Protein AF-A0A926HBB6-F1 (afdb_monomer_lite)

Foldseek 3Di:
DAPPFELEEDWQCNFDFDDDFGNPTPDLAAQQQLQQQLVQQQANQDCLQVGDVVVRRGHPQGHLQNPHHDYHYRQDDHRARDGDDDHLQNVVQVVCVVSPHQEAFALDFAAADDDDVNDGHALFCHSQLLNVLQVCLVVQLHAYEYEQFQQLLVPEQFGGPPQNRFLYQYEWAFAACPQVVFQQPDDVRHGQHHDSLHGRRRTYWDDRLLRHAPNQAYEHFFFRKYAGRPNHPYHFFPAADPDPRRIGTGGGSSSGRSNLSSLLVVLQVCCVPVVVNVRQGSQLSSQLQLQLAFNRPPADPCHRRGNSHHGDSCSSNPFFFPDWDQFPQFFPFFWDKDKDFDFDDDPDDDDDDDDPDDPDDDDDDDDDDDDDDDDDDDDDDDDDDDDDDDDDDDDDDDDDDDDDDDDDDDDDDDDDDDDDDDDDDDDDDDDDPPDDPDDDDDPWDFDWFDDWDWDDDPPDDDDDDDDDDDDDDDDDDPDPPDDDDDFDFDWFWDDQDWTKTKTKDAAALAQDDDVVDFAWKKWKKAKDFPDPFKKKKKKFWAAPVRHGFPPQMDIDTPPDDGPDIDMDTRTDDPSSRVRRRGDIHIIMITMDGPRDDDGMGMGITRTIRSTDWPAKEKDWPPQEDAQQDKIKIKIFRADAQFKKWKFFPPDDPVTTDDIDTAHRRRIDIDIDGGHLQDDFAKTKMKIHTDVPHIYIDIHGHHADDAKEKDWPPQEEAAFDKIKIKMFRARAQFFAWFKDKPNHTDDTWTHHRRRMTIDIDTGHLPHDWDKMKIKIATPVGGIYIDIHTHDYDDFDAKEKDKPPQEDAAFDKIKMKMARAAAQAKKWKDKQNHTFGIDGAHSRRMDMDMGTGHNPDDFDKIKMWIDDPPHIYIDIHGHDDDDDDDDDDDDDDQAFKKKKKKAFSANRAPGRDSAGGAWAKWKWKQDPVGIATFSRDRDRRHRMGMDIGRHGDGGMIMIMTGRPDDDPVSPRTTMIMIMGTGDGHDDPDDDPDDDDDDDDDDDDDDDD

Structure (mmCIF, N/CA/C/O backbone):
data_AF-A0A926HBB6-F1
#
_entry.id   AF-A0A926HBB6-F1
#
loop_
_atom_site.group_PDB
_atom_site.id
_atom_site.type_symbol
_atom_site.label_atom_id
_atom_site.label_alt_id
_atom_site.label_comp_id
_atom_site.label_asym_id
_atom_site.label_entity_id
_atom_site.label_seq_id
_atom_site.pdbx_PDB_ins_code
_atom_site.Cartn_x
_atom_site.Cartn_y
_atom_site.Cartn_z
_atom_site.occupancy
_atom_site.B_iso_or_equiv
_atom_site.auth_seq_id
_atom_site.auth_comp_id
_atom_site.auth_asym_id
_atom_site.auth_atom_id
_atom_site.pdbx_PDB_model_num
ATOM 1 N N . ASP A 1 1 ? 15.477 -23.844 -14.443 1.00 79.81 1 ASP A N 1
ATOM 2 C CA . ASP A 1 1 ? 14.541 -23.760 -13.300 1.00 79.81 1 ASP A CA 1
ATOM 3 C C . ASP A 1 1 ? 13.114 -23.333 -13.627 1.00 79.81 1 ASP A C 1
ATOM 5 O O . ASP A 1 1 ? 12.251 -23.696 -12.847 1.00 79.81 1 ASP A O 1
ATOM 9 N N . PHE A 1 2 ? 12.815 -22.620 -14.724 1.00 88.31 2 PHE A N 1
ATOM 10 C CA . PHE A 1 2 ? 11.479 -22.018 -14.953 1.00 88.31 2 PHE A CA 1
ATOM 11 C C . PHE A 1 2 ? 10.693 -22.581 -16.154 1.00 88.31 2 PHE A C 1
ATOM 13 O O . PHE A 1 2 ? 9.715 -21.973 -16.593 1.00 88.31 2 PHE A O 1
ATOM 20 N N . ASP A 1 3 ? 11.127 -23.717 -16.705 1.00 82.69 3 ASP A N 1
ATOM 21 C CA . ASP A 1 3 ? 10.586 -24.267 -17.954 1.00 82.69 3 ASP A CA 1
ATOM 22 C C . ASP A 1 3 ? 9.068 -24.523 -17.879 1.00 82.69 3 ASP A C 1
ATOM 24 O O . ASP A 1 3 ? 8.547 -24.956 -16.849 1.00 82.69 3 ASP A O 1
ATOM 28 N N . GLY A 1 4 ? 8.352 -24.173 -18.952 1.00 85.69 4 GLY A N 1
ATOM 29 C CA . GLY A 1 4 ? 6.887 -24.221 -19.050 1.00 85.69 4 GLY A CA 1
ATOM 30 C C . GLY A 1 4 ? 6.097 -23.319 -18.081 1.00 85.69 4 GLY A C 1
ATOM 31 O O . GLY A 1 4 ? 4.867 -23.410 -18.047 1.00 85.69 4 GLY A O 1
ATOM 32 N N . ARG A 1 5 ? 6.757 -22.475 -17.269 1.00 93.38 5 ARG A N 1
ATOM 33 C CA . ARG A 1 5 ? 6.115 -21.699 -16.183 1.00 93.38 5 ARG A CA 1
ATOM 34 C C . ARG A 1 5 ? 6.284 -20.181 -16.275 1.00 93.38 5 ARG A C 1
ATOM 36 O O . ARG A 1 5 ? 5.636 -19.469 -15.509 1.00 93.38 5 ARG A O 1
ATOM 43 N N . VAL A 1 6 ? 7.081 -19.675 -17.213 1.00 94.25 6 VAL A N 1
ATOM 44 C CA . VAL A 1 6 ? 7.068 -18.250 -17.586 1.00 94.25 6 VAL A CA 1
ATOM 45 C C . VAL A 1 6 ? 5.835 -17.992 -18.458 1.00 94.25 6 VAL A C 1
ATOM 47 O O . VAL A 1 6 ? 5.711 -18.578 -19.527 1.00 94.25 6 VAL A O 1
ATOM 50 N N . ILE A 1 7 ? 4.913 -17.145 -17.991 1.00 94.50 7 ILE A N 1
ATOM 51 C CA . ILE A 1 7 ? 3.735 -16.694 -18.755 1.00 94.50 7 ILE A CA 1
ATOM 52 C C . ILE A 1 7 ? 4.162 -15.681 -19.816 1.00 94.50 7 ILE A C 1
ATOM 54 O O . ILE A 1 7 ? 3.848 -15.832 -20.993 1.00 94.50 7 ILE A O 1
ATOM 58 N N . ARG A 1 8 ? 4.907 -14.661 -19.383 1.00 91.75 8 ARG A N 1
ATOM 59 C CA . ARG A 1 8 ? 5.501 -13.617 -20.217 1.00 91.75 8 ARG A CA 1
ATOM 60 C C . ARG A 1 8 ? 6.720 -13.060 -19.490 1.00 91.75 8 ARG A C 1
ATOM 62 O O . ARG A 1 8 ? 6.702 -12.933 -18.266 1.00 91.75 8 ARG A O 1
ATOM 69 N N . ALA A 1 9 ? 7.766 -12.740 -20.237 1.00 89.19 9 ALA A N 1
ATOM 70 C CA . ALA A 1 9 ? 8.837 -11.860 -19.786 1.00 89.19 9 ALA A CA 1
ATOM 71 C C . ALA A 1 9 ? 8.732 -10.551 -20.573 1.00 89.19 9 ALA A C 1
ATOM 73 O O . ALA A 1 9 ? 8.369 -10.618 -21.745 1.00 89.19 9 ALA A O 1
ATOM 74 N N . TYR A 1 10 ? 9.026 -9.410 -19.954 1.00 84.81 10 TYR A N 1
ATOM 75 C CA . TYR A 1 10 ? 9.052 -8.101 -20.611 1.00 84.81 10 TYR A CA 1
ATOM 76 C C . TYR A 1 10 ? 10.454 -7.485 -20.547 1.00 84.81 10 TYR A C 1
ATOM 78 O O . TYR A 1 10 ? 11.069 -7.468 -19.475 1.00 84.81 10 TYR A O 1
ATOM 86 N N . ALA A 1 11 ? 10.938 -6.983 -21.683 1.00 79.06 11 ALA A N 1
ATOM 87 C CA . ALA A 1 11 ? 12.112 -6.108 -21.771 1.00 79.06 11 ALA A CA 1
ATOM 88 C C . ALA A 1 11 ? 11.721 -4.634 -21.510 1.00 79.06 11 ALA A C 1
ATOM 90 O O . ALA A 1 11 ? 10.549 -4.299 -21.696 1.00 79.06 11 ALA A O 1
ATOM 91 N N . PRO A 1 12 ? 12.655 -3.734 -21.133 1.00 71.31 12 PRO A N 1
ATOM 92 C CA . PRO A 1 12 ? 12.355 -2.309 -20.939 1.00 71.31 12 PRO A CA 1
ATOM 93 C C . PRO A 1 12 ? 11.708 -1.655 -22.164 1.00 71.31 12 PRO A C 1
ATOM 95 O O . PRO A 1 12 ? 10.693 -0.989 -22.030 1.00 71.31 12 PRO A O 1
ATOM 98 N N . SER A 1 13 ? 12.202 -1.950 -23.369 1.00 66.38 13 SER A N 1
ATOM 99 C CA . SER A 1 13 ? 11.605 -1.497 -24.643 1.00 66.38 13 SER A CA 1
ATOM 100 C C . SER A 1 13 ? 10.150 -1.935 -24.898 1.00 66.38 13 SER A C 1
ATOM 102 O O . SER A 1 13 ? 9.513 -1.413 -25.806 1.00 66.38 13 SER A O 1
ATOM 104 N N . GLU A 1 14 ? 9.597 -2.871 -24.117 1.00 70.56 14 GLU A N 1
ATOM 105 C CA . GLU A 1 14 ? 8.181 -3.271 -24.175 1.00 70.56 14 GLU A CA 1
ATOM 106 C C . GLU A 1 14 ? 7.311 -2.551 -23.116 1.00 70.56 14 GLU A C 1
ATOM 108 O O . GLU A 1 14 ? 6.136 -2.896 -22.921 1.00 70.56 14 GLU A O 1
ATOM 113 N N . MET A 1 15 ? 7.884 -1.582 -22.395 1.00 68.19 15 MET A N 1
ATOM 114 C CA . MET A 1 15 ? 7.243 -0.770 -21.356 1.00 68.19 15 MET A CA 1
ATOM 115 C C . MET A 1 15 ? 7.111 0.686 -21.809 1.00 68.19 15 MET A C 1
ATOM 117 O O . MET A 1 15 ? 7.931 1.181 -22.580 1.00 68.19 15 MET A O 1
ATOM 121 N N . ASN A 1 16 ? 6.068 1.370 -21.342 1.00 59.94 16 ASN A N 1
ATOM 122 C CA . ASN A 1 16 ? 5.834 2.772 -21.680 1.00 59.94 16 ASN A CA 1
ATOM 123 C C . ASN A 1 16 ? 6.768 3.658 -20.835 1.00 59.94 16 ASN A C 1
ATOM 125 O O . ASN A 1 16 ? 6.578 3.755 -19.628 1.00 59.94 16 ASN A O 1
ATOM 129 N N . LEU A 1 17 ? 7.815 4.225 -21.440 1.00 57.22 17 LEU A N 1
ATOM 130 C CA . LEU A 1 17 ? 8.939 4.861 -20.737 1.00 57.22 17 LEU A CA 1
ATOM 131 C C . LEU A 1 17 ? 9.347 6.180 -21.402 1.00 57.22 17 LEU A C 1
ATOM 133 O O . LEU A 1 17 ? 9.370 6.270 -22.629 1.00 57.22 17 LEU A O 1
ATOM 137 N N . SER A 1 18 ? 9.742 7.175 -20.603 1.00 49.09 18 SER A N 1
ATOM 138 C CA . SER A 1 18 ? 10.325 8.425 -21.099 1.00 49.09 18 SER A CA 1
ATOM 139 C C . SER A 1 18 ? 11.761 8.227 -21.630 1.00 49.09 18 SER A C 1
ATOM 141 O O . SER A 1 18 ? 12.509 7.341 -21.213 1.00 49.09 18 SER A O 1
ATOM 143 N N . GLU A 1 19 ? 12.120 8.997 -22.660 1.00 44.34 19 GLU A N 1
ATOM 144 C CA . GLU A 1 19 ? 12.769 8.394 -23.838 1.00 44.34 19 GLU A CA 1
ATOM 145 C C . GLU A 1 19 ? 14.316 8.360 -23.848 1.00 44.34 19 GLU A C 1
ATOM 147 O O . GLU A 1 19 ? 14.912 7.660 -24.663 1.00 44.34 19 GLU A O 1
ATOM 152 N N . ALA A 1 20 ? 14.995 9.079 -22.948 1.00 45.94 20 ALA A N 1
ATOM 153 C CA . ALA A 1 20 ? 16.408 9.447 -23.142 1.00 45.94 20 ALA A CA 1
ATOM 154 C C . ALA A 1 20 ? 17.464 8.348 -22.877 1.00 45.94 20 ALA A C 1
ATOM 156 O O . ALA A 1 20 ? 18.542 8.401 -23.467 1.00 45.94 20 ALA A O 1
ATOM 157 N N . GLU A 1 21 ? 17.200 7.374 -21.998 1.00 42.16 21 GLU A N 1
ATOM 158 C CA . GLU A 1 21 ? 18.202 6.359 -21.589 1.00 42.16 21 GLU A CA 1
ATOM 159 C C . GLU A 1 21 ? 17.706 4.905 -21.742 1.00 42.16 21 GLU A C 1
ATOM 161 O O . GLU A 1 21 ? 18.478 3.958 -21.608 1.00 42.16 21 GLU A O 1
ATOM 166 N N . CYS A 1 22 ? 16.422 4.706 -22.060 1.00 51.06 22 CYS A N 1
ATOM 167 C CA . CYS A 1 22 ? 15.729 3.431 -21.846 1.00 51.06 22 CYS A CA 1
ATOM 168 C C . CYS A 1 22 ? 15.613 2.488 -23.052 1.00 51.06 22 CYS A C 1
ATOM 170 O O . CYS A 1 22 ? 15.387 1.288 -22.882 1.00 51.06 22 CYS A O 1
ATOM 172 N N . GLN A 1 23 ? 15.772 2.994 -24.275 1.00 50.53 23 GLN A N 1
ATOM 173 C CA . GLN A 1 23 ? 15.488 2.220 -25.493 1.00 50.53 23 GLN A CA 1
ATOM 174 C C . GLN A 1 23 ? 16.537 1.134 -25.819 1.00 50.53 23 GLN A C 1
ATOM 176 O O . GLN A 1 23 ? 16.314 0.307 -26.702 1.00 50.53 23 GLN A O 1
ATOM 181 N N . ALA A 1 24 ? 17.674 1.092 -25.113 1.00 52.28 24 ALA A N 1
ATOM 182 C CA . ALA A 1 24 ? 18.798 0.217 -25.457 1.00 52.28 24 ALA A CA 1
ATOM 183 C C . ALA A 1 24 ? 18.580 -1.279 -25.137 1.00 52.28 24 ALA A C 1
ATOM 185 O O . ALA A 1 24 ? 19.188 -2.133 -25.790 1.00 52.28 24 ALA A O 1
ATOM 186 N N . LYS A 1 25 ? 17.732 -1.629 -24.155 1.00 65.75 25 LYS A N 1
ATOM 187 C CA . LYS A 1 25 ? 17.526 -3.029 -23.739 1.00 65.75 25 LYS A CA 1
ATOM 188 C C . LYS A 1 25 ? 16.289 -3.645 -24.405 1.00 65.75 25 LYS A C 1
ATOM 190 O O . LYS A 1 25 ? 15.142 -3.447 -23.993 1.00 65.75 25 LYS A O 1
ATOM 195 N N . THR A 1 26 ? 16.546 -4.450 -25.432 1.00 71.25 26 THR A N 1
ATOM 196 C CA . THR A 1 26 ? 15.537 -5.163 -26.239 1.00 71.25 26 THR A CA 1
ATOM 197 C C . THR A 1 26 ? 15.307 -6.617 -25.827 1.00 71.25 26 THR A C 1
ATOM 199 O O . THR A 1 26 ? 14.520 -7.321 -26.456 1.00 71.25 26 THR A O 1
ATOM 202 N N . ASP A 1 27 ? 15.957 -7.079 -24.754 1.00 78.00 27 ASP A N 1
ATOM 203 C CA . ASP A 1 27 ? 15.835 -8.447 -24.253 1.00 78.00 27 ASP A CA 1
ATOM 204 C C . ASP A 1 27 ? 15.534 -8.533 -22.747 1.00 78.00 27 ASP A C 1
ATOM 206 O O . ASP A 1 27 ? 15.597 -7.557 -21.994 1.00 78.00 27 ASP A O 1
ATOM 21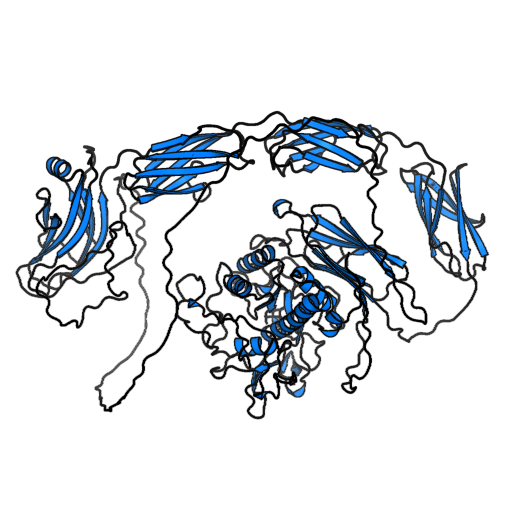0 N N . TYR A 1 28 ? 15.244 -9.751 -22.294 1.00 82.50 28 TYR A N 1
ATOM 211 C CA . TYR A 1 28 ? 15.059 -10.100 -20.885 1.00 82.50 28 TYR A CA 1
ATOM 212 C C . TYR A 1 28 ? 16.290 -10.795 -20.266 1.00 82.50 28 TYR A C 1
ATOM 214 O O . TYR A 1 28 ? 16.173 -11.420 -19.211 1.00 82.50 28 TYR A O 1
ATOM 222 N N . THR A 1 29 ? 17.468 -10.707 -20.898 1.00 82.94 29 THR A N 1
ATOM 223 C CA . THR A 1 29 ? 18.703 -11.339 -20.405 1.00 82.94 29 THR A CA 1
ATOM 224 C C . THR A 1 29 ? 19.113 -10.731 -19.064 1.00 82.94 29 THR A C 1
ATOM 226 O O . THR A 1 29 ? 19.092 -9.510 -18.894 1.00 82.94 29 THR A O 1
ATOM 229 N N . ASP A 1 30 ? 19.502 -11.588 -18.118 1.00 82.62 30 ASP A N 1
ATOM 230 C CA . ASP A 1 30 ? 20.018 -11.213 -16.800 1.00 82.62 30 ASP A CA 1
ATOM 231 C C . ASP A 1 30 ? 21.536 -11.442 -16.746 1.00 82.62 30 ASP A C 1
ATOM 233 O O . ASP A 1 30 ? 22.012 -12.559 -16.527 1.00 82.62 30 ASP A O 1
ATOM 237 N N . LEU A 1 31 ? 22.294 -10.366 -16.974 1.00 81.00 31 LEU A N 1
ATOM 238 C CA . LEU A 1 31 ? 23.760 -10.360 -16.903 1.00 81.00 31 LEU A CA 1
ATOM 239 C C . LEU A 1 31 ? 24.280 -10.180 -15.465 1.00 81.00 31 LEU A C 1
ATOM 241 O O . LEU A 1 31 ? 25.448 -10.453 -15.196 1.00 81.00 31 LEU A O 1
ATOM 245 N N . SER A 1 32 ? 23.426 -9.741 -14.537 1.00 81.50 32 SER A N 1
ATOM 246 C CA . SER A 1 32 ? 23.771 -9.535 -13.126 1.00 81.50 32 SER A CA 1
ATOM 247 C C . SER A 1 32 ? 23.670 -10.836 -12.316 1.00 81.50 32 SER A C 1
ATOM 249 O O . SER A 1 32 ? 24.470 -11.093 -11.414 1.00 81.50 32 SER A O 1
ATOM 251 N N . GLY A 1 33 ? 22.681 -11.671 -12.647 1.00 85.88 33 GLY A N 1
ATOM 252 C CA . GLY A 1 33 ? 22.286 -12.872 -11.910 1.00 85.88 33 GLY A CA 1
ATOM 253 C C . GLY A 1 33 ? 21.297 -12.602 -10.769 1.00 85.88 33 GLY A C 1
ATOM 254 O O . GLY A 1 33 ? 20.709 -13.551 -10.248 1.00 85.88 33 GLY A O 1
ATOM 255 N N . HIS A 1 34 ? 21.085 -11.333 -10.389 1.00 89.12 34 HIS A N 1
ATOM 256 C CA . HIS A 1 34 ? 20.167 -10.921 -9.316 1.00 89.12 34 HIS A CA 1
ATOM 257 C C . HIS A 1 34 ? 18.728 -11.358 -9.593 1.00 89.12 34 HIS A C 1
ATOM 259 O O . HIS A 1 34 ? 18.146 -12.088 -8.791 1.00 89.12 34 HIS A O 1
ATOM 265 N N . GLY A 1 35 ? 18.169 -10.972 -10.745 1.00 89.81 35 GLY A N 1
ATOM 266 C CA . GLY A 1 35 ? 16.771 -11.253 -11.082 1.00 89.81 35 GLY A CA 1
ATOM 267 C C . GLY A 1 35 ? 16.484 -12.754 -11.159 1.00 89.81 35 GLY A C 1
ATOM 268 O O . GLY A 1 35 ? 15.437 -13.218 -10.703 1.00 89.81 35 GLY A O 1
ATOM 269 N N . THR A 1 36 ? 17.450 -13.527 -11.658 1.00 91.00 36 THR A N 1
ATOM 270 C CA . THR A 1 36 ? 17.402 -14.992 -11.710 1.00 91.00 36 THR A CA 1
ATOM 271 C C . THR A 1 36 ? 17.421 -15.615 -10.310 1.00 91.00 36 THR A C 1
ATOM 273 O O . THR A 1 36 ? 16.603 -16.491 -10.022 1.00 91.00 36 THR A O 1
ATOM 276 N N . HIS A 1 37 ? 18.289 -15.127 -9.416 1.00 93.50 37 HIS A N 1
ATOM 277 C CA . HIS A 1 37 ? 18.398 -15.585 -8.023 1.00 93.50 37 HIS A CA 1
ATOM 278 C C . HIS A 1 37 ? 17.122 -15.275 -7.221 1.00 93.50 37 HIS A C 1
ATOM 280 O O . HIS A 1 37 ? 16.588 -16.145 -6.517 1.00 93.50 37 HIS A O 1
ATOM 286 N N . VAL A 1 38 ? 16.559 -14.079 -7.415 1.00 95.12 38 VAL A N 1
ATOM 287 C CA . VAL A 1 38 ? 15.274 -13.643 -6.845 1.00 95.12 38 VAL A CA 1
ATOM 288 C C . VAL A 1 38 ? 14.122 -14.523 -7.339 1.00 95.12 38 VAL A C 1
ATOM 290 O O . VAL A 1 38 ? 13.416 -15.111 -6.520 1.00 95.12 38 VAL A O 1
ATOM 293 N N . ALA A 1 39 ? 13.953 -14.693 -8.655 1.00 95.56 39 ALA A N 1
ATOM 294 C CA . ALA A 1 39 ? 12.895 -15.537 -9.223 1.00 95.56 39 ALA A CA 1
ATOM 295 C C . ALA A 1 39 ? 13.028 -17.014 -8.803 1.00 95.56 39 ALA A C 1
ATOM 297 O O . ALA A 1 39 ? 12.027 -17.685 -8.529 1.00 95.56 39 ALA A O 1
ATOM 298 N N . GLY A 1 40 ? 14.264 -17.509 -8.691 1.00 95.81 40 GLY A N 1
ATOM 299 C CA . GLY A 1 40 ? 14.573 -18.834 -8.159 1.00 95.81 40 GLY A CA 1
ATOM 300 C C . GLY A 1 40 ? 14.102 -19.017 -6.720 1.00 95.81 40 GLY A C 1
ATOM 301 O O . GLY A 1 40 ? 13.483 -20.032 -6.415 1.00 95.81 40 GLY A O 1
ATOM 302 N N . SER A 1 41 ? 14.286 -18.004 -5.872 1.00 97.69 41 SER A N 1
ATOM 303 C CA . SER A 1 41 ? 13.868 -18.035 -4.464 1.00 97.69 41 SER A CA 1
ATOM 304 C C . SER A 1 41 ? 12.338 -18.077 -4.307 1.00 97.69 41 SER A C 1
ATOM 306 O O . SER A 1 41 ? 11.829 -18.702 -3.375 1.00 97.69 41 SER A O 1
ATOM 308 N N . ILE A 1 42 ? 11.585 -17.483 -5.247 1.00 98.19 42 ILE A N 1
ATOM 309 C CA . ILE A 1 42 ? 10.117 -17.601 -5.286 1.00 98.19 42 ILE A CA 1
ATOM 310 C C . ILE A 1 42 ? 9.702 -19.006 -5.734 1.00 98.19 42 ILE A C 1
ATOM 312 O O . ILE A 1 42 ? 8.905 -19.648 -5.057 1.00 98.19 42 ILE A O 1
ATOM 316 N N . LEU A 1 43 ? 10.182 -19.466 -6.896 1.00 96.81 43 LEU A N 1
ATOM 317 C CA . LEU A 1 43 ? 9.552 -20.578 -7.625 1.00 96.81 43 LEU A CA 1
ATOM 318 C C . LEU A 1 43 ? 10.501 -21.431 -8.480 1.00 96.81 43 LEU A C 1
ATOM 320 O O . LEU A 1 43 ? 10.046 -22.128 -9.390 1.00 96.81 43 LEU A O 1
ATOM 324 N N . GLY A 1 44 ? 11.808 -21.406 -8.220 1.00 95.44 44 GLY A N 1
ATOM 325 C CA . GLY A 1 44 ? 12.768 -22.314 -8.852 1.00 95.44 44 GLY A CA 1
ATOM 326 C C . GLY A 1 44 ? 12.473 -23.778 -8.509 1.00 95.44 44 GLY A C 1
ATOM 327 O O . GLY A 1 44 ? 12.103 -24.095 -7.382 1.00 95.44 44 GLY A O 1
ATOM 328 N N . ASN A 1 45 ? 12.596 -24.683 -9.480 1.00 93.56 45 ASN A N 1
ATOM 329 C CA . ASN A 1 45 ? 12.373 -26.118 -9.262 1.00 93.56 45 ASN A CA 1
ATOM 330 C C . ASN A 1 45 ? 13.373 -27.008 -10.023 1.00 93.56 45 ASN A C 1
ATOM 332 O O . ASN A 1 45 ? 13.040 -28.109 -10.466 1.00 93.56 45 ASN A O 1
ATOM 336 N N . GLY A 1 46 ? 14.600 -26.508 -10.204 1.00 88.06 46 GLY A N 1
ATOM 337 C CA . GLY A 1 46 ? 15.629 -27.116 -11.040 1.00 88.06 46 GLY A CA 1
ATOM 338 C C . GLY A 1 46 ? 16.027 -28.535 -10.650 1.00 88.06 46 GLY A C 1
ATOM 339 O O . GLY A 1 46 ? 16.420 -28.823 -9.518 1.00 88.06 46 GLY A O 1
ATOM 340 N N . SER A 1 47 ? 16.030 -29.419 -11.647 1.00 89.00 47 SER A N 1
ATOM 341 C CA . SER A 1 47 ? 16.553 -30.780 -11.514 1.00 89.00 47 SER A CA 1
ATOM 342 C C . SER A 1 47 ? 18.058 -30.833 -11.269 1.00 89.00 47 SER A C 1
ATOM 344 O O . SER A 1 47 ? 18.531 -31.771 -10.633 1.00 89.00 47 SER A O 1
ATOM 346 N N . ALA A 1 48 ? 18.803 -29.801 -11.678 1.00 86.25 48 ALA A N 1
ATOM 347 C CA . ALA A 1 48 ? 20.215 -29.653 -11.335 1.00 86.25 48 ALA A CA 1
ATOM 348 C C . ALA A 1 48 ? 20.434 -29.552 -9.813 1.00 86.25 48 ALA A C 1
ATOM 350 O O . ALA A 1 48 ? 21.394 -30.117 -9.305 1.00 86.25 48 ALA A O 1
ATOM 351 N N . GLY A 1 49 ? 19.516 -28.909 -9.080 1.00 85.69 49 GLY A N 1
ATOM 352 C CA . GLY A 1 49 ? 19.520 -28.868 -7.614 1.00 85.69 49 GLY A CA 1
ATOM 353 C C . GLY A 1 49 ? 19.015 -30.153 -6.941 1.00 85.69 49 GLY A C 1
ATOM 354 O O . GLY A 1 49 ? 18.973 -30.213 -5.717 1.00 85.69 49 GLY A O 1
ATOM 355 N N . GLY A 1 50 ? 18.617 -31.174 -7.711 1.00 90.44 50 GLY A N 1
ATOM 356 C CA . GLY A 1 50 ? 18.056 -32.431 -7.204 1.00 90.44 50 GLY A CA 1
ATOM 357 C C . GLY A 1 50 ? 16.526 -32.472 -7.105 1.00 90.44 50 GLY A C 1
ATOM 358 O O . GLY A 1 50 ? 15.986 -33.444 -6.579 1.00 90.44 50 GLY A O 1
ATOM 359 N N . SER A 1 51 ? 15.807 -31.460 -7.605 1.00 93.44 51 SER A N 1
ATOM 360 C CA . SER A 1 51 ? 14.337 -31.489 -7.657 1.00 93.44 51 SER A CA 1
ATOM 361 C C . SER A 1 51 ? 13.803 -32.393 -8.779 1.00 93.44 51 SER A C 1
ATOM 363 O O . SER A 1 51 ? 14.381 -32.509 -9.857 1.00 93.44 51 SER A O 1
ATOM 365 N N . ASN A 1 52 ? 12.636 -32.992 -8.563 1.00 93.06 52 ASN A N 1
ATOM 366 C CA . ASN A 1 52 ? 11.857 -33.702 -9.571 1.00 93.06 52 ASN A CA 1
ATOM 367 C C . ASN A 1 52 ? 10.414 -33.156 -9.602 1.00 93.06 52 ASN A C 1
ATOM 369 O O . ASN A 1 52 ? 9.536 -33.670 -8.894 1.00 93.06 52 ASN A O 1
ATOM 373 N N . PRO A 1 53 ? 10.141 -32.133 -10.439 1.00 89.81 53 PRO A N 1
ATOM 374 C CA . PRO A 1 53 ? 8.808 -31.549 -10.574 1.00 89.81 53 PRO A CA 1
ATOM 375 C C . PRO A 1 53 ? 7.736 -32.550 -11.025 1.00 89.81 53 PRO A C 1
ATOM 377 O O . PRO A 1 53 ? 6.590 -32.437 -10.602 1.00 89.81 53 PRO A O 1
ATOM 380 N N . ALA A 1 54 ? 8.094 -33.565 -11.822 1.00 89.50 54 ALA A N 1
ATOM 381 C CA . ALA A 1 54 ? 7.141 -34.567 -12.310 1.00 89.50 54 ALA A CA 1
ATOM 382 C C . ALA A 1 54 ? 6.581 -35.460 -11.186 1.00 89.50 54 ALA A C 1
ATOM 384 O O . ALA A 1 54 ? 5.470 -35.973 -11.302 1.00 89.50 54 ALA A O 1
ATOM 385 N N . THR A 1 55 ? 7.325 -35.627 -10.087 1.00 92.88 55 THR A N 1
ATOM 386 C CA . THR A 1 55 ? 6.884 -36.362 -8.888 1.00 92.88 55 THR A CA 1
ATOM 387 C C . THR A 1 55 ? 6.605 -35.452 -7.691 1.00 92.88 55 THR A C 1
ATOM 389 O O . THR A 1 55 ? 6.419 -35.964 -6.589 1.00 92.88 55 THR A O 1
ATOM 392 N N . ARG A 1 56 ? 6.604 -34.122 -7.879 1.00 92.56 56 ARG A N 1
ATOM 393 C CA . ARG A 1 56 ? 6.458 -33.112 -6.810 1.00 92.56 56 ARG A CA 1
ATOM 394 C C . ARG A 1 56 ? 7.437 -33.292 -5.644 1.00 92.56 56 ARG A C 1
ATOM 396 O O . ARG A 1 56 ? 7.082 -33.128 -4.479 1.00 92.56 56 ARG A O 1
ATOM 403 N N . GLN A 1 57 ? 8.671 -33.680 -5.957 1.00 94.38 57 GLN A N 1
ATOM 404 C CA . GLN A 1 57 ? 9.751 -33.790 -4.978 1.00 94.38 57 GLN A CA 1
ATOM 405 C C . GLN A 1 57 ? 10.701 -32.616 -5.182 1.00 94.38 57 GLN A C 1
ATOM 407 O O . GLN A 1 57 ? 11.217 -32.432 -6.280 1.00 94.38 57 GLN A O 1
ATOM 412 N N . TYR A 1 58 ? 10.921 -31.819 -4.141 1.00 94.12 58 TYR A N 1
ATOM 413 C CA . TYR A 1 58 ? 11.698 -30.585 -4.224 1.00 94.12 58 TYR A CA 1
ATOM 414 C C . TYR A 1 58 ? 12.879 -30.633 -3.253 1.00 94.12 58 TYR A C 1
ATOM 416 O O . TYR A 1 58 ? 12.758 -31.132 -2.134 1.00 94.12 58 TYR A O 1
ATOM 424 N N . SER A 1 59 ? 14.035 -30.173 -3.724 1.00 91.38 59 SER A N 1
ATOM 425 C CA . SER A 1 59 ? 15.304 -30.130 -2.991 1.00 91.38 59 SER A CA 1
ATOM 426 C C . SER A 1 59 ? 15.420 -28.875 -2.118 1.00 91.38 59 SER A C 1
ATOM 428 O O . SER A 1 59 ? 14.619 -27.953 -2.240 1.00 91.38 59 SER A O 1
ATOM 430 N N . GLU A 1 60 ? 16.467 -28.783 -1.289 1.00 86.69 60 GLU A N 1
ATOM 431 C CA . GLU A 1 60 ? 16.728 -27.595 -0.450 1.00 86.69 60 GLU A CA 1
ATOM 432 C C . GLU A 1 60 ? 17.003 -26.297 -1.239 1.00 86.69 60 GLU A C 1
ATOM 434 O O . GLU A 1 60 ? 16.954 -25.214 -0.666 1.00 86.69 60 GLU A O 1
ATOM 439 N N . TYR A 1 61 ? 17.286 -26.411 -2.541 1.00 90.44 61 TYR A N 1
ATOM 440 C CA . TYR A 1 61 ? 17.499 -25.293 -3.472 1.00 90.44 61 TYR A CA 1
ATOM 441 C C . TYR A 1 61 ? 16.251 -24.899 -4.280 1.00 90.44 61 TYR A C 1
ATOM 443 O O . TYR A 1 61 ? 16.343 -24.069 -5.184 1.00 90.44 61 TYR A O 1
ATOM 451 N N . ALA A 1 62 ? 15.101 -25.529 -4.027 1.00 94.50 62 ALA A N 1
ATOM 452 C CA . ALA A 1 62 ? 13.851 -25.119 -4.651 1.00 94.50 62 ALA A CA 1
ATOM 453 C C . ALA A 1 62 ? 13.344 -23.806 -4.034 1.00 94.50 62 ALA A C 1
ATOM 455 O O . ALA A 1 62 ? 13.482 -23.573 -2.833 1.00 94.50 62 ALA A O 1
ATOM 456 N N . GLY A 1 63 ? 12.713 -22.972 -4.859 1.00 96.19 63 GLY A N 1
ATOM 457 C CA . GLY A 1 63 ? 11.971 -21.810 -4.389 1.00 96.19 63 GLY A CA 1
ATOM 458 C C . GLY A 1 63 ? 10.770 -22.224 -3.545 1.00 96.19 63 GLY A C 1
ATOM 459 O O . GLY A 1 63 ? 10.293 -23.356 -3.633 1.00 96.19 63 GLY A O 1
ATOM 460 N N . VAL A 1 64 ? 10.259 -21.294 -2.742 1.00 97.06 64 VAL A N 1
ATOM 461 C CA . VAL A 1 64 ? 9.195 -21.575 -1.763 1.00 97.06 64 VAL A CA 1
ATOM 462 C C . VAL A 1 64 ? 7.913 -22.107 -2.424 1.00 97.06 64 VAL A C 1
ATOM 464 O O . VAL A 1 64 ? 7.300 -23.029 -1.894 1.00 97.06 64 VAL A O 1
ATOM 467 N N . ALA A 1 65 ? 7.530 -21.589 -3.594 1.00 97.06 65 ALA A N 1
ATOM 468 C CA . ALA A 1 65 ? 6.350 -21.986 -4.368 1.00 97.06 65 ALA A CA 1
ATOM 469 C C . ALA A 1 65 ? 6.739 -22.625 -5.729 1.00 97.06 65 ALA A C 1
ATOM 471 O O . ALA A 1 65 ? 6.503 -22.040 -6.789 1.00 97.06 65 ALA A O 1
ATOM 472 N N . PRO A 1 66 ? 7.323 -23.840 -5.753 1.00 96.19 66 PRO A N 1
ATOM 473 C CA . PRO A 1 66 ? 8.009 -24.399 -6.927 1.00 96.19 66 PRO A CA 1
ATOM 474 C C . PRO A 1 66 ? 7.085 -24.845 -8.078 1.00 96.19 66 PRO A C 1
ATOM 476 O O . PRO A 1 66 ? 7.572 -25.172 -9.162 1.00 96.19 66 PRO A O 1
ATOM 479 N N . GLU A 1 67 ? 5.763 -24.863 -7.875 1.00 94.88 67 GLU A N 1
ATOM 480 C CA . GLU A 1 67 ? 4.751 -25.118 -8.919 1.00 94.88 67 GLU A CA 1
ATOM 481 C C . GLU A 1 67 ? 4.107 -23.828 -9.469 1.00 94.88 67 GLU A C 1
ATOM 483 O O . GLU A 1 67 ? 3.328 -23.887 -10.422 1.00 94.88 67 GLU A O 1
ATOM 488 N N . ALA A 1 68 ? 4.443 -22.655 -8.919 1.00 96.81 68 ALA A N 1
ATOM 489 C CA . ALA A 1 68 ? 3.898 -21.379 -9.376 1.00 96.81 68 ALA A CA 1
ATOM 490 C C . ALA A 1 68 ? 4.364 -21.011 -10.797 1.00 96.81 68 ALA A C 1
ATOM 492 O O . ALA A 1 68 ? 5.382 -21.500 -11.297 1.00 96.81 68 ALA A O 1
ATOM 493 N N . LYS A 1 69 ? 3.617 -20.112 -11.441 1.00 96.62 69 LYS A N 1
ATOM 494 C CA . LYS A 1 69 ? 3.980 -19.488 -12.721 1.00 96.62 69 LYS A CA 1
ATOM 495 C C . LYS A 1 69 ? 4.429 -18.045 -12.495 1.00 96.62 69 LYS A C 1
ATOM 497 O O . LYS A 1 69 ? 4.032 -17.439 -11.504 1.00 96.62 69 LYS A O 1
ATOM 502 N N . ILE A 1 70 ? 5.232 -17.505 -13.409 1.00 96.19 70 ILE A N 1
ATOM 503 C CA . ILE A 1 70 ? 5.826 -16.168 -13.289 1.00 96.19 70 ILE A CA 1
ATOM 504 C C . ILE A 1 70 ? 5.507 -15.285 -14.496 1.00 96.19 70 ILE A C 1
ATOM 506 O O . ILE A 1 70 ? 5.562 -15.737 -15.640 1.00 96.19 70 ILE A O 1
ATOM 510 N N . VAL A 1 71 ? 5.217 -14.013 -14.231 1.00 95.19 71 VAL A N 1
ATOM 511 C CA . VAL A 1 71 ? 5.378 -12.916 -15.193 1.00 95.19 71 VAL A CA 1
ATOM 512 C C . VAL A 1 71 ? 6.645 -12.180 -14.766 1.00 95.19 71 VAL A C 1
ATOM 514 O O . VAL A 1 71 ? 6.765 -11.833 -13.592 1.00 95.19 71 VAL A O 1
ATOM 517 N N . PHE A 1 72 ? 7.613 -12.014 -15.663 1.00 92.50 72 PHE A N 1
ATOM 518 C CA . PHE A 1 72 ? 8.943 -11.503 -15.318 1.00 92.50 72 PHE A CA 1
ATOM 519 C C . PHE A 1 72 ? 9.196 -10.132 -15.950 1.00 92.50 72 PHE A C 1
ATOM 521 O O . PHE A 1 72 ? 9.071 -9.984 -17.163 1.00 92.50 72 PHE A O 1
ATOM 528 N N . MET A 1 73 ? 9.587 -9.145 -15.145 1.00 87.50 73 MET A N 1
ATOM 529 C CA . MET A 1 73 ? 9.917 -7.795 -15.614 1.00 87.50 73 MET A CA 1
ATOM 530 C C . MET A 1 73 ? 11.436 -7.611 -15.557 1.00 87.50 73 MET A C 1
ATOM 532 O O . MET A 1 73 ? 12.017 -7.619 -14.472 1.00 87.50 73 MET A O 1
ATOM 536 N N . SER A 1 74 ? 12.092 -7.485 -16.712 1.00 84.94 74 S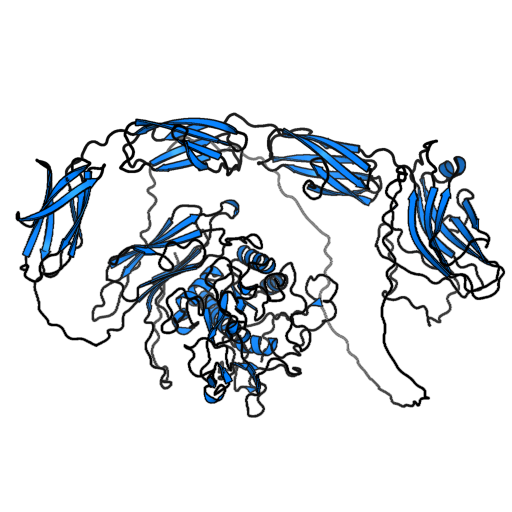ER A N 1
ATOM 537 C CA . SER A 1 74 ? 13.539 -7.261 -16.787 1.00 84.94 74 SER A CA 1
ATOM 538 C C . SER A 1 74 ? 13.819 -5.759 -16.692 1.00 84.94 74 SER A C 1
ATOM 540 O O . SER A 1 74 ? 13.767 -5.067 -17.696 1.00 84.94 74 SER A O 1
ATOM 542 N N . LEU A 1 75 ? 14.072 -5.256 -15.479 1.00 78.00 75 LEU A N 1
ATOM 543 C CA . LEU A 1 75 ? 14.270 -3.821 -15.176 1.00 78.00 75 LEU A CA 1
ATOM 544 C C . LEU A 1 75 ? 15.742 -3.454 -14.874 1.00 78.00 75 LEU A C 1
ATOM 546 O O . LEU A 1 75 ? 16.024 -2.429 -14.260 1.00 78.00 75 LEU A O 1
ATOM 550 N N . ALA A 1 76 ? 16.692 -4.337 -15.195 1.00 72.62 76 ALA A N 1
ATOM 551 C CA . ALA A 1 76 ? 18.086 -4.202 -14.768 1.00 72.62 76 ALA A CA 1
ATOM 552 C C . ALA A 1 76 ? 18.988 -3.584 -15.848 1.00 72.62 76 ALA A C 1
ATOM 554 O O . ALA A 1 76 ? 19.001 -4.045 -16.993 1.00 72.62 76 ALA A O 1
ATOM 555 N N . ALA A 1 77 ? 19.803 -2.619 -15.419 1.00 60.78 77 ALA A N 1
ATOM 556 C CA . ALA A 1 77 ? 20.837 -1.945 -16.192 1.00 60.78 77 ALA A CA 1
ATOM 557 C C . ALA A 1 77 ? 22.065 -2.847 -16.395 1.00 60.78 77 ALA A C 1
ATOM 559 O O . ALA A 1 77 ? 22.976 -2.919 -15.556 1.00 60.78 77 ALA A O 1
ATOM 560 N N . GLY A 1 78 ? 22.076 -3.585 -17.506 1.00 61.88 78 GLY A N 1
ATOM 561 C CA . GLY A 1 78 ? 23.161 -4.499 -17.867 1.00 61.88 78 GLY A CA 1
ATOM 562 C C . GLY A 1 78 ? 23.537 -5.486 -16.748 1.00 61.88 78 GLY A C 1
ATOM 563 O O . GLY A 1 78 ? 22.685 -6.152 -16.161 1.00 61.88 78 GLY A O 1
ATOM 564 N N . GLY A 1 79 ? 24.839 -5.618 -16.470 1.00 57.47 79 GLY A N 1
ATOM 565 C CA . GLY A 1 79 ? 25.362 -6.503 -15.415 1.00 57.47 79 GLY A CA 1
ATOM 566 C C . GLY A 1 79 ? 25.484 -5.865 -14.024 1.00 57.47 79 GLY A C 1
ATOM 567 O O . GLY A 1 79 ? 25.712 -6.578 -13.049 1.00 57.47 79 GLY A O 1
ATOM 568 N N . GLY A 1 80 ? 25.341 -4.538 -13.910 1.00 57.53 80 GLY A N 1
ATOM 569 C CA . GLY A 1 80 ? 25.727 -3.778 -12.712 1.00 57.53 80 GLY A CA 1
ATOM 570 C C . GLY A 1 80 ? 24.760 -3.861 -11.527 1.00 57.53 80 GLY A C 1
ATOM 571 O O . GLY A 1 80 ? 25.125 -3.467 -10.425 1.00 57.53 80 GLY A O 1
ATOM 572 N N . GLY A 1 81 ? 23.537 -4.361 -11.732 1.00 58.59 81 GLY A N 1
ATOM 573 C CA . GLY A 1 81 ? 22.517 -4.475 -10.679 1.00 58.59 81 GLY A CA 1
ATOM 574 C C . GLY A 1 81 ? 21.765 -3.176 -10.350 1.00 58.59 81 GLY A C 1
ATOM 575 O O . GLY A 1 81 ? 20.843 -3.209 -9.537 1.00 58.59 81 GLY A O 1
ATOM 576 N N . SER A 1 82 ? 22.105 -2.055 -10.994 1.00 64.94 82 SER A N 1
ATOM 577 C CA . SER A 1 82 ? 21.262 -0.852 -11.017 1.00 64.94 82 SER A CA 1
ATOM 578 C C . SER A 1 82 ? 19.966 -1.115 -11.790 1.00 64.94 82 SER A C 1
ATOM 580 O O . SER A 1 82 ? 19.918 -1.998 -12.649 1.00 64.94 82 SER A O 1
ATOM 582 N N . LEU A 1 83 ? 18.924 -0.330 -11.519 1.00 69.50 83 LEU A N 1
ATOM 583 C CA . LEU A 1 83 ? 17.743 -0.301 -12.380 1.00 69.50 83 LEU A CA 1
ATOM 584 C C . LEU A 1 83 ? 17.988 0.635 -13.561 1.00 69.50 83 LEU A C 1
ATOM 586 O O . LEU A 1 83 ? 18.423 1.769 -13.370 1.00 69.50 83 LEU A O 1
ATOM 590 N N . GLU A 1 84 ? 17.648 0.163 -14.751 1.00 54.72 84 GLU A N 1
ATOM 591 C CA . GLU A 1 84 ? 17.314 1.012 -15.891 1.00 54.72 84 GLU A CA 1
ATOM 592 C C . GLU A 1 84 ? 15.780 1.039 -15.919 1.00 54.72 84 GLU A C 1
ATOM 594 O O . GLU A 1 84 ? 15.147 -0.016 -15.865 1.00 54.72 84 GLU A O 1
ATOM 599 N N . CYS A 1 85 ? 15.179 2.228 -16.016 1.00 55.81 85 CYS A N 1
ATOM 600 C CA . CYS A 1 85 ? 13.773 2.374 -16.412 1.00 55.81 85 CYS A CA 1
ATOM 601 C C . CYS A 1 85 ? 12.716 1.857 -15.418 1.00 55.81 85 CYS A C 1
ATOM 603 O O . CYS A 1 85 ? 11.979 0.909 -15.696 1.00 55.81 85 CYS A O 1
ATOM 605 N N . VAL A 1 86 ? 12.568 2.539 -14.279 1.00 56.94 86 VAL A N 1
ATOM 606 C CA . VAL A 1 86 ? 11.327 2.442 -13.495 1.00 56.94 86 VAL A CA 1
ATOM 607 C C . VAL A 1 86 ? 10.368 3.531 -13.959 1.00 56.94 86 VAL A C 1
ATOM 609 O O . VAL A 1 86 ? 10.599 4.708 -13.703 1.00 56.94 86 VAL A O 1
ATOM 612 N N . ASP A 1 87 ? 9.311 3.108 -14.646 1.00 56.75 87 ASP A N 1
ATOM 613 C CA . ASP A 1 87 ? 8.262 3.963 -15.202 1.00 56.75 87 ASP A CA 1
ATOM 614 C C . ASP A 1 87 ? 7.580 4.868 -14.152 1.00 56.75 87 ASP A C 1
ATOM 616 O O . ASP A 1 87 ? 7.216 4.432 -13.054 1.00 56.75 87 ASP A O 1
ATOM 620 N N . GLU A 1 88 ? 7.339 6.117 -14.551 1.00 51.50 88 GLU A N 1
ATOM 621 C CA . GLU A 1 88 ? 6.589 7.149 -13.830 1.00 51.50 88 GLU A CA 1
ATOM 622 C C . GLU A 1 88 ? 5.057 6.949 -13.843 1.00 51.50 88 GLU A C 1
ATOM 624 O O . GLU A 1 88 ? 4.331 7.746 -13.257 1.00 51.50 88 GLU A O 1
ATOM 629 N N . ASN A 1 89 ? 4.563 5.854 -14.433 1.00 53.28 89 ASN A N 1
ATOM 630 C CA . ASN A 1 89 ? 3.162 5.409 -14.410 1.00 53.28 89 ASN A CA 1
ATOM 631 C C . ASN A 1 89 ? 2.968 4.010 -13.773 1.00 53.28 89 ASN A C 1
ATOM 633 O O . ASN A 1 89 ? 1.841 3.524 -13.671 1.00 53.28 89 ASN A O 1
ATOM 637 N N . ALA A 1 90 ? 4.045 3.360 -13.312 1.00 64.25 90 ALA A N 1
ATOM 638 C CA . ALA A 1 90 ? 4.056 1.996 -12.767 1.00 64.25 90 ALA A CA 1
ATOM 639 C C . ALA A 1 90 ? 3.491 0.877 -13.692 1.00 64.25 90 ALA A C 1
ATOM 641 O O . ALA A 1 90 ? 2.983 -0.137 -13.205 1.00 64.25 90 ALA A O 1
ATOM 642 N N . ASP A 1 91 ? 3.654 0.991 -15.015 1.00 71.81 91 ASP A N 1
ATOM 643 C CA . ASP A 1 91 ? 3.242 0.036 -16.068 1.00 71.81 91 ASP A CA 1
ATOM 644 C C . ASP A 1 91 ? 3.700 -1.416 -15.792 1.00 71.81 91 ASP A C 1
ATOM 646 O O . ASP A 1 91 ? 2.985 -2.378 -16.078 1.00 71.81 91 ASP A O 1
ATOM 650 N N . PHE A 1 92 ? 4.836 -1.618 -15.115 1.00 77.31 92 PHE A N 1
ATOM 651 C CA . PHE A 1 92 ? 5.284 -2.950 -14.677 1.00 77.31 92 PHE A CA 1
ATOM 652 C C . PHE A 1 92 ? 4.281 -3.659 -13.738 1.00 77.31 92 PHE A C 1
ATOM 654 O O . PHE A 1 92 ? 4.155 -4.887 -13.781 1.00 77.31 92 PHE A O 1
ATOM 661 N N . LEU A 1 93 ? 3.523 -2.923 -12.913 1.00 84.50 93 LEU A N 1
ATOM 662 C CA . LEU A 1 93 ? 2.430 -3.490 -12.117 1.00 84.50 93 LEU A CA 1
ATOM 663 C C . LEU A 1 93 ? 1.243 -3.863 -13.009 1.00 84.50 93 LEU A C 1
ATOM 665 O O . LEU A 1 93 ? 0.721 -4.976 -12.872 1.00 84.50 93 LEU A O 1
ATOM 669 N N . ALA A 1 94 ? 0.885 -2.983 -13.949 1.00 83.75 94 ALA A N 1
ATOM 670 C CA . ALA A 1 94 ? -0.213 -3.171 -14.893 1.00 83.75 94 ALA A CA 1
ATOM 671 C C . ALA A 1 94 ? -0.012 -4.405 -15.780 1.00 83.75 94 ALA A C 1
ATOM 673 O O . ALA A 1 94 ? -0.865 -5.298 -15.793 1.00 83.75 94 ALA A O 1
ATOM 674 N N . LYS A 1 95 ? 1.147 -4.531 -16.438 1.00 84.06 95 LYS A N 1
ATOM 675 C CA . LYS A 1 95 ? 1.491 -5.711 -17.248 1.00 84.06 95 LYS A CA 1
ATOM 676 C C . LYS A 1 95 ? 1.461 -6.998 -16.425 1.00 84.06 95 LYS A C 1
ATOM 678 O O . LYS A 1 95 ? 0.987 -8.025 -16.913 1.00 84.06 95 LYS A O 1
ATOM 683 N N . GLY A 1 96 ? 1.931 -6.963 -15.175 1.00 88.50 96 GLY A N 1
ATOM 684 C CA . GLY A 1 96 ? 1.862 -8.111 -14.268 1.00 88.50 96 GLY A CA 1
ATOM 685 C C . GLY A 1 96 ? 0.417 -8.554 -14.025 1.00 88.50 96 GLY A C 1
ATOM 686 O O . GLY A 1 96 ? 0.068 -9.712 -14.269 1.00 88.50 96 GLY A O 1
ATOM 687 N N . TYR A 1 97 ? -0.437 -7.616 -13.612 1.00 91.12 97 TYR A N 1
ATOM 688 C CA . TYR A 1 97 ? -1.840 -7.873 -13.287 1.00 91.12 97 TYR A CA 1
ATOM 689 C C . TYR A 1 97 ? -2.665 -8.348 -14.495 1.00 91.12 97 TYR A C 1
ATOM 691 O O . TYR A 1 97 ? -3.437 -9.308 -14.379 1.00 91.12 97 TYR A O 1
ATOM 699 N N . GLN A 1 98 ? -2.458 -7.725 -15.663 1.00 90.56 98 GLN A N 1
ATOM 700 C CA . GLN A 1 98 ? -3.102 -8.073 -16.938 1.00 90.56 98 GLN A CA 1
ATOM 701 C C . GLN A 1 98 ? -2.747 -9.494 -17.407 1.00 90.56 98 GLN A C 1
ATOM 703 O O . GLN A 1 98 ? -3.606 -10.205 -17.921 1.00 90.56 98 GLN A O 1
ATOM 708 N N . ASN A 1 99 ? -1.516 -9.957 -17.156 1.00 92.88 99 ASN A N 1
ATOM 709 C CA . ASN A 1 99 ? -1.095 -11.341 -17.413 1.00 92.88 99 ASN A CA 1
ATOM 710 C C . ASN A 1 99 ? -1.534 -12.330 -16.307 1.00 92.88 99 ASN A C 1
ATOM 712 O O . ASN A 1 99 ? -1.058 -13.466 -16.250 1.00 92.88 99 ASN A O 1
ATOM 716 N N . GLY A 1 100 ? -2.443 -11.920 -15.416 1.00 93.62 100 GLY A N 1
ATOM 717 C CA . GLY A 1 100 ? -3.020 -12.769 -14.375 1.00 93.62 100 GLY A CA 1
ATOM 718 C C . GLY A 1 100 ? -2.163 -12.925 -13.117 1.00 93.62 100 GLY A C 1
ATOM 719 O O . GLY A 1 100 ? -2.509 -13.739 -12.257 1.00 93.62 100 GLY A O 1
ATOM 720 N N . ALA A 1 101 ? -1.075 -12.161 -12.957 1.00 96.25 101 ALA A N 1
ATOM 721 C CA . ALA A 1 101 ? -0.379 -12.119 -11.675 1.00 96.25 101 ALA A CA 1
ATOM 722 C C . ALA A 1 101 ? -1.292 -11.499 -10.605 1.00 96.25 101 ALA A C 1
ATOM 724 O O . ALA A 1 101 ? -2.070 -10.580 -10.867 1.00 96.25 101 ALA A O 1
ATOM 725 N N . ARG A 1 102 ? -1.206 -12.025 -9.380 1.00 97.12 102 ARG A N 1
ATOM 726 C CA . ARG A 1 102 ? -1.907 -11.496 -8.193 1.00 97.12 102 ARG A CA 1
ATOM 727 C C . ARG A 1 102 ? -0.990 -11.275 -6.993 1.00 97.12 102 ARG A C 1
ATOM 729 O O . ARG A 1 102 ? -1.443 -10.881 -5.923 1.00 97.12 102 ARG A O 1
ATOM 736 N N . ILE A 1 103 ? 0.306 -11.488 -7.202 1.00 98.50 103 ILE A N 1
ATOM 737 C CA . ILE A 1 103 ? 1.380 -11.164 -6.272 1.00 98.50 103 ILE A CA 1
ATOM 738 C C . ILE A 1 103 ? 2.528 -10.597 -7.111 1.00 98.50 103 ILE A C 1
ATOM 740 O O . ILE A 1 103 ? 2.884 -11.200 -8.124 1.00 98.50 103 ILE A O 1
ATOM 744 N N . SER A 1 104 ? 3.092 -9.462 -6.705 1.00 97.75 104 SER A N 1
ATOM 745 C CA . SER A 1 104 ? 4.286 -8.857 -7.311 1.00 97.75 104 SER A CA 1
ATOM 746 C C . SER A 1 104 ? 5.410 -8.798 -6.279 1.00 97.75 104 SER A C 1
ATOM 748 O O . SER A 1 104 ? 5.161 -8.447 -5.129 1.00 97.75 104 SER A O 1
ATOM 750 N N . SER A 1 105 ? 6.636 -9.157 -6.663 1.00 98.06 105 SER A N 1
ATOM 751 C CA . SER A 1 105 ? 7.801 -9.211 -5.768 1.00 98.06 105 SER A CA 1
ATOM 752 C C . SER A 1 105 ? 8.920 -8.334 -6.312 1.00 98.06 105 SER A C 1
ATOM 754 O O . SER A 1 105 ? 9.538 -8.680 -7.316 1.00 98.06 105 SER A O 1
ATOM 756 N N . ASN A 1 106 ? 9.201 -7.224 -5.633 1.00 95.31 106 ASN A N 1
ATOM 757 C CA . ASN A 1 106 ? 10.105 -6.185 -6.117 1.00 95.31 106 ASN A CA 1
ATOM 758 C C . ASN A 1 106 ? 11.341 -6.086 -5.216 1.00 95.31 106 ASN A C 1
ATOM 760 O O . ASN A 1 106 ? 11.336 -5.447 -4.164 1.00 95.31 106 ASN A O 1
ATOM 764 N N . SER A 1 107 ? 12.421 -6.743 -5.634 1.00 94.75 107 SER A N 1
ATOM 765 C CA . SER A 1 107 ? 13.699 -6.780 -4.910 1.00 94.75 107 SER A CA 1
ATOM 766 C C . SER A 1 107 ? 14.598 -5.584 -5.248 1.00 94.75 107 SER A C 1
ATOM 768 O O . SER A 1 107 ? 15.777 -5.752 -5.560 1.00 94.75 107 SER A O 1
ATOM 770 N N . TRP A 1 108 ? 14.019 -4.383 -5.236 1.00 89.38 108 TRP A N 1
ATOM 771 C CA . TRP A 1 108 ? 14.666 -3.131 -5.619 1.00 89.38 108 TRP A CA 1
ATOM 772 C C . TRP A 1 108 ? 14.023 -1.926 -4.918 1.00 89.38 108 TRP A C 1
ATOM 774 O O . TRP A 1 108 ? 12.879 -1.994 -4.473 1.00 89.38 108 TRP A O 1
ATOM 784 N N . GLY A 1 109 ? 14.767 -0.825 -4.816 1.00 86.81 109 GLY A N 1
ATOM 785 C CA . GLY A 1 109 ? 14.325 0.422 -4.193 1.00 86.81 109 GLY A CA 1
ATOM 786 C C . GLY A 1 109 ? 15.492 1.388 -3.975 1.00 86.81 109 GLY A C 1
ATOM 787 O O . GLY A 1 109 ? 16.648 1.007 -4.153 1.00 86.81 109 GLY A O 1
ATOM 788 N N . GLY A 1 110 ? 15.204 2.633 -3.598 1.00 82.88 110 GLY A N 1
ATOM 789 C CA . GLY A 1 110 ? 16.215 3.682 -3.465 1.00 82.88 110 GLY A CA 1
ATOM 790 C C . GLY A 1 110 ? 15.807 4.868 -2.590 1.00 82.88 110 GLY A C 1
ATOM 791 O O . GLY A 1 110 ? 14.813 4.831 -1.861 1.00 82.88 110 GLY A O 1
ATOM 792 N N . ALA A 1 111 ? 16.621 5.922 -2.659 1.00 78.38 111 ALA A N 1
ATOM 793 C CA . ALA A 1 111 ? 16.417 7.176 -1.942 1.00 78.38 111 ALA A CA 1
ATOM 794 C C . ALA A 1 111 ? 15.132 7.903 -2.384 1.00 78.38 111 ALA A C 1
ATOM 796 O O . ALA A 1 111 ? 14.685 7.789 -3.523 1.00 78.38 111 ALA A O 1
ATOM 797 N N . THR A 1 112 ? 14.541 8.677 -1.477 1.00 68.12 112 THR A N 1
ATOM 798 C CA . THR A 1 112 ? 13.213 9.292 -1.633 1.00 68.12 112 THR A CA 1
ATOM 799 C C . THR A 1 112 ? 13.224 10.739 -2.125 1.00 68.12 112 THR A C 1
ATOM 801 O O . THR A 1 112 ? 12.164 11.274 -2.441 1.00 68.12 112 THR A O 1
ATOM 804 N N . GLY A 1 113 ? 14.392 11.380 -2.204 1.00 56.56 113 GLY A N 1
ATOM 805 C CA . GLY A 1 113 ? 14.539 12.766 -2.655 1.00 56.56 113 GLY A CA 1
ATOM 806 C C . GLY A 1 113 ? 16.000 13.200 -2.803 1.00 56.56 113 GLY A C 1
ATOM 807 O O . GLY A 1 113 ? 16.920 12.451 -2.465 1.00 56.56 113 GLY A O 1
ATOM 808 N N . ARG A 1 114 ? 16.220 14.426 -3.310 1.00 42.59 114 ARG A N 1
ATOM 809 C CA . ARG A 1 114 ? 17.569 14.976 -3.551 1.00 42.59 114 ARG A CA 1
ATOM 810 C C . ARG A 1 114 ? 18.432 14.944 -2.285 1.00 42.59 114 ARG A C 1
ATOM 812 O O . ARG A 1 114 ? 17.974 15.261 -1.191 1.00 42.59 114 ARG A O 1
ATOM 819 N N . THR A 1 115 ? 19.708 14.621 -2.474 1.00 47.75 115 THR A N 1
ATOM 820 C CA . THR A 1 115 ? 20.742 14.578 -1.435 1.00 47.75 115 THR A CA 1
ATOM 821 C C . THR A 1 115 ? 20.875 15.912 -0.696 1.00 47.75 115 THR A C 1
ATOM 823 O O . THR A 1 115 ? 21.405 16.877 -1.256 1.00 47.75 115 THR A O 1
ATOM 826 N N . GLN A 1 116 ? 20.473 15.974 0.575 1.00 35.56 116 GLN A N 1
ATOM 827 C CA . GLN A 1 116 ? 20.766 17.130 1.426 1.00 35.56 116 GLN A CA 1
ATOM 828 C C . GLN A 1 116 ? 22.199 16.985 1.959 1.00 35.56 116 GLN A C 1
ATOM 830 O O . GLN A 1 116 ? 22.526 16.012 2.631 1.00 35.56 116 GLN A O 1
ATOM 835 N N . GLY A 1 117 ? 23.093 17.911 1.597 1.00 46.75 117 GLY A N 1
ATOM 836 C CA . GLY A 1 117 ? 24.508 17.838 1.994 1.00 46.75 117 GLY A CA 1
ATOM 837 C C . GLY A 1 117 ? 25.294 16.658 1.399 1.00 46.75 117 GLY A C 1
ATOM 838 O O . GLY A 1 117 ? 26.356 16.322 1.914 1.00 46.75 117 GLY A O 1
ATOM 839 N N . GLY A 1 118 ? 24.791 16.026 0.332 1.00 50.97 118 GLY A N 1
ATOM 840 C CA . GLY A 1 118 ? 25.452 14.901 -0.344 1.00 50.97 118 GLY A CA 1
ATOM 841 C C . GLY A 1 118 ? 25.104 13.505 0.187 1.00 50.97 118 GLY A C 1
ATOM 842 O O . GLY A 1 118 ? 25.591 12.532 -0.377 1.00 50.97 118 GLY A O 1
ATOM 843 N N . GLN A 1 119 ? 24.254 13.383 1.214 1.00 55.75 119 GLN A N 1
ATOM 844 C CA . GLN A 1 119 ? 23.772 12.085 1.712 1.00 55.75 119 GLN A CA 1
ATOM 845 C C . GLN A 1 119 ? 22.386 11.740 1.137 1.00 55.75 119 GLN A C 1
ATOM 847 O O . GLN A 1 119 ? 21.540 12.640 1.047 1.00 55.75 119 GLN A O 1
ATOM 852 N N . PRO A 1 120 ? 22.134 10.484 0.714 1.00 63.12 120 PRO A N 1
ATOM 853 C CA . PRO A 1 120 ? 20.823 10.058 0.229 1.00 63.12 120 PRO A CA 1
ATOM 854 C C . PRO A 1 120 ? 19.774 10.155 1.343 1.00 63.12 120 PRO A C 1
ATOM 856 O O . PRO A 1 120 ? 20.049 9.857 2.502 1.00 63.12 120 PRO A O 1
ATOM 859 N N . THR A 1 121 ? 18.560 10.579 0.991 1.00 75.81 121 THR A N 1
ATOM 860 C CA . THR A 1 121 ? 17.434 10.640 1.936 1.00 75.81 121 THR A CA 1
ATOM 861 C C . THR A 1 121 ? 16.571 9.390 1.792 1.00 75.81 121 THR A C 1
ATOM 863 O O . THR A 1 121 ? 16.265 8.987 0.673 1.00 75.81 121 THR A O 1
ATOM 866 N N . TYR A 1 122 ? 16.169 8.780 2.904 1.00 86.44 122 TYR A N 1
ATOM 867 C CA . TYR A 1 122 ? 15.361 7.556 2.938 1.00 86.44 122 TYR A CA 1
ATOM 868 C C . TYR A 1 122 ? 14.096 7.754 3.786 1.00 86.44 122 TYR A C 1
ATOM 870 O O . TYR A 1 122 ? 13.895 8.804 4.394 1.00 86.44 122 TYR A O 1
ATOM 878 N N . GLY A 1 123 ? 13.209 6.757 3.798 1.00 86.88 123 GLY A N 1
ATOM 879 C CA . GLY A 1 123 ? 11.991 6.735 4.612 1.00 86.88 123 GLY A CA 1
ATOM 880 C C . GLY A 1 123 ? 10.843 7.627 4.119 1.00 86.88 123 GLY A C 1
ATOM 881 O O . GLY A 1 123 ? 9.730 7.477 4.617 1.00 86.88 123 GLY A O 1
ATOM 882 N N . GLY A 1 124 ? 11.075 8.516 3.149 1.00 84.06 124 GLY A N 1
ATOM 883 C CA . GLY A 1 124 ? 10.069 9.417 2.582 1.00 84.06 124 GLY A CA 1
ATOM 884 C C . GLY A 1 124 ? 8.994 8.743 1.721 1.00 84.06 124 GLY A C 1
ATOM 885 O O . GLY A 1 124 ? 9.194 7.680 1.129 1.00 84.06 124 GLY A O 1
ATOM 886 N N . TYR A 1 125 ? 7.840 9.395 1.598 1.00 80.81 125 TYR A N 1
ATOM 887 C CA . TYR A 1 125 ? 6.774 8.983 0.683 1.00 80.81 125 TYR A CA 1
ATOM 888 C C . TYR A 1 125 ? 6.942 9.677 -0.672 1.00 80.81 125 TYR A C 1
ATOM 890 O O . TYR A 1 125 ? 6.624 10.857 -0.832 1.00 80.81 125 TYR A O 1
ATOM 898 N N . SER A 1 126 ? 7.512 8.945 -1.628 1.00 76.12 126 SER A N 1
ATOM 899 C CA . SER A 1 126 ? 7.872 9.456 -2.954 1.00 76.12 126 SER A CA 1
ATOM 900 C C . SER A 1 126 ? 6.704 9.401 -3.946 1.00 76.12 126 SER A C 1
ATOM 902 O O . SER A 1 126 ? 5.686 8.761 -3.684 1.00 76.12 126 SER A O 1
ATOM 904 N N . PHE A 1 127 ? 6.878 10.009 -5.121 1.00 71.88 127 PHE A N 1
ATOM 905 C CA . PHE A 1 127 ? 5.921 9.906 -6.226 1.00 71.88 127 PHE A CA 1
ATOM 906 C C . PHE A 1 127 ? 5.646 8.445 -6.617 1.00 71.88 127 PHE A C 1
ATOM 908 O O . PHE A 1 127 ? 4.496 8.025 -6.679 1.00 71.88 127 PHE A O 1
ATOM 915 N N . LEU A 1 128 ? 6.687 7.618 -6.732 1.00 74.44 128 LEU A N 1
ATOM 916 C CA . LEU A 1 128 ? 6.516 6.194 -7.020 1.00 74.44 128 LEU A CA 1
ATOM 917 C C . LEU A 1 128 ? 5.819 5.434 -5.874 1.00 74.44 128 LEU A C 1
ATOM 919 O O . LEU A 1 128 ? 5.049 4.512 -6.129 1.00 74.44 128 LEU A O 1
ATOM 923 N N . SER A 1 129 ? 6.002 5.859 -4.618 1.00 80.75 129 SER A N 1
ATOM 924 C CA . SER A 1 129 ? 5.243 5.322 -3.474 1.00 80.75 129 SER A CA 1
ATOM 925 C C . SER A 1 129 ? 3.738 5.614 -3.612 1.00 80.75 129 SER A C 1
ATOM 927 O O . SER A 1 129 ? 2.923 4.738 -3.324 1.00 80.75 129 SER A O 1
ATOM 929 N N . ARG A 1 130 ? 3.374 6.814 -4.096 1.00 80.19 130 ARG A N 1
ATOM 930 C CA . ARG A 1 130 ? 1.989 7.220 -4.404 1.00 80.19 130 ARG A CA 1
ATOM 931 C C . ARG A 1 130 ? 1.392 6.397 -5.543 1.00 80.19 130 ARG A C 1
ATOM 933 O O . ARG A 1 130 ? 0.279 5.906 -5.393 1.00 80.19 130 ARG A O 1
ATOM 940 N N . LEU A 1 131 ? 2.121 6.218 -6.648 1.00 74.94 131 LEU A N 1
ATOM 941 C CA . LEU A 1 131 ? 1.662 5.422 -7.797 1.00 74.94 131 LEU A CA 1
ATOM 942 C C . LEU A 1 131 ? 1.379 3.970 -7.407 1.00 74.94 131 LEU A C 1
ATOM 944 O O . LEU A 1 131 ? 0.331 3.429 -7.750 1.00 74.94 131 LEU A O 1
ATOM 948 N N . VAL A 1 132 ? 2.288 3.352 -6.647 1.00 82.12 132 VAL A N 1
ATOM 949 C CA . VAL A 1 132 ? 2.121 1.977 -6.161 1.00 82.12 132 VAL A CA 1
ATOM 950 C C . VAL A 1 132 ? 0.922 1.873 -5.210 1.00 82.12 132 VAL A C 1
ATOM 952 O O . VAL A 1 132 ? 0.129 0.940 -5.341 1.00 82.12 132 VAL A O 1
ATOM 955 N N . ASP A 1 133 ? 0.732 2.833 -4.297 1.00 85.94 133 ASP A N 1
ATOM 956 C CA . ASP A 1 133 ? -0.457 2.861 -3.434 1.00 85.94 133 ASP A CA 1
ATOM 957 C C . ASP A 1 133 ? -1.755 3.034 -4.233 1.00 85.94 133 ASP A C 1
ATOM 959 O O . ASP A 1 133 ? -2.713 2.312 -3.949 1.00 85.94 133 ASP A O 1
ATOM 963 N N . ASN A 1 134 ? -1.781 3.918 -5.241 1.00 83.00 134 ASN A N 1
ATOM 964 C CA . ASN A 1 134 ? -2.937 4.112 -6.120 1.00 83.00 134 ASN A CA 1
ATOM 965 C C . ASN A 1 134 ? -3.263 2.836 -6.907 1.00 83.00 134 ASN A C 1
ATOM 967 O O . ASN A 1 134 ? -4.406 2.385 -6.912 1.00 83.00 134 ASN A O 1
ATOM 971 N N . TYR A 1 135 ? -2.249 2.196 -7.496 1.00 84.00 135 TYR A N 1
ATOM 972 C CA . TYR A 1 135 ? -2.443 0.976 -8.274 1.00 84.00 135 TYR A CA 1
ATOM 973 C C . TYR A 1 135 ? -3.048 -0.157 -7.428 1.00 84.00 135 TYR A C 1
ATOM 975 O O . TYR A 1 135 ? -3.932 -0.871 -7.898 1.00 84.00 135 TYR A O 1
ATOM 983 N N . ILE A 1 136 ? -2.621 -0.312 -6.168 1.00 90.88 136 ILE A N 1
ATOM 984 C CA . ILE A 1 136 ? -3.175 -1.318 -5.240 1.00 90.88 136 ILE A CA 1
ATOM 985 C C . ILE A 1 136 ? -4.557 -0.895 -4.707 1.00 90.88 136 ILE A C 1
ATOM 987 O O . ILE A 1 136 ? -5.397 -1.751 -4.430 1.00 90.88 136 ILE A O 1
ATOM 991 N N . TRP A 1 137 ? -4.823 0.408 -4.572 1.00 86.75 137 TRP A N 1
ATOM 992 C CA . TRP A 1 137 ? -6.142 0.938 -4.210 1.00 86.75 137 TRP A CA 1
ATOM 993 C C . TRP A 1 137 ? -7.196 0.658 -5.292 1.00 86.75 137 TRP A C 1
ATOM 995 O O . TRP A 1 137 ? -8.313 0.249 -4.969 1.00 86.75 137 TRP A O 1
ATOM 1005 N N . GLU A 1 138 ? -6.831 0.791 -6.566 1.00 83.44 138 GLU A N 1
ATOM 1006 C CA . GLU A 1 138 ? -7.669 0.402 -7.705 1.00 83.44 138 GLU A CA 1
ATOM 1007 C C . GLU A 1 138 ? -7.767 -1.130 -7.838 1.00 83.44 138 GLU A C 1
ATOM 1009 O O . GLU A 1 138 ? -8.859 -1.679 -7.993 1.00 83.44 138 GLU A O 1
ATOM 1014 N N . ASN A 1 139 ? -6.646 -1.844 -7.684 1.00 86.88 139 ASN A N 1
ATOM 1015 C CA . ASN A 1 139 ? -6.535 -3.296 -7.864 1.00 86.88 139 ASN A CA 1
ATOM 1016 C C . ASN A 1 139 ? -6.392 -4.012 -6.511 1.00 86.88 139 ASN A C 1
ATOM 1018 O O . ASN A 1 139 ? -5.367 -4.628 -6.204 1.00 86.88 139 ASN A O 1
ATOM 1022 N N . ARG A 1 140 ? -7.442 -3.933 -5.679 1.00 89.25 140 ARG A N 1
ATOM 1023 C CA . ARG A 1 140 ? -7.414 -4.380 -4.269 1.00 89.25 140 ARG A CA 1
ATOM 1024 C C . ARG A 1 140 ? -7.123 -5.868 -4.048 1.00 89.25 140 ARG A C 1
ATOM 1026 O O . ARG A 1 140 ? -6.878 -6.239 -2.905 1.00 89.25 140 ARG A O 1
ATOM 1033 N N . ASP A 1 141 ? -7.125 -6.718 -5.075 1.00 95.56 141 ASP A N 1
ATOM 1034 C CA . ASP A 1 141 ? -6.744 -8.141 -5.009 1.00 95.56 141 ASP A CA 1
ATOM 1035 C C . ASP A 1 141 ? -5.273 -8.417 -5.405 1.00 95.56 141 ASP A C 1
ATOM 1037 O O . ASP A 1 141 ? -4.887 -9.579 -5.580 1.00 95.56 141 ASP A O 1
ATOM 1041 N N . TYR A 1 142 ? -4.442 -7.371 -5.536 1.00 96.88 142 TYR A N 1
ATOM 1042 C CA . TYR A 1 142 ? -3.033 -7.470 -5.929 1.00 96.88 142 TYR A CA 1
ATOM 1043 C C . TYR A 1 142 ? -2.063 -7.180 -4.775 1.00 96.88 142 TYR A C 1
ATOM 1045 O O . TYR A 1 142 ? -1.826 -6.030 -4.407 1.00 96.88 142 TYR A O 1
ATOM 1053 N N . LEU A 1 143 ? -1.454 -8.226 -4.204 1.00 98.56 143 LEU A N 1
ATOM 1054 C CA . LEU A 1 143 ? -0.439 -8.049 -3.160 1.00 98.56 143 LEU A CA 1
ATOM 1055 C C . LEU A 1 143 ? 0.918 -7.685 -3.778 1.00 98.56 143 LEU A C 1
ATOM 1057 O O . LEU A 1 143 ? 1.556 -8.510 -4.429 1.00 98.56 143 LEU A O 1
ATOM 1061 N N . VAL A 1 144 ? 1.405 -6.477 -3.510 1.00 98.50 144 VAL A N 1
ATOM 1062 C CA . VAL A 1 144 ? 2.732 -6.026 -3.950 1.00 98.50 144 VAL A CA 1
ATOM 1063 C C . VAL A 1 144 ? 3.705 -6.054 -2.771 1.00 98.50 144 VAL A C 1
ATOM 1065 O O . VAL A 1 144 ? 3.427 -5.492 -1.711 1.00 98.50 144 VAL A O 1
ATOM 1068 N N . LEU A 1 145 ? 4.850 -6.711 -2.951 1.00 98.75 145 LEU A N 1
ATOM 1069 C CA . LEU A 1 145 ? 5.941 -6.778 -1.984 1.00 98.75 145 LEU A CA 1
ATOM 1070 C C . LEU A 1 145 ? 7.136 -5.954 -2.465 1.00 98.75 145 LEU A C 1
ATOM 1072 O O . LEU A 1 145 ? 7.449 -5.961 -3.659 1.00 98.75 145 LEU A O 1
ATOM 1076 N N . TYR A 1 146 ? 7.828 -5.313 -1.524 1.00 98.50 146 TYR A N 1
ATOM 1077 C CA . TYR A 1 146 ? 9.068 -4.567 -1.763 1.00 98.50 146 TYR A CA 1
ATOM 1078 C C . TYR A 1 146 ? 10.145 -4.915 -0.735 1.00 98.50 146 TYR A C 1
ATOM 1080 O O . TYR A 1 146 ? 9.852 -5.093 0.449 1.00 98.50 146 TYR A O 1
ATOM 1088 N N . ALA A 1 147 ? 11.401 -4.952 -1.175 1.00 98.31 147 ALA A N 1
ATOM 1089 C CA . ALA A 1 147 ? 12.548 -5.018 -0.276 1.00 98.31 147 ALA A CA 1
ATOM 1090 C C . ALA A 1 147 ? 12.657 -3.740 0.573 1.00 98.31 147 ALA A C 1
ATOM 1092 O O . ALA A 1 147 ? 12.457 -2.635 0.073 1.00 98.31 147 ALA A O 1
ATOM 1093 N N . ALA A 1 148 ? 12.999 -3.879 1.858 1.00 98.12 148 ALA A N 1
ATOM 1094 C CA . ALA A 1 148 ? 13.160 -2.730 2.754 1.00 98.12 148 ALA A CA 1
ATOM 1095 C C . ALA A 1 148 ? 14.354 -1.828 2.386 1.00 98.12 148 ALA A C 1
ATOM 1097 O O . ALA A 1 148 ? 14.328 -0.636 2.688 1.00 98.12 148 ALA A O 1
ATOM 1098 N N . GLY A 1 149 ? 15.387 -2.389 1.749 1.00 95.75 149 GLY A N 1
ATOM 1099 C CA . GLY A 1 149 ? 16.679 -1.741 1.508 1.00 95.75 149 GLY A CA 1
ATOM 1100 C C . GLY A 1 149 ? 17.805 -2.372 2.333 1.00 95.75 149 GLY A C 1
ATOM 1101 O O . GLY A 1 149 ? 17.560 -3.180 3.231 1.00 95.75 149 GLY A O 1
ATOM 1102 N N . ASN A 1 150 ? 19.052 -2.026 2.006 1.00 94.81 150 ASN A N 1
ATOM 1103 C CA . ASN A 1 150 ? 20.255 -2.591 2.630 1.00 94.81 150 ASN A CA 1
ATOM 1104 C C . ASN A 1 150 ? 21.121 -1.512 3.328 1.00 94.81 150 ASN A C 1
ATOM 1106 O O . ASN A 1 150 ? 22.342 -1.629 3.353 1.00 94.81 150 ASN A O 1
ATOM 1110 N N . SER A 1 151 ? 20.486 -0.462 3.867 1.00 92.69 151 SER A N 1
ATOM 1111 C CA . SER A 1 151 ? 21.128 0.682 4.548 1.00 92.69 151 SER A CA 1
ATOM 1112 C C . SER A 1 151 ? 20.974 0.633 6.080 1.00 92.69 151 SER A C 1
ATOM 1114 O O . SER A 1 151 ? 21.005 1.655 6.754 1.00 92.69 151 SER A O 1
ATOM 1116 N N . GLY A 1 152 ? 20.786 -0.551 6.668 1.00 91.06 152 GLY A N 1
ATOM 1117 C CA . GLY A 1 152 ? 20.550 -0.719 8.110 1.00 91.06 152 GLY A CA 1
ATOM 1118 C C . GLY A 1 152 ? 21.670 -0.201 9.018 1.00 91.06 152 GLY A C 1
ATOM 1119 O O . GLY A 1 152 ? 21.390 0.243 10.131 1.00 91.06 152 GLY A O 1
ATOM 1120 N N . ASP A 1 153 ? 22.914 -0.206 8.532 1.00 89.88 153 ASP A N 1
ATOM 1121 C CA . ASP A 1 153 ? 24.081 0.318 9.256 1.00 89.88 153 ASP A CA 1
ATOM 1122 C C . ASP A 1 153 ? 24.100 1.853 9.342 1.00 89.88 153 ASP A C 1
ATOM 1124 O O . ASP A 1 153 ? 24.719 2.407 10.252 1.00 89.88 153 ASP A O 1
ATOM 1128 N N . ASP A 1 154 ? 23.373 2.542 8.452 1.00 86.94 154 ASP A N 1
ATOM 1129 C CA . ASP A 1 154 ? 23.192 3.999 8.496 1.00 86.94 154 ASP A CA 1
ATOM 1130 C C . ASP A 1 154 ? 22.220 4.418 9.628 1.00 86.94 154 ASP A C 1
ATOM 1132 O O . ASP A 1 154 ? 22.119 5.598 9.972 1.00 86.94 154 ASP A O 1
ATOM 1136 N N . GLY A 1 155 ? 21.531 3.448 10.248 1.00 87.81 155 GLY A N 1
ATOM 1137 C CA . GLY A 1 155 ? 20.667 3.628 11.414 1.00 87.81 155 GLY A CA 1
ATOM 1138 C C . GLY A 1 155 ? 19.159 3.603 11.099 1.00 87.81 155 GLY A C 1
ATOM 1139 O O . GLY A 1 155 ? 18.724 2.907 10.174 1.00 87.81 155 GLY A O 1
ATOM 1140 N N . PRO A 1 156 ? 18.326 4.296 11.903 1.00 90.44 156 PRO A N 1
ATOM 1141 C CA . PRO A 1 156 ? 16.880 4.351 11.694 1.00 90.44 156 PRO A CA 1
ATOM 1142 C C . PRO A 1 156 ? 16.513 5.187 10.462 1.00 90.44 156 PRO A C 1
ATOM 1144 O O . PRO A 1 156 ? 17.289 6.021 10.001 1.00 90.44 156 PRO A O 1
ATOM 1147 N N . THR A 1 157 ? 15.285 5.013 9.973 1.00 92.25 157 THR A N 1
ATOM 1148 C CA . THR A 1 157 ? 14.734 5.776 8.837 1.00 92.25 157 THR A CA 1
ATOM 1149 C C . THR A 1 157 ? 15.480 5.535 7.519 1.00 92.25 157 THR A C 1
ATOM 1151 O O . THR A 1 157 ? 15.668 6.436 6.708 1.00 92.25 157 THR A O 1
ATOM 1154 N N . THR A 1 158 ? 15.875 4.284 7.279 1.00 94.00 158 THR A N 1
ATOM 1155 C CA . THR A 1 158 ? 16.684 3.839 6.127 1.00 94.00 158 THR A CA 1
ATOM 1156 C C . THR A 1 158 ? 15.889 3.025 5.098 1.00 94.00 158 THR A C 1
ATOM 1158 O O . THR A 1 158 ? 16.465 2.441 4.179 1.00 94.00 158 THR A O 1
ATOM 1161 N N . ILE A 1 159 ? 14.555 2.983 5.221 1.00 95.56 159 ILE A N 1
ATOM 1162 C CA . ILE A 1 159 ? 13.653 2.283 4.289 1.00 95.56 159 ILE A CA 1
ATOM 1163 C C . ILE A 1 159 ? 13.690 2.930 2.897 1.00 95.56 159 ILE A C 1
ATOM 1165 O O . ILE A 1 159 ? 13.408 4.122 2.749 1.00 95.56 159 ILE A O 1
ATOM 1169 N N . GLY A 1 160 ? 13.986 2.136 1.869 1.00 90.69 160 GLY A N 1
ATOM 1170 C CA . GLY A 1 160 ? 13.956 2.577 0.475 1.00 90.69 160 GLY A CA 1
ATOM 1171 C C . GLY A 1 160 ? 12.532 2.733 -0.068 1.00 90.69 160 GLY A C 1
ATOM 1172 O O . GLY A 1 160 ? 11.634 1.959 0.265 1.00 90.69 160 GLY A O 1
ATOM 1173 N N . SER A 1 161 ? 12.318 3.708 -0.950 1.00 86.50 161 SER A N 1
ATOM 1174 C CA . SER A 1 161 ? 11.129 3.752 -1.812 1.00 86.50 161 SER A CA 1
ATOM 1175 C C . SER A 1 161 ? 11.272 2.743 -2.959 1.00 86.50 161 SER A C 1
ATOM 1177 O O . SER A 1 161 ? 12.389 2.606 -3.459 1.00 86.50 161 SER A O 1
ATOM 1179 N N . PRO A 1 162 ? 10.201 2.061 -3.419 1.00 90.50 162 PRO A N 1
ATOM 1180 C CA . PRO A 1 162 ? 8.789 2.179 -3.001 1.00 90.50 162 PRO A CA 1
ATOM 1181 C C . PRO A 1 162 ? 8.378 1.421 -1.734 1.00 90.50 162 PRO A C 1
ATOM 1183 O O . PRO A 1 162 ? 7.209 1.465 -1.360 1.00 90.50 162 PRO A O 1
ATOM 1186 N N . GLY A 1 163 ? 9.306 0.781 -1.016 1.00 94.50 163 GLY A N 1
ATOM 1187 C CA . GLY A 1 163 ? 9.043 0.117 0.272 1.00 94.50 163 GLY A CA 1
ATOM 1188 C C . GLY A 1 163 ? 8.473 1.027 1.378 1.00 94.50 163 GLY A C 1
ATOM 1189 O O . GLY A 1 163 ? 8.047 0.536 2.423 1.00 94.50 163 GLY A O 1
ATOM 1190 N N . THR A 1 164 ? 8.407 2.342 1.158 1.00 94.19 164 THR A N 1
ATOM 1191 C CA . THR A 1 164 ? 7.730 3.326 2.018 1.00 94.19 164 THR A CA 1
ATOM 1192 C C . THR A 1 164 ? 6.231 3.500 1.730 1.00 94.19 164 THR A C 1
ATOM 1194 O O . THR A 1 164 ? 5.553 4.193 2.493 1.00 94.19 164 THR A O 1
ATOM 1197 N N . ALA A 1 165 ? 5.690 2.888 0.671 1.00 93.81 165 ALA A N 1
ATOM 1198 C CA . ALA A 1 165 ? 4.261 2.897 0.335 1.00 93.81 165 ALA A CA 1
ATOM 1199 C C . ALA A 1 165 ? 3.408 2.207 1.427 1.00 93.81 165 ALA A C 1
ATOM 1201 O O . ALA A 1 165 ? 3.901 1.340 2.157 1.00 93.81 165 ALA A O 1
ATOM 1202 N N . LYS A 1 166 ? 2.141 2.596 1.597 1.00 97.06 166 LYS A N 1
ATOM 1203 C CA . LYS A 1 166 ? 1.262 2.086 2.672 1.00 97.06 166 LYS A CA 1
ATOM 1204 C C . LYS A 1 166 ? 0.703 0.699 2.354 1.00 97.06 166 LYS A C 1
ATOM 1206 O O . LYS A 1 166 ? 0.615 -0.164 3.229 1.00 97.06 166 LYS A O 1
ATOM 1211 N N . ASN A 1 167 ? 0.350 0.461 1.099 1.00 97.94 167 ASN A N 1
ATOM 1212 C CA . ASN A 1 167 ? -0.425 -0.698 0.662 1.00 97.94 167 ASN A CA 1
ATOM 1213 C C . ASN A 1 167 ? 0.449 -1.914 0.327 1.00 97.94 167 ASN A C 1
ATOM 1215 O O . ASN A 1 167 ? -0.039 -3.043 0.324 1.00 97.94 167 ASN A O 1
ATOM 1219 N N . VAL A 1 168 ? 1.753 -1.707 0.123 1.00 98.38 168 VAL A N 1
ATOM 1220 C CA . VAL A 1 168 ? 2.729 -2.791 -0.069 1.00 98.38 168 VAL A CA 1
ATOM 1221 C C . VAL A 1 168 ? 3.014 -3.541 1.235 1.00 98.38 168 VAL A C 1
ATOM 1223 O O . VAL A 1 168 ? 2.861 -2.993 2.332 1.00 98.38 168 VAL A O 1
ATOM 1226 N N . LEU A 1 169 ? 3.494 -4.778 1.121 1.00 98.75 169 LEU A N 1
ATOM 1227 C CA . LEU A 1 169 ? 4.158 -5.499 2.208 1.00 98.75 169 LEU A CA 1
ATOM 1228 C C . LEU A 1 169 ? 5.678 -5.336 2.058 1.00 98.75 169 LEU A C 1
ATOM 1230 O O . LEU A 1 169 ? 6.285 -5.910 1.153 1.00 98.75 169 LEU A O 1
ATOM 1234 N N . THR A 1 170 ? 6.298 -4.555 2.937 1.00 98.88 170 THR A N 1
ATOM 1235 C CA . THR A 1 170 ? 7.743 -4.306 2.907 1.00 98.88 170 THR A CA 1
ATOM 1236 C C . THR A 1 170 ? 8.473 -5.361 3.729 1.00 98.88 170 THR A C 1
ATOM 1238 O O . THR A 1 170 ? 8.091 -5.637 4.869 1.00 98.88 170 THR A O 1
ATOM 1241 N N . VAL A 1 171 ? 9.526 -5.944 3.153 1.00 98.88 171 VAL A N 1
ATOM 1242 C CA . VAL A 1 171 ? 10.225 -7.114 3.697 1.00 98.88 171 VAL A CA 1
ATOM 1243 C C . VAL A 1 171 ? 11.675 -6.771 4.042 1.00 98.88 171 VAL A C 1
ATOM 1245 O O . VAL A 1 171 ? 12.484 -6.457 3.166 1.00 98.88 171 VAL A O 1
ATOM 1248 N N . GLY A 1 172 ? 12.008 -6.839 5.332 1.00 98.75 172 GLY A N 1
ATOM 1249 C CA . GLY A 1 172 ? 13.387 -6.781 5.825 1.00 98.75 172 GLY A CA 1
ATOM 1250 C C . GLY A 1 172 ? 14.057 -8.159 5.862 1.00 98.75 172 GLY A C 1
ATOM 1251 O O . GLY A 1 172 ? 13.427 -9.186 5.598 1.00 98.75 172 GLY A O 1
ATOM 1252 N N . ALA A 1 173 ? 15.340 -8.192 6.212 1.00 98.69 173 ALA A N 1
ATOM 1253 C CA . ALA A 1 173 ? 16.130 -9.416 6.280 1.00 98.69 173 ALA A CA 1
ATOM 1254 C C . ALA A 1 173 ? 16.419 -9.813 7.735 1.00 98.69 173 ALA A C 1
ATOM 1256 O O . ALA A 1 173 ? 17.049 -9.066 8.483 1.00 98.69 173 ALA A O 1
ATOM 1257 N N . SER A 1 174 ? 16.006 -11.021 8.115 1.00 97.94 174 SER A N 1
ATOM 1258 C CA . SER A 1 174 ? 16.645 -11.760 9.205 1.00 97.94 174 SER A CA 1
ATOM 1259 C C . SER A 1 174 ? 17.843 -12.532 8.657 1.00 97.94 174 SER A C 1
ATOM 1261 O O . SER A 1 174 ? 17.997 -12.681 7.441 1.00 97.94 174 SER A O 1
ATOM 1263 N N . GLU A 1 175 ? 18.663 -13.096 9.530 1.00 96.31 175 GLU A N 1
ATOM 1264 C CA . GLU A 1 175 ? 19.652 -14.074 9.091 1.00 96.31 175 GLU A CA 1
ATOM 1265 C C . GLU A 1 175 ? 18.993 -15.380 8.603 1.00 96.31 175 GLU A C 1
ATOM 1267 O O . GLU A 1 175 ? 17.804 -15.649 8.829 1.00 96.31 175 GLU A O 1
ATOM 1272 N N . ASN A 1 176 ? 19.780 -16.199 7.912 1.00 94.62 176 ASN A N 1
ATOM 1273 C CA . ASN A 1 176 ? 19.520 -17.617 7.673 1.00 94.62 176 ASN A CA 1
ATOM 1274 C C . ASN A 1 176 ? 20.316 -18.480 8.673 1.00 94.62 176 ASN A C 1
ATOM 1276 O O . ASN A 1 176 ? 21.060 -17.953 9.491 1.00 94.62 176 ASN A O 1
ATOM 1280 N N . ARG A 1 177 ? 20.186 -19.811 8.619 1.00 94.31 177 ARG A N 1
ATOM 1281 C CA . ARG A 1 177 ? 20.920 -20.747 9.488 1.00 94.31 177 ARG A CA 1
ATOM 1282 C C . ARG A 1 177 ? 21.914 -21.609 8.707 1.00 94.31 177 ARG A C 1
ATOM 1284 O O . ARG A 1 177 ? 21.692 -22.802 8.510 1.00 94.31 177 ARG A O 1
ATOM 1291 N N . ARG A 1 178 ? 23.003 -20.978 8.271 1.00 92.00 178 ARG A N 1
ATOM 1292 C CA . ARG A 1 178 ? 24.170 -21.564 7.589 1.00 92.00 178 ARG A CA 1
ATOM 1293 C C . ARG A 1 178 ? 25.467 -21.021 8.227 1.00 92.00 178 ARG A C 1
ATOM 1295 O O . ARG A 1 178 ? 26.211 -20.294 7.563 1.00 92.00 178 ARG A O 1
ATOM 1302 N N . PRO A 1 179 ? 25.738 -21.308 9.520 1.00 92.19 179 PRO A N 1
ATOM 1303 C CA . PRO A 1 179 ? 26.834 -20.685 10.271 1.00 92.19 179 PRO A CA 1
ATOM 1304 C C . PRO A 1 179 ? 28.215 -20.946 9.656 1.00 92.19 179 PRO A C 1
ATOM 1306 O O . PRO A 1 179 ? 29.131 -20.147 9.837 1.00 92.19 179 PRO A O 1
ATOM 1309 N N . GLU A 1 180 ? 28.362 -22.039 8.907 1.00 90.56 180 GLU A N 1
ATOM 1310 C CA . GLU A 1 180 ? 29.556 -22.395 8.143 1.00 90.56 180 GLU A CA 1
ATOM 1311 C C . GLU A 1 180 ? 29.820 -21.498 6.920 1.00 90.56 180 GLU A C 1
ATOM 1313 O O . GLU A 1 180 ? 30.929 -21.521 6.394 1.00 90.56 180 GLU A O 1
ATOM 1318 N N . GLN A 1 181 ? 28.830 -20.714 6.474 1.00 88.50 181 GLN A N 1
ATOM 1319 C CA . GLN A 1 181 ? 28.929 -19.801 5.328 1.00 88.50 181 GLN A CA 1
ATOM 1320 C C . GLN A 1 181 ? 29.094 -18.325 5.726 1.00 88.50 181 GLN A C 1
ATOM 1322 O O . GLN A 1 181 ? 29.354 -17.512 4.844 1.00 88.50 181 GLN A O 1
ATOM 1327 N N . GLY A 1 182 ? 28.888 -17.949 6.995 1.00 83.81 182 GLY A N 1
ATOM 1328 C CA . GLY A 1 182 ? 28.835 -16.540 7.432 1.00 83.81 182 GLY A CA 1
ATOM 1329 C C . GLY A 1 182 ? 29.804 -16.145 8.553 1.00 83.81 182 GLY A C 1
ATOM 1330 O O . GLY A 1 182 ? 29.714 -15.035 9.073 1.00 83.81 182 GLY A O 1
ATOM 1331 N N . ALA A 1 183 ? 30.695 -17.042 8.983 1.00 88.62 183 ALA A N 1
ATOM 1332 C CA . ALA A 1 183 ? 31.532 -16.832 10.164 1.00 88.62 183 ALA A CA 1
ATOM 1333 C C . ALA A 1 183 ? 32.614 -15.752 9.961 1.00 88.62 183 ALA A C 1
ATOM 1335 O O . ALA A 1 183 ? 33.531 -15.928 9.162 1.00 88.62 183 ALA A O 1
ATOM 1336 N N . GLY A 1 184 ? 32.565 -14.683 10.764 1.00 86.56 184 GLY A N 1
ATOM 1337 C CA . GLY A 1 184 ? 33.578 -13.621 10.772 1.00 86.56 184 GLY A CA 1
ATOM 1338 C C . GLY A 1 184 ? 33.317 -12.475 9.793 1.00 86.56 184 GLY A C 1
ATOM 1339 O O . GLY A 1 184 ? 34.151 -11.579 9.690 1.00 86.56 184 GLY A O 1
ATOM 1340 N N . GLU A 1 185 ? 32.184 -12.494 9.088 1.00 87.31 185 GLU A N 1
ATOM 1341 C CA . GLU A 1 185 ? 31.849 -11.526 8.034 1.00 87.31 185 GLU A CA 1
ATOM 1342 C C . GLU A 1 185 ? 30.915 -10.399 8.502 1.00 87.31 185 GLU A C 1
ATOM 1344 O O . GLU A 1 185 ? 30.705 -9.435 7.769 1.00 87.31 185 GLU A O 1
ATOM 1349 N N . GLY A 1 186 ? 30.368 -10.493 9.717 1.00 87.56 186 GLY A N 1
ATOM 1350 C CA . GLY A 1 186 ? 29.475 -9.481 10.280 1.00 87.56 186 GLY A CA 1
ATOM 1351 C C . GLY A 1 186 ? 30.186 -8.416 11.125 1.00 87.56 186 GLY A C 1
ATOM 1352 O O . GLY A 1 186 ? 31.395 -8.507 11.377 1.00 87.56 186 GLY A O 1
ATOM 1353 N N . PRO A 1 187 ? 29.449 -7.397 11.609 1.00 86.19 187 PRO A N 1
ATOM 1354 C CA . PRO A 1 187 ? 29.992 -6.339 12.457 1.00 86.19 187 PRO A CA 1
ATOM 1355 C C . PRO A 1 187 ? 30.773 -6.888 13.660 1.00 86.19 187 PRO A C 1
ATOM 1357 O O . PRO A 1 187 ? 30.294 -7.729 14.418 1.00 86.19 187 PRO A O 1
ATOM 1360 N N . GLY A 1 188 ? 32.013 -6.422 13.835 1.00 88.31 188 GLY A N 1
ATOM 1361 C CA . GLY A 1 188 ? 32.903 -6.908 14.897 1.00 88.31 188 GLY A CA 1
ATOM 1362 C C . GLY A 1 188 ? 33.404 -8.351 14.720 1.00 88.31 188 GLY A C 1
ATOM 1363 O O . GLY A 1 188 ? 33.952 -8.909 15.668 1.00 88.31 188 GLY A O 1
ATOM 1364 N N . GLY A 1 189 ? 33.238 -8.952 13.535 1.00 88.88 189 GLY A N 1
ATOM 1365 C CA . GLY A 1 189 ? 33.588 -10.348 13.263 1.00 88.88 189 GLY A CA 1
ATOM 1366 C C . GLY A 1 189 ? 32.524 -11.348 13.725 1.00 88.88 189 GLY A C 1
ATOM 1367 O O . GLY A 1 189 ? 32.860 -12.494 14.026 1.00 88.88 189 GLY A O 1
ATOM 1368 N N . SER A 1 190 ? 31.256 -10.931 13.820 1.00 90.44 190 SER A N 1
ATOM 1369 C CA . SER A 1 190 ? 30.141 -11.840 14.106 1.00 90.44 190 SER A CA 1
ATOM 1370 C C . SER A 1 190 ? 29.907 -12.835 12.960 1.00 90.44 190 SER A C 1
ATOM 1372 O O . SER A 1 190 ? 30.452 -12.697 11.859 1.00 90.44 190 SER A O 1
ATOM 1374 N N . ASN A 1 191 ? 29.072 -13.847 13.206 1.00 93.06 191 ASN A N 1
ATOM 1375 C CA . ASN A 1 191 ? 28.419 -14.543 12.101 1.00 93.06 191 ASN A CA 1
ATOM 1376 C C . ASN A 1 191 ? 27.358 -13.620 11.466 1.00 93.06 191 ASN A C 1
ATOM 1378 O O . ASN A 1 191 ? 26.944 -12.643 12.093 1.00 93.06 191 ASN A O 1
ATOM 1382 N N . ILE A 1 192 ? 26.957 -13.926 10.232 1.00 93.56 192 ILE A N 1
ATOM 1383 C CA . ILE A 1 192 ? 25.825 -13.286 9.532 1.00 93.56 192 ILE A CA 1
ATOM 1384 C C . ILE A 1 192 ? 24.744 -14.297 9.130 1.00 93.56 192 ILE A C 1
ATOM 1386 O O . ILE A 1 192 ? 23.807 -13.951 8.412 1.00 93.56 192 ILE A O 1
ATOM 1390 N N . ALA A 1 193 ? 24.910 -15.570 9.489 1.00 94.75 193 ALA A N 1
ATOM 1391 C CA . ALA A 1 193 ? 24.009 -16.651 9.122 1.00 94.75 193 ALA A CA 1
ATOM 1392 C C . ALA A 1 193 ? 23.945 -17.752 10.201 1.00 94.75 193 ALA A C 1
ATOM 1394 O O . ALA A 1 193 ? 23.948 -18.934 9.849 1.00 94.75 193 ALA A O 1
ATOM 1395 N N . ASP A 1 194 ? 23.921 -17.421 11.499 1.00 92.25 194 ASP A N 1
ATOM 1396 C CA . ASP A 1 194 ? 23.879 -18.439 12.570 1.00 92.25 194 ASP A CA 1
ATOM 1397 C C . ASP A 1 194 ? 22.532 -18.585 13.299 1.00 92.25 194 ASP A C 1
ATOM 1399 O O . ASP A 1 194 ? 22.143 -19.720 13.620 1.00 92.25 194 ASP A O 1
ATOM 1403 N N . ASP A 1 195 ? 21.781 -17.499 13.490 1.00 92.38 195 ASP A N 1
ATOM 1404 C CA . ASP A 1 195 ? 20.459 -17.514 14.123 1.00 92.38 195 ASP A CA 1
ATOM 1405 C C . ASP A 1 195 ? 19.418 -16.734 13.298 1.00 92.38 195 ASP A C 1
ATOM 1407 O O . ASP A 1 195 ? 19.448 -15.506 13.266 1.00 92.38 195 ASP A O 1
ATOM 1411 N N . PRO A 1 196 ? 18.400 -17.394 12.705 1.00 90.06 196 PRO A N 1
ATOM 1412 C CA . PRO A 1 196 ? 17.365 -16.708 11.933 1.00 90.06 196 PRO A CA 1
ATOM 1413 C C . PRO A 1 196 ? 16.473 -15.786 12.778 1.00 90.06 196 PRO A C 1
ATOM 1415 O O . PRO A 1 196 ? 15.602 -15.103 12.238 1.00 90.06 196 PRO A O 1
ATOM 1418 N N . ASN A 1 197 ? 16.620 -15.793 14.105 1.00 88.94 197 ASN A N 1
ATOM 1419 C CA . ASN A 1 197 ? 15.991 -14.842 15.018 1.00 88.94 197 ASN A CA 1
ATOM 1420 C C . ASN A 1 197 ? 16.771 -13.521 15.163 1.00 88.94 197 ASN A C 1
ATOM 1422 O O . ASN A 1 197 ? 16.267 -12.599 15.804 1.00 88.94 197 ASN A O 1
ATOM 1426 N N . THR A 1 198 ? 17.959 -13.424 14.567 1.00 91.75 198 THR A N 1
ATOM 1427 C CA . THR A 1 198 ? 18.772 -12.209 14.471 1.00 91.75 198 THR A CA 1
ATOM 1428 C C . THR A 1 198 ? 18.383 -11.415 13.222 1.00 91.75 198 THR A C 1
ATOM 1430 O O . THR A 1 198 ? 18.088 -11.981 12.165 1.00 91.75 198 THR A O 1
ATOM 1433 N N . MET A 1 199 ? 18.359 -10.085 13.336 1.00 94.62 199 MET A N 1
ATOM 1434 C CA . MET A 1 199 ? 18.227 -9.186 12.186 1.00 94.62 199 MET A CA 1
ATOM 1435 C C . MET A 1 199 ? 19.534 -9.164 11.396 1.00 94.62 199 MET A C 1
ATOM 1437 O O . MET A 1 199 ? 20.587 -8.929 11.985 1.00 94.62 199 MET A O 1
ATOM 1441 N N . ALA A 1 200 ? 19.470 -9.320 10.072 1.00 95.69 200 ALA A N 1
ATOM 1442 C CA . ALA A 1 200 ? 20.643 -9.107 9.234 1.00 95.69 200 ALA A CA 1
ATOM 1443 C C . ALA A 1 200 ? 21.088 -7.645 9.376 1.00 95.69 200 ALA A C 1
ATOM 1445 O O . ALA A 1 200 ? 20.268 -6.733 9.229 1.00 95.69 200 ALA A O 1
ATOM 1446 N N . TYR A 1 201 ? 22.369 -7.425 9.679 1.00 94.31 201 TYR A N 1
ATOM 1447 C CA . TYR A 1 201 ? 22.888 -6.116 10.084 1.00 94.31 201 TYR A CA 1
ATOM 1448 C C . TYR A 1 201 ? 22.527 -5.006 9.074 1.00 94.31 201 TYR A C 1
ATOM 1450 O O . TYR A 1 201 ? 21.861 -4.036 9.445 1.00 94.31 201 TYR A O 1
ATOM 1458 N N . PHE A 1 202 ? 22.784 -5.258 7.786 1.00 95.19 202 PHE A N 1
ATOM 1459 C CA . PHE A 1 202 ? 22.484 -4.361 6.668 1.00 95.19 202 PHE A CA 1
ATOM 1460 C C . PHE A 1 202 ? 20.990 -4.094 6.424 1.00 95.19 202 PHE A C 1
ATOM 1462 O O . PHE A 1 202 ? 20.675 -3.194 5.653 1.00 95.19 202 PHE A O 1
ATOM 1469 N N . SER A 1 203 ? 20.043 -4.862 6.980 1.00 97.94 203 SER A N 1
ATOM 1470 C CA . SER A 1 203 ? 18.615 -4.688 6.660 1.00 97.94 203 SER A CA 1
ATOM 1471 C C . SER A 1 203 ? 18.163 -3.279 7.032 1.00 97.94 203 SER A C 1
ATOM 1473 O O . SER A 1 203 ? 18.261 -2.919 8.201 1.00 97.94 203 SER A O 1
ATOM 1475 N N . SER A 1 204 ? 17.632 -2.502 6.085 1.00 97.69 204 SER A N 1
ATOM 1476 C CA . SER A 1 204 ? 17.093 -1.165 6.367 1.00 97.69 204 SER A CA 1
ATOM 1477 C C . SER A 1 204 ? 16.026 -1.190 7.467 1.00 97.69 204 SER A C 1
ATOM 1479 O O . SER A 1 204 ? 15.256 -2.150 7.581 1.00 97.69 204 SER A O 1
ATOM 1481 N N . ARG A 1 205 ? 15.987 -0.121 8.269 1.00 95.62 205 ARG A N 1
ATOM 1482 C CA . ARG A 1 205 ? 15.169 0.024 9.481 1.00 95.62 205 ARG A CA 1
ATOM 1483 C C . ARG A 1 205 ? 14.205 1.196 9.354 1.00 95.62 205 ARG A C 1
ATOM 1485 O O . ARG A 1 205 ? 14.519 2.209 8.729 1.00 95.62 205 ARG A O 1
ATOM 1492 N N . GLY A 1 206 ? 13.045 1.069 9.983 1.00 95.12 206 GLY A N 1
ATOM 1493 C CA . GLY A 1 206 ? 12.097 2.159 10.157 1.00 95.12 206 GLY A CA 1
ATOM 1494 C C . GLY A 1 206 ? 12.516 3.164 11.242 1.00 95.12 206 GLY A C 1
ATOM 1495 O O . GLY A 1 206 ? 13.650 3.126 11.731 1.00 95.12 206 GLY A O 1
ATOM 1496 N N . PRO A 1 207 ? 11.590 4.045 11.658 1.00 95.31 207 PRO A N 1
ATOM 1497 C CA . PRO A 1 207 ? 10.289 4.286 11.022 1.00 95.31 207 PRO A CA 1
ATOM 1498 C C . PRO A 1 207 ? 10.436 4.859 9.600 1.00 95.31 207 PRO A C 1
ATOM 1500 O O . PRO A 1 207 ? 11.538 5.133 9.138 1.00 95.31 207 PRO A O 1
ATOM 1503 N N . THR A 1 208 ? 9.339 5.076 8.881 1.00 91.62 208 THR A N 1
ATOM 1504 C CA . THR A 1 208 ? 9.346 6.047 7.767 1.00 91.62 208 THR A CA 1
ATOM 1505 C C . THR A 1 208 ? 9.541 7.474 8.303 1.00 91.62 208 THR A C 1
ATOM 1507 O O . THR A 1 208 ? 9.445 7.712 9.508 1.00 91.62 208 THR A O 1
ATOM 1510 N N . THR A 1 209 ? 9.774 8.465 7.435 1.00 88.44 209 THR A N 1
ATOM 1511 C CA . THR A 1 209 ? 9.916 9.868 7.885 1.00 88.44 209 THR A CA 1
ATOM 1512 C C . THR A 1 209 ? 8.647 10.418 8.541 1.00 88.44 209 THR A C 1
ATOM 1514 O O . THR A 1 209 ? 8.738 11.340 9.343 1.00 88.44 209 THR A O 1
ATOM 1517 N N . ASP A 1 210 ? 7.480 9.851 8.216 1.00 83.75 210 ASP A N 1
ATOM 1518 C CA . ASP A 1 210 ? 6.180 10.155 8.829 1.00 83.75 210 ASP A CA 1
ATOM 1519 C C . ASP A 1 210 ? 5.814 9.225 10.009 1.00 83.75 210 ASP A C 1
ATOM 1521 O O . ASP A 1 210 ? 4.684 9.242 10.486 1.00 83.75 210 ASP A O 1
ATOM 1525 N N . GLY A 1 211 ? 6.760 8.421 10.512 1.00 91.75 211 GLY A N 1
ATOM 1526 C CA . GLY A 1 211 ? 6.605 7.651 11.753 1.00 91.75 211 GLY A CA 1
ATOM 1527 C C . GLY A 1 211 ? 6.002 6.246 11.619 1.00 91.75 211 GLY A C 1
ATOM 1528 O O . GLY A 1 211 ? 5.867 5.560 12.633 1.00 91.75 211 GLY A O 1
ATOM 1529 N N . ARG A 1 212 ? 5.664 5.782 10.407 1.00 95.25 212 ARG A N 1
ATOM 1530 C CA . ARG A 1 212 ? 5.070 4.449 10.194 1.00 95.25 212 ARG A CA 1
ATOM 1531 C C . ARG A 1 212 ? 6.055 3.316 10.445 1.00 95.25 212 ARG A C 1
ATOM 1533 O O . ARG A 1 212 ? 7.262 3.429 10.220 1.00 95.25 212 ARG A O 1
ATOM 1540 N N . VAL A 1 213 ? 5.500 2.180 10.850 1.00 96.44 213 VAL A N 1
ATOM 1541 C CA . VAL A 1 213 ? 6.201 0.914 11.052 1.00 96.44 213 VAL A CA 1
ATOM 1542 C C . VAL A 1 213 ? 6.509 0.287 9.693 1.00 96.44 213 VAL A C 1
ATOM 1544 O O . VAL A 1 213 ? 5.627 -0.217 8.999 1.00 96.44 213 VAL A O 1
ATOM 1547 N N . LYS A 1 214 ? 7.789 0.311 9.325 1.00 97.38 214 LYS A N 1
ATOM 1548 C CA . LYS A 1 214 ? 8.367 -0.385 8.172 1.00 97.38 214 LYS A CA 1
ATOM 1549 C C . LYS A 1 214 ? 9.716 -0.992 8.596 1.00 97.38 214 LYS A C 1
ATOM 1551 O O . LYS A 1 214 ? 10.402 -0.341 9.381 1.00 97.38 214 LYS A O 1
ATOM 1556 N N . PRO A 1 215 ? 10.128 -2.169 8.085 1.00 98.50 215 PRO A N 1
ATOM 1557 C CA . PRO A 1 215 ? 9.330 -3.103 7.282 1.00 98.50 215 PRO A CA 1
ATOM 1558 C C . PRO A 1 215 ? 8.129 -3.652 8.071 1.00 98.50 215 PRO A C 1
ATOM 1560 O O . PRO A 1 215 ? 8.087 -3.529 9.290 1.00 98.50 215 PRO A O 1
ATOM 1563 N N . GLU A 1 216 ? 7.142 -4.258 7.407 1.00 98.50 216 GLU A N 1
ATOM 1564 C CA . GLU A 1 216 ? 6.062 -4.955 8.123 1.00 98.50 216 GLU A CA 1
ATOM 1565 C C . GLU A 1 216 ? 6.478 -6.346 8.601 1.00 98.50 216 GLU A C 1
ATOM 1567 O O . GLU A 1 216 ? 6.020 -6.791 9.650 1.00 98.50 216 GLU A O 1
ATOM 1572 N N . VAL A 1 217 ? 7.317 -7.047 7.843 1.00 98.56 217 VAL A N 1
ATOM 1573 C CA . VAL A 1 217 ? 7.788 -8.399 8.173 1.00 98.56 217 VAL A CA 1
ATOM 1574 C C . VAL A 1 217 ? 9.243 -8.571 7.762 1.00 98.56 217 VAL A C 1
ATOM 1576 O O . VAL A 1 217 ? 9.776 -7.798 6.965 1.00 98.56 217 VAL A O 1
ATOM 1579 N N . VAL A 1 218 ? 9.882 -9.628 8.255 1.00 98.50 218 VAL A N 1
ATOM 1580 C CA . VAL A 1 218 ? 11.203 -10.055 7.779 1.00 98.50 218 VAL A CA 1
ATOM 1581 C C . VAL A 1 218 ? 11.190 -11.493 7.276 1.00 98.50 218 VAL A C 1
ATOM 1583 O O . VAL A 1 218 ? 10.318 -12.289 7.621 1.00 98.50 218 VAL A O 1
ATOM 1586 N N . ALA A 1 219 ? 12.169 -11.849 6.458 1.00 98.44 219 ALA A N 1
ATOM 1587 C CA . ALA A 1 219 ? 12.448 -13.230 6.075 1.00 98.44 219 ALA A CA 1
ATOM 1588 C C . ALA A 1 219 ? 13.971 -13.447 6.023 1.00 98.44 219 ALA A C 1
ATOM 1590 O O . ALA A 1 219 ? 14.708 -12.460 5.985 1.00 98.44 219 ALA A O 1
ATOM 1591 N N . PRO A 1 220 ? 14.469 -14.697 6.024 1.00 98.00 220 PRO A N 1
ATOM 1592 C CA . PRO A 1 220 ? 15.897 -14.961 5.878 1.00 98.00 220 PRO A CA 1
ATOM 1593 C C . PRO A 1 220 ? 16.456 -14.300 4.613 1.00 98.00 220 PRO A C 1
ATOM 1595 O O . PRO A 1 220 ? 15.979 -14.559 3.512 1.00 98.00 220 PRO A O 1
ATOM 1598 N N . GLY A 1 221 ? 17.447 -13.428 4.774 1.00 97.31 221 GLY A N 1
ATOM 1599 C CA . GLY A 1 221 ? 18.053 -12.662 3.684 1.00 97.31 221 GLY A CA 1
ATOM 1600 C C . GLY A 1 221 ? 19.561 -12.839 3.556 1.00 97.31 221 GLY A C 1
ATOM 1601 O O . GLY A 1 221 ? 20.136 -12.276 2.633 1.00 97.31 221 GLY A O 1
ATOM 1602 N N . THR A 1 222 ? 20.211 -13.604 4.437 1.00 96.31 222 THR A N 1
ATOM 1603 C CA . THR A 1 222 ? 21.651 -13.898 4.348 1.00 96.31 222 THR A CA 1
ATOM 1604 C C . THR A 1 222 ? 21.905 -15.311 3.837 1.00 96.31 222 THR A C 1
ATOM 1606 O O . THR A 1 222 ? 21.123 -16.229 4.084 1.00 96.31 222 THR A O 1
ATOM 1609 N N . ARG A 1 223 ? 22.992 -15.500 3.085 1.00 94.25 223 ARG A N 1
ATOM 1610 C CA . ARG A 1 223 ? 23.435 -16.779 2.508 1.00 94.25 223 ARG A CA 1
ATOM 1611 C C . ARG A 1 223 ? 22.286 -17.603 1.919 1.00 94.25 223 ARG A C 1
ATOM 1613 O O . ARG A 1 223 ? 22.134 -18.799 2.189 1.00 94.25 223 ARG A O 1
ATOM 1620 N N . ILE A 1 224 ? 21.454 -16.952 1.108 1.00 95.94 224 ILE A N 1
ATOM 1621 C CA . ILE A 1 224 ? 20.342 -17.600 0.411 1.00 95.94 224 ILE A CA 1
ATOM 1622 C C . ILE A 1 224 ? 20.890 -18.269 -0.845 1.00 95.94 224 ILE A C 1
ATOM 1624 O O . ILE A 1 224 ? 21.432 -17.602 -1.723 1.00 95.94 224 ILE A O 1
ATOM 1628 N N . ALA A 1 225 ? 20.777 -19.596 -0.909 1.00 93.88 225 ALA A N 1
ATOM 1629 C CA . ALA A 1 225 ? 21.168 -20.387 -2.069 1.00 93.88 225 ALA A CA 1
ATOM 1630 C C . ALA A 1 225 ? 20.029 -20.395 -3.098 1.00 93.88 225 ALA A C 1
ATOM 1632 O O . ALA A 1 225 ? 18.940 -20.873 -2.792 1.00 93.88 225 ALA A O 1
ATOM 1633 N N . SER A 1 226 ? 20.278 -19.891 -4.306 1.00 94.38 226 SER A N 1
ATOM 1634 C CA . SER A 1 226 ? 19.311 -19.903 -5.413 1.00 94.38 226 SER A CA 1
ATOM 1635 C C . SER A 1 226 ? 20.031 -19.964 -6.764 1.00 94.38 226 SER A C 1
ATOM 1637 O O . SER A 1 226 ? 21.258 -19.864 -6.833 1.00 94.38 226 SER A O 1
ATOM 1639 N N . VAL A 1 227 ? 19.270 -20.219 -7.828 1.00 91.62 227 VAL A N 1
ATOM 1640 C CA . VAL A 1 227 ? 19.770 -20.434 -9.194 1.00 91.62 227 VAL A CA 1
ATOM 1641 C C . VAL A 1 227 ? 20.395 -19.161 -9.770 1.00 91.62 227 VAL A C 1
ATOM 1643 O O . VAL A 1 227 ? 19.911 -18.057 -9.528 1.00 91.62 227 VAL A O 1
ATOM 1646 N N . VAL A 1 228 ? 21.458 -19.316 -10.560 1.00 86.69 228 VAL A N 1
ATOM 1647 C CA . VAL A 1 228 ? 22.157 -18.210 -11.235 1.00 86.69 228 VAL A CA 1
ATOM 1648 C C . VAL A 1 228 ? 21.916 -18.274 -12.742 1.00 86.69 228 VAL A C 1
ATOM 1650 O O . VAL A 1 228 ? 21.844 -19.356 -13.328 1.00 86.69 228 VAL A O 1
ATOM 1653 N N . GLY A 1 229 ? 21.800 -17.111 -13.387 1.00 81.81 229 GLY A N 1
ATOM 1654 C CA . GLY A 1 229 ? 21.696 -17.018 -14.842 1.00 81.81 229 GLY A CA 1
ATOM 1655 C C . GLY A 1 229 ? 22.964 -17.537 -15.526 1.00 81.81 229 GLY A C 1
ATOM 1656 O O . GLY A 1 229 ? 24.070 -17.147 -15.168 1.00 81.81 229 GLY A O 1
ATOM 1657 N N . ALA A 1 230 ? 22.821 -18.382 -16.550 1.00 78.19 230 ALA A N 1
ATOM 1658 C CA . ALA A 1 230 ? 23.964 -18.962 -17.272 1.00 78.19 230 ALA A CA 1
ATOM 1659 C C . ALA A 1 230 ? 24.834 -17.923 -18.017 1.00 78.19 230 ALA A C 1
ATOM 1661 O O . ALA A 1 230 ? 25.945 -18.239 -18.434 1.00 78.19 230 ALA A O 1
ATOM 1662 N N . GLN A 1 231 ? 24.320 -16.701 -18.189 1.00 78.38 231 GLN A N 1
ATOM 1663 C CA . GLN A 1 231 ? 25.001 -15.555 -18.802 1.00 78.38 231 GLN A CA 1
ATOM 1664 C C . GLN A 1 231 ? 25.407 -14.485 -17.772 1.00 78.38 231 GLN A C 1
ATOM 1666 O O . GLN A 1 231 ? 25.863 -13.416 -18.167 1.00 78.38 231 GLN A O 1
ATOM 1671 N N . ALA A 1 232 ? 25.251 -14.748 -16.468 1.00 79.00 232 ALA A N 1
ATOM 1672 C CA . ALA A 1 232 ? 25.631 -13.797 -15.432 1.00 79.00 232 ALA A CA 1
ATOM 1673 C C . ALA A 1 232 ? 27.154 -13.583 -15.436 1.00 79.00 232 ALA A C 1
ATOM 1675 O O . ALA A 1 232 ? 27.929 -14.522 -15.247 1.00 79.00 232 ALA A O 1
ATOM 1676 N N . THR A 1 233 ? 27.590 -12.339 -15.630 1.00 69.19 233 THR A N 1
ATOM 1677 C CA . THR A 1 233 ? 29.012 -11.962 -15.706 1.00 69.19 233 THR A CA 1
ATOM 1678 C C . THR A 1 233 ? 29.629 -11.632 -14.341 1.00 69.19 233 THR A C 1
ATOM 1680 O O . THR A 1 233 ? 30.804 -11.278 -14.267 1.00 69.19 233 THR A O 1
ATOM 1683 N N . GLY A 1 234 ? 28.850 -11.781 -13.265 1.00 60.31 234 GLY A N 1
ATOM 1684 C CA . GLY A 1 234 ? 29.214 -11.448 -11.886 1.00 60.31 234 GLY A CA 1
ATOM 1685 C C . GLY A 1 234 ? 28.689 -10.075 -11.452 1.00 60.31 234 GLY A C 1
ATOM 1686 O O . GLY A 1 234 ? 28.496 -9.189 -12.279 1.00 60.31 234 GLY A O 1
ATOM 1687 N N . GLY A 1 235 ? 28.458 -9.909 -10.145 1.00 58.69 235 GLY A N 1
ATOM 1688 C CA . GLY A 1 235 ? 28.042 -8.630 -9.550 1.00 58.69 235 GLY A CA 1
ATOM 1689 C C . GLY A 1 235 ? 27.269 -8.757 -8.234 1.00 58.69 235 GLY A C 1
ATOM 1690 O O . GLY A 1 235 ? 27.493 -7.963 -7.329 1.00 58.69 235 GLY A O 1
ATOM 1691 N N . VAL A 1 236 ? 26.396 -9.766 -8.105 1.00 63.25 236 VAL A N 1
ATOM 1692 C CA . VAL A 1 236 ? 25.460 -9.886 -6.958 1.00 63.25 236 VAL A CA 1
ATOM 1693 C C . VAL A 1 236 ? 25.602 -11.194 -6.166 1.00 63.25 236 VAL A C 1
ATOM 1695 O O . VAL A 1 236 ? 25.255 -11.258 -4.992 1.00 63.25 236 VAL A O 1
ATOM 1698 N N . THR A 1 237 ? 26.163 -12.242 -6.763 1.00 69.38 237 THR A N 1
ATOM 1699 C CA . THR A 1 237 ? 26.373 -13.540 -6.103 1.00 69.38 237 THR A CA 1
ATOM 1700 C C . THR A 1 237 ? 27.602 -13.507 -5.187 1.00 69.38 237 THR A C 1
ATOM 1702 O O . THR A 1 237 ? 28.690 -13.183 -5.665 1.00 69.38 237 THR A O 1
ATOM 1705 N N . THR A 1 238 ? 27.483 -13.901 -3.914 1.00 71.94 238 THR A N 1
ATOM 1706 C CA . THR A 1 238 ? 28.611 -13.852 -2.961 1.00 71.94 238 THR A CA 1
ATOM 1707 C C . THR A 1 238 ? 29.555 -15.047 -3.081 1.00 71.94 238 THR A C 1
ATOM 1709 O O . THR A 1 238 ? 30.771 -14.874 -3.045 1.00 71.94 238 THR A O 1
ATOM 1712 N N . SER A 1 239 ? 29.035 -16.261 -3.280 1.00 83.69 239 SER A N 1
ATOM 1713 C CA . SER A 1 239 ? 29.860 -17.445 -3.579 1.00 83.69 239 SER A CA 1
ATOM 1714 C C . SER A 1 239 ? 29.060 -18.571 -4.257 1.00 83.69 239 SER A C 1
ATOM 1716 O O . SER A 1 239 ? 27.862 -18.705 -4.000 1.00 83.69 239 SER A O 1
ATOM 1718 N N . PRO A 1 240 ? 29.671 -19.403 -5.127 1.00 86.62 240 PRO A N 1
ATOM 1719 C CA . PRO A 1 240 ? 28.988 -20.550 -5.728 1.00 86.62 240 PRO A CA 1
ATOM 1720 C C . PRO A 1 240 ? 28.614 -21.619 -4.696 1.00 86.62 240 PRO A C 1
ATOM 1722 O O . PRO A 1 240 ? 29.387 -21.915 -3.783 1.00 86.62 240 PRO A O 1
ATOM 1725 N N . VAL A 1 241 ? 27.480 -22.289 -4.901 1.00 87.62 241 VAL A N 1
ATOM 1726 C CA . VAL A 1 241 ? 27.204 -23.565 -4.233 1.00 87.62 241 VAL A CA 1
ATOM 1727 C C . VAL A 1 241 ? 28.137 -24.619 -4.841 1.00 87.62 241 VAL A C 1
ATOM 1729 O O . VAL A 1 241 ? 28.220 -24.779 -6.060 1.00 87.62 241 VAL A O 1
ATOM 1732 N N . GLY A 1 242 ? 28.888 -25.317 -3.987 1.00 81.94 242 GLY A N 1
ATOM 1733 C CA . GLY A 1 242 ? 29.913 -26.271 -4.415 1.00 81.94 242 GLY A CA 1
ATOM 1734 C C . GLY A 1 242 ? 29.380 -27.449 -5.246 1.00 81.94 242 GLY A C 1
ATOM 1735 O O . GLY A 1 242 ? 28.185 -27.721 -5.300 1.00 81.94 242 GLY A O 1
ATOM 1736 N N . GLY A 1 243 ? 30.294 -28.184 -5.885 1.00 79.62 243 GLY A N 1
ATOM 1737 C CA . GLY A 1 243 ? 29.954 -29.380 -6.671 1.00 79.62 243 GLY A CA 1
ATOM 1738 C C . GLY A 1 243 ? 29.558 -29.120 -8.130 1.00 79.62 243 GLY A C 1
ATOM 1739 O O . GLY A 1 243 ? 29.106 -30.044 -8.798 1.00 79.62 243 GLY A O 1
ATOM 1740 N N . GLY A 1 244 ? 29.750 -27.898 -8.642 1.00 80.50 244 GLY A N 1
ATOM 1741 C CA . GLY A 1 244 ? 29.425 -27.544 -10.033 1.00 80.50 244 GLY A CA 1
ATOM 1742 C C . GLY A 1 244 ? 27.932 -27.307 -10.282 1.00 80.50 244 GLY A C 1
ATOM 1743 O O . GLY A 1 244 ? 27.479 -27.377 -11.423 1.00 80.50 244 GLY A O 1
ATOM 1744 N N . LEU A 1 245 ? 27.167 -27.053 -9.219 1.00 86.25 245 LEU A N 1
ATOM 1745 C CA . LEU A 1 245 ? 25.744 -26.745 -9.287 1.00 86.25 245 LEU A CA 1
ATOM 1746 C C . LEU A 1 245 ? 25.521 -25.315 -9.827 1.00 86.25 245 LEU A C 1
ATOM 1748 O O . LEU A 1 245 ? 26.286 -24.416 -9.477 1.00 86.25 245 LEU A O 1
ATOM 1752 N N . PRO A 1 246 ? 24.468 -25.055 -10.629 1.00 88.12 246 PRO A N 1
ATOM 1753 C CA . PRO A 1 246 ? 24.158 -23.726 -11.177 1.00 88.12 246 PRO A CA 1
ATOM 1754 C C . PRO A 1 246 ? 23.470 -22.803 -10.146 1.00 88.12 246 PRO A C 1
ATOM 1756 O O . PRO A 1 246 ? 22.496 -22.119 -10.455 1.00 88.12 246 PRO A O 1
ATOM 1759 N N . TYR A 1 247 ? 23.954 -22.816 -8.903 1.00 91.06 247 TYR A N 1
ATOM 1760 C CA . TYR A 1 247 ? 23.386 -22.102 -7.760 1.00 91.06 247 TYR A CA 1
ATOM 1761 C C . TYR A 1 247 ? 24.482 -21.310 -7.041 1.00 91.06 247 TYR A C 1
ATOM 1763 O O . TYR A 1 247 ? 25.642 -21.724 -7.010 1.00 91.06 247 TYR A O 1
ATOM 1771 N N . SER A 1 248 ? 24.119 -20.195 -6.412 1.00 91.50 248 SER A N 1
ATOM 1772 C CA . SER A 1 248 ? 25.020 -19.404 -5.570 1.00 91.50 248 SER A CA 1
ATOM 1773 C C . SER A 1 248 ? 24.327 -18.911 -4.311 1.00 91.50 248 SER A C 1
ATOM 1775 O O . SER A 1 248 ? 23.105 -18.747 -4.263 1.00 91.50 248 SER A O 1
ATOM 1777 N N . TYR A 1 249 ? 25.137 -18.592 -3.312 1.00 92.62 249 TYR A N 1
ATOM 1778 C CA . TYR A 1 249 ? 24.733 -17.755 -2.200 1.00 92.62 249 TYR A CA 1
ATOM 1779 C C . TYR A 1 249 ? 24.630 -16.285 -2.637 1.00 92.62 249 TYR A C 1
ATOM 1781 O O . TYR A 1 249 ? 25.329 -15.838 -3.553 1.00 92.62 249 TYR A O 1
ATOM 1789 N N . SER A 1 250 ? 23.723 -15.555 -1.996 1.00 93.06 250 SER A N 1
ATOM 1790 C CA . SER A 1 250 ? 23.590 -14.100 -2.064 1.00 93.06 250 SER A CA 1
ATOM 1791 C C . SER A 1 250 ? 23.013 -13.587 -0.743 1.00 93.06 250 SER A C 1
ATOM 1793 O O . SER A 1 250 ? 22.396 -14.350 0.010 1.00 93.06 250 SER A O 1
ATOM 1795 N N . ASP A 1 251 ? 23.209 -12.298 -0.484 1.00 93.44 251 ASP A N 1
ATOM 1796 C CA . ASP A 1 251 ? 22.856 -11.613 0.755 1.00 93.44 251 ASP A CA 1
ATOM 1797 C C . ASP A 1 251 ? 22.092 -10.314 0.432 1.00 93.44 251 ASP A C 1
ATOM 1799 O O . ASP A 1 251 ? 22.502 -9.549 -0.439 1.00 93.44 251 ASP A O 1
ATOM 1803 N N . GLY A 1 252 ? 20.964 -10.063 1.103 1.00 94.94 252 GLY A N 1
ATOM 1804 C CA . GLY A 1 252 ? 20.181 -8.835 0.945 1.00 94.94 252 GLY A CA 1
ATOM 1805 C C . GLY A 1 252 ? 18.701 -8.967 1.319 1.00 94.94 252 GLY A C 1
ATOM 1806 O O . GLY A 1 252 ? 18.108 -10.047 1.263 1.00 94.94 252 GLY A O 1
ATOM 1807 N N . THR A 1 253 ? 18.042 -7.836 1.590 1.00 97.88 253 THR A N 1
ATOM 1808 C CA . THR A 1 253 ? 16.562 -7.765 1.630 1.00 97.88 253 THR A CA 1
ATOM 1809 C C . THR A 1 253 ? 15.935 -8.154 0.284 1.00 97.88 253 THR A C 1
ATOM 1811 O O . THR A 1 253 ? 14.837 -8.714 0.235 1.00 97.88 253 THR A O 1
ATOM 1814 N N . SER A 1 254 ? 16.698 -7.992 -0.801 1.00 95.62 254 SER A N 1
ATOM 1815 C CA . SER A 1 254 ? 16.454 -8.547 -2.135 1.00 95.62 254 SER A CA 1
ATOM 1816 C C . SER A 1 254 ? 16.197 -10.059 -2.153 1.00 95.62 254 SER A C 1
ATOM 1818 O O . SER A 1 254 ? 15.435 -10.515 -3.001 1.00 95.62 254 SER A O 1
ATOM 1820 N N . MET A 1 255 ? 16.792 -10.828 -1.234 1.00 97.00 255 MET A N 1
ATOM 1821 C CA . MET A 1 255 ? 16.625 -12.284 -1.125 1.00 97.00 255 MET A CA 1
ATOM 1822 C C . MET A 1 255 ? 15.565 -12.672 -0.083 1.00 97.00 255 MET A C 1
ATOM 1824 O O . MET A 1 255 ? 14.893 -13.683 -0.252 1.00 97.00 255 MET A O 1
ATOM 1828 N N . ALA A 1 256 ? 15.331 -11.839 0.935 1.00 98.62 256 ALA A N 1
ATOM 1829 C CA . ALA A 1 256 ? 14.231 -12.026 1.886 1.00 98.62 256 ALA A CA 1
ATOM 1830 C C . ALA A 1 256 ? 12.843 -11.839 1.229 1.00 98.62 256 ALA A C 1
ATOM 1832 O O . ALA A 1 256 ? 11.930 -12.647 1.418 1.00 98.62 256 ALA A O 1
ATOM 1833 N N . THR A 1 257 ? 12.696 -10.795 0.408 1.00 98.81 257 THR A N 1
ATOM 1834 C CA . THR A 1 257 ? 11.447 -10.436 -0.297 1.00 98.81 257 THR A CA 1
ATOM 1835 C C . THR A 1 257 ? 10.834 -11.584 -1.118 1.00 98.81 257 THR A C 1
ATOM 1837 O O . THR A 1 257 ? 9.656 -11.885 -0.906 1.00 98.81 257 THR A O 1
ATOM 1840 N N . PRO A 1 258 ? 11.573 -12.290 -2.001 1.00 98.50 258 PRO A N 1
ATOM 1841 C CA . PRO A 1 258 ? 11.019 -13.396 -2.780 1.00 98.50 258 PRO A CA 1
ATOM 1842 C C . PRO A 1 258 ? 10.614 -14.607 -1.930 1.00 98.50 258 PRO A C 1
ATOM 1844 O O . PRO A 1 258 ? 9.658 -15.295 -2.290 1.00 98.50 258 PRO A O 1
ATOM 1847 N N . LEU A 1 259 ? 11.264 -14.861 -0.787 1.00 98.44 259 LEU A N 1
ATOM 1848 C CA . LEU A 1 259 ? 10.818 -15.918 0.129 1.00 98.44 259 LEU A CA 1
ATOM 1849 C C . LEU A 1 259 ? 9.445 -15.572 0.723 1.00 98.44 259 LEU A C 1
ATOM 1851 O O . LEU A 1 259 ? 8.543 -16.410 0.716 1.00 98.44 259 LEU A O 1
ATOM 1855 N N . ALA A 1 260 ? 9.248 -14.323 1.159 1.00 98.69 260 ALA A N 1
ATOM 1856 C CA . ALA A 1 260 ? 7.946 -13.840 1.622 1.00 98.69 260 ALA A CA 1
ATOM 1857 C C . ALA A 1 260 ? 6.881 -13.871 0.506 1.00 98.69 260 ALA A C 1
ATOM 1859 O O . ALA A 1 260 ? 5.752 -14.297 0.753 1.00 98.69 260 ALA A O 1
ATOM 1860 N N . ALA A 1 261 ? 7.237 -13.510 -0.733 1.00 98.75 261 ALA A N 1
ATOM 1861 C CA . ALA A 1 261 ? 6.341 -13.594 -1.892 1.00 98.75 261 ALA A CA 1
ATOM 1862 C C . ALA A 1 261 ? 5.949 -15.045 -2.233 1.00 98.75 261 ALA A C 1
ATOM 1864 O O . ALA A 1 261 ? 4.800 -15.323 -2.588 1.00 98.75 261 ALA A O 1
ATOM 1865 N N . GLY A 1 262 ? 6.872 -15.995 -2.078 1.00 98.44 262 GLY A N 1
ATOM 1866 C CA . GLY A 1 262 ? 6.587 -17.419 -2.219 1.00 98.44 262 GLY A CA 1
ATOM 1867 C C . GLY A 1 262 ? 5.639 -17.939 -1.132 1.00 98.44 262 GLY A C 1
ATOM 1868 O O . GLY A 1 262 ? 4.675 -18.635 -1.452 1.00 98.44 262 GLY A O 1
ATOM 1869 N N . VAL A 1 263 ? 5.817 -17.529 0.132 1.00 98.50 263 VAL A N 1
ATOM 1870 C CA . VAL A 1 263 ? 4.851 -17.841 1.207 1.00 98.50 263 VAL A CA 1
ATOM 1871 C C . VAL A 1 263 ? 3.480 -17.234 0.902 1.00 98.50 263 VAL A C 1
ATOM 1873 O O . VAL A 1 263 ? 2.467 -17.924 1.018 1.00 98.50 263 VAL A O 1
ATOM 1876 N N . ALA A 1 264 ? 3.436 -15.984 0.433 1.00 98.62 264 ALA A N 1
ATOM 1877 C CA . ALA A 1 264 ? 2.202 -15.340 -0.008 1.00 98.62 264 ALA A CA 1
ATOM 1878 C C . ALA A 1 264 ? 1.522 -16.100 -1.164 1.00 98.62 264 ALA A C 1
ATOM 1880 O O . ALA A 1 264 ? 0.295 -16.156 -1.227 1.00 98.62 264 ALA A O 1
ATOM 1881 N N . THR A 1 265 ? 2.302 -16.732 -2.048 1.00 98.25 265 THR A N 1
ATOM 1882 C CA . THR A 1 265 ? 1.800 -17.529 -3.179 1.00 98.25 265 THR A CA 1
ATOM 1883 C C . THR A 1 265 ? 1.114 -18.812 -2.712 1.00 98.25 265 THR A C 1
ATOM 1885 O O . THR A 1 265 ? -0.024 -19.063 -3.109 1.00 98.25 265 THR A O 1
ATOM 1888 N N . ILE A 1 266 ? 1.741 -19.577 -1.808 1.00 97.06 266 ILE A N 1
ATOM 1889 C CA . ILE A 1 266 ? 1.114 -20.761 -1.187 1.00 97.06 266 ILE A CA 1
ATOM 1890 C C . ILE A 1 266 ? -0.129 -20.349 -0.385 1.00 97.06 266 ILE A C 1
ATOM 1892 O O . ILE A 1 266 ? -1.167 -21.005 -0.441 1.00 97.06 266 ILE A O 1
ATOM 1896 N N . MET A 1 267 ? -0.052 -19.232 0.340 1.00 97.38 267 MET A N 1
ATOM 1897 C CA . MET A 1 267 ? -1.187 -18.696 1.088 1.00 97.38 267 MET A CA 1
ATOM 1898 C C . MET A 1 267 ? -2.353 -18.320 0.169 1.00 97.38 267 MET A C 1
ATOM 1900 O O . MET A 1 267 ? -3.488 -18.668 0.483 1.00 97.38 267 MET A O 1
ATOM 1904 N N . ARG A 1 268 ? -2.106 -17.692 -0.989 1.00 97.62 268 ARG A N 1
ATOM 1905 C CA . ARG A 1 268 ? -3.168 -17.410 -1.967 1.00 97.62 268 ARG A CA 1
ATOM 1906 C C . ARG A 1 268 ? -3.765 -18.692 -2.541 1.00 97.62 268 ARG A C 1
ATOM 1908 O O . ARG A 1 268 ? -4.978 -18.766 -2.701 1.00 97.62 268 ARG A O 1
ATOM 1915 N N . GLU A 1 269 ? -2.948 -19.707 -2.821 1.00 96.88 269 GLU A N 1
ATOM 1916 C CA . GLU A 1 269 ? -3.440 -21.022 -3.251 1.00 96.88 269 GLU A CA 1
ATOM 1917 C C . GLU A 1 269 ? -4.379 -21.643 -2.206 1.00 96.88 269 GLU A C 1
ATOM 1919 O O . GLU A 1 269 ? -5.477 -22.077 -2.552 1.00 96.88 269 GLU A O 1
ATOM 1924 N N . TRP A 1 270 ? -3.983 -21.632 -0.932 1.00 95.44 270 TRP A N 1
ATOM 1925 C CA . TRP A 1 270 ? -4.789 -22.128 0.185 1.00 95.44 270 TRP A CA 1
ATOM 1926 C C . TRP A 1 270 ? -6.088 -21.330 0.379 1.00 95.44 270 TRP A C 1
ATOM 1928 O O . TRP A 1 270 ? -7.150 -21.930 0.550 1.00 95.44 270 TRP A O 1
ATOM 1938 N N . LEU A 1 271 ? -6.044 -19.997 0.276 1.00 93.94 271 LEU A N 1
ATOM 1939 C CA . LEU A 1 271 ? -7.239 -19.146 0.327 1.00 93.94 271 LEU A CA 1
ATOM 1940 C C . LEU A 1 271 ? -8.237 -19.500 -0.786 1.00 93.94 271 LEU A C 1
ATOM 1942 O O . LEU A 1 271 ? -9.423 -19.697 -0.521 1.00 93.94 271 LEU A O 1
ATOM 1946 N N . VAL A 1 272 ? -7.752 -19.655 -2.019 1.00 94.00 272 VAL A N 1
ATOM 1947 C CA . VAL A 1 272 ? -8.593 -19.971 -3.181 1.00 94.00 272 VAL A CA 1
ATOM 1948 C C . VAL A 1 272 ? -9.153 -21.393 -3.110 1.00 94.00 272 VAL A C 1
ATOM 1950 O O . VAL A 1 272 ? -10.350 -21.584 -3.322 1.00 94.00 272 VAL A O 1
ATOM 1953 N N . LYS A 1 273 ? -8.312 -22.396 -2.826 1.00 92.94 273 LYS A N 1
ATOM 1954 C CA . LYS A 1 273 ? -8.684 -23.820 -2.924 1.00 92.94 273 LYS A CA 1
ATOM 1955 C C . LYS A 1 273 ? -9.337 -24.376 -1.661 1.00 92.94 273 LYS A C 1
ATOM 1957 O O . LYS A 1 273 ? -10.331 -25.085 -1.763 1.00 92.94 273 LYS A O 1
ATOM 1962 N N . GLU A 1 274 ? -8.793 -24.054 -0.489 1.00 90.62 274 GLU A N 1
ATOM 1963 C CA . GLU A 1 274 ? -9.195 -24.655 0.791 1.00 90.62 274 GLU A CA 1
ATOM 1964 C C . GLU A 1 274 ? -10.133 -23.748 1.604 1.00 90.62 274 GLU A C 1
ATOM 1966 O O . GLU A 1 274 ? -10.875 -24.236 2.458 1.00 90.62 274 GLU A O 1
ATOM 1971 N N . ARG A 1 275 ? -10.118 -22.426 1.360 1.00 86.06 275 ARG A N 1
ATOM 1972 C CA . ARG A 1 275 ? -11.024 -21.457 2.014 1.00 86.06 275 ARG A CA 1
ATOM 1973 C C . ARG A 1 275 ? -12.129 -20.910 1.111 1.00 86.06 275 ARG A C 1
ATOM 1975 O O . ARG A 1 275 ? -13.003 -20.212 1.610 1.00 86.06 275 ARG A O 1
ATOM 1982 N N . GLY A 1 276 ? -12.129 -21.239 -0.182 1.00 87.00 276 GLY A N 1
ATOM 1983 C CA . GLY A 1 276 ? -13.168 -20.801 -1.120 1.00 87.00 276 GLY A CA 1
ATOM 1984 C C . GLY A 1 276 ? -13.192 -19.289 -1.369 1.00 87.00 276 GLY A C 1
ATOM 1985 O O . GLY A 1 276 ? -14.228 -18.759 -1.757 1.00 87.00 276 GLY A O 1
ATOM 1986 N N . MET A 1 277 ? -12.071 -18.594 -1.149 1.00 89.44 277 MET A N 1
ATOM 1987 C CA . MET A 1 277 ? -11.915 -17.157 -1.386 1.00 89.44 277 MET A CA 1
ATOM 1988 C C . MET A 1 277 ? -11.187 -16.944 -2.725 1.00 89.44 277 MET A C 1
ATOM 1990 O O . MET A 1 277 ? -9.957 -16.969 -2.746 1.00 89.44 277 MET A O 1
ATOM 1994 N N . PRO A 1 278 ? -11.890 -16.769 -3.864 1.00 86.88 278 PRO A N 1
ATOM 1995 C CA . PRO A 1 278 ? -11.250 -16.701 -5.184 1.00 86.88 278 PRO A CA 1
ATOM 1996 C C . PRO A 1 278 ? -10.389 -15.439 -5.380 1.00 86.88 278 PRO A C 1
ATOM 1998 O O . PRO A 1 278 ? -9.345 -15.490 -6.037 1.00 86.88 278 PRO A O 1
ATOM 2001 N N . ASN A 1 279 ? -10.815 -14.326 -4.775 1.00 90.62 279 ASN A N 1
ATOM 2002 C CA . ASN A 1 279 ? -10.212 -13.000 -4.906 1.00 90.62 279 ASN A CA 1
ATOM 2003 C C . ASN A 1 279 ? -9.971 -12.389 -3.510 1.00 90.62 279 ASN A C 1
ATOM 2005 O O . ASN A 1 279 ? -10.677 -11.453 -3.140 1.00 90.62 279 ASN A O 1
ATOM 2009 N N . PRO A 1 280 ? -9.048 -12.941 -2.698 1.00 94.12 280 PRO A N 1
ATOM 2010 C CA . PRO A 1 280 ? -8.712 -12.352 -1.406 1.00 94.12 280 PRO A CA 1
ATOM 2011 C C . PRO A 1 280 ? -8.007 -11.010 -1.623 1.00 94.12 280 PRO A C 1
ATOM 2013 O O . PRO A 1 280 ? -7.168 -10.894 -2.523 1.00 94.12 280 PRO A O 1
ATOM 2016 N N . SER A 1 281 ? -8.318 -10.009 -0.802 1.00 97.69 281 SER A N 1
ATOM 2017 C CA . SER A 1 281 ? -7.701 -8.691 -0.926 1.00 97.69 281 SER A CA 1
ATOM 2018 C C . SER A 1 281 ? -6.219 -8.699 -0.530 1.00 97.69 281 SER A C 1
ATOM 2020 O O . SER A 1 281 ? -5.753 -9.502 0.285 1.00 97.69 281 SER A O 1
ATOM 2022 N N . ALA A 1 282 ? -5.461 -7.752 -1.081 1.00 97.75 282 ALA A N 1
ATOM 2023 C CA . ALA A 1 282 ? -4.080 -7.476 -0.712 1.00 97.75 282 ALA A CA 1
ATOM 2024 C C . ALA A 1 282 ? -3.962 -7.135 0.781 1.00 97.75 282 ALA A C 1
ATOM 2026 O O . ALA A 1 282 ? -3.051 -7.623 1.449 1.00 97.75 282 ALA A O 1
ATOM 2027 N N . ALA A 1 283 ? -4.925 -6.377 1.323 1.00 98.12 283 ALA A N 1
ATOM 2028 C CA . ALA A 1 283 ? -5.035 -6.105 2.753 1.00 98.12 283 ALA A CA 1
ATOM 2029 C C . ALA A 1 283 ? -5.185 -7.406 3.556 1.00 98.12 283 ALA A C 1
ATOM 2031 O O . ALA A 1 283 ? -4.427 -7.627 4.500 1.00 98.12 283 ALA A O 1
ATOM 2032 N N . PHE A 1 284 ? -6.081 -8.307 3.148 1.00 98.12 284 PHE A N 1
ATOM 2033 C CA . PHE A 1 284 ? -6.312 -9.583 3.827 1.00 98.12 284 PHE A CA 1
ATOM 2034 C C . PHE A 1 284 ? -5.101 -10.515 3.780 1.00 98.12 284 PHE A C 1
ATOM 2036 O O . PHE A 1 284 ? -4.694 -11.076 4.800 1.00 98.12 284 PHE A O 1
ATOM 2043 N N . MET A 1 285 ? -4.440 -10.604 2.627 1.00 98.38 285 MET A N 1
ATOM 2044 C CA . MET A 1 285 ? -3.175 -11.325 2.507 1.00 98.38 285 MET A CA 1
ATOM 2045 C C . MET A 1 285 ? -2.070 -10.704 3.384 1.00 98.38 285 MET A C 1
ATOM 2047 O O . MET A 1 285 ? -1.350 -11.430 4.073 1.00 98.38 285 MET A O 1
ATOM 2051 N N . LYS A 1 286 ? -1.964 -9.369 3.425 1.00 98.56 286 LYS A N 1
ATOM 2052 C CA . LYS A 1 286 ? -1.039 -8.634 4.305 1.00 98.56 286 LYS A CA 1
ATOM 2053 C C . LYS A 1 286 ? -1.338 -8.904 5.786 1.00 98.56 286 LYS A C 1
ATOM 2055 O O . LYS A 1 286 ? -0.403 -9.173 6.539 1.00 98.56 286 LYS A O 1
ATOM 2060 N N . ALA A 1 287 ? -2.612 -8.926 6.189 1.00 97.69 287 ALA A N 1
ATOM 2061 C CA . ALA A 1 287 ? -3.034 -9.255 7.552 1.00 97.69 287 ALA A CA 1
ATOM 2062 C C . ALA A 1 287 ? -2.566 -10.653 7.960 1.00 97.69 287 ALA A C 1
ATOM 2064 O O . ALA A 1 287 ? -1.951 -10.803 9.009 1.00 97.69 287 ALA A O 1
ATOM 2065 N N . LEU A 1 288 ? -2.803 -11.668 7.125 1.00 95.94 288 LEU A N 1
ATOM 2066 C CA . LEU A 1 288 ? -2.454 -13.057 7.436 1.00 95.94 288 LEU A CA 1
ATOM 2067 C C . LEU A 1 288 ? -0.946 -13.275 7.605 1.00 95.94 288 LEU A C 1
ATOM 2069 O O . LEU A 1 288 ? -0.536 -13.913 8.577 1.00 95.94 288 LEU A O 1
ATOM 2073 N N . LEU A 1 289 ? -0.124 -12.705 6.718 1.00 97.19 289 LEU A N 1
ATOM 2074 C CA . LEU A 1 289 ? 1.341 -12.805 6.792 1.00 97.19 289 LEU A CA 1
ATOM 2075 C C . LEU A 1 289 ? 1.902 -12.124 8.049 1.00 97.19 289 LEU A C 1
ATOM 2077 O O . LEU A 1 289 ? 2.802 -12.662 8.691 1.00 97.19 289 LEU A O 1
ATOM 2081 N N . ILE A 1 290 ? 1.337 -10.974 8.428 1.00 96.50 290 ILE A N 1
ATOM 2082 C CA . ILE A 1 290 ? 1.672 -10.237 9.656 1.00 96.50 290 ILE A CA 1
ATOM 2083 C C . ILE A 1 290 ? 1.201 -10.989 10.913 1.00 96.50 290 ILE A C 1
ATOM 2085 O O . ILE A 1 290 ? 1.906 -11.043 11.922 1.00 96.50 290 ILE A O 1
ATOM 2089 N N . HIS A 1 291 ? 0.022 -11.605 10.853 1.00 94.06 291 HIS A N 1
ATOM 2090 C CA . HIS A 1 291 ? -0.584 -12.334 11.964 1.00 94.06 291 HIS A CA 1
ATOM 2091 C C . HIS A 1 291 ? 0.163 -13.635 12.286 1.00 94.06 291 HIS A C 1
ATOM 2093 O O . HIS A 1 291 ? 0.388 -13.952 13.453 1.00 94.06 291 HIS A O 1
ATOM 2099 N N . GLY A 1 292 ? 0.572 -14.378 11.251 1.00 90.69 292 GLY A N 1
ATOM 2100 C CA . GLY A 1 292 ? 1.367 -15.601 11.382 1.00 90.69 292 GLY A CA 1
ATOM 2101 C C . GLY A 1 292 ? 2.848 -15.362 11.703 1.00 90.69 292 GLY A C 1
ATOM 2102 O O . GLY A 1 292 ? 3.555 -16.317 12.035 1.00 90.69 292 GLY A O 1
ATOM 2103 N N . ALA A 1 293 ? 3.329 -14.115 11.623 1.00 92.00 293 ALA A N 1
ATOM 2104 C CA . ALA A 1 293 ? 4.736 -13.782 11.810 1.00 92.00 293 ALA A CA 1
ATOM 2105 C C . ALA A 1 293 ? 5.248 -14.098 13.229 1.00 92.00 293 ALA A C 1
ATOM 2107 O O . ALA A 1 293 ? 4.675 -13.695 14.253 1.00 92.00 293 ALA A O 1
ATOM 2108 N N . LEU A 1 294 ? 6.390 -14.788 13.270 1.00 88.94 294 LEU A N 1
ATOM 2109 C CA . LEU A 1 294 ? 7.166 -15.067 14.471 1.00 88.94 294 LEU A CA 1
ATOM 2110 C C . LEU A 1 294 ? 7.896 -13.801 14.926 1.00 88.94 294 LEU A C 1
ATOM 2112 O O . LEU A 1 294 ? 8.909 -13.412 14.347 1.00 88.94 294 LEU A O 1
ATOM 2116 N N . ARG A 1 295 ? 7.409 -13.186 16.005 1.00 87.50 295 ARG A N 1
ATOM 2117 C CA . ARG A 1 295 ? 8.096 -12.101 16.720 1.00 87.50 295 ARG A CA 1
ATOM 2118 C C . ARG A 1 295 ? 9.542 -12.502 17.045 1.00 87.50 295 ARG A C 1
ATOM 2120 O O . ARG A 1 295 ? 9.758 -13.545 17.664 1.00 87.50 295 ARG A O 1
ATOM 2127 N N . LEU A 1 296 ? 10.515 -11.668 16.671 1.00 85.81 296 LEU A N 1
ATOM 2128 C CA . LEU A 1 296 ? 11.919 -11.891 17.029 1.00 85.81 296 LEU A CA 1
ATOM 2129 C C . LEU A 1 296 ? 12.111 -11.722 18.554 1.00 85.81 296 LEU A C 1
ATOM 2131 O O . LEU A 1 296 ? 11.455 -10.861 19.156 1.00 85.81 296 LEU A O 1
ATOM 2135 N N . PRO A 1 297 ? 12.991 -12.505 19.208 1.00 81.31 297 PRO A N 1
ATOM 2136 C CA . PRO A 1 297 ? 13.236 -12.420 20.644 1.00 81.31 297 PRO A CA 1
ATOM 2137 C C . PRO A 1 297 ? 13.584 -11.001 21.101 1.00 81.31 297 PRO A C 1
ATOM 2139 O O . PRO A 1 297 ? 14.278 -10.264 20.410 1.00 81.31 297 PRO A O 1
ATOM 2142 N N . ASN A 1 298 ? 13.118 -10.628 22.294 1.00 76.19 298 ASN A N 1
ATOM 2143 C CA . ASN A 1 298 ? 13.396 -9.343 22.954 1.00 76.19 298 ASN A CA 1
ATOM 2144 C C . ASN A 1 298 ? 12.925 -8.065 22.219 1.00 76.19 298 ASN A C 1
ATOM 2146 O O . ASN A 1 298 ? 13.070 -6.977 22.771 1.00 76.19 298 ASN A O 1
ATOM 2150 N N . THR A 1 299 ? 12.299 -8.160 21.042 1.00 76.94 299 THR A N 1
ATOM 2151 C CA . THR A 1 299 ? 11.684 -7.008 20.355 1.00 76.94 299 THR A CA 1
ATOM 2152 C C . THR A 1 299 ? 10.329 -6.658 20.981 1.00 76.94 299 THR A C 1
ATOM 2154 O O . THR A 1 299 ? 9.531 -7.551 21.274 1.00 76.94 299 THR A O 1
ATOM 2157 N N . ALA A 1 300 ? 10.031 -5.377 21.217 1.00 82.44 300 ALA A N 1
ATOM 2158 C CA . ALA A 1 300 ? 8.670 -4.917 21.531 1.00 82.44 300 ALA A CA 1
ATOM 2159 C C . ALA A 1 300 ? 7.888 -4.716 20.224 1.00 82.44 300 ALA A C 1
ATOM 2161 O O . ALA A 1 300 ? 8.486 -4.275 19.253 1.00 82.44 300 ALA A O 1
ATOM 2162 N N . LEU A 1 301 ? 6.592 -5.044 20.181 1.00 83.00 301 LEU A N 1
ATOM 2163 C CA . LEU A 1 301 ? 5.773 -4.891 18.971 1.00 83.00 301 LEU A CA 1
ATOM 2164 C C . LEU A 1 301 ? 4.851 -3.659 19.061 1.00 83.00 301 LEU A C 1
ATOM 2166 O O . LEU A 1 301 ? 4.243 -3.480 20.119 1.00 83.00 301 LEU A O 1
ATOM 2170 N N . PRO A 1 302 ? 4.679 -2.885 17.970 1.00 86.31 302 PRO A N 1
ATOM 2171 C CA . PRO A 1 302 ? 5.445 -2.961 16.716 1.00 86.31 302 PRO A CA 1
ATOM 2172 C C . PRO A 1 302 ? 6.932 -2.604 16.899 1.00 86.31 302 PRO A C 1
ATOM 2174 O O . PRO A 1 302 ? 7.281 -1.797 17.759 1.00 86.31 302 PRO A O 1
ATOM 2177 N N . ASN A 1 303 ? 7.809 -3.195 16.081 1.00 91.38 303 ASN A N 1
ATOM 2178 C CA . ASN A 1 303 ? 9.253 -2.944 16.101 1.00 91.38 303 ASN A CA 1
ATOM 2179 C C . ASN A 1 303 ? 9.713 -2.295 14.787 1.00 91.38 303 ASN A C 1
ATOM 2181 O O . ASN A 1 303 ? 9.355 -2.767 13.715 1.00 91.38 303 ASN A O 1
ATOM 2185 N N . PHE A 1 304 ? 10.560 -1.265 14.845 1.00 95.19 304 PHE A N 1
ATOM 2186 C CA . PHE A 1 304 ? 11.063 -0.602 13.634 1.00 95.19 304 PHE A CA 1
ATOM 2187 C C . PHE A 1 304 ? 12.154 -1.385 12.880 1.00 95.19 304 PHE A C 1
ATOM 2189 O O . PHE A 1 304 ? 12.434 -1.059 11.732 1.00 95.19 304 PHE A O 1
ATOM 2196 N N . ASP A 1 305 ? 12.754 -2.424 13.470 1.00 94.38 305 ASP A N 1
ATOM 2197 C CA . ASP A 1 305 ? 13.732 -3.267 12.766 1.00 94.38 305 ASP A CA 1
ATOM 2198 C C . ASP A 1 305 ? 13.061 -4.428 12.021 1.00 94.38 305 ASP A C 1
ATOM 2200 O O . ASP A 1 305 ? 13.315 -4.662 10.842 1.00 94.38 305 ASP A O 1
ATOM 2204 N N . SER A 1 306 ? 12.200 -5.158 12.730 1.00 94.31 306 SER A N 1
ATOM 2205 C CA . SER A 1 306 ? 11.611 -6.431 12.301 1.00 94.31 306 SER A CA 1
ATOM 2206 C C . SER A 1 306 ? 10.112 -6.368 11.993 1.00 94.31 306 SER A C 1
ATOM 2208 O O . SER A 1 306 ? 9.512 -7.386 11.637 1.00 94.31 306 SER A O 1
ATOM 2210 N N . GLY A 1 307 ? 9.495 -5.191 12.140 1.00 95.75 307 GLY A N 1
ATOM 2211 C CA . GLY A 1 307 ? 8.063 -4.987 11.963 1.00 95.75 307 GLY A CA 1
ATOM 2212 C C . GLY A 1 307 ? 7.249 -5.794 12.968 1.00 95.75 307 GLY A C 1
ATOM 2213 O O . GLY A 1 307 ? 7.290 -5.562 14.179 1.00 95.75 307 GLY A O 1
ATOM 2214 N N . TRP A 1 308 ? 6.521 -6.768 12.431 1.00 94.00 308 TRP A N 1
ATOM 2215 C CA . TRP A 1 308 ? 5.691 -7.730 13.149 1.00 94.00 308 TRP A CA 1
ATOM 2216 C C . TRP A 1 308 ? 6.369 -9.087 13.376 1.00 94.00 308 TRP A C 1
ATOM 2218 O O . TRP A 1 308 ? 5.831 -9.929 14.101 1.00 94.00 308 TRP A O 1
ATOM 2228 N N . GLY A 1 309 ? 7.561 -9.289 12.806 1.00 94.44 309 GLY A N 1
ATOM 2229 C CA . GLY A 1 309 ? 8.378 -10.487 12.964 1.00 94.44 309 GLY A CA 1
ATOM 2230 C C . GLY A 1 309 ? 8.705 -11.200 11.651 1.00 94.44 309 GLY A C 1
ATOM 2231 O O . GLY A 1 309 ? 8.424 -10.722 10.550 1.00 94.44 309 GLY A O 1
ATOM 2232 N N . ARG A 1 310 ? 9.313 -12.382 11.774 1.00 96.00 310 ARG A N 1
ATOM 2233 C CA . ARG A 1 310 ? 9.710 -13.225 10.645 1.00 96.00 310 ARG A CA 1
ATOM 2234 C C . ARG A 1 310 ? 8.513 -13.991 10.083 1.00 96.00 310 ARG A C 1
ATOM 2236 O O . ARG A 1 310 ? 7.801 -14.645 10.844 1.00 96.00 310 ARG A O 1
ATOM 2243 N N . VAL A 1 311 ? 8.315 -13.957 8.766 1.00 95.44 311 VAL A N 1
ATOM 2244 C CA . VAL A 1 311 ? 7.258 -14.715 8.075 1.00 95.44 311 VAL A CA 1
ATOM 2245 C C . VAL A 1 311 ? 7.368 -16.208 8.409 1.00 95.44 311 VAL A C 1
ATOM 2247 O O . VAL A 1 311 ? 8.438 -16.803 8.282 1.00 95.44 311 VAL A O 1
ATOM 2250 N N . ASP A 1 312 ? 6.249 -16.821 8.800 1.00 92.94 312 ASP A N 1
ATOM 2251 C CA . ASP A 1 312 ? 6.145 -18.262 9.039 1.00 92.94 312 ASP A CA 1
ATOM 2252 C C . ASP A 1 312 ? 4.922 -18.833 8.308 1.00 92.94 312 ASP A C 1
ATOM 2254 O O . ASP A 1 312 ? 3.765 -18.575 8.659 1.00 92.94 312 ASP A O 1
ATOM 2258 N N . ALA A 1 313 ? 5.185 -19.620 7.263 1.00 90.44 313 ALA A N 1
ATOM 2259 C CA . ALA A 1 313 ? 4.147 -20.236 6.443 1.00 90.44 313 ALA A CA 1
ATOM 2260 C C . ALA A 1 313 ? 3.289 -21.234 7.234 1.00 90.44 313 ALA A C 1
ATOM 2262 O O . ALA A 1 313 ? 2.086 -21.332 7.006 1.00 90.44 313 ALA A O 1
ATOM 2263 N N . LYS A 1 314 ? 3.878 -21.972 8.182 1.00 87.94 314 LYS A N 1
ATOM 2264 C CA . LYS A 1 314 ? 3.154 -22.981 8.955 1.00 87.94 314 LYS A CA 1
ATOM 2265 C C . LYS A 1 314 ? 2.158 -22.310 9.892 1.00 87.94 314 LYS A C 1
ATOM 2267 O O . LYS A 1 314 ? 1.000 -22.721 9.910 1.00 87.94 314 LYS A O 1
ATOM 2272 N N . ASN A 1 315 ? 2.567 -21.281 10.628 1.00 85.38 315 ASN A N 1
ATOM 2273 C CA . ASN A 1 315 ? 1.662 -20.538 11.504 1.00 85.38 315 ASN A CA 1
ATOM 2274 C C . ASN A 1 315 ? 0.547 -19.880 10.682 1.00 85.38 315 ASN A C 1
ATOM 2276 O O . ASN A 1 315 ? -0.624 -20.078 10.987 1.00 85.38 315 ASN A O 1
ATOM 2280 N N . THR A 1 316 ? 0.897 -19.218 9.574 1.00 88.25 316 THR A N 1
ATOM 2281 C CA . THR A 1 316 ? -0.071 -18.565 8.672 1.00 88.25 316 THR A CA 1
ATOM 2282 C C . THR A 1 316 ? -1.117 -19.537 8.100 1.00 88.25 316 THR A C 1
ATOM 2284 O O . THR A 1 316 ? -2.289 -19.199 7.989 1.00 88.25 316 THR A O 1
ATOM 2287 N N . LEU A 1 317 ? -0.731 -20.768 7.747 1.00 87.31 317 LEU A N 1
ATOM 2288 C CA . LEU A 1 317 ? -1.642 -21.733 7.108 1.00 87.31 317 LEU A CA 1
ATOM 2289 C C . LEU A 1 317 ? -2.382 -22.645 8.101 1.00 87.31 317 LEU A C 1
ATOM 2291 O O . LEU A 1 317 ? -3.456 -23.158 7.785 1.00 87.31 317 LEU A O 1
ATOM 2295 N N . THR A 1 318 ? -1.810 -22.887 9.286 1.00 81.31 318 THR A N 1
ATOM 2296 C CA . THR A 1 318 ? -2.332 -23.867 10.264 1.00 81.31 318 THR A CA 1
ATOM 2297 C C . THR A 1 318 ? -2.920 -23.243 11.529 1.00 81.31 318 THR A C 1
ATOM 2299 O O . THR A 1 318 ? -3.408 -23.974 12.395 1.00 81.31 318 THR A O 1
ATOM 2302 N N . ALA A 1 319 ? -2.914 -21.912 11.655 1.00 76.38 319 ALA A N 1
ATOM 2303 C CA . ALA A 1 319 ? -3.513 -21.242 12.798 1.00 76.38 319 ALA A CA 1
ATOM 2304 C C . ALA A 1 319 ? -5.024 -21.503 12.926 1.00 76.38 319 ALA A C 1
ATOM 2306 O O . ALA A 1 319 ? -5.776 -21.615 11.952 1.00 76.38 319 ALA A O 1
ATOM 2307 N N . LYS A 1 320 ? -5.476 -21.569 14.182 1.00 75.69 320 LYS A N 1
ATOM 2308 C CA . LYS A 1 320 ? -6.892 -21.659 14.541 1.00 75.69 320 LYS A CA 1
ATOM 2309 C C . LYS A 1 320 ? -7.500 -20.262 14.515 1.00 75.69 320 LYS A C 1
ATOM 2311 O O . LYS A 1 320 ? -7.559 -19.573 15.533 1.00 75.69 320 LYS A O 1
ATOM 2316 N N . TYR A 1 321 ? -7.900 -19.843 13.321 1.00 80.56 321 TYR A N 1
ATOM 2317 C CA . TYR A 1 321 ? -8.606 -18.587 13.111 1.00 80.56 321 TYR A CA 1
ATOM 2318 C C . TYR A 1 321 ? -9.987 -18.635 13.772 1.00 80.56 321 TYR A C 1
ATOM 2320 O O . TYR A 1 321 ? -10.808 -19.492 13.451 1.00 80.56 321 TYR A O 1
ATOM 2328 N N . ALA A 1 322 ? -10.207 -17.719 14.713 1.00 75.81 322 ALA A N 1
ATOM 2329 C CA . ALA A 1 322 ? -11.495 -17.450 15.341 1.00 75.81 322 ALA A CA 1
ATOM 2330 C C . ALA A 1 322 ? -12.297 -16.410 14.540 1.00 75.81 322 ALA A C 1
ATOM 2332 O O . ALA A 1 322 ? -13.520 -16.488 14.502 1.00 75.81 322 ALA A O 1
ATOM 2333 N N . LEU A 1 323 ? -11.608 -15.473 13.870 1.00 82.88 323 LEU A N 1
ATOM 2334 C CA . LEU A 1 323 ? -12.187 -14.531 12.906 1.00 82.88 323 LEU A CA 1
ATOM 2335 C C . LEU A 1 323 ? -11.322 -14.460 11.645 1.00 82.88 323 LEU A C 1
ATOM 2337 O O . LEU A 1 323 ? -10.094 -14.584 11.714 1.00 82.88 323 LEU A O 1
ATOM 2341 N N . PHE A 1 324 ? -11.989 -14.269 10.510 1.00 83.88 324 PHE A N 1
ATOM 2342 C CA . PHE A 1 324 ? -11.420 -14.363 9.168 1.00 83.88 324 PHE A CA 1
ATOM 2343 C C . PHE A 1 324 ? -12.289 -13.530 8.205 1.00 83.88 324 PHE A C 1
ATOM 2345 O O . PHE A 1 324 ? -13.055 -14.087 7.422 1.00 83.88 324 PHE A O 1
ATOM 2352 N N . ASP A 1 325 ? -12.258 -12.201 8.345 1.00 88.31 325 ASP A N 1
ATOM 2353 C CA . ASP A 1 325 ? -13.125 -11.279 7.596 1.00 88.31 325 ASP A CA 1
ATOM 2354 C C . ASP A 1 325 ? -12.311 -10.406 6.629 1.00 88.31 325 ASP A C 1
ATOM 2356 O O . ASP A 1 325 ? -11.422 -9.662 7.046 1.00 88.31 325 ASP A O 1
ATOM 2360 N N . ASP A 1 326 ? -12.627 -10.505 5.339 1.00 93.12 326 ASP A N 1
ATOM 2361 C CA . ASP A 1 326 ? -12.118 -9.654 4.259 1.00 93.12 326 ASP A CA 1
ATOM 2362 C C . ASP A 1 326 ? -13.252 -8.700 3.858 1.00 93.12 326 ASP A C 1
ATOM 2364 O O . ASP A 1 326 ? -14.014 -8.941 2.917 1.00 93.12 326 ASP A O 1
ATOM 2368 N N . ASN A 1 327 ? -13.458 -7.662 4.672 1.00 92.00 327 ASN A N 1
ATOM 2369 C CA . ASN A 1 327 ? -14.639 -6.813 4.614 1.00 92.00 327 ASN A CA 1
ATOM 2370 C C . ASN A 1 327 ? -14.531 -5.778 3.486 1.00 92.00 327 ASN A C 1
ATOM 2372 O O . ASN A 1 327 ? -14.190 -4.610 3.704 1.00 92.00 327 ASN A O 1
ATOM 2376 N N . LEU A 1 328 ? -14.906 -6.212 2.282 1.00 87.81 328 LEU A N 1
ATOM 2377 C CA . LEU A 1 328 ? -14.940 -5.386 1.074 1.00 87.81 328 LEU A CA 1
ATOM 2378 C C . LEU A 1 328 ? -16.020 -4.286 1.083 1.00 87.81 328 LEU A C 1
ATOM 2380 O O . LEU A 1 328 ? -15.937 -3.370 0.273 1.00 87.81 328 LEU A O 1
ATOM 2384 N N . GLN A 1 329 ? -17.015 -4.351 1.980 1.00 85.31 329 GLN A N 1
ATOM 2385 C CA . GLN A 1 329 ? -18.044 -3.304 2.124 1.00 85.31 329 GLN A CA 1
ATOM 2386 C C . GLN A 1 329 ? -17.517 -2.079 2.886 1.00 85.31 329 GLN A C 1
ATOM 2388 O O . GLN A 1 329 ? -17.970 -0.961 2.660 1.00 85.31 329 GLN A O 1
ATOM 2393 N N . GLY A 1 330 ? -16.548 -2.294 3.781 1.00 84.94 330 GLY A N 1
ATOM 2394 C CA . GLY A 1 330 ? -15.869 -1.230 4.511 1.00 84.94 330 GLY A CA 1
ATOM 2395 C C . GLY A 1 330 ? -16.718 -0.468 5.529 1.00 84.94 330 GLY A C 1
ATOM 2396 O O . GLY A 1 330 ? -17.749 -0.950 6.001 1.00 84.94 330 GLY A O 1
ATOM 2397 N N . LEU A 1 331 ? -16.229 0.716 5.907 1.00 79.12 331 LEU A N 1
ATOM 2398 C CA . LEU A 1 331 ? -16.894 1.671 6.799 1.00 79.12 331 LEU A CA 1
ATOM 2399 C C . LEU A 1 331 ? -16.787 3.092 6.239 1.00 79.12 331 LEU A C 1
ATOM 2401 O O . LEU A 1 331 ? -15.713 3.500 5.808 1.00 79.12 331 LEU A O 1
ATOM 2405 N N . THR A 1 332 ? -17.874 3.860 6.303 1.00 74.69 332 THR A N 1
ATOM 2406 C CA . THR A 1 332 ? -17.872 5.321 6.085 1.00 74.69 332 THR A CA 1
ATOM 2407 C C . THR A 1 332 ? -17.789 6.092 7.404 1.00 74.69 332 THR A C 1
ATOM 2409 O O . THR A 1 332 ? -17.140 7.128 7.480 1.00 74.69 332 THR A O 1
ATOM 2412 N N . ALA A 1 333 ? -18.429 5.576 8.456 1.00 81.06 333 ALA A N 1
ATOM 2413 C CA . ALA A 1 333 ? -18.418 6.104 9.817 1.00 81.06 333 ALA A CA 1
ATOM 2414 C C . ALA A 1 333 ? -18.813 4.998 10.817 1.00 81.06 333 ALA A C 1
ATOM 2416 O O . ALA A 1 333 ? -19.302 3.936 10.424 1.00 81.06 333 ALA A O 1
ATOM 2417 N N . GLY A 1 334 ? -18.652 5.259 12.118 1.00 88.50 334 GLY A N 1
ATOM 2418 C CA . GLY A 1 334 ? -19.068 4.340 13.184 1.00 88.50 334 GLY A CA 1
ATOM 2419 C C . GLY A 1 334 ? -18.086 3.189 13.415 1.00 88.50 334 GLY A C 1
ATOM 2420 O O . GLY A 1 334 ? -16.879 3.356 13.257 1.00 88.50 334 GLY A O 1
ATOM 2421 N N . GLU A 1 335 ? -18.590 2.024 13.825 1.00 92.50 335 GLU A N 1
ATOM 2422 C CA . GLU A 1 335 ? -17.771 0.837 14.097 1.00 92.50 335 GLU A CA 1
ATOM 2423 C C . GLU A 1 335 ? -18.434 -0.454 13.602 1.00 92.50 335 GLU A C 1
ATOM 2425 O O . GLU A 1 335 ? -19.661 -0.569 13.594 1.00 92.50 335 GLU A O 1
ATOM 2430 N N . LYS A 1 336 ? -17.616 -1.446 13.225 1.00 87.00 336 LYS A N 1
ATOM 2431 C CA . LYS A 1 336 ? -18.048 -2.842 13.064 1.00 87.00 336 LYS A CA 1
ATOM 2432 C C . LYS A 1 336 ? -17.503 -3.671 14.219 1.00 87.00 336 LYS A C 1
ATOM 2434 O O . LYS A 1 336 ? -16.303 -3.644 14.501 1.00 87.00 336 LYS A O 1
ATOM 2439 N N . THR A 1 337 ? -18.397 -4.423 14.849 1.00 88.44 337 THR A N 1
ATOM 2440 C CA . THR A 1 337 ? -18.132 -5.124 16.106 1.00 88.44 337 THR A CA 1
ATOM 2441 C C . THR A 1 337 ? -18.249 -6.633 15.926 1.00 88.44 337 THR A C 1
ATOM 2443 O O . THR A 1 337 ? -19.172 -7.126 15.282 1.00 88.44 337 THR A O 1
ATOM 2446 N N . TYR A 1 338 ? -17.307 -7.359 16.521 1.00 87.69 338 TYR A N 1
ATOM 2447 C CA . TYR A 1 338 ? -17.198 -8.813 16.518 1.00 87.69 338 TYR A CA 1
ATOM 2448 C C . TYR A 1 338 ? -17.065 -9.304 17.957 1.00 87.69 338 TYR A C 1
ATOM 2450 O O . TYR A 1 338 ? -16.567 -8.587 18.827 1.00 87.69 338 TYR A O 1
ATOM 2458 N N . THR A 1 339 ? -17.450 -10.549 18.207 1.00 80.50 339 THR A N 1
ATOM 2459 C CA . THR A 1 339 ? -17.399 -11.144 19.544 1.00 80.50 339 THR A CA 1
ATOM 2460 C C . THR A 1 339 ? -16.705 -12.497 19.479 1.00 80.50 339 THR A C 1
ATOM 2462 O O . THR A 1 339 ? -17.055 -13.338 18.655 1.00 80.50 339 THR A O 1
ATOM 2465 N N . VAL A 1 340 ? -15.712 -12.705 20.344 1.00 78.12 340 VAL A N 1
ATOM 2466 C CA . VAL A 1 340 ? -14.966 -13.961 20.481 1.00 78.12 340 VAL A CA 1
ATOM 2467 C C . VAL A 1 340 ? -15.005 -14.385 21.943 1.00 78.12 340 VAL A C 1
ATOM 2469 O O . VAL A 1 340 ? -14.562 -13.647 22.820 1.00 78.12 340 VAL A O 1
ATOM 2472 N N . GLU A 1 341 ? -15.518 -15.579 22.221 1.00 78.38 341 GLU A N 1
ATOM 2473 C CA . GLU A 1 341 ? -15.454 -16.168 23.558 1.00 78.38 341 GLU A CA 1
ATOM 2474 C C . GLU A 1 341 ? -14.158 -16.968 23.726 1.00 78.38 341 GLU A C 1
ATOM 2476 O O . GLU A 1 341 ? -13.829 -17.838 22.917 1.00 78.38 341 GLU A O 1
ATOM 2481 N N . ILE A 1 342 ? -13.429 -16.698 24.808 1.00 72.62 342 ILE A N 1
ATOM 2482 C CA . ILE A 1 342 ? -12.271 -17.484 25.227 1.00 72.62 342 ILE A CA 1
ATOM 2483 C C . ILE A 1 342 ? -12.681 -18.319 26.431 1.00 72.62 342 ILE A C 1
ATOM 2485 O O . ILE A 1 342 ? -12.884 -17.802 27.525 1.00 72.62 342 ILE A O 1
ATOM 2489 N N . VAL A 1 343 ? -12.795 -19.629 26.234 1.00 66.12 343 VAL A N 1
ATOM 2490 C CA . VAL A 1 343 ? -13.129 -20.568 27.310 1.00 66.12 343 VAL A CA 1
ATOM 2491 C C . VAL A 1 343 ? -11.884 -20.959 28.106 1.00 66.12 343 VAL A C 1
ATOM 2493 O O . VAL A 1 343 ? -10.771 -21.008 27.576 1.00 66.12 343 VAL A O 1
ATOM 2496 N N . ALA A 1 344 ? -12.064 -21.265 29.392 1.00 53.91 344 ALA A N 1
ATOM 2497 C CA . ALA A 1 344 ? -10.990 -21.809 30.217 1.00 53.91 344 ALA A CA 1
ATOM 2498 C C . ALA A 1 344 ? -10.531 -23.172 29.674 1.00 53.91 344 ALA A C 1
ATOM 2500 O O . ALA A 1 344 ? -11.348 -23.985 29.241 1.00 53.91 344 ALA A O 1
ATOM 2501 N N . ALA A 1 345 ? -9.225 -23.440 29.724 1.00 47.16 345 ALA A N 1
ATOM 2502 C CA . ALA A 1 345 ? -8.684 -24.736 29.336 1.00 47.16 345 ALA A CA 1
ATOM 2503 C C . ALA A 1 345 ? -9.139 -25.822 30.326 1.00 47.16 345 ALA A C 1
ATOM 2505 O O . ALA A 1 345 ? -8.634 -25.915 31.443 1.00 47.16 345 ALA A O 1
ATOM 2506 N N . THR A 1 346 ? -10.095 -26.648 29.909 1.00 34.91 346 THR A N 1
ATOM 2507 C CA . THR A 1 346 ? -10.442 -27.914 30.564 1.00 34.91 346 THR A CA 1
ATOM 2508 C C . THR A 1 346 ? -9.509 -29.022 30.063 1.00 34.91 346 THR A C 1
ATOM 2510 O O . THR A 1 346 ? -9.022 -28.970 28.934 1.00 34.91 346 THR A O 1
ATOM 2513 N N . GLU A 1 347 ? -9.278 -30.068 30.866 1.00 30.38 347 GLU A N 1
ATOM 2514 C CA . GLU A 1 347 ? -8.401 -31.202 30.497 1.00 30.38 347 GLU A CA 1
ATOM 2515 C C . GLU A 1 347 ? -8.907 -32.044 29.302 1.00 30.38 347 GLU A C 1
ATOM 2517 O O . GLU A 1 347 ? -8.248 -32.996 28.885 1.00 30.38 347 GLU A O 1
ATOM 2522 N N . ALA A 1 348 ? -10.055 -31.699 28.711 1.00 28.28 348 ALA A N 1
ATOM 2523 C CA . ALA A 1 348 ? -10.615 -32.368 27.545 1.00 28.28 348 ALA A CA 1
ATOM 2524 C C . ALA A 1 348 ? -11.057 -31.358 26.472 1.00 28.28 348 ALA A C 1
ATOM 2526 O O . ALA A 1 348 ? -12.119 -30.758 26.586 1.00 28.28 348 ALA A O 1
ATOM 2527 N N . GLY A 1 349 ? -10.241 -31.244 25.415 1.00 31.25 349 GLY A N 1
ATOM 2528 C CA . GLY A 1 349 ? -10.620 -30.860 24.045 1.00 31.25 349 GLY A CA 1
ATOM 2529 C C . GLY A 1 349 ? -11.528 -29.638 23.858 1.00 31.25 349 GLY A C 1
ATOM 2530 O O . GLY A 1 349 ? -12.746 -29.737 23.960 1.00 31.25 349 GLY A O 1
ATOM 2531 N N . THR A 1 350 ? -10.948 -28.514 23.429 1.00 29.50 350 THR A N 1
ATOM 2532 C CA . THR A 1 350 ? -11.686 -27.291 23.076 1.00 29.50 350 THR A CA 1
ATOM 2533 C C . THR A 1 350 ? -12.718 -27.539 21.966 1.00 29.50 350 THR A C 1
ATOM 2535 O O . THR A 1 350 ? -12.357 -27.776 20.812 1.00 29.50 350 THR A O 1
ATOM 2538 N N . LEU A 1 351 ? -14.001 -27.435 22.318 1.00 26.62 351 LEU A N 1
ATOM 2539 C CA . LEU A 1 351 ? -15.133 -27.290 21.400 1.00 26.62 351 LEU A CA 1
ATOM 2540 C C . LEU A 1 351 ? -15.564 -25.818 21.394 1.00 26.62 351 LEU A C 1
ATOM 2542 O O . LEU A 1 351 ? -15.656 -25.208 22.455 1.00 26.62 351 LEU A O 1
ATOM 2546 N N . PHE A 1 352 ? -15.857 -25.268 20.216 1.00 33.28 352 PHE A N 1
ATOM 2547 C CA . PHE A 1 352 ? -16.389 -23.913 20.054 1.00 33.28 352 PHE A CA 1
ATOM 2548 C C . PHE A 1 352 ? -17.622 -23.922 19.148 1.00 33.28 352 PHE A C 1
ATOM 2550 O O . PHE A 1 352 ? -17.700 -24.700 18.197 1.00 33.28 352 PHE A O 1
ATOM 2557 N N . SER A 1 353 ? -18.560 -23.025 19.445 1.00 26.36 353 SER A N 1
ATOM 2558 C CA . SER A 1 353 ? -19.766 -22.752 18.666 1.00 26.36 353 SER A CA 1
ATOM 2559 C C . SER A 1 353 ? -19.773 -21.273 18.297 1.00 26.36 353 SER A C 1
ATOM 2561 O O . SER A 1 353 ? -19.887 -20.425 19.176 1.00 26.36 353 SER A O 1
ATOM 2563 N N . SER A 1 354 ? -19.685 -20.953 17.008 1.00 28.42 354 SER A N 1
ATOM 2564 C CA . SER A 1 354 ? -19.930 -19.597 16.516 1.00 28.42 354 SER A CA 1
ATOM 2565 C C . SER A 1 354 ? -21.433 -19.389 16.326 1.00 28.42 354 SER A C 1
ATOM 2567 O O . SER A 1 354 ? -21.999 -19.874 15.345 1.00 28.42 354 SER A O 1
ATOM 2569 N N . GLN A 1 355 ? -22.084 -18.660 17.233 1.00 25.03 355 GLN A N 1
ATOM 2570 C CA . GLN A 1 355 ? -23.417 -18.121 16.965 1.00 25.03 355 GLN A CA 1
ATOM 2571 C C . GLN A 1 355 ? -23.303 -16.718 16.366 1.00 25.03 355 GLN A C 1
ATOM 2573 O O . GLN A 1 355 ? -23.113 -15.735 17.075 1.00 25.03 355 GLN A O 1
ATOM 2578 N N . ALA A 1 356 ? -23.453 -16.639 15.045 1.00 26.81 356 ALA A N 1
ATOM 2579 C CA . ALA A 1 356 ? -24.003 -15.446 14.422 1.00 26.81 356 ALA A CA 1
ATOM 2580 C C . ALA A 1 356 ? -25.529 -15.520 14.587 1.00 26.81 356 ALA A C 1
ATOM 2582 O O . ALA A 1 356 ? -26.171 -16.358 13.954 1.00 26.81 356 ALA A O 1
ATOM 2583 N N . GLU A 1 357 ? -26.099 -14.696 15.466 1.00 24.89 357 GLU A N 1
ATOM 2584 C CA . GLU A 1 357 ? -27.555 -14.559 15.588 1.00 24.89 357 GLU A CA 1
ATOM 2585 C C . GLU A 1 357 ? -28.118 -13.891 14.318 1.00 24.89 357 GLU A C 1
ATOM 2587 O O . GLU A 1 357 ? -27.714 -12.770 13.989 1.00 24.89 357 GLU A O 1
ATOM 2592 N N . PRO A 1 358 ? -29.039 -14.538 13.580 1.00 23.77 358 PRO A N 1
ATOM 2593 C CA . PRO A 1 358 ? -29.682 -13.920 12.434 1.00 23.77 358 PRO A CA 1
ATOM 2594 C C . PRO A 1 358 ? -30.796 -12.988 12.918 1.00 23.77 358 PRO A C 1
ATOM 2596 O O . PRO A 1 358 ? -31.883 -13.438 13.292 1.00 23.77 358 PRO A O 1
ATOM 2599 N N . LEU A 1 359 ? -30.555 -11.676 12.853 1.00 22.34 359 LEU A N 1
ATOM 2600 C CA . LEU A 1 359 ? -31.613 -10.677 13.011 1.00 22.34 359 LEU A CA 1
ATOM 2601 C C . LEU A 1 359 ? -32.680 -10.904 11.932 1.00 22.34 359 LEU A C 1
ATOM 2603 O O . LEU A 1 359 ? -32.491 -10.606 10.752 1.00 22.34 359 LEU A O 1
ATOM 2607 N N . THR A 1 360 ? -33.799 -11.487 12.350 1.00 21.92 360 THR A N 1
ATOM 2608 C CA . THR A 1 360 ? -34.944 -11.767 11.491 1.00 21.92 360 THR A CA 1
ATOM 2609 C C . THR A 1 360 ? -35.742 -10.484 11.304 1.00 21.92 360 THR A C 1
ATOM 2611 O O . THR A 1 360 ? -36.119 -9.827 12.271 1.00 21.92 360 THR A O 1
ATOM 2614 N N . LEU A 1 361 ? -35.991 -10.123 10.046 1.00 21.45 361 LEU A N 1
ATOM 2615 C CA . LEU A 1 361 ? -36.814 -8.974 9.687 1.00 21.45 361 LEU A CA 1
ATOM 2616 C C . LEU A 1 361 ? -38.270 -9.240 10.104 1.00 21.45 361 LEU A C 1
ATOM 2618 O O . LEU A 1 361 ? -38.923 -10.101 9.514 1.00 21.45 361 LEU A O 1
ATOM 2622 N N . ASP A 1 362 ? -38.781 -8.511 11.099 1.00 23.11 362 ASP A N 1
ATOM 2623 C CA . ASP A 1 362 ? -40.201 -8.579 11.455 1.00 23.11 362 ASP A CA 1
ATOM 2624 C C . ASP A 1 362 ? -41.038 -7.834 10.406 1.00 23.11 362 ASP A C 1
ATOM 2626 O O . ASP A 1 362 ? -40.899 -6.627 10.193 1.00 23.11 362 ASP A O 1
ATOM 2630 N N . THR A 1 363 ? -41.892 -8.574 9.700 1.00 30.41 363 THR A N 1
ATOM 2631 C CA . THR A 1 363 ? -42.747 -8.052 8.632 1.00 30.41 363 THR A CA 1
ATOM 26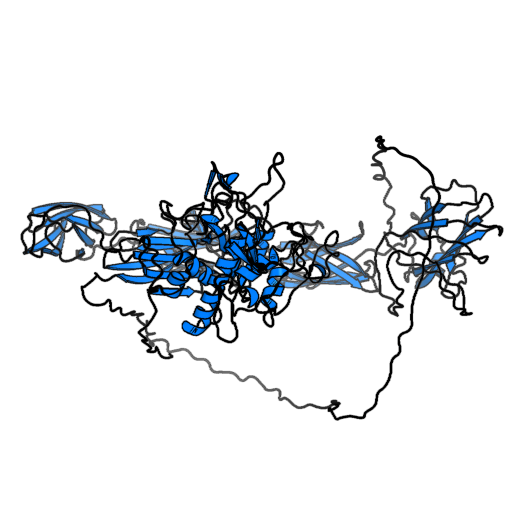32 C C . THR A 1 363 ? -44.178 -7.846 9.133 1.00 30.41 363 THR A C 1
ATOM 2634 O O . THR A 1 363 ? -45.014 -8.751 9.003 1.00 30.41 363 THR A O 1
ATOM 2637 N N . ARG A 1 364 ? -44.437 -6.650 9.682 1.00 25.59 364 ARG A N 1
ATOM 2638 C CA . ARG A 1 364 ? -45.731 -5.971 9.952 1.00 25.59 364 ARG A CA 1
ATOM 2639 C C . ARG A 1 364 ? -45.384 -4.627 10.629 1.00 25.59 364 ARG A C 1
ATOM 2641 O O . ARG A 1 364 ? -44.650 -4.640 11.602 1.00 25.59 364 ARG A O 1
ATOM 2648 N N . ASP A 1 365 ? -45.776 -3.436 10.177 1.00 27.95 365 ASP A N 1
ATOM 2649 C CA . ASP A 1 365 ? -46.908 -3.036 9.336 1.00 27.95 365 ASP A CA 1
ATOM 2650 C C . ASP A 1 365 ? -46.526 -1.940 8.321 1.00 27.95 365 ASP A C 1
ATOM 2652 O O . ASP A 1 365 ? -45.949 -0.921 8.692 1.00 27.95 365 ASP A O 1
ATOM 2656 N N . ALA A 1 366 ? -46.925 -2.109 7.053 1.00 24.66 366 ALA A N 1
ATOM 2657 C CA . ALA A 1 366 ? -46.945 -1.036 6.046 1.00 24.66 366 ALA A CA 1
ATOM 2658 C C . ALA A 1 366 ? -47.918 -1.340 4.884 1.00 24.66 366 ALA A C 1
ATOM 2660 O O . ALA A 1 366 ? -47.562 -1.291 3.708 1.00 24.66 366 ALA A O 1
ATOM 2661 N N . ALA A 1 367 ? -49.177 -1.643 5.207 1.00 26.66 367 ALA A N 1
ATOM 2662 C CA . ALA A 1 367 ? -50.293 -1.304 4.323 1.00 26.66 367 ALA A CA 1
ATOM 2663 C C . ALA A 1 367 ? -50.857 0.039 4.832 1.00 26.66 367 ALA A C 1
ATOM 2665 O O . ALA A 1 367 ? -51.017 0.201 6.036 1.00 26.66 367 ALA A O 1
ATOM 2666 N N . SER A 1 368 ? -51.162 1.049 4.021 1.00 27.17 368 SER A N 1
ATOM 2667 C CA . SER A 1 368 ? -51.376 1.069 2.570 1.00 27.17 368 SER A CA 1
ATOM 2668 C C . SER A 1 368 ? -51.320 2.505 2.040 1.00 27.17 368 SER A C 1
ATOM 2670 O O . SER A 1 368 ? -51.870 3.379 2.698 1.00 27.17 368 SER A O 1
ATOM 2672 N N . PHE A 1 369 ? -50.843 2.718 0.811 1.00 26.16 369 PHE A N 1
ATOM 2673 C CA . PHE A 1 369 ? -51.547 3.537 -0.191 1.00 26.16 369 PHE A CA 1
ATOM 2674 C C . PHE A 1 369 ? -51.049 3.149 -1.589 1.00 26.16 369 PHE A C 1
ATOM 2676 O O . PHE A 1 369 ? -49.848 3.088 -1.828 1.00 26.16 369 PHE A O 1
ATOM 2683 N N . ALA A 1 370 ? -51.977 2.835 -2.492 1.00 25.12 370 ALA A N 1
ATOM 2684 C CA . ALA A 1 370 ? -51.679 2.358 -3.839 1.00 25.12 370 ALA A CA 1
ATOM 2685 C C . ALA A 1 370 ? -51.993 3.427 -4.894 1.00 25.12 370 ALA A C 1
ATOM 2687 O O . ALA A 1 370 ? -52.974 4.160 -4.757 1.00 25.12 370 ALA A O 1
ATOM 2688 N N . MET A 1 371 ? -51.228 3.430 -5.986 1.00 24.48 371 MET A N 1
ATOM 2689 C CA . MET A 1 371 ? -51.690 3.868 -7.305 1.00 24.48 371 MET A CA 1
ATOM 2690 C C . MET A 1 371 ? -51.200 2.881 -8.372 1.00 24.48 371 MET A C 1
ATOM 2692 O O . MET A 1 371 ? -50.161 2.243 -8.211 1.00 24.48 371 MET A O 1
ATOM 2696 N N . GLU A 1 372 ? -52.014 2.700 -9.411 1.00 28.39 372 GLU A N 1
ATOM 2697 C CA . GLU A 1 372 ? -51.906 1.610 -10.388 1.00 28.39 372 GLU A CA 1
ATOM 2698 C C . GLU A 1 372 ? -50.912 1.876 -11.538 1.00 28.39 372 GLU A C 1
ATOM 2700 O O . GLU A 1 372 ? -50.583 3.031 -11.822 1.00 28.39 372 GLU A O 1
ATOM 2705 N N . PRO A 1 373 ? -50.430 0.821 -12.230 1.00 27.14 373 PRO A N 1
ATOM 2706 C CA . PRO A 1 373 ? -49.448 0.958 -13.301 1.00 27.14 373 PRO A CA 1
ATOM 2707 C C . PRO A 1 373 ? -50.076 1.448 -14.614 1.00 27.14 373 PRO A C 1
ATOM 2709 O O . PRO A 1 373 ? -51.003 0.834 -15.143 1.00 27.14 373 PRO A O 1
ATOM 2712 N N . VAL A 1 374 ? -49.500 2.498 -15.207 1.00 27.81 374 VAL A N 1
ATOM 2713 C CA . VAL A 1 374 ? -49.860 2.959 -16.556 1.00 27.81 374 VAL A CA 1
ATOM 2714 C C . VAL A 1 374 ? -48.835 2.470 -17.582 1.00 27.81 374 VAL A C 1
ATOM 2716 O O . VAL A 1 374 ? -47.654 2.801 -17.540 1.00 27.81 374 VAL A O 1
ATOM 2719 N N . SER A 1 375 ? -49.347 1.670 -18.512 1.00 27.00 375 SER A N 1
ATOM 2720 C CA . SER A 1 375 ? -48.729 1.100 -19.715 1.00 27.00 375 SER A CA 1
ATOM 2721 C C . SER A 1 375 ? -47.646 1.931 -20.426 1.00 27.00 375 SER A C 1
ATOM 2723 O O . SER A 1 375 ? -47.906 3.053 -20.863 1.00 27.00 375 SER A O 1
ATOM 2725 N N . ALA A 1 376 ? -46.511 1.292 -20.727 1.00 28.58 376 ALA A N 1
ATOM 2726 C CA . ALA A 1 376 ? -45.598 1.726 -21.786 1.00 28.58 376 ALA A CA 1
ATOM 2727 C C . ALA A 1 376 ? -46.081 1.214 -23.167 1.00 28.58 376 ALA A C 1
ATOM 2729 O O . ALA A 1 376 ? -46.401 0.027 -23.286 1.00 28.58 376 ALA A O 1
ATOM 2730 N N . PRO A 1 377 ? -46.135 2.054 -24.221 1.00 30.20 377 PRO A N 1
ATOM 2731 C CA . PRO A 1 377 ? -46.479 1.612 -25.569 1.00 30.20 377 PRO A CA 1
ATOM 2732 C C . PRO A 1 377 ? -45.279 0.996 -26.308 1.00 30.20 377 PRO A C 1
ATOM 2734 O O . PRO A 1 377 ? -44.133 1.419 -26.177 1.00 30.20 377 PRO A O 1
ATOM 2737 N N . SER A 1 378 ? -45.576 -0.001 -27.137 1.00 27.95 378 SER A N 1
ATOM 2738 C CA . SER A 1 378 ? -44.623 -0.805 -27.907 1.00 27.95 378 SER A CA 1
ATOM 2739 C C . SER A 1 378 ? -43.904 -0.067 -29.045 1.00 27.95 378 SER A C 1
ATOM 2741 O O . SER A 1 378 ? -44.540 0.669 -29.803 1.00 27.95 378 SER A O 1
ATOM 2743 N N . ARG A 1 379 ? -42.666 -0.486 -29.338 1.00 28.97 379 ARG A N 1
ATOM 2744 C CA . ARG A 1 379 ? -42.234 -0.741 -30.726 1.00 28.97 379 ARG A CA 1
ATOM 2745 C C . ARG A 1 379 ? -41.654 -2.151 -30.836 1.00 28.97 379 ARG A C 1
ATOM 2747 O O . ARG A 1 379 ? -40.952 -2.598 -29.935 1.00 28.97 379 ARG A O 1
ATOM 2754 N N . GLN A 1 380 ? -42.016 -2.855 -31.907 1.00 29.31 380 GLN A N 1
ATOM 2755 C CA . GLN A 1 380 ? -41.567 -4.224 -32.171 1.00 29.31 380 GLN A CA 1
ATOM 2756 C C . GLN A 1 380 ? -40.212 -4.262 -32.902 1.00 29.31 380 GLN A C 1
ATOM 2758 O O . GLN A 1 380 ? -39.877 -3.294 -33.586 1.00 29.31 380 GLN A O 1
ATOM 2763 N N . PRO A 1 381 ? -39.461 -5.375 -32.789 1.00 41.06 381 PRO A N 1
ATOM 2764 C CA . PRO A 1 381 ? -38.255 -5.632 -33.568 1.00 41.06 381 PRO A CA 1
ATOM 2765 C C . PRO A 1 381 ? -38.555 -6.427 -34.852 1.00 41.06 381 PRO A C 1
ATOM 2767 O O . PRO A 1 381 ? -39.235 -7.448 -34.801 1.00 41.06 381 PRO A O 1
ATOM 2770 N N . GLU A 1 382 ? -37.986 -6.008 -35.983 1.00 30.89 382 GLU A N 1
ATOM 2771 C CA . GLU A 1 382 ? -37.915 -6.771 -37.243 1.00 30.89 382 GLU A CA 1
ATOM 2772 C C . GLU A 1 382 ? -36.835 -6.130 -38.161 1.00 30.89 382 GLU A C 1
ATOM 2774 O O . GLU A 1 382 ? -36.534 -4.949 -37.978 1.00 30.89 382 GLU A O 1
ATOM 2779 N N . PRO A 1 383 ? -36.235 -6.839 -39.140 1.00 29.59 383 PRO A N 1
ATOM 2780 C CA . PRO A 1 383 ? -35.324 -7.978 -38.944 1.00 29.59 383 PRO A CA 1
ATOM 2781 C C . PRO A 1 383 ? -33.956 -7.815 -39.685 1.00 29.59 383 PRO A C 1
ATOM 2783 O O . PRO A 1 383 ? -33.805 -6.927 -40.521 1.00 29.59 383 PRO A O 1
ATOM 2786 N N . PRO A 1 384 ? -32.944 -8.678 -39.431 1.00 42.78 384 PRO A N 1
ATOM 2787 C CA . PRO A 1 384 ? -31.738 -8.831 -40.281 1.00 42.78 384 PRO A CA 1
ATOM 2788 C C . PRO A 1 384 ? -32.046 -9.753 -41.500 1.00 42.78 384 PRO A C 1
ATOM 2790 O O . PRO A 1 384 ? -33.191 -10.210 -41.569 1.00 42.78 384 PRO A O 1
ATOM 2793 N N . PRO A 1 385 ? -31.121 -10.152 -42.423 1.00 39.31 385 PRO A N 1
ATOM 2794 C CA . PRO A 1 385 ? -29.659 -9.939 -42.594 1.00 39.31 385 PRO A CA 1
ATOM 2795 C C . PRO A 1 385 ? -29.359 -9.503 -44.082 1.00 39.31 385 PRO A C 1
ATOM 2797 O O . PRO A 1 385 ? -30.161 -8.716 -44.581 1.00 39.31 385 PRO A O 1
ATOM 2800 N N . PRO A 1 386 ? -28.374 -10.007 -44.890 1.00 35.97 386 PRO A N 1
ATOM 2801 C CA . PRO A 1 386 ? -27.060 -10.652 -44.656 1.00 35.97 386 PRO A CA 1
ATOM 2802 C C . PRO A 1 386 ? -25.868 -10.094 -45.485 1.00 35.97 386 PRO A C 1
ATOM 2804 O O . PRO A 1 386 ? -26.037 -9.403 -46.483 1.00 35.97 386 PRO A O 1
ATOM 2807 N N . GLY A 1 387 ? -24.642 -10.519 -45.138 1.00 27.95 387 GLY A N 1
ATOM 2808 C CA . GLY A 1 387 ? -23.428 -10.233 -45.924 1.00 27.95 387 GLY A CA 1
ATOM 2809 C C . GLY A 1 387 ? -22.161 -10.963 -45.454 1.00 27.95 387 GLY A C 1
ATOM 2810 O O . GLY A 1 387 ? -21.110 -10.344 -45.345 1.00 27.95 387 GLY A O 1
ATOM 2811 N N . VAL A 1 388 ? -22.253 -12.256 -45.119 1.00 24.36 388 VAL A N 1
ATOM 2812 C CA . VAL A 1 388 ? -21.102 -13.070 -44.674 1.00 24.36 388 VAL A CA 1
ATOM 2813 C C . VAL A 1 388 ? -20.410 -13.728 -45.869 1.00 24.36 388 VAL A C 1
ATOM 2815 O O . VAL A 1 388 ? -21.082 -14.358 -46.682 1.00 24.36 388 VAL A O 1
ATOM 2818 N N . PHE A 1 389 ? -19.076 -13.690 -45.901 1.00 24.17 389 PHE A N 1
ATOM 2819 C CA . PHE A 1 389 ? -18.263 -14.691 -46.597 1.00 24.17 389 PHE A CA 1
ATOM 2820 C C . PHE A 1 389 ? -17.301 -15.361 -45.612 1.00 24.17 389 PHE A C 1
ATOM 2822 O O . PHE A 1 389 ? -16.493 -14.703 -44.961 1.00 24.17 389 PHE A O 1
ATOM 2829 N N . THR A 1 390 ? -17.413 -16.682 -45.509 1.00 22.56 390 THR A N 1
ATOM 2830 C CA . THR A 1 390 ? -16.486 -17.579 -44.813 1.00 22.56 390 THR A CA 1
ATOM 2831 C C . THR A 1 390 ? -15.504 -18.199 -45.806 1.00 22.56 390 THR A C 1
ATOM 2833 O O . THR A 1 390 ? -15.827 -18.359 -46.983 1.00 22.56 390 THR A O 1
ATOM 2836 N N . LEU A 1 391 ? -14.343 -18.644 -45.317 1.00 23.05 391 LEU A N 1
ATOM 2837 C CA . LEU A 1 391 ? -13.568 -19.708 -45.959 1.00 23.05 391 LEU A CA 1
ATOM 2838 C C . LEU A 1 391 ? -13.120 -20.733 -44.909 1.00 23.05 391 LEU A C 1
ATOM 2840 O O . LEU A 1 391 ? -12.534 -20.377 -43.888 1.00 23.05 391 LEU A O 1
ATOM 2844 N N . ASP A 1 392 ? -13.441 -21.997 -45.184 1.00 24.48 392 ASP A N 1
ATOM 2845 C CA . ASP A 1 392 ? -13.078 -23.182 -44.398 1.00 24.48 392 ASP A CA 1
ATOM 2846 C C . ASP A 1 392 ? -11.626 -23.645 -44.659 1.00 24.48 392 ASP A C 1
ATOM 2848 O O . ASP A 1 392 ? -11.041 -23.312 -45.695 1.00 24.48 392 ASP A O 1
ATOM 2852 N N . PRO A 1 393 ? -11.051 -24.487 -43.777 1.00 30.28 393 PRO A N 1
ATOM 2853 C CA . PRO A 1 393 ? -9.774 -25.161 -44.003 1.00 30.28 393 PRO A CA 1
ATOM 2854 C C . PRO A 1 393 ? -9.930 -26.518 -44.725 1.00 30.28 393 PRO A C 1
ATOM 2856 O O . PRO A 1 393 ? -10.758 -27.341 -44.340 1.00 30.28 393 PRO A O 1
ATOM 2859 N N . ALA A 1 394 ? -9.069 -26.814 -45.710 1.00 23.45 394 ALA A N 1
ATOM 2860 C CA . ALA A 1 394 ? -8.854 -28.166 -46.264 1.00 23.45 394 ALA A CA 1
ATOM 2861 C C . ALA A 1 394 ? -7.526 -28.249 -47.082 1.00 23.45 394 ALA A C 1
ATOM 2863 O O . ALA A 1 394 ? -6.885 -27.215 -47.270 1.00 23.45 394 ALA A O 1
ATOM 2864 N N . PRO A 1 395 ? -7.032 -29.441 -47.500 1.00 32.22 395 PRO A N 1
ATOM 2865 C CA . PRO A 1 395 ? -5.608 -29.751 -47.305 1.00 32.22 395 PRO A CA 1
ATOM 2866 C C . PRO A 1 395 ? -4.756 -30.044 -48.561 1.00 32.22 395 PRO A C 1
ATOM 2868 O O . PRO A 1 395 ? -5.231 -30.632 -49.524 1.00 32.22 395 PRO A O 1
ATOM 2871 N N . GLY A 1 396 ? -3.446 -29.783 -48.426 1.00 23.44 396 GLY A N 1
ATOM 2872 C CA . GLY A 1 396 ? -2.333 -30.608 -48.933 1.00 23.44 396 GLY A CA 1
ATOM 2873 C C . GLY A 1 396 ? -2.017 -30.643 -50.438 1.00 23.44 396 GLY A C 1
ATOM 2874 O O . GLY A 1 396 ? -2.817 -31.109 -51.236 1.00 23.44 396 GLY A O 1
ATOM 2875 N N . PHE A 1 397 ? -0.762 -30.331 -50.792 1.00 24.59 397 PHE A N 1
ATOM 2876 C CA . PHE A 1 397 ? 0.011 -31.091 -51.790 1.00 24.59 397 PHE A CA 1
ATOM 2877 C C . PHE A 1 397 ? 1.525 -30.938 -51.546 1.00 24.59 397 PHE A C 1
ATOM 2879 O O . PHE A 1 397 ? 1.983 -29.943 -50.988 1.00 24.59 397 PHE A O 1
ATOM 2886 N N . GLU A 1 398 ? 2.293 -31.964 -51.909 1.00 25.53 398 GLU A N 1
ATOM 2887 C CA . GLU A 1 398 ? 3.724 -32.106 -51.608 1.00 25.53 398 GLU A CA 1
ATOM 2888 C C . GLU A 1 398 ? 4.627 -31.392 -52.632 1.00 25.53 398 GLU A C 1
ATOM 2890 O O . GLU A 1 398 ? 4.337 -31.409 -53.827 1.00 25.53 398 GLU A O 1
ATOM 2895 N N . SER A 1 399 ? 5.787 -30.874 -52.206 1.00 25.58 399 SER A N 1
ATOM 2896 C CA . SER A 1 399 ? 7.119 -31.382 -52.621 1.00 25.58 399 SER A CA 1
ATOM 2897 C C . SER A 1 399 ? 8.273 -30.423 -52.266 1.00 25.58 399 SER A C 1
ATOM 2899 O O . SER A 1 399 ? 8.195 -29.209 -52.418 1.00 25.58 399 SER A O 1
ATOM 2901 N N . ALA A 1 400 ? 9.374 -31.000 -51.778 1.00 24.69 400 ALA A N 1
ATOM 2902 C CA . ALA A 1 400 ? 10.696 -30.368 -51.640 1.00 24.69 400 ALA A CA 1
ATOM 2903 C C . ALA A 1 400 ? 11.485 -30.542 -52.986 1.00 24.69 400 ALA A C 1
ATOM 2905 O O . ALA A 1 400 ? 10.938 -31.247 -53.839 1.00 24.69 400 ALA A O 1
ATOM 2906 N N . PRO A 1 401 ? 12.743 -30.054 -53.219 1.00 37.59 401 PRO A N 1
ATOM 2907 C CA . PRO A 1 401 ? 13.815 -29.935 -52.213 1.00 37.59 401 PRO A CA 1
ATOM 2908 C C . PRO A 1 401 ? 14.978 -28.911 -52.445 1.00 37.59 401 PRO A C 1
ATOM 2910 O O . PRO A 1 401 ? 15.010 -28.113 -53.374 1.00 37.59 401 PRO A O 1
ATOM 2913 N N . THR A 1 402 ? 16.016 -29.076 -51.606 1.00 24.27 402 THR A N 1
ATOM 2914 C CA . THR A 1 402 ? 17.468 -28.806 -51.807 1.00 24.27 402 THR A CA 1
ATOM 2915 C C . THR A 1 402 ? 18.087 -27.403 -51.637 1.00 24.27 402 THR A C 1
ATOM 2917 O O . THR A 1 402 ? 17.912 -26.490 -52.430 1.00 24.27 402 THR A O 1
ATOM 2920 N N . ARG A 1 403 ? 18.981 -27.346 -50.630 1.00 25.62 403 ARG A N 1
ATOM 2921 C CA . ARG A 1 403 ? 20.122 -26.418 -50.436 1.00 25.62 403 ARG A CA 1
ATOM 2922 C C . ARG A 1 403 ? 21.150 -26.519 -51.597 1.00 25.62 403 ARG A C 1
ATOM 2924 O O . ARG A 1 403 ? 21.134 -27.539 -52.285 1.00 25.62 403 ARG A O 1
ATOM 2931 N N . PRO A 1 404 ? 22.128 -25.590 -51.731 1.00 31.81 404 PRO A N 1
ATOM 2932 C CA . PRO A 1 404 ? 23.368 -25.708 -50.932 1.00 31.81 404 PRO A CA 1
ATOM 2933 C C . PRO A 1 404 ? 24.005 -24.390 -50.423 1.00 31.81 404 PRO A C 1
ATOM 2935 O O . PRO A 1 404 ? 23.782 -23.307 -50.949 1.00 31.81 404 PRO A O 1
ATOM 2938 N N . ARG A 1 405 ? 24.872 -24.528 -49.405 1.00 28.53 405 ARG A N 1
ATOM 2939 C CA . ARG A 1 405 ? 25.900 -23.539 -49.013 1.00 28.53 405 ARG A CA 1
ATOM 2940 C C . ARG A 1 405 ? 27.104 -23.612 -49.963 1.00 28.53 405 ARG A C 1
ATOM 2942 O O . ARG A 1 405 ? 27.440 -24.722 -50.358 1.00 28.53 405 ARG A O 1
ATOM 2949 N N . ILE A 1 406 ? 27.807 -22.489 -50.143 1.00 26.05 406 ILE A N 1
ATOM 2950 C CA . ILE A 1 406 ? 29.263 -22.261 -50.361 1.00 26.05 406 ILE A CA 1
ATOM 2951 C C . ILE A 1 406 ? 29.435 -20.721 -50.251 1.00 26.05 406 ILE A C 1
ATOM 2953 O O . ILE A 1 406 ? 28.519 -20.008 -50.640 1.00 26.05 406 ILE A O 1
ATOM 2957 N N . GLY A 1 407 ? 30.502 -20.111 -49.727 1.00 24.28 407 GLY A N 1
ATOM 2958 C CA . GLY A 1 407 ? 31.673 -20.633 -49.022 1.00 24.28 407 GLY A CA 1
ATOM 2959 C C . GLY A 1 407 ? 32.832 -19.615 -49.021 1.00 24.28 407 GLY A C 1
ATOM 2960 O O . GLY A 1 407 ? 33.252 -19.181 -50.080 1.00 24.28 407 GLY A O 1
ATOM 2961 N N . GLU A 1 408 ? 33.359 -19.311 -47.829 1.00 29.88 408 GLU A N 1
ATOM 2962 C CA . GLU A 1 408 ? 34.773 -18.987 -47.540 1.00 29.88 408 GLU A CA 1
ATOM 2963 C C . GLU A 1 408 ? 35.534 -17.769 -48.157 1.00 29.88 408 GLU A C 1
ATOM 2965 O O . GLU A 1 408 ? 35.961 -17.782 -49.303 1.00 29.88 408 GLU A O 1
ATOM 2970 N N . ASN A 1 409 ? 35.984 -16.895 -47.234 1.00 26.69 409 ASN A N 1
ATOM 2971 C CA . ASN A 1 409 ? 37.404 -16.619 -46.884 1.00 26.69 409 ASN A CA 1
ATOM 2972 C C . ASN A 1 409 ? 38.191 -15.361 -47.347 1.00 26.69 409 ASN A C 1
ATOM 2974 O O . ASN A 1 409 ? 38.298 -15.045 -48.524 1.00 26.69 409 ASN A O 1
ATOM 2978 N N . LYS A 1 410 ? 38.970 -14.871 -46.352 1.00 25.52 410 LYS A N 1
ATOM 2979 C CA . LYS A 1 410 ? 40.271 -14.143 -46.375 1.00 25.52 410 LYS A CA 1
ATOM 2980 C C . LYS A 1 410 ? 40.260 -12.632 -46.674 1.00 25.52 410 LYS A C 1
ATOM 2982 O O . LYS A 1 410 ? 39.836 -12.201 -47.730 1.00 25.52 410 LYS A O 1
ATOM 2987 N N . GLN A 1 411 ? 40.589 -11.777 -45.692 1.00 24.38 411 GLN A N 1
ATOM 2988 C CA . GLN A 1 411 ? 41.906 -11.491 -45.055 1.00 24.38 411 GLN A CA 1
ATOM 2989 C C . GLN A 1 411 ? 42.800 -10.550 -45.887 1.00 24.38 411 GLN A C 1
ATOM 2991 O O . GLN A 1 411 ? 43.398 -11.005 -46.855 1.00 24.38 411 GLN A O 1
ATOM 2996 N N . ALA A 1 412 ? 43.012 -9.311 -45.415 1.00 24.09 412 ALA A N 1
ATOM 2997 C CA . ALA A 1 412 ? 44.292 -8.852 -44.830 1.00 24.09 412 ALA A CA 1
ATOM 2998 C C . ALA A 1 412 ? 44.357 -7.313 -44.667 1.00 24.09 412 ALA A C 1
ATOM 3000 O O . ALA A 1 412 ? 44.103 -6.573 -45.610 1.00 24.09 412 ALA A O 1
ATOM 3001 N N . ALA A 1 413 ? 44.788 -6.845 -43.491 1.00 24.56 413 ALA A N 1
ATOM 3002 C CA . ALA A 1 413 ? 45.433 -5.532 -43.312 1.00 24.56 413 ALA A CA 1
ATOM 3003 C C . ALA A 1 413 ? 46.969 -5.699 -43.508 1.00 24.56 413 ALA A C 1
ATOM 3005 O O . ALA A 1 413 ? 47.419 -6.853 -43.509 1.00 24.56 413 ALA A O 1
ATOM 3006 N N . PRO A 1 414 ? 47.800 -4.635 -43.648 1.00 33.22 414 PRO A N 1
ATOM 3007 C CA . PRO A 1 414 ? 48.168 -3.828 -42.472 1.00 33.22 414 PRO A CA 1
ATOM 3008 C C . PRO A 1 414 ? 48.503 -2.325 -42.693 1.00 33.22 414 PRO A C 1
ATOM 3010 O O . PRO A 1 414 ? 48.666 -1.824 -43.798 1.00 33.22 414 PRO A O 1
ATOM 3013 N N . ALA A 1 415 ? 48.636 -1.653 -41.548 1.00 25.77 415 ALA A N 1
ATOM 3014 C CA . ALA A 1 415 ? 48.790 -0.225 -41.253 1.00 25.77 415 ALA A CA 1
ATOM 3015 C C . ALA A 1 415 ? 50.125 0.499 -41.575 1.00 25.77 415 ALA A C 1
ATOM 3017 O O . ALA A 1 415 ? 51.180 -0.126 -41.639 1.00 25.77 415 ALA A O 1
ATOM 3018 N N . THR A 1 416 ? 50.058 1.847 -41.521 1.00 25.52 416 THR A N 1
ATOM 3019 C CA . THR A 1 416 ? 51.082 2.821 -41.036 1.00 25.52 416 THR A CA 1
ATOM 3020 C C . THR A 1 416 ? 50.387 4.128 -40.562 1.00 25.52 416 THR A C 1
ATOM 3022 O O . THR A 1 416 ? 49.403 4.503 -41.183 1.00 25.52 416 THR A O 1
ATOM 3025 N N . GLY A 1 417 ? 50.817 4.901 -39.543 1.00 23.44 417 GLY A N 1
ATOM 3026 C CA . GLY A 1 417 ? 51.889 4.635 -38.566 1.00 23.44 417 GLY A CA 1
ATOM 3027 C C . GLY A 1 417 ? 52.461 5.809 -37.716 1.00 23.44 417 GLY A C 1
ATOM 3028 O O . GLY A 1 417 ? 53.657 5.761 -37.439 1.00 23.44 417 GLY A O 1
ATOM 3029 N N . SER A 1 418 ? 51.722 6.858 -37.298 1.00 22.89 418 SER A N 1
ATOM 3030 C CA . SER A 1 418 ? 52.243 7.941 -36.398 1.00 22.89 418 SER A CA 1
ATOM 3031 C C . SER A 1 418 ? 51.117 8.666 -35.621 1.00 22.89 418 SER A C 1
ATOM 3033 O O . SER A 1 418 ? 50.103 8.972 -36.231 1.00 22.89 418 SER A O 1
ATOM 3035 N N . LEU A 1 419 ? 51.115 8.754 -34.272 1.00 21.89 419 LEU A N 1
ATOM 3036 C CA . LEU A 1 419 ? 51.900 9.619 -33.337 1.00 21.89 419 LEU A CA 1
ATOM 3037 C C . LEU A 1 419 ? 51.418 11.099 -33.343 1.00 21.89 419 LEU A C 1
ATOM 3039 O O . LEU A 1 419 ? 51.379 11.681 -34.416 1.00 21.89 419 LEU A O 1
ATOM 3043 N N . ALA A 1 420 ? 51.083 11.792 -32.231 1.00 23.08 420 ALA A N 1
ATOM 3044 C CA . ALA A 1 420 ? 51.140 11.485 -30.782 1.00 23.08 420 ALA A CA 1
ATOM 3045 C C . ALA A 1 420 ? 50.151 12.350 -29.916 1.00 23.08 420 ALA A C 1
ATOM 3047 O O . ALA A 1 420 ? 49.423 13.183 -30.443 1.00 23.08 420 ALA A O 1
ATOM 3048 N N . LEU A 1 421 ? 50.133 12.129 -28.586 1.00 27.50 421 LEU A N 1
ATOM 3049 C CA . LEU A 1 421 ? 49.343 12.790 -27.497 1.00 27.50 421 LEU A CA 1
ATOM 3050 C C . LEU A 1 421 ? 49.809 14.254 -27.191 1.00 27.50 421 LEU A C 1
ATOM 3052 O O . LEU A 1 421 ? 50.912 14.556 -27.651 1.00 27.50 421 LEU A O 1
ATOM 3056 N N . PRO A 1 422 ? 49.124 15.143 -26.388 1.00 27.62 422 PRO A N 1
ATOM 3057 C CA . PRO A 1 422 ? 48.190 14.887 -25.252 1.00 27.62 422 PRO A CA 1
ATOM 3058 C C . PRO A 1 422 ? 46.990 15.883 -25.010 1.00 27.62 422 PRO A C 1
ATOM 3060 O O . PRO A 1 422 ? 46.775 16.829 -25.758 1.00 27.62 422 PRO A O 1
ATOM 3063 N N . ARG A 1 423 ? 46.221 15.695 -23.909 1.00 29.77 423 ARG A N 1
ATOM 3064 C CA . ARG A 1 423 ? 45.309 16.692 -23.244 1.00 29.77 423 ARG A CA 1
ATOM 3065 C C . ARG A 1 423 ? 46.103 17.577 -22.228 1.00 29.77 423 ARG A C 1
ATOM 3067 O O . ARG A 1 423 ? 47.245 17.184 -21.975 1.00 29.77 423 ARG A O 1
ATOM 3074 N N . PRO A 1 424 ? 45.569 18.617 -21.511 1.00 37.81 424 PRO A N 1
ATOM 3075 C CA . PRO A 1 424 ? 44.251 19.320 -21.531 1.00 37.81 424 PRO A CA 1
ATOM 3076 C C . PRO A 1 424 ? 44.327 20.891 -21.503 1.00 37.81 424 PRO A C 1
ATOM 3078 O O . PRO A 1 424 ? 45.415 21.426 -21.327 1.00 37.81 424 PRO A O 1
ATOM 3081 N N . ALA A 1 425 ? 43.188 21.625 -21.541 1.00 23.33 425 ALA A N 1
ATOM 3082 C CA . ALA A 1 425 ? 42.905 22.879 -20.772 1.00 23.33 425 ALA A CA 1
ATOM 3083 C C . ALA A 1 425 ? 41.488 23.468 -21.057 1.00 23.33 425 ALA A C 1
ATOM 3085 O O . ALA A 1 425 ? 40.791 22.979 -21.939 1.00 23.33 425 ALA A O 1
ATOM 3086 N N . GLN A 1 426 ? 41.048 24.474 -20.277 1.00 25.30 426 GLN A N 1
ATOM 3087 C CA . GLN A 1 426 ? 39.655 24.964 -20.166 1.00 25.30 426 GLN A CA 1
ATOM 3088 C C . GLN A 1 426 ? 39.340 26.321 -20.846 1.00 25.30 426 GLN A C 1
ATOM 3090 O O . GLN A 1 426 ? 40.201 27.187 -20.954 1.00 25.30 426 GLN A O 1
ATOM 3095 N N . SER A 1 427 ? 38.030 26.532 -21.067 1.00 26.06 427 SER A N 1
ATOM 3096 C CA . SER A 1 427 ? 37.255 27.793 -20.964 1.00 26.06 427 SER A CA 1
ATOM 3097 C C . SER A 1 427 ? 37.450 28.941 -21.968 1.00 26.06 427 SER A C 1
ATOM 3099 O O . SER A 1 427 ? 38.524 29.520 -22.074 1.00 26.06 427 SER A O 1
ATOM 3101 N N . SER A 1 428 ? 36.324 29.444 -22.489 1.00 25.89 428 SER A N 1
ATOM 3102 C CA . SER A 1 428 ? 35.853 30.799 -22.141 1.00 25.89 428 SER A CA 1
ATOM 3103 C C . SER A 1 428 ? 34.333 30.926 -22.343 1.00 25.89 428 SER A C 1
ATOM 3105 O O . SER A 1 428 ? 33.764 30.271 -23.210 1.00 25.89 428 SER A O 1
ATOM 3107 N N . ASN A 1 429 ? 33.672 31.729 -21.501 1.00 28.81 429 ASN A N 1
ATOM 3108 C CA . ASN A 1 429 ? 32.249 32.051 -21.633 1.00 28.81 429 ASN A CA 1
ATOM 3109 C C . ASN A 1 429 ? 32.055 33.210 -22.617 1.00 28.81 429 ASN A C 1
ATOM 3111 O O . ASN A 1 429 ? 32.664 34.265 -22.441 1.00 28.81 429 ASN A O 1
ATOM 3115 N N . ILE A 1 430 ? 31.094 33.065 -23.523 1.00 26.89 430 ILE A N 1
ATOM 3116 C CA . ILE A 1 430 ? 30.285 34.153 -24.084 1.00 26.89 430 ILE A CA 1
ATOM 3117 C C . ILE A 1 430 ? 28.858 33.598 -23.992 1.00 26.89 430 ILE A C 1
ATOM 3119 O O . ILE A 1 430 ? 28.609 32.503 -24.471 1.00 26.89 430 ILE A O 1
ATOM 3123 N N . GLY A 1 431 ? 27.887 34.186 -23.308 1.00 23.69 431 GLY A N 1
ATOM 3124 C CA . GLY A 1 431 ? 27.708 35.567 -22.877 1.00 23.69 431 GLY A CA 1
ATOM 3125 C C . GLY A 1 431 ? 26.228 35.849 -23.129 1.00 23.69 431 GLY A C 1
ATOM 3126 O O . GLY A 1 431 ? 25.783 35.734 -24.264 1.00 23.69 431 GLY A O 1
ATOM 3127 N N . ALA A 1 432 ? 25.438 36.094 -22.082 1.00 28.16 432 ALA A N 1
ATOM 3128 C CA . ALA A 1 432 ? 23.982 36.136 -22.218 1.00 28.16 432 ALA A CA 1
ATOM 3129 C C . ALA A 1 432 ? 23.528 37.262 -23.163 1.00 28.16 432 ALA A C 1
ATOM 3131 O O . ALA A 1 432 ? 23.795 38.433 -22.894 1.00 28.16 432 ALA A O 1
ATOM 3132 N N . VAL A 1 433 ? 22.773 36.919 -24.211 1.00 26.44 433 VAL A N 1
ATOM 3133 C CA . VAL A 1 433 ? 22.002 37.893 -24.997 1.00 26.44 433 VAL A CA 1
ATOM 3134 C C . VAL A 1 433 ? 20.582 37.932 -24.446 1.00 26.44 433 VAL A C 1
ATOM 3136 O O . VAL A 1 433 ? 19.658 37.321 -24.972 1.00 26.44 433 VAL A O 1
ATOM 3139 N N . GLN A 1 434 ? 20.413 38.661 -23.344 1.00 29.30 434 GLN A N 1
ATOM 3140 C CA . GLN A 1 434 ? 19.098 39.067 -22.859 1.00 29.30 434 GLN A CA 1
ATOM 3141 C C . GLN A 1 434 ? 18.806 40.486 -23.359 1.00 29.30 434 GLN A C 1
ATOM 3143 O O . GLN A 1 434 ? 18.950 41.451 -22.613 1.00 29.30 434 GLN A O 1
ATOM 3148 N N . ALA A 1 435 ? 18.448 40.609 -24.642 1.00 27.41 435 ALA A N 1
ATOM 3149 C CA . ALA A 1 435 ? 17.988 41.861 -25.251 1.00 27.41 435 ALA A CA 1
ATOM 3150 C C . ALA A 1 435 ? 17.277 41.622 -26.600 1.00 27.41 435 ALA A C 1
ATOM 3152 O O . ALA A 1 435 ? 17.876 41.800 -27.654 1.00 27.41 435 ALA A O 1
ATOM 3153 N N . LEU A 1 436 ? 15.994 41.249 -26.560 1.00 28.44 436 LEU A N 1
ATOM 3154 C CA . LEU A 1 436 ? 15.037 41.411 -27.671 1.00 28.44 436 LEU A CA 1
ATOM 3155 C C . LEU A 1 436 ? 13.600 41.474 -27.103 1.00 28.44 436 LEU A C 1
ATOM 3157 O O . LEU A 1 436 ? 12.703 40.745 -27.506 1.00 28.44 436 LEU A O 1
ATOM 3161 N N . ALA A 1 437 ? 13.412 42.327 -26.089 1.00 28.88 437 ALA A N 1
ATOM 3162 C CA . ALA A 1 437 ? 12.147 42.487 -25.359 1.00 28.88 437 ALA A CA 1
ATOM 3163 C C . ALA A 1 437 ? 11.338 43.738 -25.769 1.00 28.88 437 ALA A C 1
ATOM 3165 O O . ALA A 1 437 ? 10.230 43.921 -25.277 1.00 28.88 437 ALA A O 1
ATOM 3166 N N . ASP A 1 438 ? 11.875 44.582 -26.660 1.00 28.77 438 ASP A N 1
ATOM 3167 C CA . ASP A 1 438 ? 11.349 45.925 -26.964 1.00 28.77 438 ASP A CA 1
ATOM 3168 C C . ASP A 1 438 ? 11.202 46.195 -28.480 1.00 28.77 438 ASP A C 1
ATOM 3170 O O . ASP A 1 438 ? 11.473 47.295 -28.965 1.00 28.77 438 ASP A O 1
ATOM 3174 N N . ALA A 1 439 ? 10.768 45.195 -29.253 1.00 26.20 439 ALA A N 1
ATOM 3175 C CA . ALA A 1 439 ? 10.248 45.416 -30.606 1.00 26.20 439 ALA A CA 1
ATOM 3176 C C . ALA A 1 439 ? 8.710 45.538 -30.542 1.00 26.20 439 ALA A C 1
ATOM 3178 O O . ALA A 1 439 ? 8.073 44.687 -29.916 1.00 26.20 439 ALA A O 1
ATOM 3179 N N . PRO A 1 440 ? 8.079 46.562 -31.154 1.00 26.89 440 PRO A N 1
ATOM 3180 C CA . PRO A 1 440 ? 6.622 46.642 -31.200 1.00 26.89 440 PRO A CA 1
ATOM 3181 C C . PRO A 1 440 ? 6.081 45.435 -31.968 1.00 26.89 440 PRO A C 1
ATOM 3183 O O . PRO A 1 440 ? 6.552 45.147 -33.065 1.00 26.89 440 PRO A O 1
ATOM 3186 N N . ALA A 1 441 ? 5.113 44.733 -31.377 1.00 29.20 441 ALA A N 1
ATOM 3187 C CA . ALA A 1 441 ? 4.649 43.436 -31.855 1.00 29.20 441 ALA A CA 1
ATOM 3188 C C . ALA A 1 441 ? 4.104 43.489 -33.294 1.00 29.20 441 ALA A C 1
ATOM 3190 O O . ALA A 1 441 ? 2.926 43.770 -33.531 1.00 29.20 441 ALA A O 1
ATOM 3191 N N . THR A 1 442 ? 4.955 43.144 -34.260 1.00 29.08 442 THR A N 1
ATOM 3192 C CA . THR A 1 442 ? 4.505 42.509 -35.494 1.00 29.08 442 THR A CA 1
ATOM 3193 C C . THR A 1 442 ? 3.811 41.211 -35.102 1.00 29.08 442 THR A C 1
ATOM 3195 O O . THR A 1 442 ? 4.345 40.441 -34.303 1.00 29.08 442 THR A O 1
ATOM 3198 N N . GLN A 1 443 ? 2.610 40.978 -35.630 1.00 35.56 443 GLN A N 1
ATOM 3199 C CA . GLN A 1 443 ? 1.857 39.741 -35.415 1.00 35.56 443 GLN A CA 1
ATOM 3200 C C . GLN A 1 443 ? 2.519 38.612 -36.216 1.00 35.56 443 GLN A C 1
ATOM 3202 O O . GLN A 1 443 ? 2.060 38.230 -37.288 1.00 35.56 443 GLN A O 1
ATOM 3207 N N . SER A 1 444 ? 3.654 38.136 -35.712 1.00 29.59 444 SER A N 1
ATOM 3208 C CA . SER A 1 444 ? 4.416 37.049 -36.307 1.00 29.59 444 SER A CA 1
ATOM 3209 C C . SER A 1 444 ? 3.722 35.726 -36.013 1.00 29.59 444 SER A C 1
ATOM 3211 O O . SER A 1 444 ? 3.501 35.371 -34.855 1.00 29.59 444 SER A O 1
ATOM 3213 N N . LEU A 1 445 ? 3.417 34.970 -37.064 1.00 32.94 445 LEU A N 1
ATOM 3214 C CA . LEU A 1 445 ? 3.174 33.542 -36.925 1.00 32.94 445 LEU A CA 1
ATOM 3215 C C . LEU A 1 445 ? 4.478 32.875 -36.448 1.00 32.94 445 LEU A C 1
ATOM 3217 O O . LEU A 1 445 ? 5.565 33.323 -36.806 1.00 32.94 445 LEU A O 1
ATOM 3221 N N . GLN A 1 446 ? 4.392 31.779 -35.703 1.00 29.05 446 GLN A N 1
ATOM 3222 C CA . GLN A 1 446 ? 5.481 30.804 -35.643 1.00 29.05 446 GLN A CA 1
ATOM 3223 C C . GLN A 1 446 ? 4.917 29.496 -36.186 1.00 29.05 446 GLN A C 1
ATOM 3225 O O . GLN A 1 446 ? 4.129 28.827 -35.522 1.00 29.05 446 GLN A O 1
ATOM 3230 N N . ALA A 1 447 ? 5.264 29.190 -37.434 1.00 32.91 447 ALA A N 1
ATOM 3231 C CA . ALA A 1 447 ? 5.002 27.901 -38.049 1.00 32.91 447 ALA A CA 1
ATOM 3232 C C . ALA A 1 447 ? 6.338 27.169 -38.183 1.00 32.91 447 ALA A C 1
ATOM 3234 O O . ALA A 1 447 ? 7.310 27.744 -38.665 1.00 32.91 447 ALA A O 1
ATOM 3235 N N . ASN A 1 448 ? 6.373 25.904 -37.775 1.00 27.25 448 ASN A N 1
ATOM 3236 C CA . ASN A 1 448 ? 7.462 25.005 -38.130 1.00 27.25 448 ASN A CA 1
ATOM 3237 C C . ASN A 1 448 ? 7.005 24.249 -39.381 1.00 27.25 448 ASN A C 1
ATOM 3239 O O . ASN A 1 448 ? 6.041 23.486 -39.315 1.00 27.25 448 ASN A O 1
ATOM 3243 N N . ILE A 1 449 ? 7.644 24.506 -40.525 1.00 33.78 449 ILE A N 1
ATOM 3244 C CA . ILE A 1 449 ? 7.335 23.822 -41.788 1.00 33.78 449 ILE A CA 1
ATOM 3245 C C . ILE A 1 449 ? 8.089 22.489 -41.854 1.00 33.78 449 ILE A C 1
ATOM 3247 O O . ILE A 1 449 ? 9.210 22.364 -41.367 1.00 33.78 449 ILE A O 1
ATOM 3251 N N . VAL A 1 450 ? 7.440 21.485 -42.441 1.00 35.09 450 VAL A N 1
ATOM 3252 C CA . VAL A 1 450 ? 7.815 20.070 -42.367 1.00 35.09 450 VAL A CA 1
ATOM 3253 C C . VAL A 1 450 ? 8.284 19.577 -43.737 1.00 35.09 450 VAL A C 1
ATOM 3255 O O . VAL A 1 450 ? 7.522 19.678 -44.688 1.00 35.09 450 VAL A O 1
ATOM 3258 N N . TYR A 1 451 ? 9.508 19.036 -43.795 1.00 32.94 451 TYR A N 1
ATOM 3259 C CA . TYR A 1 451 ? 10.183 18.378 -44.934 1.00 32.94 451 TYR A CA 1
ATOM 3260 C C . TYR A 1 451 ? 10.079 19.034 -46.331 1.00 32.94 451 TYR A C 1
ATOM 3262 O O . TYR A 1 451 ? 9.042 19.006 -46.987 1.00 32.94 451 TYR A O 1
ATOM 3270 N N . GLY A 1 452 ? 11.229 19.472 -46.854 1.00 31.02 452 GLY A N 1
ATOM 3271 C CA . GLY A 1 452 ? 11.491 19.513 -48.298 1.00 31.02 452 GLY A CA 1
ATOM 3272 C C . GLY A 1 452 ? 12.235 18.244 -48.735 1.00 31.02 452 GLY A C 1
ATOM 3273 O O . GLY A 1 452 ? 12.942 17.641 -47.925 1.00 31.02 452 GLY A O 1
ATOM 3274 N N . GLY A 1 453 ? 12.078 17.838 -49.994 1.00 34.66 453 GLY A N 1
ATOM 3275 C CA . GLY A 1 453 ? 12.879 16.786 -50.632 1.00 34.66 453 GLY A CA 1
ATOM 3276 C C . GLY A 1 453 ? 13.592 17.322 -51.873 1.00 34.66 453 GLY A C 1
ATOM 3277 O O . GLY A 1 453 ? 13.198 18.370 -52.387 1.00 34.66 453 GLY A O 1
ATOM 3278 N N . ASP A 1 454 ? 14.613 16.604 -52.348 1.00 33.94 454 ASP A N 1
ATOM 3279 C CA . ASP A 1 454 ? 15.109 16.795 -53.714 1.00 33.94 454 ASP A CA 1
ATOM 3280 C C . ASP A 1 454 ? 14.062 16.333 -54.743 1.00 33.94 454 ASP A C 1
ATOM 3282 O O . ASP A 1 454 ? 13.109 15.611 -54.417 1.00 33.94 454 ASP A O 1
ATOM 3286 N N . PHE A 1 455 ? 14.216 16.796 -55.985 1.00 32.66 455 PHE A N 1
ATOM 3287 C CA . PHE A 1 455 ? 13.412 16.319 -57.103 1.00 32.66 455 PHE A CA 1
ATOM 3288 C C . PHE A 1 455 ? 14.152 16.493 -58.436 1.00 32.66 455 PHE A C 1
ATOM 3290 O O . PHE A 1 455 ? 13.891 17.436 -59.170 1.00 32.66 455 PHE A O 1
ATOM 3297 N N . GLU A 1 456 ? 15.029 15.549 -58.783 1.00 35.56 456 GLU A N 1
ATOM 3298 C CA . GLU A 1 456 ? 15.432 15.318 -60.179 1.00 35.56 456 GLU A CA 1
ATOM 3299 C C . GLU A 1 456 ? 15.619 13.817 -60.461 1.00 35.56 456 GLU A C 1
ATOM 3301 O O . GLU A 1 456 ? 16.533 13.177 -59.945 1.00 35.56 456 GLU A O 1
ATOM 3306 N N . ASP A 1 457 ? 14.706 13.254 -61.261 1.00 33.84 457 ASP A N 1
ATOM 3307 C CA . ASP A 1 457 ? 15.004 12.564 -62.534 1.00 33.84 457 ASP A CA 1
ATOM 3308 C C . ASP A 1 457 ? 13.890 11.546 -62.913 1.00 33.84 457 ASP A C 1
ATOM 3310 O O . ASP A 1 457 ? 13.651 10.567 -62.191 1.00 33.84 457 ASP A O 1
ATOM 3314 N N . PRO A 1 458 ? 13.200 11.704 -64.062 1.00 34.38 458 PRO A N 1
ATOM 3315 C CA . PRO A 1 458 ? 12.323 10.667 -64.611 1.00 34.38 458 PRO A CA 1
ATOM 3316 C C . PRO A 1 458 ? 13.027 9.388 -65.136 1.00 34.38 458 PRO A C 1
ATOM 3318 O O . PRO A 1 458 ? 12.330 8.385 -65.315 1.00 34.38 458 PRO A O 1
ATOM 3321 N N . ASP A 1 459 ? 14.349 9.362 -65.360 1.00 31.91 459 ASP A N 1
ATOM 3322 C CA . ASP A 1 459 ? 15.042 8.337 -66.177 1.00 31.91 459 ASP A CA 1
ATOM 3323 C C . ASP A 1 459 ? 15.775 7.188 -65.421 1.00 31.91 459 ASP A C 1
ATOM 3325 O O . ASP A 1 459 ? 16.612 6.488 -65.996 1.00 31.91 459 ASP A O 1
ATOM 3329 N N . TRP A 1 460 ? 15.389 6.883 -64.171 1.00 41.06 460 TRP A N 1
ATOM 3330 C CA . TRP A 1 460 ? 15.542 5.562 -63.500 1.00 41.06 460 TRP A CA 1
ATOM 3331 C C . TRP A 1 460 ? 16.810 4.727 -63.847 1.00 41.06 460 TRP A C 1
ATOM 3333 O O . TRP A 1 460 ? 16.722 3.686 -64.516 1.00 41.06 460 TRP A O 1
ATOM 3343 N N . THR A 1 461 ? 17.988 5.060 -63.295 1.00 30.72 461 THR A N 1
ATOM 3344 C CA . THR A 1 461 ? 19.152 4.139 -63.325 1.00 30.72 461 THR A CA 1
ATOM 3345 C C . THR A 1 461 ? 19.723 3.803 -61.939 1.00 30.72 461 THR A C 1
ATOM 3347 O O . THR A 1 461 ? 20.027 4.655 -61.114 1.00 30.72 461 THR A O 1
ATOM 3350 N N . ASN A 1 462 ? 19.839 2.499 -61.659 1.00 40.00 462 ASN A N 1
ATOM 3351 C CA . ASN A 1 462 ? 20.150 1.955 -60.332 1.00 40.00 462 ASN A CA 1
ATOM 3352 C C . ASN A 1 462 ? 21.642 2.057 -59.948 1.00 40.00 462 ASN A C 1
ATOM 3354 O O . ASN A 1 462 ? 22.388 1.125 -60.258 1.00 40.00 462 ASN A O 1
ATOM 3358 N N . ILE A 1 463 ? 22.049 3.064 -59.164 1.00 31.34 463 ILE A N 1
ATOM 3359 C CA . ILE A 1 463 ? 23.193 2.957 -58.229 1.00 31.34 463 ILE A CA 1
ATOM 3360 C C . ILE A 1 463 ? 22.903 3.769 -56.951 1.00 31.34 463 ILE A C 1
ATOM 3362 O O . ILE A 1 463 ? 23.145 4.968 -56.909 1.00 31.34 463 ILE A O 1
ATOM 3366 N N . TRP A 1 464 ? 22.437 3.112 -55.884 1.00 29.30 464 TRP A N 1
ATOM 3367 C CA . TRP A 1 464 ? 22.382 3.718 -54.545 1.00 29.30 464 TRP A CA 1
ATOM 3368 C C . TRP A 1 464 ? 23.667 3.390 -53.778 1.00 29.30 464 TRP A C 1
ATOM 3370 O O . TRP A 1 464 ? 23.798 2.304 -53.209 1.00 29.30 464 TRP A O 1
ATOM 3380 N N . SER A 1 465 ? 24.613 4.327 -53.759 1.00 29.73 465 SER A N 1
ATOM 3381 C CA . SER A 1 465 ? 25.751 4.312 -52.836 1.00 29.73 465 SER A CA 1
ATOM 3382 C C . SER A 1 465 ? 26.109 5.740 -52.434 1.00 29.73 465 SER A C 1
ATOM 3384 O O . SER A 1 465 ? 26.547 6.513 -53.280 1.00 29.73 465 SER A O 1
ATOM 3386 N N . ASP A 1 466 ? 25.949 6.015 -51.139 1.00 28.41 466 ASP A N 1
ATOM 3387 C CA . ASP A 1 466 ? 26.346 7.224 -50.405 1.00 28.41 466 ASP A CA 1
ATOM 3388 C C . ASP A 1 466 ? 25.478 8.488 -50.588 1.00 28.41 466 ASP A C 1
ATOM 3390 O O . ASP A 1 466 ? 25.882 9.478 -51.186 1.00 28.41 466 ASP A O 1
ATOM 3394 N N . LEU A 1 467 ? 24.320 8.481 -49.912 1.00 29.83 467 LEU A N 1
ATOM 3395 C CA . LEU A 1 467 ? 23.669 9.682 -49.371 1.00 29.83 467 LEU A CA 1
ATOM 3396 C C . LEU A 1 467 ? 23.452 9.450 -47.862 1.00 29.83 467 LEU A C 1
ATOM 3398 O O . LEU A 1 467 ? 22.872 8.433 -47.474 1.00 29.83 467 LEU A O 1
ATOM 3402 N N . TRP A 1 468 ? 23.991 10.318 -46.999 1.00 24.38 468 TRP A N 1
ATOM 3403 C CA . TRP A 1 468 ? 24.111 10.049 -45.555 1.00 24.38 468 TRP A CA 1
ATOM 3404 C C . TRP A 1 468 ? 23.090 10.850 -44.737 1.00 24.38 468 TRP A C 1
ATOM 3406 O O . TRP A 1 468 ? 23.344 11.989 -44.355 1.00 24.38 468 TRP A O 1
ATOM 3416 N N . PHE A 1 469 ? 21.956 10.226 -44.410 1.00 27.11 469 PHE A N 1
ATOM 3417 C CA . PHE A 1 469 ? 21.010 10.745 -43.420 1.00 27.11 469 PHE A CA 1
ATOM 3418 C C . PHE A 1 469 ? 20.956 9.831 -42.194 1.00 27.11 469 PHE A C 1
ATOM 3420 O O . PHE A 1 469 ? 20.809 8.612 -42.298 1.00 27.11 469 PHE A O 1
ATOM 3427 N N . GLY A 1 470 ? 21.087 10.430 -41.010 1.00 24.11 470 GLY A N 1
ATOM 3428 C CA . GLY A 1 470 ? 20.891 9.728 -39.748 1.00 24.11 470 GLY A CA 1
ATOM 3429 C C . GLY A 1 470 ? 19.403 9.491 -39.489 1.00 24.11 470 GLY A C 1
ATOM 3430 O O . GLY A 1 470 ? 18.669 10.455 -39.312 1.00 24.11 470 GLY A O 1
ATOM 3431 N N . PHE A 1 471 ? 19.023 8.214 -39.377 1.00 23.94 471 PHE A N 1
ATOM 3432 C CA . PHE A 1 471 ? 17.682 7.695 -39.060 1.00 23.94 471 PHE A CA 1
ATOM 3433 C C . PHE A 1 471 ? 16.602 7.851 -40.150 1.00 23.94 471 PHE A C 1
ATOM 3435 O O . PHE A 1 471 ? 16.293 8.945 -40.605 1.00 23.94 471 PHE A O 1
ATOM 3442 N N . GLY A 1 472 ? 15.937 6.731 -40.466 1.00 26.64 472 GLY A N 1
ATOM 3443 C CA . GLY A 1 472 ? 14.688 6.696 -41.238 1.00 26.64 472 GLY A CA 1
ATOM 3444 C C . GLY A 1 472 ? 14.817 6.100 -42.643 1.00 26.64 472 GLY A C 1
ATOM 3445 O O . GLY A 1 472 ? 15.667 6.496 -43.432 1.00 26.64 472 GLY A O 1
ATOM 3446 N N . VAL A 1 473 ? 13.944 5.141 -42.961 1.00 24.19 473 VAL A N 1
ATOM 3447 C CA . VAL A 1 473 ? 13.715 4.652 -44.332 1.00 24.19 473 VAL A CA 1
ATOM 3448 C C . VAL A 1 473 ? 12.556 5.475 -44.913 1.00 24.19 473 VAL A C 1
ATOM 3450 O O . VAL A 1 473 ? 11.578 5.669 -44.190 1.00 24.19 473 VAL A O 1
ATOM 3453 N N . PRO A 1 474 ? 12.606 5.966 -46.165 1.00 29.48 474 PRO A N 1
ATOM 3454 C CA . PRO A 1 474 ? 11.533 6.801 -46.701 1.00 29.48 474 PRO A CA 1
ATOM 3455 C C . PRO A 1 474 ? 10.252 5.991 -46.971 1.00 29.48 474 PRO A C 1
ATOM 3457 O O . PRO A 1 474 ? 10.234 5.112 -47.833 1.00 29.48 474 PRO A O 1
ATOM 3460 N N . GLU A 1 475 ? 9.156 6.333 -46.288 1.00 27.50 475 GLU A N 1
ATOM 3461 C CA . GLU A 1 475 ? 7.801 5.888 -46.639 1.00 27.50 475 GLU A CA 1
ATOM 3462 C C . GLU A 1 475 ? 7.008 7.016 -47.311 1.00 27.50 475 GLU A C 1
ATOM 3464 O O . GLU A 1 475 ? 6.855 8.112 -46.772 1.00 27.50 475 GLU A O 1
ATOM 3469 N N . ARG A 1 476 ? 6.432 6.728 -48.485 1.00 27.70 476 ARG A N 1
ATOM 3470 C CA . ARG A 1 476 ? 5.412 7.591 -49.097 1.00 27.70 476 ARG A CA 1
ATOM 3471 C C . ARG A 1 476 ? 4.106 7.465 -48.318 1.00 27.70 476 ARG A C 1
ATOM 3473 O O . ARG A 1 476 ? 3.521 6.382 -48.300 1.00 27.70 476 ARG A O 1
ATOM 3480 N N . THR A 1 477 ? 3.575 8.573 -47.807 1.00 29.95 477 THR A N 1
ATOM 3481 C CA . THR A 1 477 ? 2.168 8.642 -47.375 1.00 29.95 477 THR A CA 1
ATOM 3482 C C . THR A 1 477 ? 1.341 9.426 -48.396 1.00 29.95 477 THR A C 1
ATOM 3484 O O . THR A 1 477 ? 1.836 10.354 -49.028 1.00 29.95 477 THR A O 1
ATOM 3487 N N . SER A 1 478 ? 0.082 9.031 -48.595 1.00 28.53 478 SER A N 1
ATOM 3488 C CA . SER A 1 478 ? -0.867 9.692 -49.512 1.00 28.53 478 SER A CA 1
ATOM 3489 C C . SER A 1 478 ? -1.864 10.594 -48.771 1.00 28.53 478 SER A C 1
ATOM 3491 O O . SER A 1 478 ? -2.965 10.844 -49.257 1.00 28.53 478 SER A O 1
ATOM 3493 N N . ASN A 1 479 ? -1.496 11.049 -47.570 1.00 31.03 479 ASN A N 1
ATOM 3494 C CA . ASN A 1 479 ? -2.350 11.844 -46.697 1.00 31.03 479 ASN A CA 1
ATOM 3495 C C . ASN A 1 479 ? -1.807 13.284 -46.599 1.00 31.03 479 ASN A C 1
ATOM 3497 O O . ASN A 1 479 ? -0.760 13.469 -45.982 1.00 31.03 479 ASN A O 1
ATOM 3501 N N . PRO A 1 480 ? -2.500 14.301 -47.148 1.00 31.83 480 PRO A N 1
ATOM 3502 C CA . PRO A 1 480 ? -2.049 15.695 -47.087 1.00 31.83 480 PRO A CA 1
ATOM 3503 C C . PRO A 1 480 ? -2.129 16.320 -45.679 1.00 31.83 480 PRO A C 1
ATOM 3505 O O . PRO A 1 480 ? -1.678 17.444 -45.491 1.00 31.83 480 PRO A O 1
ATOM 3508 N N . ASN A 1 481 ? -2.675 15.605 -44.686 1.00 28.31 481 ASN A N 1
ATOM 3509 C CA . ASN A 1 481 ? -2.961 16.121 -43.343 1.00 28.31 481 ASN A CA 1
ATOM 3510 C C . ASN A 1 481 ? -2.002 15.566 -42.261 1.00 28.31 481 ASN A C 1
ATOM 3512 O O . ASN A 1 481 ? -2.445 15.239 -41.159 1.00 28.31 481 ASN A O 1
ATOM 3516 N N . LEU A 1 482 ? -0.708 15.397 -42.565 1.00 26.84 482 LEU A N 1
ATOM 3517 C CA . LEU A 1 482 ? 0.304 14.892 -41.621 1.00 26.84 482 LEU A CA 1
ATOM 3518 C C . LEU A 1 482 ? 1.380 15.958 -41.334 1.00 26.84 482 LEU A C 1
ATOM 3520 O O . LEU A 1 482 ? 1.980 16.487 -42.263 1.00 26.84 482 LEU A O 1
ATOM 3524 N N . VAL A 1 483 ? 1.645 16.252 -40.054 1.00 28.95 483 VAL A N 1
ATOM 3525 C CA . VAL A 1 483 ? 2.602 17.284 -39.596 1.00 28.95 483 VAL A CA 1
ATOM 3526 C C . VAL A 1 483 ? 3.449 16.720 -38.442 1.00 28.95 483 VAL A C 1
ATOM 3528 O O . VAL A 1 483 ? 2.897 16.133 -37.514 1.00 28.95 483 VAL A O 1
ATOM 3531 N N . LEU A 1 484 ? 4.779 16.881 -38.498 1.00 30.58 484 LEU A N 1
ATOM 3532 C CA . LEU A 1 484 ? 5.779 16.373 -37.533 1.00 30.58 484 LEU A CA 1
ATOM 3533 C C . LEU A 1 484 ? 6.871 17.442 -37.280 1.00 30.58 484 LEU A C 1
ATOM 3535 O O . LEU A 1 484 ? 7.016 18.347 -38.089 1.00 30.58 484 LEU A O 1
ATOM 3539 N N . ASN A 1 485 ? 7.625 17.382 -36.173 1.00 27.44 485 ASN A N 1
ATOM 3540 C CA . ASN A 1 485 ? 8.432 18.516 -35.668 1.00 27.44 485 ASN A CA 1
ATOM 3541 C C . ASN A 1 485 ? 9.893 18.118 -35.330 1.00 27.44 485 ASN A C 1
ATOM 3543 O O . ASN A 1 485 ? 10.090 17.071 -34.715 1.00 27.44 485 ASN A O 1
ATOM 3547 N N . GLY A 1 486 ? 10.900 18.943 -35.670 1.00 32.41 486 GLY A N 1
ATOM 3548 C CA . GLY A 1 486 ? 12.325 18.672 -35.382 1.00 32.41 486 GLY A CA 1
ATOM 3549 C C . GLY A 1 486 ? 13.331 19.698 -35.951 1.00 32.41 486 GLY A C 1
ATOM 3550 O O . GLY A 1 486 ? 12.982 20.493 -36.819 1.00 32.41 486 GLY A O 1
ATOM 3551 N N . ASN A 1 487 ? 14.586 19.665 -35.468 1.00 30.00 487 ASN A N 1
ATOM 3552 C CA . ASN A 1 487 ? 15.713 20.476 -35.973 1.00 30.00 487 ASN A CA 1
ATOM 3553 C C . ASN A 1 487 ? 16.542 19.673 -36.992 1.00 30.00 487 ASN A C 1
ATOM 3555 O O . ASN A 1 487 ? 16.937 18.544 -36.690 1.00 30.00 487 ASN A O 1
ATOM 3559 N N . HIS A 1 488 ? 16.894 20.266 -38.138 1.00 39.25 488 HIS A N 1
ATOM 3560 C CA . HIS A 1 488 ? 17.606 19.566 -39.218 1.00 39.25 488 HIS A CA 1
ATOM 3561 C C . HIS A 1 488 ? 18.727 20.400 -39.864 1.00 39.25 488 HIS A C 1
ATOM 3563 O O . HIS A 1 488 ? 18.809 21.616 -39.710 1.00 39.25 488 HIS A O 1
ATOM 3569 N N . SER A 1 489 ? 19.619 19.722 -40.586 1.00 34.50 489 SER A N 1
ATOM 3570 C CA . SER A 1 489 ? 20.694 20.311 -41.392 1.00 34.50 489 SER A CA 1
ATOM 3571 C C . SER A 1 489 ? 20.760 19.530 -42.701 1.00 34.50 489 SER A C 1
ATOM 3573 O O . SER A 1 489 ? 20.690 18.301 -42.669 1.00 34.50 489 SER A O 1
ATOM 3575 N N . VAL A 1 490 ? 20.863 20.222 -43.832 1.00 41.72 490 VAL A N 1
ATOM 3576 C CA . VAL A 1 490 ? 20.861 19.618 -45.173 1.00 41.72 490 VAL A CA 1
ATOM 3577 C C . VAL A 1 490 ? 22.090 20.115 -45.928 1.00 41.72 490 VAL A C 1
ATOM 3579 O O . VAL A 1 490 ? 22.570 21.219 -45.685 1.00 41.72 490 VAL A O 1
ATOM 3582 N N . TRP A 1 491 ? 22.630 19.270 -46.800 1.00 37.59 491 TRP A N 1
ATOM 3583 C CA . TRP A 1 491 ? 23.722 19.614 -47.699 1.00 37.59 491 TRP A CA 1
ATOM 3584 C C . TRP A 1 491 ? 23.157 19.662 -49.117 1.00 37.59 491 TRP A C 1
ATOM 3586 O O . TRP A 1 491 ? 22.580 18.673 -49.566 1.00 37.59 491 TRP A O 1
ATOM 3596 N N . LEU A 1 492 ? 23.279 20.812 -49.777 1.00 44.84 492 LEU A N 1
ATOM 3597 C CA . LEU A 1 492 ? 23.063 20.941 -51.217 1.00 44.84 492 LEU A CA 1
ATOM 3598 C C . LEU A 1 492 ? 24.412 20.684 -51.887 1.00 44.84 492 LEU A C 1
ATOM 3600 O O . LEU A 1 492 ? 25.435 21.145 -51.372 1.00 44.84 492 LEU A O 1
ATOM 3604 N N . GLY A 1 493 ? 24.431 19.914 -52.971 1.00 40.22 493 GLY A N 1
ATOM 3605 C CA . GLY A 1 493 ? 25.671 19.709 -53.695 1.00 40.22 493 GLY A CA 1
ATOM 3606 C C . GLY A 1 493 ? 25.733 18.518 -54.647 1.00 40.22 493 GLY A C 1
ATOM 3607 O O . GLY A 1 493 ? 25.392 17.378 -54.320 1.00 40.22 493 GLY A O 1
ATOM 3608 N N . ASN A 1 494 ? 26.446 18.803 -55.742 1.00 40.97 494 ASN A N 1
ATOM 3609 C CA . ASN A 1 494 ? 27.249 17.894 -56.567 1.00 40.97 494 ASN A CA 1
ATOM 3610 C C . ASN A 1 494 ? 26.623 17.376 -57.879 1.00 40.97 494 ASN A C 1
ATOM 3612 O O . ASN A 1 494 ? 27.133 16.400 -58.440 1.00 40.97 494 ASN A O 1
ATOM 3616 N N . THR A 1 495 ? 25.604 18.054 -58.427 1.00 45.19 495 THR A N 1
ATOM 3617 C CA . THR A 1 495 ? 25.191 17.882 -59.838 1.00 45.19 495 THR A CA 1
ATOM 3618 C C . THR A 1 495 ? 25.245 19.205 -60.625 1.00 45.19 495 THR A C 1
ATOM 3620 O O . THR A 1 495 ? 25.114 20.258 -60.015 1.00 45.19 495 THR A O 1
ATOM 3623 N N . PRO A 1 496 ? 25.439 19.198 -61.965 1.00 44.81 496 PRO A N 1
ATOM 3624 C CA . PRO A 1 496 ? 25.491 20.422 -62.787 1.00 44.81 496 PRO A CA 1
ATOM 3625 C C . PRO A 1 496 ? 24.119 21.058 -63.097 1.00 44.81 496 PRO A C 1
ATOM 3627 O O . PRO A 1 496 ? 23.989 21.773 -64.091 1.00 44.81 496 PRO A O 1
ATOM 3630 N N . SER A 1 497 ? 23.088 20.723 -62.325 1.00 51.38 497 SER A N 1
ATOM 3631 C CA . SER A 1 497 ? 21.701 21.170 -62.484 1.00 51.38 497 SER A CA 1
ATOM 3632 C C . SER A 1 497 ? 21.249 21.830 -61.189 1.00 51.38 497 SER A C 1
ATOM 3634 O O . SER A 1 497 ? 21.449 21.242 -60.132 1.00 51.38 497 SER A O 1
ATOM 3636 N N . ASP A 1 498 ? 20.662 23.026 -61.291 1.00 53.12 498 ASP A N 1
ATOM 3637 C CA . ASP A 1 498 ? 20.353 23.930 -60.173 1.00 53.12 498 ASP A CA 1
ATOM 3638 C C . ASP A 1 498 ? 19.701 23.224 -58.964 1.00 53.12 498 ASP A C 1
ATOM 3640 O O . ASP A 1 498 ? 18.519 22.859 -58.991 1.00 53.12 498 ASP A O 1
ATOM 3644 N N . ASP A 1 499 ? 20.459 23.078 -57.872 1.00 56.62 499 ASP A N 1
ATOM 3645 C CA . ASP A 1 499 ? 19.972 22.479 -56.627 1.00 56.62 499 ASP A CA 1
ATOM 3646 C C . ASP A 1 499 ? 18.846 23.357 -56.035 1.00 56.62 499 ASP A C 1
ATOM 3648 O O . ASP A 1 499 ? 19.045 24.531 -55.702 1.00 56.62 499 ASP A O 1
ATOM 3652 N N . SER A 1 500 ? 17.637 22.794 -55.894 1.00 61.09 500 SER A N 1
ATOM 3653 C CA . SER A 1 500 ? 16.465 23.525 -55.391 1.00 61.09 500 SER A CA 1
ATOM 3654 C C . SER A 1 500 ? 15.643 22.754 -54.354 1.00 61.09 500 SER A C 1
ATOM 3656 O O . SER A 1 500 ? 15.374 21.565 -54.498 1.00 61.09 500 SER A O 1
ATOM 3658 N N . ILE A 1 501 ? 15.202 23.460 -53.308 1.00 60.34 501 ILE A N 1
ATOM 3659 C CA . ILE A 1 501 ? 14.354 22.963 -52.216 1.00 60.34 501 ILE A CA 1
ATOM 3660 C C . ILE A 1 501 ? 12.966 23.589 -52.341 1.00 60.34 501 ILE A C 1
ATOM 3662 O O . ILE A 1 501 ? 12.841 24.800 -52.518 1.00 60.34 501 ILE A O 1
ATOM 3666 N N . TRP A 1 502 ? 11.918 22.776 -52.216 1.00 60.72 502 TRP A N 1
ATOM 3667 C CA . TRP A 1 502 ? 10.530 23.210 -52.369 1.00 60.72 502 TRP A CA 1
ATOM 3668 C C . TRP A 1 502 ? 9.731 22.907 -51.096 1.00 60.72 502 TRP A C 1
ATOM 3670 O O . TRP A 1 502 ? 9.752 21.784 -50.593 1.00 60.72 502 TRP A O 1
ATOM 3680 N N . TYR A 1 503 ? 8.999 23.901 -50.590 1.00 57.38 503 TYR A N 1
ATOM 3681 C CA . TYR A 1 503 ? 8.174 23.806 -49.382 1.00 57.38 503 TYR A CA 1
ATOM 3682 C C . TYR A 1 503 ? 6.708 24.113 -49.704 1.00 57.38 503 TYR A C 1
ATOM 3684 O O . TYR A 1 503 ? 6.437 25.208 -50.197 1.00 57.38 503 TYR A O 1
ATOM 3692 N N . PRO A 1 504 ? 5.742 23.221 -49.426 1.00 53.28 504 PRO A N 1
ATOM 3693 C CA . PRO A 1 504 ? 4.338 23.484 -49.731 1.00 53.28 504 PRO A CA 1
ATOM 3694 C C . PRO A 1 504 ? 3.797 24.672 -48.921 1.00 53.28 504 PRO A C 1
ATOM 3696 O O . PRO A 1 504 ? 3.992 24.765 -47.708 1.00 53.28 504 PRO A O 1
ATOM 3699 N N . VAL A 1 505 ? 3.081 25.572 -49.594 1.00 56.91 505 VAL A N 1
ATOM 3700 C CA . VAL A 1 505 ? 2.422 26.748 -49.013 1.00 56.91 505 VAL A CA 1
ATOM 3701 C C . VAL A 1 505 ? 0.974 26.835 -49.491 1.00 56.91 505 VAL A C 1
ATOM 3703 O O . VAL A 1 505 ? 0.661 26.581 -50.653 1.00 56.91 505 VAL A O 1
ATOM 3706 N N . SER A 1 506 ? 0.069 27.227 -48.595 1.00 58.88 506 SER A N 1
ATOM 3707 C CA . SER A 1 506 ? -1.334 27.473 -48.934 1.00 58.88 506 SER A CA 1
ATOM 3708 C C . SER A 1 506 ? -1.785 28.807 -48.361 1.00 58.88 506 SER A C 1
ATOM 3710 O O . SER A 1 506 ? -1.538 29.112 -47.195 1.00 58.88 506 SER A O 1
ATOM 3712 N N . PHE A 1 507 ? -2.447 29.604 -49.189 1.00 62.91 507 PHE A N 1
ATOM 3713 C CA . PHE A 1 507 ? -2.820 30.977 -48.882 1.00 62.91 507 PHE A CA 1
ATOM 3714 C C . PHE A 1 507 ? -4.324 31.077 -48.576 1.00 62.91 507 PHE A C 1
ATOM 3716 O O . PHE A 1 507 ? -5.140 30.453 -49.260 1.00 62.91 507 PHE A O 1
ATOM 3723 N N . PRO A 1 508 ? -4.736 31.866 -47.567 1.00 52.88 508 PRO A N 1
ATOM 3724 C CA . PRO A 1 508 ? -6.144 31.989 -47.207 1.00 52.88 508 PRO A CA 1
ATOM 3725 C C . PRO A 1 508 ? -6.949 32.706 -48.297 1.00 52.88 508 PRO A C 1
ATOM 3727 O O . PRO A 1 508 ? -6.427 33.539 -49.038 1.00 52.88 508 PRO A O 1
ATOM 3730 N N . ALA A 1 509 ? -8.254 32.421 -48.356 1.00 53.94 509 ALA A N 1
ATOM 3731 C CA . ALA A 1 509 ? -9.181 32.960 -49.361 1.00 53.94 509 ALA A CA 1
ATOM 3732 C C . ALA A 1 509 ? -9.309 34.499 -49.366 1.00 53.94 509 ALA A C 1
ATOM 3734 O O . ALA A 1 509 ? -9.825 35.074 -50.323 1.00 53.94 509 ALA A O 1
ATOM 3735 N N . GLN A 1 510 ? -8.844 35.171 -48.310 1.00 53.41 510 GLN A N 1
ATOM 3736 C CA . GLN A 1 510 ? -8.619 36.613 -48.274 1.00 53.41 510 GLN A CA 1
ATOM 3737 C C . GLN A 1 510 ? -7.299 36.894 -47.552 1.00 53.41 510 GLN A C 1
ATOM 3739 O O . GLN A 1 510 ? -7.080 36.399 -46.449 1.00 53.41 510 GLN A O 1
ATOM 3744 N N . ILE A 1 511 ? -6.448 37.721 -48.162 1.00 57.84 511 ILE A N 1
ATOM 3745 C CA . ILE A 1 511 ? -5.233 38.263 -47.547 1.00 57.84 511 ILE A CA 1
ATOM 3746 C C . ILE A 1 511 ? -5.513 39.742 -47.269 1.00 57.84 511 ILE A C 1
ATOM 3748 O O . ILE A 1 511 ? -5.502 40.561 -48.190 1.00 57.84 511 ILE A O 1
ATOM 3752 N N . ALA A 1 512 ? -5.848 40.071 -46.020 1.00 48.69 512 ALA A N 1
ATOM 3753 C CA . ALA A 1 512 ? -6.179 41.438 -45.620 1.00 48.69 512 ALA A CA 1
ATOM 3754 C C . ALA A 1 512 ? -4.940 42.356 -45.638 1.00 48.69 512 ALA A C 1
ATOM 3756 O O . ALA A 1 512 ? -3.803 41.894 -45.528 1.00 48.69 512 ALA A O 1
ATOM 3757 N N . TYR A 1 513 ? -5.166 43.664 -45.785 1.00 47.03 513 TYR A N 1
ATOM 3758 C CA . TYR A 1 513 ? -4.113 44.680 -45.796 1.00 47.03 513 TYR A CA 1
ATOM 3759 C C . TYR A 1 513 ? -4.317 45.689 -44.661 1.00 47.03 513 TYR A C 1
ATOM 3761 O O . TYR A 1 513 ? -5.302 46.428 -44.653 1.00 47.03 513 TYR A O 1
ATOM 3769 N N . ASP A 1 514 ? -3.361 45.726 -43.733 1.00 50.81 514 ASP A N 1
ATOM 3770 C CA . ASP A 1 514 ? -3.147 46.828 -42.796 1.00 50.81 514 ASP A CA 1
ATOM 3771 C C . ASP A 1 514 ? -2.039 47.723 -43.371 1.00 50.81 514 ASP A C 1
ATOM 3773 O O . ASP A 1 514 ? -0.888 47.307 -43.503 1.00 50.81 514 ASP A O 1
ATOM 3777 N N . GLU A 1 515 ? -2.380 48.964 -43.718 1.00 45.41 515 GLU A N 1
ATOM 3778 C CA . GLU A 1 515 ? -1.463 49.941 -44.322 1.00 45.41 515 GLU A CA 1
ATOM 3779 C C . GLU A 1 515 ? -0.288 50.312 -43.384 1.00 45.41 515 GLU A C 1
ATOM 3781 O O . GLU A 1 515 ? 0.719 50.865 -43.828 1.00 45.41 515 GLU A O 1
ATOM 3786 N N . ALA A 1 516 ? -0.375 49.946 -42.096 1.00 43.78 516 ALA A N 1
ATOM 3787 C CA . ALA A 1 516 ? 0.687 50.094 -41.106 1.00 43.78 516 ALA A CA 1
ATOM 3788 C C . ALA A 1 516 ? 1.630 48.874 -40.964 1.00 43.78 516 ALA A C 1
ATOM 3790 O O . ALA A 1 516 ? 2.589 48.966 -40.192 1.00 43.78 516 ALA A O 1
ATOM 3791 N N . LYS A 1 517 ? 1.401 47.743 -41.660 1.00 46.66 517 LYS A N 1
ATOM 3792 C CA . LYS A 1 517 ? 2.198 46.503 -41.500 1.00 46.66 517 LYS A CA 1
ATOM 3793 C C . LYS A 1 517 ? 2.518 45.797 -42.836 1.00 46.66 517 LYS A C 1
ATOM 3795 O O . LYS A 1 517 ? 1.635 45.628 -43.674 1.00 46.66 517 LYS A O 1
ATOM 3800 N N . PRO A 1 518 ? 3.759 45.319 -43.056 1.00 48.12 518 PRO A N 1
ATOM 3801 C CA . PRO A 1 518 ? 4.110 44.574 -44.268 1.00 48.12 518 PRO A CA 1
ATOM 3802 C C . PRO A 1 518 ? 3.569 43.131 -44.239 1.00 48.12 518 PRO A C 1
ATOM 3804 O O . PRO A 1 518 ? 3.736 42.429 -43.246 1.00 48.12 518 PRO A O 1
ATOM 3807 N N . SER A 1 519 ? 2.978 42.665 -45.346 1.00 50.47 519 SER A N 1
ATOM 3808 C CA . SER A 1 519 ? 2.559 41.260 -45.543 1.00 50.47 519 SER A CA 1
ATOM 3809 C C . SER A 1 519 ? 3.604 40.480 -46.354 1.00 50.47 519 SER A C 1
ATOM 3811 O O . SER A 1 519 ? 4.090 40.993 -47.369 1.00 50.47 519 SER A O 1
ATOM 3813 N N . GLY A 1 520 ? 3.919 39.241 -45.960 1.00 60.09 520 GLY A N 1
ATOM 3814 C CA . GLY A 1 520 ? 4.940 38.434 -46.637 1.00 60.09 520 GLY A CA 1
ATOM 3815 C C . GLY A 1 520 ? 5.231 37.069 -46.000 1.00 60.09 520 GLY A C 1
ATOM 3816 O O . GLY A 1 520 ? 4.588 36.662 -45.039 1.00 60.09 520 GLY A O 1
ATOM 3817 N N . LEU A 1 521 ? 6.236 36.372 -46.529 1.00 61.72 521 LEU A N 1
ATOM 3818 C CA . LEU A 1 521 ? 6.870 35.203 -45.903 1.00 61.72 521 LEU A CA 1
ATOM 3819 C C . LEU A 1 521 ? 8.174 35.642 -45.232 1.00 61.72 521 LEU A C 1
ATOM 3821 O O . LEU A 1 521 ? 8.928 36.401 -45.834 1.00 61.72 521 LEU A O 1
ATOM 3825 N N . GLN A 1 522 ? 8.471 35.162 -44.027 1.00 60.84 522 GLN A N 1
ATOM 3826 C CA . GLN A 1 522 ? 9.735 35.415 -43.325 1.00 60.84 522 GLN A CA 1
ATOM 3827 C C . GLN A 1 522 ? 10.397 34.083 -42.968 1.00 60.84 522 GLN A C 1
ATOM 3829 O O . GLN A 1 522 ? 9.699 33.150 -42.606 1.00 60.84 522 GLN A O 1
ATOM 3834 N N . PHE A 1 523 ? 11.719 33.955 -43.060 1.00 59.97 523 PHE A N 1
ATOM 3835 C CA . PHE A 1 523 ? 12.404 32.722 -42.650 1.00 59.97 523 PHE A CA 1
ATOM 3836 C C . PHE A 1 523 ? 13.858 32.956 -42.263 1.00 59.97 523 PHE A C 1
ATOM 3838 O O . PHE A 1 523 ? 14.473 33.910 -42.741 1.00 59.97 523 PHE A O 1
ATOM 3845 N N . ASN A 1 524 ? 14.407 32.080 -41.419 1.00 58.72 524 ASN A N 1
ATOM 3846 C CA . ASN A 1 524 ? 15.824 32.109 -41.079 1.00 58.72 524 ASN A CA 1
ATOM 3847 C C . ASN A 1 524 ? 16.612 31.129 -41.956 1.00 58.72 524 ASN A C 1
ATOM 3849 O O . ASN A 1 524 ? 16.155 30.036 -42.286 1.00 58.72 524 ASN A O 1
ATOM 3853 N N . PHE A 1 525 ? 17.820 31.526 -42.329 1.00 59.88 525 PHE A N 1
ATOM 3854 C CA . PHE A 1 525 ? 18.736 30.707 -43.108 1.00 59.88 525 PHE A CA 1
ATOM 3855 C C . PHE A 1 525 ? 20.185 31.028 -42.733 1.00 59.88 525 PHE A C 1
ATOM 3857 O O . PHE A 1 525 ? 20.515 32.141 -42.327 1.00 59.88 525 PHE A O 1
ATOM 3864 N N . LEU A 1 526 ? 21.049 30.030 -42.842 1.00 56.62 526 LEU A N 1
ATOM 3865 C CA . LEU A 1 526 ? 22.489 30.109 -42.652 1.00 56.62 526 LEU A CA 1
ATOM 3866 C C . LEU A 1 526 ? 23.131 29.523 -43.907 1.00 56.62 526 LEU A C 1
ATOM 3868 O O . LEU A 1 526 ? 22.939 28.345 -44.203 1.00 56.62 526 LEU A O 1
ATOM 3872 N N . MET A 1 527 ? 23.878 30.340 -44.640 1.00 57.31 527 MET A N 1
ATOM 3873 C CA . MET A 1 527 ? 24.623 29.920 -45.827 1.00 57.31 527 MET A CA 1
ATOM 3874 C C . MET A 1 527 ? 26.111 29.785 -45.507 1.00 57.31 527 MET A C 1
ATOM 3876 O O . MET A 1 527 ? 26.671 30.581 -44.748 1.00 57.31 527 MET A O 1
ATOM 3880 N N . PHE A 1 528 ? 26.717 28.765 -46.104 1.00 55.97 528 PHE A N 1
ATOM 3881 C CA . PHE A 1 528 ? 28.129 28.429 -46.049 1.00 55.97 528 PHE A CA 1
ATOM 3882 C C . PHE A 1 528 ? 28.609 28.194 -47.482 1.00 55.97 528 PHE A C 1
ATOM 3884 O O . PHE A 1 528 ? 28.278 27.168 -48.080 1.00 55.97 528 PHE A O 1
ATOM 3891 N N . ASP A 1 529 ? 29.369 29.140 -48.025 1.00 55.41 529 ASP A N 1
ATOM 3892 C CA . ASP A 1 529 ? 29.955 29.011 -49.357 1.00 55.41 529 ASP A CA 1
ATOM 3893 C C . ASP A 1 529 ? 31.427 28.561 -49.263 1.00 55.41 529 ASP A C 1
ATOM 3895 O O . ASP A 1 529 ? 32.251 29.275 -48.679 1.00 55.41 529 ASP A O 1
ATOM 3899 N N . PRO A 1 530 ? 31.775 27.354 -49.749 1.00 52.03 530 PRO A N 1
ATOM 3900 C CA . PRO A 1 530 ? 33.159 26.907 -49.844 1.00 52.03 530 PRO A CA 1
ATOM 3901 C C . PRO A 1 530 ? 33.899 27.399 -51.105 1.00 52.03 530 PRO A C 1
ATOM 3903 O O . PRO A 1 530 ? 35.123 27.222 -51.150 1.00 52.03 530 PRO A O 1
ATOM 3906 N N . ASP A 1 531 ? 33.218 27.977 -52.102 1.00 55.03 531 ASP A N 1
ATOM 3907 C CA . ASP A 1 531 ? 33.824 28.502 -53.333 1.00 55.03 531 ASP A CA 1
ATOM 3908 C C . ASP A 1 531 ? 34.040 30.034 -53.244 1.00 55.03 531 ASP A C 1
ATOM 3910 O O . ASP A 1 531 ? 33.257 30.749 -52.624 1.00 55.03 531 ASP A O 1
ATOM 3914 N N . PRO A 1 532 ? 35.136 30.588 -53.799 1.00 53.00 532 PRO A N 1
ATOM 3915 C CA . PRO A 1 532 ? 35.279 32.027 -54.047 1.00 53.00 532 PRO A CA 1
ATOM 3916 C C . PRO A 1 532 ? 34.633 32.540 -55.362 1.00 53.00 532 PRO A C 1
ATOM 3918 O O . PRO A 1 532 ? 34.944 33.669 -55.765 1.00 53.00 532 PRO A O 1
ATOM 3921 N N . GLY A 1 533 ? 33.847 31.719 -56.071 1.00 57.47 533 GLY A N 1
ATOM 3922 C CA . GLY A 1 533 ? 33.061 32.059 -57.269 1.00 57.47 533 GLY A CA 1
ATOM 3923 C C . GLY A 1 533 ? 31.784 32.871 -56.994 1.00 57.47 533 GLY A C 1
ATOM 3924 O O . GLY A 1 533 ? 31.524 33.265 -55.863 1.00 57.47 533 GLY A O 1
ATOM 3925 N N . PHE A 1 534 ? 31.001 33.171 -58.041 1.00 55.47 534 PHE A N 1
ATOM 3926 C CA . PHE A 1 534 ? 29.742 33.928 -57.906 1.00 55.47 534 PHE A CA 1
ATOM 3927 C C . PHE A 1 534 ? 28.514 33.003 -57.936 1.00 55.47 534 PHE A C 1
ATOM 3929 O O . PHE A 1 534 ? 28.062 32.628 -59.021 1.00 55.47 534 PHE A O 1
ATOM 3936 N N . ASP A 1 535 ? 27.920 32.745 -56.768 1.00 60.81 535 ASP A N 1
ATOM 3937 C CA . ASP A 1 535 ? 26.644 32.033 -56.627 1.00 60.81 535 ASP A CA 1
ATOM 3938 C C . ASP A 1 535 ? 25.536 32.959 -56.066 1.00 60.81 535 ASP A C 1
ATOM 3940 O O . ASP A 1 535 ? 25.598 33.425 -54.927 1.00 60.81 535 ASP A O 1
ATOM 3944 N N . ASP A 1 536 ? 24.473 33.201 -56.846 1.00 68.88 536 ASP A N 1
ATOM 3945 C CA . ASP A 1 536 ? 23.286 33.939 -56.383 1.00 68.88 536 ASP A CA 1
ATOM 3946 C C . ASP A 1 536 ? 22.331 32.998 -55.612 1.00 68.88 536 ASP A C 1
ATOM 3948 O O . ASP A 1 536 ? 22.000 31.912 -56.094 1.00 68.88 536 ASP A O 1
ATOM 3952 N N . PHE A 1 537 ? 21.789 33.420 -54.461 1.00 70.81 537 PHE A N 1
ATOM 3953 C CA . PHE A 1 537 ? 20.713 32.681 -53.767 1.00 70.81 537 PHE A CA 1
ATOM 3954 C C . PHE A 1 537 ? 19.335 33.236 -54.121 1.00 70.81 537 PHE A C 1
ATOM 3956 O O . PHE A 1 537 ? 19.078 34.428 -53.957 1.00 70.81 537 PHE A O 1
ATOM 3963 N N . CYS A 1 538 ? 18.422 32.374 -54.557 1.00 75.00 538 CYS A N 1
ATOM 3964 C CA . CYS A 1 538 ? 17.127 32.741 -55.111 1.00 75.00 538 CYS A CA 1
ATOM 3965 C C . CYS A 1 538 ? 15.939 32.140 -54.343 1.00 75.00 538 CYS A C 1
ATOM 3967 O O . CYS A 1 538 ? 15.968 31.019 -53.836 1.00 75.00 538 CYS A O 1
ATOM 3969 N N . VAL A 1 539 ? 14.852 32.912 -54.288 1.00 76.75 539 VAL A N 1
ATOM 3970 C CA . VAL A 1 539 ? 13.614 32.634 -53.553 1.00 76.75 539 VAL A CA 1
ATOM 3971 C C . VAL A 1 539 ? 12.419 32.909 -54.463 1.00 76.75 539 VAL A C 1
ATOM 3973 O O . VAL A 1 539 ? 12.230 34.049 -54.893 1.00 76.75 539 VAL A O 1
ATOM 3976 N N . ALA A 1 540 ? 11.580 31.907 -54.714 1.00 80.94 540 ALA A N 1
ATOM 3977 C CA . ALA A 1 540 ? 10.395 32.016 -55.562 1.00 80.94 540 ALA A CA 1
ATOM 3978 C C . ALA A 1 540 ? 9.148 31.379 -54.931 1.00 80.94 540 ALA A C 1
ATOM 3980 O O . ALA A 1 540 ? 9.252 30.512 -54.067 1.00 80.94 540 ALA A O 1
ATOM 3981 N N . ILE A 1 541 ? 7.960 31.784 -55.385 1.00 81.50 541 ILE A N 1
ATOM 3982 C CA . ILE A 1 541 ? 6.723 31.016 -55.185 1.00 81.50 541 ILE A CA 1
ATOM 3983 C C . ILE A 1 541 ? 6.347 30.408 -56.529 1.00 81.50 541 ILE A C 1
ATOM 3985 O O . ILE A 1 541 ? 6.256 31.132 -57.518 1.00 81.50 541 ILE A O 1
ATOM 3989 N N . VAL A 1 542 ? 6.130 29.098 -56.567 1.00 76.44 542 VAL A N 1
ATOM 3990 C CA . VAL A 1 542 ? 5.848 28.318 -57.778 1.00 76.44 542 VAL A CA 1
ATOM 3991 C C . VAL A 1 542 ? 4.623 27.425 -57.584 1.00 76.44 542 VAL A C 1
ATOM 3993 O O . VAL A 1 542 ? 4.189 27.208 -56.453 1.00 76.44 542 VAL A O 1
ATOM 3996 N N . ASP A 1 543 ? 4.038 26.927 -58.668 1.00 78.69 543 ASP A N 1
ATOM 3997 C CA . ASP A 1 543 ? 3.033 25.861 -58.609 1.00 78.69 543 ASP A CA 1
ATOM 3998 C C . ASP A 1 543 ? 3.671 24.459 -58.649 1.00 78.69 543 ASP A C 1
ATOM 4000 O O . ASP A 1 543 ? 4.892 24.318 -58.707 1.00 78.69 543 ASP A O 1
ATOM 4004 N N . ASP A 1 544 ? 2.842 23.413 -58.620 1.00 71.19 544 ASP A N 1
ATOM 4005 C CA . ASP A 1 544 ? 3.235 21.997 -58.692 1.00 71.19 544 ASP A CA 1
ATOM 4006 C C . ASP A 1 544 ? 4.077 21.631 -59.938 1.00 71.19 544 ASP A C 1
ATOM 4008 O O . ASP A 1 544 ? 4.646 20.541 -59.992 1.00 71.19 544 ASP A O 1
ATOM 4012 N N . SER A 1 545 ? 4.138 22.502 -60.955 1.00 72.75 545 SER A N 1
ATOM 4013 C CA . SER A 1 545 ? 4.949 22.328 -62.168 1.00 72.75 545 SER A CA 1
ATOM 4014 C C . SER A 1 545 ? 6.232 23.168 -62.190 1.00 72.75 545 SER A C 1
ATOM 4016 O O . SER A 1 545 ? 7.070 22.967 -63.068 1.00 72.75 545 SER A O 1
ATOM 4018 N N . GLY A 1 546 ? 6.417 24.065 -61.216 1.00 67.00 546 GLY A N 1
ATOM 4019 C CA . GLY A 1 546 ? 7.589 24.936 -61.097 1.00 67.00 546 GLY A CA 1
ATOM 4020 C C . GLY A 1 546 ? 7.462 2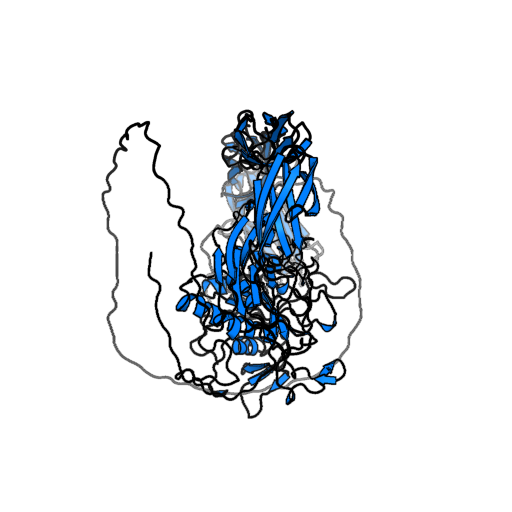6.305 -61.755 1.00 67.00 546 GLY A C 1
ATOM 4021 O O . GLY A 1 546 ? 8.397 27.101 -61.654 1.00 67.00 546 GLY A O 1
ATOM 4022 N N . ASP A 1 547 ? 6.322 26.611 -62.377 1.00 80.69 547 ASP A N 1
ATOM 4023 C CA . ASP A 1 547 ? 6.056 27.930 -62.948 1.00 80.69 547 ASP A CA 1
ATOM 4024 C C . ASP A 1 547 ? 5.772 28.954 -61.831 1.00 80.69 547 ASP A C 1
ATOM 4026 O O . ASP A 1 547 ? 5.071 28.668 -60.857 1.00 80.69 547 ASP A O 1
ATOM 4030 N N . THR A 1 548 ? 6.320 30.171 -61.949 1.00 81.75 548 THR A N 1
ATOM 4031 C CA . THR A 1 548 ? 6.264 31.171 -60.866 1.00 81.75 548 THR A CA 1
ATOM 4032 C C . THR A 1 548 ? 4.866 31.763 -60.660 1.00 81.75 548 THR A C 1
ATOM 4034 O O . THR A 1 548 ? 4.306 32.476 -61.500 1.00 81.75 548 THR A O 1
ATOM 4037 N N . LEU A 1 549 ? 4.314 31.551 -59.465 1.00 77.81 549 LEU A N 1
ATOM 4038 C CA . LEU A 1 549 ? 3.043 32.121 -59.039 1.00 77.81 549 LEU A CA 1
ATOM 4039 C C . LEU A 1 549 ? 3.187 33.620 -58.755 1.00 77.81 549 LEU A C 1
ATOM 4041 O O . LEU A 1 549 ? 4.098 34.083 -58.066 1.00 77.81 549 LEU A O 1
ATOM 4045 N N . ALA A 1 550 ? 2.251 34.397 -59.306 1.00 78.19 550 ALA A N 1
ATOM 4046 C CA . ALA A 1 550 ? 2.166 35.854 -59.164 1.00 78.19 550 ALA A CA 1
ATOM 4047 C C . ALA A 1 550 ? 3.461 36.638 -59.513 1.00 78.19 550 ALA A C 1
ATOM 4049 O O . ALA A 1 550 ? 3.619 37.794 -59.100 1.00 78.19 550 ALA A O 1
ATOM 4050 N N . GLY A 1 551 ? 4.385 36.040 -60.280 1.00 78.81 551 GLY A N 1
ATOM 4051 C CA . GLY A 1 551 ? 5.679 36.640 -60.632 1.00 78.81 551 GLY A CA 1
ATOM 4052 C C . GLY A 1 551 ? 6.569 36.921 -59.415 1.00 78.81 551 GLY A C 1
ATOM 4053 O O . GLY A 1 551 ? 7.233 37.962 -59.350 1.00 78.81 551 GLY A O 1
ATOM 4054 N N . ILE A 1 552 ? 6.510 36.054 -58.401 1.00 79.69 552 ILE A N 1
ATOM 4055 C CA . ILE A 1 552 ? 7.274 36.191 -57.160 1.00 79.69 552 ILE A CA 1
ATOM 4056 C C . ILE A 1 552 ? 8.543 35.344 -57.258 1.00 79.69 552 ILE A C 1
ATOM 4058 O O . ILE A 1 552 ? 8.513 34.146 -57.011 1.00 79.69 552 ILE A O 1
ATOM 4062 N N . GLU A 1 553 ? 9.651 36.004 -57.586 1.00 84.19 553 GLU A N 1
ATOM 4063 C CA . GLU A 1 553 ? 11.003 35.435 -57.636 1.00 84.19 553 GLU A CA 1
ATOM 4064 C C . GLU A 1 553 ? 12.030 36.536 -57.323 1.00 84.19 553 GLU A C 1
ATOM 4066 O O . GLU A 1 553 ? 11.888 37.670 -57.799 1.00 84.19 553 GLU A O 1
ATOM 4071 N N . ARG A 1 554 ? 13.011 36.264 -56.458 1.00 81.81 554 ARG A N 1
ATOM 4072 C CA . ARG A 1 554 ? 14.017 37.228 -55.974 1.00 81.81 554 ARG A CA 1
ATOM 4073 C C . ARG A 1 554 ? 15.349 36.524 -55.736 1.00 81.81 554 ARG A C 1
ATOM 4075 O O . ARG A 1 554 ? 15.370 35.568 -54.975 1.00 81.81 554 ARG A O 1
ATOM 4082 N N . CYS A 1 555 ? 16.430 37.046 -56.310 1.00 73.88 555 CYS A N 1
ATOM 4083 C CA . CYS A 1 555 ? 17.793 36.561 -56.087 1.00 73.88 555 CYS A CA 1
ATOM 4084 C C . CYS A 1 555 ? 18.644 37.592 -55.331 1.00 73.88 555 CYS A C 1
ATOM 4086 O O . CYS A 1 555 ? 18.410 38.801 -55.449 1.00 73.88 555 CYS A O 1
ATOM 4088 N N . PHE A 1 556 ? 19.611 37.100 -54.560 1.00 67.81 556 PHE A N 1
ATOM 4089 C CA . PHE A 1 556 ? 20.602 37.861 -53.803 1.00 67.81 556 PHE A CA 1
ATOM 4090 C C . PHE A 1 556 ? 21.970 37.660 -54.426 1.00 67.81 556 PHE A C 1
ATOM 4092 O O . PHE A 1 556 ? 22.396 36.521 -54.571 1.00 67.81 556 PHE A O 1
ATOM 4099 N N . ALA A 1 557 ? 22.635 38.771 -54.739 1.00 60.41 557 ALA A N 1
ATOM 4100 C CA . ALA A 1 557 ? 24.018 38.764 -55.183 1.00 60.41 557 ALA A CA 1
ATOM 4101 C C . ALA A 1 557 ? 24.974 38.596 -53.996 1.00 60.41 557 ALA A C 1
ATOM 4103 O O . ALA A 1 557 ? 24.710 39.112 -52.904 1.00 60.41 557 ALA A O 1
ATOM 4104 N N . ASP A 1 558 ? 26.099 37.931 -54.246 1.00 55.09 558 ASP A N 1
ATOM 4105 C CA . ASP A 1 558 ? 27.211 37.769 -53.309 1.00 55.09 558 ASP A CA 1
ATOM 4106 C C . ASP A 1 558 ? 27.899 39.115 -52.975 1.00 55.09 558 ASP A C 1
ATOM 4108 O O . ASP A 1 558 ? 28.866 39.544 -53.611 1.00 55.09 558 ASP A O 1
ATOM 4112 N N . ASP A 1 559 ? 27.366 39.835 -51.982 1.00 55.38 559 ASP A N 1
ATOM 4113 C CA . ASP A 1 559 ? 28.052 40.966 -51.339 1.00 55.38 559 ASP A CA 1
ATOM 4114 C C . ASP A 1 559 ? 27.920 41.008 -49.800 1.00 55.38 559 ASP A C 1
ATOM 4116 O O . ASP A 1 559 ? 28.297 42.000 -49.162 1.00 55.38 559 ASP A O 1
ATOM 4120 N N . GLN A 1 560 ? 27.427 39.924 -49.182 1.00 53.34 560 GLN A N 1
ATOM 4121 C CA . GLN A 1 560 ? 27.173 39.815 -47.738 1.00 53.34 560 GLN A CA 1
ATOM 4122 C C . GLN A 1 560 ? 28.035 38.724 -47.074 1.00 53.34 560 GLN A C 1
ATOM 4124 O O . GLN A 1 560 ? 28.303 37.694 -47.679 1.00 53.34 560 GLN A O 1
ATOM 4129 N N . PRO A 1 561 ? 28.470 38.903 -45.811 1.00 50.72 561 PRO A N 1
ATOM 4130 C CA . PRO A 1 561 ? 29.338 37.935 -45.145 1.00 50.72 561 PRO A CA 1
ATOM 4131 C C . PRO A 1 561 ? 28.586 36.654 -44.749 1.00 50.72 561 PRO A C 1
ATOM 4133 O O . PRO A 1 561 ? 27.722 36.686 -43.868 1.00 50.72 561 PRO A O 1
ATOM 4136 N N . PHE A 1 562 ? 28.979 35.526 -45.342 1.00 57.53 562 PHE A N 1
ATOM 4137 C CA . PHE A 1 562 ? 28.549 34.179 -44.948 1.00 57.53 562 PHE A CA 1
ATOM 4138 C C . PHE A 1 562 ? 29.048 33.785 -43.535 1.00 57.53 562 PHE A C 1
ATOM 4140 O O . PHE A 1 562 ? 29.743 34.558 -42.868 1.00 57.53 562 PHE A O 1
ATOM 4147 N N . ASP A 1 563 ? 28.645 32.604 -43.050 1.00 54.03 563 ASP A N 1
ATOM 4148 C CA . ASP A 1 563 ? 28.813 32.101 -41.665 1.00 54.03 563 ASP A CA 1
ATOM 4149 C C . ASP A 1 563 ? 27.926 32.765 -40.586 1.00 54.03 563 ASP A C 1
ATOM 4151 O O . ASP A 1 563 ? 28.147 32.575 -39.385 1.00 54.03 563 ASP A O 1
ATOM 4155 N N . GLN A 1 564 ? 26.889 33.521 -40.965 1.00 54.28 564 GLN A N 1
ATOM 4156 C CA . GLN A 1 564 ? 25.927 34.110 -40.018 1.00 54.28 564 GLN A CA 1
ATOM 4157 C C . GLN A 1 564 ? 24.478 33.748 -40.354 1.00 54.28 564 GLN A C 1
ATOM 4159 O O . GLN A 1 564 ? 24.093 33.667 -41.517 1.00 54.28 564 GLN A O 1
ATOM 4164 N N . ALA A 1 565 ? 23.665 33.536 -39.314 1.00 57.94 565 ALA A N 1
ATOM 4165 C CA . ALA A 1 565 ? 22.235 33.299 -39.468 1.00 57.94 565 ALA A CA 1
ATOM 4166 C C . ALA A 1 565 ? 21.524 34.607 -39.847 1.00 57.94 565 ALA A C 1
ATOM 4168 O O . ALA A 1 565 ? 21.596 35.601 -39.120 1.00 57.94 565 ALA A O 1
ATOM 4169 N N . LEU A 1 566 ? 20.834 34.588 -40.983 1.00 58.09 566 LEU A N 1
ATOM 4170 C CA . LEU A 1 566 ? 20.130 35.711 -41.583 1.00 58.09 566 LEU A CA 1
ATOM 4171 C C . LEU A 1 566 ? 18.621 35.450 -41.581 1.00 58.09 566 LEU A C 1
ATOM 4173 O O . LEU A 1 566 ? 18.168 34.325 -41.778 1.00 58.09 566 LEU A O 1
ATOM 4177 N N . THR A 1 567 ? 17.833 36.508 -41.395 1.00 62.53 567 THR A N 1
ATOM 4178 C CA . THR A 1 567 ? 16.370 36.467 -41.514 1.00 62.53 567 THR A CA 1
ATOM 4179 C C . THR A 1 567 ? 15.964 37.120 -42.830 1.00 62.53 567 THR A C 1
ATOM 4181 O O . THR A 1 567 ? 16.109 38.334 -42.984 1.00 62.53 567 THR A O 1
ATOM 4184 N N . TYR A 1 568 ? 15.435 36.345 -43.778 1.00 66.56 568 TYR A N 1
ATOM 4185 C CA . TYR A 1 568 ? 14.871 36.885 -45.014 1.00 66.56 568 TYR A CA 1
ATOM 4186 C C . TYR A 1 568 ? 13.385 37.227 -44.859 1.00 66.56 568 TYR A C 1
ATOM 4188 O O . TYR A 1 568 ? 12.683 36.652 -44.030 1.00 66.56 568 TYR A O 1
ATOM 4196 N N . THR A 1 569 ? 12.872 38.179 -45.646 1.00 66.00 569 THR A N 1
ATOM 4197 C CA . THR A 1 569 ? 11.433 38.481 -45.711 1.00 66.00 569 THR A CA 1
ATOM 4198 C C . THR A 1 569 ? 10.995 38.827 -47.135 1.00 66.00 569 THR A C 1
ATOM 4200 O O . THR A 1 569 ? 11.289 39.903 -47.659 1.00 66.00 569 THR A O 1
ATOM 4203 N N . LEU A 1 570 ? 10.243 37.913 -47.743 1.00 71.06 570 LEU A N 1
ATOM 4204 C CA . LEU A 1 570 ? 9.635 38.034 -49.062 1.00 71.06 570 LEU A CA 1
ATOM 4205 C C . LEU A 1 570 ? 8.295 38.768 -48.940 1.00 71.06 570 LEU A C 1
ATOM 4207 O O . LEU A 1 570 ? 7.303 38.192 -48.500 1.00 71.06 570 LEU A O 1
ATOM 4211 N N . THR A 1 571 ? 8.257 40.047 -49.309 1.00 69.44 571 THR A N 1
ATOM 4212 C CA . THR A 1 571 ? 7.043 40.876 -49.203 1.00 69.44 571 THR A CA 1
ATOM 4213 C C . THR A 1 571 ? 6.177 40.817 -50.460 1.00 69.44 571 THR A C 1
ATOM 4215 O O . THR A 1 571 ? 6.684 40.724 -51.579 1.00 69.44 571 THR A O 1
ATOM 4218 N N . PHE A 1 572 ? 4.856 40.911 -50.279 1.00 72.06 572 PHE A N 1
ATOM 4219 C CA . PHE A 1 572 ? 3.878 40.890 -51.372 1.00 72.06 572 PHE A CA 1
ATOM 4220 C C . PHE A 1 572 ? 3.247 42.272 -51.597 1.00 72.06 572 PHE A C 1
ATOM 4222 O O . PHE A 1 572 ? 2.879 42.969 -50.646 1.00 72.06 572 PHE A O 1
ATOM 4229 N N . ASN A 1 573 ? 3.077 42.663 -52.863 1.00 76.94 573 ASN A N 1
ATOM 4230 C CA . ASN A 1 573 ? 2.276 43.834 -53.245 1.00 76.94 573 ASN A CA 1
ATOM 4231 C C . ASN A 1 573 ? 0.779 43.482 -53.411 1.00 76.94 573 ASN A C 1
ATOM 4233 O O . ASN A 1 573 ? 0.402 42.315 -53.343 1.00 76.94 573 ASN A O 1
ATOM 4237 N N . ASP A 1 574 ? -0.085 44.476 -53.646 1.00 69.75 574 ASP A N 1
ATOM 4238 C CA . ASP A 1 574 ? -1.543 44.267 -53.743 1.00 69.75 574 ASP A CA 1
ATOM 4239 C C . ASP A 1 574 ? -1.965 43.294 -54.849 1.00 69.75 574 ASP A C 1
ATOM 4241 O O . ASP A 1 574 ? -2.841 42.457 -54.635 1.00 69.75 574 ASP A O 1
ATOM 4245 N N . ALA A 1 575 ? -1.330 43.372 -56.021 1.00 76.69 575 ALA A N 1
ATOM 4246 C CA . ALA A 1 575 ? -1.632 42.477 -57.135 1.00 76.69 575 ALA A CA 1
ATOM 4247 C C . ALA A 1 575 ? -1.195 41.036 -56.827 1.00 76.69 575 ALA A C 1
ATOM 4249 O O . ALA A 1 575 ? -1.908 40.092 -57.157 1.00 76.69 575 ALA A O 1
ATOM 4250 N N . GLN A 1 576 ? -0.062 40.873 -56.141 1.00 82.19 576 GLN A N 1
ATOM 4251 C CA . GLN A 1 576 ? 0.437 39.577 -55.681 1.00 82.19 576 GLN A CA 1
ATOM 4252 C C . GLN A 1 576 ? -0.454 38.979 -54.586 1.00 82.19 576 GLN A C 1
ATOM 4254 O O . GLN A 1 576 ? -0.835 37.818 -54.693 1.00 82.19 576 GLN A O 1
ATOM 4259 N N . ARG A 1 577 ? -0.878 39.774 -53.592 1.00 71.94 577 ARG A N 1
ATOM 4260 C CA . ARG A 1 577 ? -1.860 39.350 -52.576 1.00 71.94 577 ARG A CA 1
ATOM 4261 C C . ARG A 1 577 ? -3.167 38.875 -53.216 1.00 71.94 577 ARG A C 1
ATOM 4263 O O . ARG A 1 577 ? -3.675 37.821 -52.850 1.00 71.94 577 ARG A O 1
ATOM 4270 N N . ALA A 1 578 ? -3.693 39.623 -54.186 1.00 73.19 578 ALA A N 1
ATOM 4271 C CA . ALA A 1 578 ? -4.927 39.262 -54.883 1.00 73.19 578 ALA A CA 1
ATOM 4272 C C . ALA A 1 578 ? -4.788 37.998 -55.753 1.00 73.19 578 ALA A C 1
ATOM 4274 O O . ALA A 1 578 ? -5.762 37.267 -55.905 1.00 73.19 578 ALA A O 1
ATOM 4275 N N . ALA A 1 579 ? -3.603 37.741 -56.315 1.00 77.50 579 ALA A N 1
ATOM 4276 C CA . ALA A 1 579 ? -3.325 36.553 -57.123 1.00 77.50 579 ALA A CA 1
ATOM 4277 C C . ALA A 1 579 ? -3.081 35.284 -56.285 1.00 77.50 579 ALA A C 1
ATOM 4279 O O . ALA A 1 579 ? -3.409 34.197 -56.747 1.00 77.50 579 ALA A O 1
ATOM 4280 N N . LEU A 1 580 ? -2.526 35.421 -55.074 1.00 72.06 580 LEU A N 1
ATOM 4281 C CA . LEU A 1 580 ? -2.284 34.304 -54.153 1.00 72.06 580 LEU A CA 1
ATOM 4282 C C . LEU A 1 580 ? -3.503 33.945 -53.285 1.00 72.06 580 LEU A C 1
ATOM 4284 O O . LEU A 1 580 ? -3.567 32.848 -52.746 1.00 72.06 580 LEU A O 1
ATOM 4288 N N . ALA A 1 581 ? -4.466 34.850 -53.086 1.00 69.19 581 ALA A N 1
ATOM 4289 C CA . ALA A 1 581 ? -5.587 34.604 -52.178 1.00 69.19 581 ALA A CA 1
ATOM 4290 C C . ALA A 1 581 ? -6.409 33.358 -52.578 1.00 69.19 581 ALA A C 1
ATOM 4292 O O . ALA A 1 581 ? -7.026 33.313 -53.642 1.00 69.19 581 ALA A O 1
ATOM 4293 N N . GLY A 1 582 ? -6.448 32.358 -51.693 1.00 59.62 582 GLY A N 1
ATOM 4294 C CA . GLY A 1 582 ? -7.152 31.090 -51.901 1.00 59.62 582 GLY A CA 1
ATOM 4295 C C . GLY A 1 582 ? -6.434 30.081 -52.803 1.00 59.62 582 GLY A C 1
ATOM 4296 O O . GLY A 1 582 ? -7.071 29.112 -53.215 1.00 59.62 582 GLY A O 1
ATOM 4297 N N . THR A 1 583 ? -5.153 30.289 -53.125 1.00 70.06 583 THR A N 1
ATOM 4298 C CA . THR A 1 583 ? -4.341 29.344 -53.910 1.00 70.06 583 THR A CA 1
ATOM 4299 C C . THR A 1 583 ? -3.398 28.521 -53.027 1.00 70.06 583 THR A C 1
ATOM 4301 O O . THR A 1 583 ? -3.095 28.885 -51.889 1.00 70.06 583 THR A O 1
ATOM 4304 N N . SER A 1 584 ? -2.875 27.432 -53.583 1.00 66.56 584 SER A N 1
ATOM 4305 C CA . SER A 1 584 ? -1.794 26.626 -53.002 1.00 66.56 584 SER A CA 1
ATOM 4306 C C . SER A 1 584 ? -0.653 26.504 -54.018 1.00 66.56 584 SER A C 1
ATOM 4308 O O . SER A 1 584 ? -0.873 26.717 -55.210 1.00 66.56 584 SER A O 1
ATOM 4310 N N . GLY A 1 585 ? 0.554 26.211 -53.543 1.00 69.75 585 GLY A N 1
ATOM 4311 C CA . GLY A 1 585 ? 1.761 26.048 -54.354 1.00 69.75 585 GLY A CA 1
ATOM 4312 C C . GLY A 1 585 ? 2.965 25.740 -53.463 1.00 69.75 585 GLY A C 1
ATOM 4313 O O . GLY A 1 585 ? 2.799 25.203 -52.368 1.00 69.75 585 GLY A O 1
ATOM 4314 N N . TYR A 1 586 ? 4.165 26.125 -53.890 1.00 68.94 586 TYR A N 1
ATOM 4315 C CA . TYR A 1 586 ? 5.419 25.867 -53.184 1.00 68.94 586 TYR A CA 1
ATOM 4316 C C . TYR A 1 586 ? 6.288 27.128 -53.070 1.00 68.94 586 TYR A C 1
ATOM 4318 O O . TYR A 1 586 ? 6.412 27.903 -54.014 1.00 68.94 586 TYR A O 1
ATOM 4326 N N . LEU A 1 587 ? 6.931 27.322 -51.919 1.00 70.81 587 LEU A N 1
ATOM 4327 C CA . LEU A 1 587 ? 8.091 28.195 -51.755 1.00 70.81 587 LEU A CA 1
ATOM 4328 C C . LEU A 1 587 ? 9.328 27.431 -52.242 1.00 70.81 587 LEU A C 1
ATOM 4330 O O . LEU A 1 587 ? 9.736 26.460 -51.606 1.00 70.81 587 LEU A O 1
ATOM 4334 N N . LYS A 1 588 ? 9.909 27.870 -53.359 1.00 72.88 588 LYS A N 1
ATOM 4335 C CA . LYS A 1 588 ? 11.141 27.334 -53.943 1.00 72.88 588 LYS A CA 1
ATOM 4336 C C . LYS A 1 588 ? 12.336 28.178 -53.493 1.00 72.88 588 LYS A C 1
ATOM 4338 O O . LYS A 1 588 ? 12.315 29.400 -53.630 1.00 72.88 588 LYS A O 1
ATOM 4343 N N . LEU A 1 589 ? 13.376 27.528 -52.986 1.00 72.62 589 LEU A N 1
ATOM 4344 C CA . LEU A 1 589 ? 14.676 28.108 -52.640 1.00 72.62 589 LEU A CA 1
ATOM 4345 C C . LEU A 1 589 ? 15.736 27.409 -53.491 1.00 72.62 589 LEU A C 1
ATOM 4347 O O . LEU A 1 589 ? 15.729 26.184 -53.549 1.00 72.62 589 LEU A O 1
ATOM 4351 N N . TYR A 1 590 ? 16.602 28.144 -54.179 1.00 69.19 590 TYR A N 1
ATOM 4352 C CA . TYR A 1 590 ? 17.588 27.557 -55.095 1.00 69.19 590 TYR A CA 1
ATOM 4353 C C . TYR A 1 590 ? 18.810 28.460 -55.260 1.00 69.19 590 TYR A C 1
ATOM 4355 O O . TYR A 1 590 ? 18.730 29.651 -54.963 1.00 69.19 590 TYR A O 1
ATOM 4363 N N . THR A 1 591 ? 19.931 27.915 -55.724 1.00 64.38 591 THR A N 1
ATOM 4364 C CA . THR A 1 591 ? 21.105 28.708 -56.122 1.00 64.38 591 THR A CA 1
ATOM 4365 C C . THR A 1 591 ? 21.178 28.864 -57.641 1.00 64.38 591 THR A C 1
ATOM 4367 O O . THR A 1 591 ? 20.633 28.060 -58.393 1.00 64.38 591 THR A O 1
ATOM 4370 N N . SER A 1 592 ? 21.827 29.933 -58.095 1.00 63.12 592 SER A N 1
ATOM 4371 C CA . SER A 1 592 ? 22.087 30.238 -59.503 1.00 63.12 592 SER A CA 1
ATOM 4372 C C . SER A 1 592 ? 23.564 30.604 -59.646 1.00 63.12 592 SER A C 1
ATOM 4374 O O . SER A 1 592 ? 23.926 31.774 -59.506 1.00 63.12 592 SER A O 1
ATOM 4376 N N . GLY A 1 593 ? 24.403 29.596 -59.884 1.00 59.06 593 GLY A N 1
ATOM 4377 C CA . GLY A 1 593 ? 25.862 29.730 -59.912 1.00 59.06 593 GLY A CA 1
ATOM 4378 C C . GLY A 1 593 ? 26.483 30.033 -61.274 1.00 59.06 593 GLY A C 1
ATOM 4379 O O . GLY A 1 593 ? 25.820 29.989 -62.315 1.00 59.06 593 GLY A O 1
ATOM 4380 N N . ASP A 1 594 ? 27.790 30.304 -61.274 1.00 57.59 594 ASP A N 1
ATOM 4381 C CA . ASP A 1 594 ? 28.581 30.513 -62.498 1.00 57.59 594 ASP A CA 1
ATOM 4382 C C . ASP A 1 594 ? 28.989 29.208 -63.220 1.00 57.59 594 ASP A C 1
ATOM 4384 O O . ASP A 1 594 ? 29.299 29.230 -64.420 1.00 57.59 594 ASP A O 1
ATOM 4388 N N . GLY A 1 595 ? 28.897 28.070 -62.522 1.00 56.12 595 GLY A N 1
ATOM 4389 C CA . GLY A 1 595 ? 29.055 26.718 -63.059 1.00 56.12 595 GLY A CA 1
ATOM 4390 C C . GLY A 1 595 ? 30.332 25.966 -62.659 1.00 56.12 595 GLY A C 1
ATOM 4391 O O . GLY A 1 595 ? 30.561 24.886 -63.213 1.00 56.12 595 GLY A O 1
ATOM 4392 N N . GLU A 1 596 ? 31.160 26.476 -61.738 1.00 54.12 596 GLU A N 1
ATOM 4393 C CA . GLU A 1 596 ? 32.275 25.709 -61.141 1.00 54.12 596 GLU A CA 1
ATOM 4394 C C . GLU A 1 596 ? 31.912 25.056 -59.784 1.00 54.12 596 GLU A C 1
ATOM 4396 O O . GLU A 1 596 ? 30.905 25.382 -59.168 1.00 54.12 596 GLU A O 1
ATOM 4401 N N . LEU A 1 597 ? 32.681 24.038 -59.365 1.00 49.59 597 LEU A N 1
ATOM 4402 C CA . LEU A 1 597 ? 32.433 23.215 -58.164 1.00 49.59 597 LEU A CA 1
ATOM 4403 C C . LEU A 1 597 ? 33.504 23.481 -57.088 1.00 49.59 597 LEU A C 1
ATOM 4405 O O . LEU A 1 597 ? 34.691 23.461 -57.443 1.00 49.59 597 LEU A O 1
ATOM 4409 N N . PRO A 1 598 ? 33.153 23.504 -55.781 1.00 48.78 598 PRO A N 1
ATOM 4410 C CA . PRO A 1 598 ? 31.918 22.974 -55.184 1.00 48.78 598 PRO A CA 1
ATOM 4411 C C . PRO A 1 598 ? 30.896 24.039 -54.740 1.00 48.78 598 PRO A C 1
ATOM 4413 O O . PRO A 1 598 ? 31.238 24.951 -54.003 1.00 48.78 598 PRO A O 1
ATOM 4416 N N . HIS A 1 599 ? 29.621 23.829 -55.076 1.00 55.81 599 HIS A N 1
ATOM 4417 C CA . HIS A 1 599 ? 28.527 24.770 -54.794 1.00 55.81 599 HIS A CA 1
ATOM 4418 C C . HIS A 1 599 ? 28.178 24.973 -53.303 1.00 55.81 599 HIS A C 1
ATOM 4420 O O . HIS A 1 599 ? 28.433 24.127 -52.435 1.00 55.81 599 HIS A O 1
ATOM 4426 N N . LEU A 1 600 ? 27.505 26.100 -53.058 1.00 51.12 600 LEU A N 1
ATOM 4427 C CA . LEU A 1 600 ? 26.945 26.583 -51.793 1.00 51.12 600 LEU A CA 1
ATOM 4428 C C . LEU A 1 600 ? 26.197 25.532 -50.945 1.00 51.12 600 LEU A C 1
ATOM 4430 O O . LEU A 1 600 ? 25.274 24.858 -51.396 1.00 51.12 600 LEU A O 1
ATOM 4434 N N . SER A 1 601 ? 26.509 25.478 -49.646 1.00 48.44 601 SER A N 1
ATOM 4435 C CA . SER A 1 601 ? 25.775 24.694 -48.640 1.00 48.44 601 SER A CA 1
ATOM 4436 C C . SER A 1 601 ? 24.890 25.602 -47.775 1.00 48.44 601 SER A C 1
ATOM 4438 O O . SER A 1 601 ? 25.348 26.642 -47.307 1.00 48.44 601 SER A O 1
ATOM 4440 N N . SER A 1 602 ? 23.636 25.229 -47.484 1.00 50.38 602 SER A N 1
ATOM 4441 C CA . SER A 1 602 ? 22.768 26.044 -46.612 1.00 50.38 602 SER A CA 1
ATOM 4442 C C . SER A 1 602 ? 21.913 25.241 -45.627 1.00 50.38 602 SER A C 1
ATOM 4444 O O . SER A 1 602 ? 21.445 24.142 -45.911 1.00 50.38 602 SER A O 1
ATOM 4446 N N . ILE A 1 603 ? 21.707 25.817 -44.440 1.00 48.09 603 ILE A N 1
ATOM 4447 C CA . ILE A 1 603 ? 20.828 25.318 -43.379 1.00 48.09 603 ILE A CA 1
ATOM 4448 C C . ILE A 1 603 ? 19.676 26.317 -43.228 1.00 48.09 603 ILE A C 1
ATOM 4450 O O . ILE A 1 603 ? 19.902 27.482 -42.910 1.00 48.09 603 ILE A O 1
ATOM 4454 N N . ILE A 1 604 ? 18.441 25.866 -43.440 1.00 49.75 604 ILE A N 1
ATOM 4455 C CA . ILE A 1 604 ? 17.222 26.685 -43.338 1.00 49.75 604 ILE A CA 1
ATOM 4456 C C . ILE A 1 604 ? 16.427 26.248 -42.105 1.00 49.75 604 ILE A C 1
ATOM 4458 O O . ILE A 1 604 ? 16.280 25.052 -41.857 1.00 49.75 604 ILE A O 1
ATOM 4462 N N . ASP A 1 605 ? 15.920 27.211 -41.335 1.00 41.28 605 ASP A N 1
ATOM 4463 C CA . ASP A 1 605 ? 15.209 26.973 -40.074 1.00 41.28 605 ASP A CA 1
ATOM 4464 C C . ASP A 1 605 ? 14.129 28.056 -39.834 1.00 41.28 605 ASP A C 1
ATOM 4466 O O . ASP A 1 605 ? 14.215 29.168 -40.352 1.00 41.28 605 ASP A O 1
ATOM 4470 N N . ASN A 1 606 ? 13.110 27.770 -39.020 1.00 45.03 606 ASN A N 1
ATOM 4471 C CA . ASN A 1 606 ? 12.041 28.712 -38.638 1.00 45.03 606 ASN A CA 1
ATOM 4472 C C . ASN A 1 606 ? 11.360 29.445 -39.828 1.00 45.03 606 ASN A C 1
ATOM 4474 O O . ASN A 1 606 ? 11.369 30.678 -39.896 1.00 45.03 606 ASN A O 1
ATOM 4478 N N . VAL A 1 607 ? 10.756 28.711 -40.774 1.00 45.09 607 VAL A N 1
ATOM 4479 C CA . VAL A 1 607 ? 10.015 29.308 -41.907 1.00 45.09 607 VAL A CA 1
ATOM 4480 C C . VAL A 1 607 ? 8.617 29.786 -41.478 1.00 45.09 607 VAL A C 1
ATOM 4482 O O . VAL A 1 607 ? 7.695 29.000 -41.287 1.00 45.09 607 VAL A O 1
ATOM 4485 N N . ILE A 1 608 ? 8.445 31.102 -41.360 1.00 43.84 608 ILE A N 1
ATOM 4486 C CA . ILE A 1 608 ? 7.274 31.804 -40.820 1.00 43.84 608 ILE A CA 1
ATOM 4487 C C . ILE A 1 608 ? 6.357 32.361 -41.930 1.00 43.84 608 ILE A C 1
ATOM 4489 O O . ILE A 1 608 ? 6.727 33.234 -42.720 1.00 43.84 608 ILE A O 1
ATOM 4493 N N . LEU A 1 609 ? 5.090 31.932 -41.927 1.00 43.38 609 LEU A N 1
ATOM 4494 C CA . LEU A 1 609 ? 4.026 32.485 -42.776 1.00 43.38 609 LEU A CA 1
ATOM 4495 C C . LEU A 1 609 ? 3.361 33.711 -42.122 1.00 43.38 609 LEU A C 1
ATOM 4497 O O . LEU A 1 609 ? 2.408 33.571 -41.361 1.00 43.38 609 LEU A O 1
ATOM 4501 N N . ALA A 1 610 ? 3.825 34.925 -42.431 1.00 45.47 610 ALA A N 1
ATOM 4502 C CA . ALA A 1 610 ? 3.247 36.164 -41.898 1.00 45.47 610 ALA A CA 1
ATOM 4503 C C . ALA A 1 610 ? 2.055 36.665 -42.746 1.00 45.47 610 ALA A C 1
ATOM 4505 O O . ALA A 1 610 ? 2.155 37.623 -43.520 1.00 45.47 610 ALA A O 1
ATOM 4506 N N . VAL A 1 611 ? 0.901 36.010 -42.575 1.00 44.62 611 VAL A N 1
ATOM 4507 C CA . VAL A 1 611 ? -0.391 36.438 -43.138 1.00 44.62 611 VAL A CA 1
ATOM 4508 C C . VAL A 1 611 ? -1.320 36.901 -42.016 1.00 44.62 611 VAL A C 1
ATOM 4510 O O . VAL A 1 611 ? -1.394 36.266 -40.968 1.00 44.62 611 VAL A O 1
ATOM 4513 N N . ASP A 1 612 ? -2.016 38.018 -42.232 1.00 46.34 612 ASP A N 1
ATOM 4514 C CA . ASP A 1 612 ? -2.926 38.601 -41.244 1.00 46.34 612 ASP A CA 1
ATOM 4515 C C . ASP A 1 612 ? -4.259 37.830 -41.200 1.00 46.34 612 ASP A C 1
ATOM 4517 O O . ASP A 1 612 ? -4.880 37.588 -42.240 1.00 46.34 612 ASP A O 1
ATOM 4521 N N . PHE A 1 613 ? -4.695 37.431 -40.002 1.00 50.44 613 PHE A N 1
ATOM 4522 C CA . PHE A 1 613 ? -5.894 36.612 -39.779 1.00 50.44 613 PHE A CA 1
ATOM 4523 C C . PHE A 1 613 ? -6.971 37.426 -39.041 1.00 50.44 613 PHE A C 1
ATOM 4525 O O . PHE A 1 613 ? -6.655 38.015 -38.002 1.00 50.44 613 PHE A O 1
ATOM 4532 N N . PRO A 1 614 ? -8.252 37.389 -39.469 1.00 56.44 614 PRO A N 1
ATOM 4533 C CA . PRO A 1 614 ? -9.343 38.097 -38.790 1.00 56.44 614 PRO A CA 1
ATOM 4534 C C . PRO A 1 614 ? -9.474 37.675 -37.320 1.00 56.44 614 PRO A C 1
ATOM 4536 O O . PRO A 1 614 ? -9.103 36.555 -36.971 1.00 56.44 614 PRO A O 1
ATOM 4539 N N . ASP A 1 615 ? -9.995 38.550 -36.456 1.00 69.94 615 ASP A N 1
ATOM 4540 C CA . ASP A 1 615 ? -10.077 38.298 -35.009 1.00 69.94 615 ASP A CA 1
ATOM 4541 C C . ASP A 1 615 ? -10.763 36.963 -34.671 1.00 69.94 615 ASP A C 1
ATOM 4543 O O . ASP A 1 615 ? -11.795 36.599 -35.246 1.00 69.94 615 ASP A O 1
ATOM 4547 N N . VAL A 1 616 ? -10.183 36.242 -33.706 1.00 78.94 616 VAL A N 1
ATOM 4548 C CA . VAL A 1 616 ? -10.759 35.012 -33.145 1.00 78.94 616 VAL A CA 1
ATOM 4549 C C . VAL A 1 616 ? -12.088 35.308 -32.453 1.00 78.94 616 VAL A C 1
ATOM 4551 O O . VAL A 1 616 ? -12.281 36.361 -31.847 1.00 78.94 616 VAL A O 1
ATOM 4554 N N . THR A 1 617 ? -13.014 34.355 -32.516 1.00 88.56 617 THR A N 1
ATOM 4555 C CA . THR A 1 617 ? -14.349 34.474 -31.913 1.00 88.56 617 THR A CA 1
ATOM 4556 C C . THR A 1 617 ? -14.652 33.291 -31.001 1.00 88.56 617 THR A C 1
ATOM 4558 O O . THR A 1 617 ? -14.159 32.191 -31.230 1.00 88.56 617 THR A O 1
ATOM 4561 N N . LEU A 1 618 ? -15.478 33.512 -29.972 1.00 92.94 618 LEU A N 1
ATOM 4562 C CA . LEU A 1 618 ? -15.927 32.480 -29.035 1.00 92.94 618 LEU A CA 1
ATOM 4563 C C . LEU A 1 618 ? -17.356 32.779 -28.558 1.00 92.94 618 LEU A C 1
ATOM 4565 O O . LEU A 1 618 ? -17.676 33.915 -28.211 1.00 92.94 618 LEU A O 1
ATOM 4569 N N . GLN A 1 619 ? -18.217 31.765 -28.523 1.00 93.50 619 GLN A N 1
ATOM 4570 C CA . GLN A 1 619 ? -19.602 31.835 -28.042 1.00 93.50 619 GLN A CA 1
ATOM 4571 C C . GLN A 1 619 ? -19.924 30.620 -27.166 1.00 93.50 619 GLN A C 1
ATOM 4573 O O . GLN A 1 619 ? -19.268 29.591 -27.290 1.00 93.50 619 GLN A O 1
ATOM 4578 N N . ALA A 1 620 ? -20.929 30.735 -26.291 1.00 91.56 620 ALA A N 1
ATOM 4579 C CA . ALA A 1 620 ? -21.354 29.679 -25.366 1.00 91.56 620 ALA A CA 1
ATOM 4580 C C . ALA A 1 620 ? -22.862 29.413 -25.484 1.00 91.56 620 ALA A C 1
ATOM 4582 O O . ALA A 1 620 ? -23.655 30.358 -25.484 1.00 91.56 620 ALA A O 1
ATOM 4583 N N . THR A 1 621 ? -23.259 28.140 -25.560 1.00 89.25 621 THR A N 1
ATOM 4584 C CA . THR A 1 621 ? -24.663 27.709 -25.657 1.00 89.25 621 THR A CA 1
ATOM 4585 C C . THR A 1 621 ? -24.954 26.547 -24.693 1.00 89.25 621 THR A C 1
ATOM 4587 O O . THR A 1 621 ? -24.318 25.502 -24.826 1.00 89.25 621 THR A O 1
ATOM 4590 N N . PRO A 1 622 ? -25.931 26.668 -23.767 1.00 86.19 622 PRO A N 1
ATOM 4591 C CA . PRO A 1 622 ? -26.609 27.908 -23.365 1.00 86.19 622 PRO A CA 1
ATOM 4592 C C . PRO A 1 622 ? -25.619 28.898 -22.723 1.00 86.19 622 PRO A C 1
ATOM 4594 O O . PRO A 1 622 ? -24.506 28.525 -22.387 1.00 86.19 622 PRO A O 1
ATOM 4597 N N . SER A 1 623 ? -26.000 30.160 -22.515 1.00 86.00 623 SER A N 1
ATOM 4598 C CA . SER A 1 623 ? -25.157 31.119 -21.774 1.00 86.00 623 SER A CA 1
ATOM 4599 C C . SER A 1 623 ? -25.379 31.088 -20.253 1.00 86.00 623 SER A C 1
ATOM 4601 O O . SER A 1 623 ? -24.659 31.750 -19.505 1.00 86.00 623 SER A O 1
ATOM 4603 N N . SER A 1 624 ? -26.352 30.312 -19.763 1.00 84.06 624 SER A N 1
ATOM 4604 C CA . SER A 1 624 ? -26.592 30.108 -18.331 1.00 84.06 624 SER A CA 1
ATOM 4605 C C . SER A 1 624 ? -27.313 28.793 -18.019 1.00 84.06 624 SER A C 1
ATOM 4607 O O . SER A 1 624 ? -27.998 28.230 -18.873 1.00 84.06 624 SER A O 1
ATOM 4609 N N . GLY A 1 625 ? -27.168 28.324 -16.777 1.00 75.44 625 GLY A N 1
ATOM 4610 C CA . GLY A 1 625 ? -27.839 27.137 -16.235 1.00 75.44 625 GLY A CA 1
ATOM 4611 C C . GLY A 1 625 ? -27.444 26.866 -14.773 1.00 75.44 625 GLY A C 1
ATOM 4612 O O . GLY A 1 625 ? -26.569 27.556 -14.249 1.00 75.44 625 GLY A O 1
ATOM 4613 N N . PRO A 1 626 ? -28.074 25.904 -14.077 1.00 71.88 626 PRO A N 1
ATOM 4614 C CA . PRO A 1 626 ? -27.620 25.449 -12.758 1.00 71.88 626 PRO A CA 1
ATOM 4615 C C . PRO A 1 626 ? -26.254 24.739 -12.832 1.00 71.88 626 PRO A C 1
ATOM 4617 O O . PRO A 1 626 ? -25.772 24.402 -13.916 1.00 71.88 626 PRO A O 1
ATOM 4620 N N . ALA A 1 627 ? -25.630 24.489 -11.681 1.00 69.44 627 ALA A N 1
ATOM 4621 C CA . ALA A 1 627 ? -24.469 23.600 -11.595 1.00 69.44 627 ALA A CA 1
ATOM 4622 C C . ALA A 1 627 ? -24.840 22.193 -12.122 1.00 69.44 627 ALA A C 1
ATOM 4624 O O . ALA A 1 627 ? -25.975 21.754 -11.933 1.00 69.44 627 ALA A O 1
ATOM 4625 N N . GLY A 1 628 ? -23.935 21.512 -12.834 1.00 64.06 628 GLY A N 1
ATOM 4626 C CA . GLY A 1 628 ? -24.273 20.316 -13.626 1.00 64.06 628 GLY A CA 1
ATOM 4627 C C . GLY A 1 628 ? -24.758 20.606 -15.057 1.00 64.06 628 GLY A C 1
ATOM 4628 O O . GLY A 1 628 ? -25.164 19.688 -15.766 1.00 64.06 628 GLY A O 1
ATOM 4629 N N . THR A 1 629 ? -24.755 21.866 -15.509 1.00 77.81 629 THR A N 1
ATOM 4630 C CA . THR A 1 629 ? -25.103 22.201 -16.903 1.00 77.81 629 THR A CA 1
ATOM 4631 C C . THR A 1 629 ? -23.921 21.927 -17.832 1.00 77.81 629 THR A C 1
ATOM 4633 O O . THR A 1 629 ? -22.793 22.334 -17.554 1.00 77.81 629 THR A O 1
ATOM 4636 N N . ILE A 1 630 ? -24.198 21.300 -18.978 1.00 83.81 630 ILE A N 1
ATOM 4637 C CA . ILE A 1 630 ? -23.240 21.157 -20.079 1.00 83.81 630 ILE A CA 1
ATOM 4638 C C . ILE A 1 630 ? -23.329 22.390 -20.984 1.00 83.81 630 ILE A C 1
ATOM 4640 O O . ILE A 1 630 ? -24.388 22.701 -21.532 1.00 83.81 630 ILE A O 1
ATOM 4644 N N . PHE A 1 631 ? -22.199 23.068 -21.158 1.00 85.25 631 PHE A N 1
ATOM 4645 C CA . PHE A 1 631 ? -22.019 24.225 -22.028 1.00 85.25 631 PHE A CA 1
ATOM 4646 C C . PHE A 1 631 ? -21.259 23.805 -23.289 1.00 85.25 631 PHE A C 1
ATOM 4648 O O . PHE A 1 631 ? -20.192 23.203 -23.196 1.00 85.25 631 PHE A O 1
ATOM 4655 N N . LEU A 1 632 ? -21.786 24.138 -24.468 1.00 89.44 632 LEU A N 1
ATOM 4656 C CA . LEU A 1 632 ? -21.068 24.029 -25.738 1.00 89.44 632 LEU A CA 1
ATOM 4657 C C . LEU A 1 632 ? -20.439 25.382 -26.076 1.00 89.44 632 LEU A C 1
ATOM 4659 O O . LEU A 1 632 ? -21.152 26.371 -26.265 1.00 89.44 632 LEU A O 1
ATOM 4663 N N . PHE A 1 633 ? -19.116 25.409 -26.191 1.00 90.81 633 PHE A N 1
ATOM 4664 C CA . PHE A 1 633 ? -18.364 26.526 -26.744 1.00 90.81 633 PHE A CA 1
ATOM 4665 C C . PHE A 1 633 ? -18.089 26.304 -28.226 1.00 90.81 633 PHE A C 1
ATOM 4667 O O . PHE A 1 633 ? -17.611 25.243 -28.618 1.00 90.81 633 PHE A O 1
ATOM 4674 N N . THR A 1 634 ? -18.347 27.322 -29.041 1.00 91.06 634 THR A N 1
ATOM 4675 C CA . THR A 1 634 ? -18.008 27.336 -30.471 1.00 91.06 634 THR A CA 1
ATOM 4676 C C . THR A 1 634 ? -17.250 28.607 -30.808 1.00 91.06 634 THR A C 1
ATOM 4678 O O . THR A 1 634 ? -17.629 29.685 -30.343 1.00 91.06 634 THR A O 1
ATOM 4681 N N . GLY A 1 635 ? -16.217 28.501 -31.634 1.00 87.62 635 GLY A N 1
ATOM 4682 C CA . GLY A 1 635 ? -15.396 29.634 -32.051 1.00 87.62 635 GLY A CA 1
ATOM 4683 C C . GLY A 1 635 ? -14.878 29.475 -33.473 1.00 87.62 635 GLY A C 1
ATOM 4684 O O . GLY A 1 635 ? -14.795 28.358 -33.968 1.00 87.62 635 GLY A O 1
ATOM 4685 N N . SER A 1 636 ? -14.523 30.586 -34.110 1.00 83.00 636 SER A N 1
ATOM 4686 C CA . SER A 1 636 ? -14.063 30.647 -35.506 1.00 83.00 636 SER A CA 1
ATOM 4687 C C . SER A 1 636 ? -12.891 31.621 -35.656 1.00 83.00 636 SER A C 1
ATOM 4689 O O . SER A 1 636 ? -12.651 32.450 -34.770 1.00 83.00 636 SER A O 1
ATOM 4691 N N . ASN A 1 637 ? -12.201 31.554 -36.800 1.00 72.75 637 ASN A N 1
ATOM 4692 C CA . ASN A 1 637 ? -10.977 32.305 -37.131 1.00 72.75 637 ASN A CA 1
ATOM 4693 C C . ASN A 1 637 ? -9.748 31.936 -36.271 1.00 72.75 637 ASN A C 1
ATOM 4695 O O . ASN A 1 637 ? -8.801 32.723 -36.139 1.00 72.75 637 ASN A O 1
ATOM 4699 N N . ASN A 1 638 ? -9.740 30.736 -35.683 1.00 73.81 638 ASN A N 1
ATOM 4700 C CA . ASN A 1 638 ? -8.512 30.157 -35.143 1.00 73.81 638 ASN A CA 1
ATOM 4701 C C . ASN A 1 638 ? -7.557 29.806 -36.295 1.00 73.81 638 ASN A C 1
ATOM 4703 O O . ASN A 1 638 ? -7.919 29.878 -37.469 1.00 73.81 638 ASN A O 1
ATOM 4707 N N . LEU A 1 639 ? -6.320 29.446 -35.964 1.00 61.62 639 LEU A N 1
ATOM 4708 C CA . LEU A 1 639 ? -5.389 28.963 -36.978 1.00 61.62 639 LEU A CA 1
ATOM 4709 C C . LEU A 1 639 ? -5.821 27.534 -37.340 1.00 61.62 639 LEU A C 1
ATOM 4711 O O . LEU A 1 639 ? -6.013 26.740 -36.419 1.00 61.62 639 LEU A O 1
ATOM 4715 N N . PRO A 1 640 ? -6.013 27.188 -38.626 1.00 55.72 640 PRO A N 1
ATOM 4716 C CA . PRO A 1 640 ? -6.419 25.839 -39.003 1.00 55.72 640 PRO A CA 1
ATOM 4717 C C . PRO A 1 640 ? -5.487 24.780 -38.412 1.00 55.72 640 PRO A C 1
ATOM 4719 O O . PRO A 1 640 ? -4.266 24.949 -38.428 1.00 55.72 640 PRO A O 1
ATOM 4722 N N . TYR A 1 641 ? -6.065 23.709 -37.867 1.00 48.97 641 TYR A N 1
ATOM 4723 C CA . TYR A 1 641 ? -5.352 22.616 -37.190 1.00 48.97 641 TYR A CA 1
ATOM 4724 C C . TYR A 1 641 ? -4.519 23.001 -35.953 1.00 48.97 641 TYR A C 1
ATOM 4726 O O . TYR A 1 641 ? -3.841 22.137 -35.391 1.00 48.97 641 TYR A O 1
ATOM 4734 N N . SER A 1 642 ? -4.561 24.252 -35.479 1.00 55.34 642 SER A N 1
ATOM 4735 C CA . SER A 1 642 ? -3.834 24.630 -34.267 1.00 55.34 642 SER A CA 1
ATOM 4736 C C . SER A 1 642 ? -4.504 24.087 -33.009 1.00 55.34 642 SER A C 1
ATOM 4738 O O . SER A 1 642 ? -5.713 23.844 -32.959 1.00 55.34 642 SER A O 1
ATOM 4740 N N . ARG A 1 643 ? -3.692 23.919 -31.964 1.00 74.38 643 ARG A N 1
ATOM 4741 C CA . ARG A 1 643 ? -4.171 23.677 -30.607 1.00 74.38 643 ARG A CA 1
ATOM 4742 C C . ARG A 1 643 ? -4.745 24.981 -30.053 1.00 74.38 643 ARG A C 1
ATOM 4744 O O . ARG A 1 643 ? -4.040 25.983 -30.018 1.00 74.38 643 ARG A O 1
ATOM 4751 N N . VAL A 1 644 ? -5.984 24.949 -29.579 1.00 77.44 644 VAL A N 1
ATOM 4752 C CA . VAL A 1 644 ? -6.636 26.071 -28.900 1.00 77.44 644 VAL A CA 1
ATOM 4753 C C . VAL A 1 644 ? -6.925 25.677 -27.458 1.00 77.44 644 VAL A C 1
ATOM 4755 O O . VAL A 1 644 ? -7.626 24.703 -27.186 1.00 77.44 644 VAL A O 1
ATOM 4758 N N . GLU A 1 645 ? -6.352 26.439 -26.539 1.00 85.94 645 GLU A N 1
ATOM 4759 C CA . GLU A 1 645 ? -6.523 26.333 -25.096 1.00 85.94 645 GLU A CA 1
ATOM 4760 C C . GLU A 1 645 ? -7.859 26.949 -24.675 1.00 85.94 645 GLU A C 1
ATOM 4762 O O . GLU A 1 645 ? -8.206 28.033 -25.137 1.00 85.94 645 GLU A O 1
ATOM 4767 N N . ILE A 1 646 ? -8.598 26.294 -23.777 1.00 86.25 646 ILE A N 1
ATOM 4768 C CA . ILE A 1 646 ? -9.825 26.828 -23.171 1.00 86.25 646 ILE A CA 1
ATOM 4769 C C . ILE A 1 646 ? -9.585 27.005 -21.669 1.00 86.25 646 ILE A C 1
ATOM 4771 O O . ILE A 1 646 ? -9.250 26.045 -20.976 1.00 86.25 646 ILE A O 1
ATOM 4775 N N . CYS A 1 647 ? -9.769 28.218 -21.146 1.00 85.62 647 CYS A N 1
ATOM 4776 C CA . CYS A 1 647 ? -9.467 28.575 -19.755 1.00 85.62 647 CYS A CA 1
ATOM 4777 C C . CYS A 1 647 ? -10.615 29.340 -19.085 1.00 85.62 647 CYS A C 1
ATOM 4779 O O . CYS A 1 647 ? -11.378 30.046 -19.749 1.00 85.62 647 CYS A O 1
ATOM 4781 N N . VAL A 1 648 ? -10.658 29.324 -17.752 1.00 84.88 648 VAL A N 1
ATOM 4782 C CA . VAL A 1 648 ? -11.326 30.384 -16.977 1.00 84.88 648 VAL A CA 1
ATOM 4783 C C . VAL A 1 648 ? -10.381 31.588 -16.911 1.00 84.88 648 VAL A C 1
ATOM 4785 O O . VAL A 1 648 ? -9.202 31.440 -16.606 1.00 84.88 648 VAL A O 1
ATOM 4788 N N . GLY A 1 649 ? -10.859 32.786 -17.243 1.00 75.94 649 GLY A N 1
ATOM 4789 C CA . GLY A 1 649 ? -9.987 33.949 -17.428 1.00 75.94 649 GLY A CA 1
ATOM 4790 C C . GLY A 1 649 ? -9.289 34.436 -16.142 1.00 75.94 649 GLY A C 1
ATOM 4791 O O . GLY A 1 649 ? -9.945 34.516 -15.101 1.00 75.94 649 GLY A O 1
ATOM 4792 N N . PRO A 1 650 ? -8.003 34.852 -16.200 1.00 75.44 650 PRO A N 1
ATOM 4793 C CA . PRO A 1 650 ? -7.091 34.824 -17.353 1.00 75.44 650 PRO A CA 1
ATOM 4794 C C . PRO A 1 650 ? -6.464 33.435 -17.579 1.00 75.44 650 PRO A C 1
ATOM 4796 O O . PRO A 1 650 ? -6.255 32.703 -16.616 1.00 75.44 650 PRO A O 1
ATOM 4799 N N . CYS A 1 651 ? -6.097 33.098 -18.822 1.00 71.81 651 CYS A N 1
ATOM 4800 C CA . CYS A 1 651 ? -5.377 31.854 -19.127 1.00 71.81 651 CYS A CA 1
ATOM 4801 C C . CYS A 1 651 ? -4.016 31.783 -18.411 1.00 71.81 651 CYS A C 1
ATOM 4803 O O . CYS A 1 651 ? -3.155 32.646 -18.581 1.00 71.81 651 CYS A O 1
ATOM 4805 N N . SER A 1 652 ? -3.823 30.725 -17.628 1.00 76.00 652 SER A N 1
ATOM 4806 C CA . SER A 1 652 ? -2.571 30.318 -16.995 1.00 76.00 652 SER A CA 1
ATOM 4807 C C . SER A 1 652 ? -2.541 28.788 -16.881 1.00 76.00 652 SER A C 1
ATOM 4809 O O . SER A 1 652 ? -3.537 28.117 -17.162 1.00 76.00 652 SER A O 1
ATOM 4811 N N . ALA A 1 653 ? -1.418 28.221 -16.432 1.00 67.56 653 ALA A N 1
ATOM 4812 C CA . ALA A 1 653 ? -1.327 26.784 -16.156 1.00 67.56 653 ALA A CA 1
ATOM 4813 C C . ALA A 1 653 ? -2.379 26.298 -15.134 1.00 67.56 653 ALA A C 1
ATOM 4815 O O . ALA A 1 653 ? -2.833 25.163 -15.233 1.00 67.56 653 ALA A O 1
ATOM 4816 N N . ASP A 1 654 ? -2.796 27.169 -14.207 1.00 61.31 654 ASP A N 1
ATOM 4817 C CA . ASP A 1 654 ? -3.728 26.854 -13.116 1.00 61.31 654 ASP A CA 1
ATOM 4818 C C . ASP A 1 654 ? -5.210 27.102 -13.472 1.00 61.31 654 ASP A C 1
ATOM 4820 O O . ASP A 1 654 ? -6.094 26.751 -12.693 1.00 61.31 654 ASP A O 1
ATOM 4824 N N . SER A 1 655 ? -5.501 27.746 -14.611 1.00 71.19 655 SER A N 1
ATOM 4825 C CA . SER A 1 655 ? -6.868 28.128 -15.024 1.00 71.19 655 SER A CA 1
ATOM 4826 C C . SER A 1 655 ? -7.341 27.489 -16.334 1.00 71.19 655 SER A C 1
ATOM 4828 O O . SER A 1 655 ? -8.495 27.661 -16.742 1.00 71.19 655 SER A O 1
ATOM 4830 N N . ARG A 1 656 ? -6.447 26.748 -16.992 1.00 76.81 656 ARG A N 1
ATOM 4831 C CA . ARG A 1 656 ? -6.705 25.900 -18.156 1.00 76.81 656 ARG A CA 1
ATOM 4832 C C . ARG A 1 656 ? -7.714 24.801 -17.800 1.00 76.81 656 ARG A C 1
ATOM 4834 O O . ARG A 1 656 ? -7.487 24.031 -16.874 1.00 76.81 656 ARG A O 1
ATOM 4841 N N . LEU A 1 657 ? -8.798 24.717 -18.565 1.00 74.31 657 LEU A N 1
ATOM 4842 C CA . LEU A 1 657 ? -9.823 23.679 -18.444 1.00 74.31 657 LEU A CA 1
ATOM 4843 C C . LEU A 1 657 ? -9.519 22.493 -19.362 1.00 74.31 657 LEU A C 1
ATOM 4845 O O . LEU A 1 657 ? -9.491 21.358 -18.902 1.00 74.31 657 LEU A O 1
ATOM 4849 N N . ASP A 1 658 ? -9.282 22.762 -20.649 1.00 73.69 658 ASP A N 1
ATOM 4850 C CA . ASP A 1 658 ? -9.026 21.741 -21.671 1.00 73.69 658 ASP A CA 1
ATOM 4851 C C . ASP A 1 658 ? -8.362 22.363 -22.918 1.00 73.69 658 ASP A C 1
ATOM 4853 O O . ASP A 1 658 ? -8.102 23.568 -22.953 1.00 73.69 658 ASP A O 1
ATOM 4857 N N . TYR A 1 659 ? -8.092 21.562 -23.949 1.00 79.81 659 TYR A N 1
ATOM 4858 C CA . TYR A 1 659 ? -7.704 22.027 -25.278 1.00 79.81 659 TYR A CA 1
ATOM 4859 C C . TYR A 1 659 ? -8.427 21.270 -26.391 1.00 79.81 659 TYR A C 1
ATOM 4861 O O . TYR A 1 659 ? -8.698 20.078 -26.294 1.00 79.81 659 TYR A O 1
ATOM 4869 N N . VAL A 1 660 ? -8.669 21.964 -27.498 1.00 78.75 660 VAL A N 1
ATOM 4870 C CA . VAL A 1 660 ? -9.218 21.389 -28.731 1.00 78.75 660 VAL A CA 1
ATOM 4871 C C . VAL A 1 660 ? -8.314 21.717 -29.913 1.00 78.75 660 VAL A C 1
ATOM 4873 O O . VAL A 1 660 ? -7.441 22.577 -29.811 1.00 78.75 660 VAL A O 1
ATOM 4876 N N . TYR A 1 661 ? -8.512 21.036 -31.038 1.00 69.44 661 TYR A N 1
ATOM 4877 C CA . TYR A 1 661 ? -7.878 21.401 -32.303 1.00 69.44 661 TYR A CA 1
ATOM 4878 C C . TYR A 1 661 ? -8.896 22.089 -33.205 1.00 69.44 661 TYR A C 1
ATOM 4880 O O . TYR A 1 661 ? -10.044 21.646 -33.289 1.00 69.44 661 TYR A O 1
ATOM 4888 N N . ALA A 1 662 ? -8.483 23.170 -33.861 1.00 64.75 662 ALA A N 1
ATOM 4889 C CA . ALA A 1 662 ? -9.303 23.829 -34.869 1.00 64.75 662 ALA A CA 1
ATOM 4890 C C . ALA A 1 662 ? -9.393 22.986 -36.149 1.00 64.75 662 ALA A C 1
ATOM 4892 O O . ALA A 1 662 ? -8.446 22.286 -36.508 1.00 64.75 662 ALA A O 1
ATOM 4893 N N . ASP A 1 663 ? -10.522 23.053 -36.852 1.00 58.09 663 ASP A N 1
ATOM 4894 C CA . ASP A 1 663 ? -10.691 22.369 -38.134 1.00 58.09 663 ASP A CA 1
ATOM 4895 C C . ASP A 1 663 ? -9.960 23.088 -39.288 1.00 58.09 663 ASP A C 1
ATOM 4897 O O . ASP A 1 663 ? -9.258 24.084 -39.095 1.00 58.09 663 ASP A O 1
ATOM 4901 N N . GLU A 1 664 ? -10.135 22.585 -40.512 1.00 48.62 664 GLU A N 1
ATOM 4902 C CA . GLU A 1 664 ? -9.534 23.132 -41.738 1.00 48.62 664 GLU A CA 1
ATOM 4903 C C . GLU A 1 664 ? -9.895 24.607 -42.024 1.00 48.62 664 GLU A C 1
ATOM 4905 O O . GLU A 1 664 ? -9.207 25.272 -42.798 1.00 48.62 664 GLU A O 1
ATOM 4910 N N . ARG A 1 665 ? -10.957 25.138 -41.398 1.00 57.03 665 ARG A N 1
ATOM 4911 C CA . ARG A 1 665 ? -11.425 26.528 -41.530 1.00 57.03 665 ARG A CA 1
ATOM 4912 C C . ARG A 1 665 ? -11.084 27.392 -40.313 1.00 57.03 665 ARG A C 1
ATOM 4914 O O . ARG A 1 665 ? -11.391 28.584 -40.317 1.00 57.03 665 ARG A O 1
ATOM 4921 N N . GLY A 1 666 ? -10.462 26.824 -39.279 1.00 60.75 666 GLY A N 1
ATOM 4922 C CA . GLY A 1 666 ? -10.222 27.516 -38.013 1.00 60.75 666 GLY A CA 1
ATOM 4923 C C . GLY A 1 666 ? -11.428 27.512 -37.061 1.00 60.75 666 GLY A C 1
ATOM 4924 O O . GLY A 1 666 ? -11.464 28.325 -36.128 1.00 60.75 666 GLY A O 1
ATOM 4925 N N . ASP A 1 667 ? -12.416 26.638 -37.285 1.00 78.75 667 ASP A N 1
ATOM 4926 C CA . ASP A 1 667 ? -13.568 26.465 -36.396 1.00 78.75 667 ASP A CA 1
ATOM 4927 C C . ASP A 1 667 ? -13.224 25.503 -35.241 1.00 78.75 667 ASP A C 1
ATOM 4929 O O . ASP A 1 667 ? -12.541 24.499 -35.435 1.00 78.75 667 ASP A O 1
ATOM 4933 N N . ILE A 1 668 ? -13.718 25.783 -34.032 1.00 85.81 668 ILE A N 1
ATOM 4934 C CA . ILE A 1 668 ? -13.595 24.924 -32.844 1.00 85.81 668 ILE A CA 1
ATOM 4935 C C . ILE A 1 668 ? -14.963 24.632 -32.225 1.00 85.81 668 ILE A C 1
ATOM 4937 O O . ILE A 1 668 ? -15.863 25.477 -32.236 1.00 85.81 668 ILE A O 1
ATOM 4941 N N . ALA A 1 669 ? -15.082 23.459 -31.602 1.00 84.94 669 ALA A N 1
ATOM 4942 C CA . ALA A 1 669 ? -16.186 23.099 -30.720 1.00 84.94 669 ALA A CA 1
ATOM 4943 C C . ALA A 1 669 ? -15.642 22.375 -29.477 1.00 84.94 669 ALA A C 1
ATOM 4945 O O . ALA A 1 669 ? -14.928 21.385 -29.608 1.00 84.94 669 ALA A O 1
ATOM 4946 N N . ALA A 1 670 ? -15.984 22.860 -28.282 1.00 83.12 670 ALA A N 1
ATOM 4947 C CA . ALA A 1 670 ? -15.564 22.290 -27.001 1.00 83.12 670 ALA A CA 1
ATOM 4948 C C . ALA A 1 670 ? -16.761 22.174 -26.048 1.00 83.12 670 ALA A C 1
ATOM 4950 O O . ALA A 1 670 ? -17.606 23.068 -26.007 1.00 83.12 670 ALA A O 1
ATOM 4951 N N . TYR A 1 671 ? -16.830 21.102 -25.262 1.00 80.88 671 TYR A N 1
ATOM 4952 C CA . TYR A 1 671 ? -17.875 20.909 -24.254 1.00 80.88 671 TYR A CA 1
ATOM 4953 C C . TYR A 1 671 ? -17.297 21.084 -22.851 1.00 80.88 671 TYR A C 1
ATOM 4955 O O . TYR A 1 671 ? -16.225 20.567 -22.557 1.00 80.88 671 TYR A O 1
ATOM 4963 N N . LEU A 1 672 ? -18.031 21.769 -21.978 1.00 80.25 672 LEU A N 1
ATOM 4964 C CA . LEU A 1 672 ? -17.727 21.876 -20.554 1.00 80.25 672 LEU A CA 1
ATOM 4965 C C . LEU A 1 672 ? -18.944 21.441 -19.747 1.00 80.25 672 LEU A C 1
ATOM 4967 O O . LEU A 1 672 ? -19.956 22.140 -19.712 1.00 80.25 672 LEU A O 1
ATOM 4971 N N . GLU A 1 673 ? -18.831 20.307 -19.071 1.00 77.38 673 GLU A N 1
ATOM 4972 C CA . GLU A 1 673 ? -19.750 19.931 -18.003 1.00 77.38 673 GLU A CA 1
ATOM 4973 C C . GLU A 1 673 ? -19.305 20.635 -16.718 1.00 77.38 673 GLU A C 1
ATOM 4975 O O . GLU A 1 673 ? -18.189 20.427 -16.238 1.00 77.38 673 GLU A O 1
ATOM 4980 N N . THR A 1 674 ? -20.136 21.527 -16.176 1.00 67.75 674 THR A N 1
ATOM 4981 C CA . THR A 1 674 ? -19.814 22.177 -14.899 1.00 67.75 674 THR A CA 1
ATOM 4982 C C . THR A 1 674 ? -20.121 21.230 -13.753 1.00 67.75 674 THR A C 1
ATOM 4984 O O . THR A 1 674 ? -21.202 20.649 -13.710 1.00 67.75 674 THR A O 1
ATOM 4987 N N . SER A 1 675 ? -19.198 21.070 -12.799 1.00 63.06 675 SER A N 1
ATOM 4988 C CA . SER A 1 675 ? -19.467 20.215 -11.638 1.00 63.06 675 SER A CA 1
ATOM 4989 C C . SER A 1 675 ? -20.665 20.740 -10.839 1.00 63.06 675 SER A C 1
ATOM 4991 O O . SER A 1 675 ? -20.987 21.931 -10.870 1.00 63.06 675 SER A O 1
ATOM 4993 N N . THR A 1 676 ? -21.311 19.864 -10.069 1.00 54.09 676 THR A N 1
ATOM 4994 C CA . THR A 1 676 ? -22.392 20.244 -9.141 1.00 54.09 676 THR A CA 1
ATOM 4995 C C . THR A 1 676 ? -21.934 21.213 -8.043 1.00 54.09 676 THR A C 1
ATOM 4997 O O . THR A 1 676 ? -22.759 21.877 -7.426 1.00 54.09 676 THR A O 1
ATOM 5000 N N . GLU A 1 677 ? -20.621 21.308 -7.821 1.00 50.75 677 GLU A N 1
ATOM 5001 C CA . GLU A 1 677 ? -19.962 22.182 -6.841 1.00 50.75 677 GLU A CA 1
ATOM 5002 C C . GLU A 1 677 ? -19.652 23.585 -7.412 1.00 50.75 677 GLU A C 1
ATOM 5004 O O . GLU A 1 677 ? -19.170 24.468 -6.696 1.00 50.75 677 GLU A O 1
ATOM 5009 N N . ALA A 1 678 ? -19.915 23.819 -8.707 1.00 58.47 678 ALA A N 1
ATOM 5010 C CA . ALA A 1 678 ? -19.685 25.106 -9.353 1.00 58.47 678 ALA A CA 1
ATOM 5011 C C . ALA A 1 678 ? -20.508 26.216 -8.673 1.00 58.47 678 ALA A C 1
ATOM 5013 O O . ALA A 1 678 ? -21.742 26.195 -8.649 1.00 58.47 678 ALA A O 1
ATOM 5014 N N . ARG A 1 679 ? -19.816 27.217 -8.117 1.00 64.06 679 ARG A N 1
ATOM 5015 C CA . ARG A 1 679 ? -20.456 28.302 -7.362 1.00 64.06 679 ARG A CA 1
ATOM 5016 C C . ARG A 1 679 ? -21.377 29.130 -8.272 1.00 64.06 679 ARG A C 1
ATOM 5018 O O . ARG A 1 679 ? -20.975 29.482 -9.380 1.00 64.06 679 ARG A O 1
ATOM 5025 N N . PRO A 1 680 ? -22.572 29.536 -7.808 1.00 71.62 680 PRO A N 1
ATOM 5026 C CA . PRO A 1 680 ? -23.399 30.485 -8.541 1.00 71.62 680 PRO A CA 1
ATOM 5027 C C . PRO A 1 680 ? -22.651 31.799 -8.806 1.00 71.62 680 PRO A C 1
ATOM 5029 O O . PRO A 1 680 ? -22.147 32.436 -7.879 1.00 71.62 680 PRO A O 1
ATOM 5032 N N . GLY A 1 681 ? -22.575 32.206 -10.071 1.00 71.12 681 GLY A N 1
ATOM 5033 C CA . GLY A 1 681 ? -21.732 33.313 -10.513 1.00 71.12 681 GLY A CA 1
ATOM 5034 C C . GLY A 1 681 ? -21.544 33.345 -12.028 1.00 71.12 681 GLY A C 1
ATOM 5035 O O . GLY A 1 681 ? -21.924 32.411 -12.732 1.00 71.12 681 GLY A O 1
ATOM 5036 N N . THR A 1 682 ? -20.965 34.433 -12.534 1.00 84.25 682 THR A N 1
ATOM 5037 C CA . THR A 1 682 ? -20.607 34.569 -13.953 1.00 84.25 682 THR A CA 1
ATOM 5038 C C . THR A 1 682 ? -19.114 34.339 -14.128 1.00 84.25 682 THR A C 1
ATOM 5040 O O . THR A 1 682 ? -18.308 35.033 -13.512 1.00 84.25 682 THR A O 1
ATOM 5043 N N . TYR A 1 683 ? -18.764 33.394 -14.993 1.00 85.56 683 TYR A N 1
ATOM 5044 C CA . TYR A 1 683 ? -17.398 33.001 -15.309 1.00 85.56 683 TYR A CA 1
ATOM 5045 C C . TYR A 1 683 ? -17.047 33.483 -16.712 1.00 85.56 683 TYR A C 1
ATOM 5047 O O . TYR A 1 683 ? -17.782 33.195 -17.658 1.00 85.56 683 TYR A O 1
ATOM 5055 N N . GLN A 1 684 ? -15.934 34.206 -16.849 1.00 90.31 684 GLN A N 1
ATOM 5056 C CA . GLN A 1 684 ? -15.368 34.528 -18.156 1.00 90.31 684 GLN A CA 1
ATOM 5057 C C . GLN A 1 684 ? -14.549 33.330 -18.638 1.00 90.31 684 GLN A C 1
ATOM 5059 O O . GLN A 1 684 ? -13.638 32.882 -17.943 1.00 90.31 684 GLN A O 1
ATOM 5064 N N . ILE A 1 685 ? -14.873 32.835 -19.825 1.00 91.50 685 ILE A N 1
ATOM 5065 C CA . ILE A 1 685 ? -14.172 31.747 -20.500 1.00 91.50 685 ILE A CA 1
ATOM 5066 C C . ILE A 1 685 ? -13.374 32.355 -21.647 1.00 91.50 685 ILE A C 1
ATOM 5068 O O . ILE A 1 685 ? -13.901 33.174 -22.402 1.00 91.50 685 ILE A O 1
ATOM 5072 N N . ILE A 1 686 ? -12.103 31.983 -21.750 1.00 88.81 686 ILE A N 1
ATOM 5073 C CA . ILE A 1 686 ? -11.165 32.478 -22.757 1.00 88.81 686 ILE A CA 1
ATOM 5074 C C . ILE A 1 686 ? -10.715 31.298 -23.614 1.00 88.81 686 ILE A C 1
ATOM 5076 O O . ILE A 1 686 ? -10.351 30.258 -23.072 1.00 88.81 686 ILE A O 1
ATOM 5080 N N . SER A 1 687 ? -10.727 31.473 -24.934 1.00 86.31 687 SER A N 1
ATOM 5081 C CA . SER A 1 687 ? -10.007 30.611 -25.869 1.00 86.31 687 SER A CA 1
ATOM 5082 C C . SER A 1 687 ? -8.711 31.305 -26.274 1.00 86.31 687 SER A C 1
ATOM 5084 O O . SER A 1 687 ? -8.779 32.438 -26.757 1.00 86.31 687 SER A O 1
ATOM 5086 N N . ASP A 1 688 ? -7.563 30.657 -26.103 1.00 81.88 688 ASP A N 1
ATOM 5087 C CA . ASP A 1 688 ? -6.240 31.184 -26.460 1.00 81.88 688 ASP A CA 1
ATOM 5088 C C . ASP A 1 688 ? -5.528 30.213 -27.411 1.00 81.88 688 ASP A C 1
ATOM 5090 O O . ASP A 1 688 ? -5.512 29.007 -27.187 1.00 81.88 688 ASP A O 1
ATOM 5094 N N . ASN A 1 689 ? -5.007 30.722 -28.523 1.00 66.06 689 ASN A N 1
ATOM 5095 C CA . ASN A 1 689 ? -4.557 29.903 -29.656 1.00 66.06 689 ASN A CA 1
ATOM 5096 C C . ASN A 1 689 ? -3.036 30.004 -29.838 1.00 66.06 689 ASN A C 1
ATOM 5098 O O . ASN A 1 689 ? -2.299 29.041 -29.642 1.00 66.06 689 ASN A O 1
ATOM 5102 N N . VAL A 1 690 ? -2.562 31.205 -30.163 1.00 58.31 690 VAL A N 1
ATOM 5103 C CA . VAL A 1 690 ? -1.137 31.555 -30.247 1.00 58.31 690 VAL A CA 1
ATOM 5104 C C . VAL A 1 690 ? -0.923 32.895 -29.546 1.00 58.31 690 VAL A C 1
ATOM 5106 O O . VAL A 1 690 ? -1.879 33.671 -29.464 1.00 58.31 690 VAL A O 1
ATOM 5109 N N . PRO A 1 691 ? 0.296 33.211 -29.063 1.00 53.56 691 PRO A N 1
ATOM 5110 C CA . PRO A 1 691 ? 0.559 34.435 -28.311 1.00 53.56 691 PRO A CA 1
ATOM 5111 C C . PRO A 1 691 ? -0.014 35.694 -28.983 1.00 53.56 691 PRO A C 1
ATOM 5113 O O . PRO A 1 691 ? 0.415 36.098 -30.061 1.00 53.56 691 PRO A O 1
ATOM 5116 N N . GLY A 1 692 ? -1.008 36.311 -28.335 1.00 56.94 692 GLY A N 1
ATOM 5117 C CA . GLY A 1 692 ? -1.705 37.501 -28.837 1.00 56.94 692 GLY A CA 1
ATOM 5118 C C . GLY A 1 692 ? -3.008 37.248 -29.611 1.00 56.94 692 GLY A C 1
ATOM 5119 O O . GLY A 1 692 ? -3.625 38.218 -30.047 1.00 56.94 692 GLY A O 1
ATOM 5120 N N . ARG A 1 693 ? -3.468 35.997 -29.762 1.00 68.00 693 ARG A N 1
ATOM 5121 C CA . ARG A 1 693 ? -4.758 35.643 -30.386 1.00 68.00 693 ARG A CA 1
ATOM 5122 C C . ARG A 1 693 ? -5.655 34.877 -29.414 1.00 68.00 693 ARG A C 1
ATOM 5124 O O . ARG A 1 693 ? -5.674 33.647 -29.416 1.00 68.00 693 ARG A O 1
ATOM 5131 N N . SER A 1 694 ? -6.455 35.625 -28.654 1.00 83.75 694 SER A N 1
ATOM 5132 C CA . SER A 1 694 ? -7.496 35.078 -27.781 1.00 83.75 694 SER A CA 1
ATOM 5133 C C . SER A 1 694 ? -8.861 35.734 -27.997 1.00 83.75 694 SER A C 1
ATOM 5135 O O . SER A 1 694 ? -8.967 36.870 -28.457 1.00 83.75 694 SER A O 1
ATOM 5137 N N . ALA A 1 695 ? -9.916 35.003 -27.645 1.00 87.62 695 ALA A N 1
ATOM 5138 C CA . ALA A 1 695 ? -11.299 35.472 -27.614 1.00 87.62 695 ALA A CA 1
ATOM 5139 C C . ALA A 1 695 ? -11.935 35.101 -26.272 1.00 87.62 695 ALA A C 1
ATOM 5141 O O . ALA A 1 695 ? -11.477 34.176 -25.603 1.00 87.62 695 ALA A O 1
ATOM 5142 N N . SER A 1 696 ? -12.990 35.807 -25.854 1.00 91.19 696 SER A N 1
ATOM 5143 C CA . SER A 1 696 ? -13.666 35.490 -24.591 1.00 91.19 696 SER A CA 1
ATOM 5144 C C . SER A 1 696 ? -15.183 35.585 -24.675 1.00 91.19 696 SER A C 1
ATOM 5146 O O . SER A 1 696 ? -15.734 36.386 -25.427 1.00 91.19 696 SER A O 1
ATOM 5148 N N . THR A 1 697 ? -15.841 34.766 -23.862 1.00 93.50 697 THR A N 1
ATOM 5149 C CA . THR A 1 697 ? -17.289 34.743 -23.647 1.00 93.50 697 THR A CA 1
ATOM 5150 C C . THR A 1 697 ? -17.574 34.557 -22.155 1.00 93.50 697 THR A C 1
ATOM 5152 O O . THR A 1 697 ? -16.645 34.402 -21.362 1.00 93.50 697 THR A O 1
ATOM 5155 N N . SER A 1 698 ? -18.842 34.560 -21.750 1.00 91.81 698 SER A N 1
ATOM 5156 C CA . SER A 1 698 ? -19.232 34.349 -20.353 1.00 91.81 698 SER A CA 1
ATOM 5157 C C . SER A 1 698 ? -20.350 33.324 -20.219 1.00 91.81 698 SER A C 1
ATOM 5159 O O . SER A 1 698 ? -21.297 33.331 -21.005 1.00 91.81 698 SER A O 1
ATOM 5161 N N . ILE A 1 699 ? -20.268 32.504 -19.170 1.00 90.00 699 ILE A N 1
ATOM 5162 C CA . ILE A 1 699 ? -21.348 31.615 -18.722 1.00 90.00 699 ILE A CA 1
ATOM 5163 C C . ILE A 1 699 ? -21.800 32.008 -17.313 1.00 90.00 699 ILE A C 1
ATOM 5165 O O . ILE A 1 699 ? -20.982 32.438 -16.498 1.00 90.00 699 ILE A O 1
ATOM 5169 N N . THR A 1 700 ? -23.089 31.862 -17.002 1.00 84.75 700 THR A N 1
ATOM 5170 C CA . THR A 1 700 ? -23.629 32.137 -15.658 1.00 84.75 700 THR A CA 1
ATOM 5171 C C . THR A 1 700 ? -24.213 30.884 -15.015 1.00 84.75 700 THR A C 1
ATOM 5173 O O . THR A 1 700 ? -25.193 30.325 -15.506 1.00 84.75 700 THR A O 1
ATOM 5176 N N . ILE A 1 701 ? -23.658 30.502 -13.865 1.00 80.94 701 ILE A N 1
ATOM 5177 C CA . ILE A 1 701 ? -24.185 29.443 -13.004 1.00 80.94 701 ILE A CA 1
ATOM 5178 C C . ILE A 1 701 ? -25.244 30.034 -12.069 1.00 80.94 701 ILE A C 1
ATOM 5180 O O . ILE A 1 701 ? -24.983 30.999 -11.347 1.00 80.94 701 ILE A O 1
ATOM 5184 N N . THR A 1 702 ? -26.456 29.482 -12.090 1.00 69.88 702 THR A N 1
ATOM 5185 C CA . THR A 1 702 ? -27.596 29.949 -11.282 1.00 69.88 702 THR A CA 1
ATOM 5186 C C . THR A 1 702 ? -27.747 29.140 -9.994 1.00 69.88 702 THR A C 1
ATOM 5188 O O . THR A 1 702 ? -27.644 27.918 -10.026 1.00 69.88 702 THR A O 1
ATOM 5191 N N . GLY A 1 703 ? -28.032 29.804 -8.869 1.00 54.97 703 GLY A N 1
ATOM 5192 C CA . GLY A 1 703 ? -28.184 29.152 -7.562 1.00 54.97 703 GLY A CA 1
ATOM 5193 C C . GLY A 1 703 ? -29.592 28.621 -7.275 1.00 54.97 703 GLY A C 1
ATOM 5194 O O . GLY A 1 703 ? -30.586 29.232 -7.667 1.00 54.97 703 GLY A O 1
ATOM 5195 N N . GLU A 1 704 ? -29.660 27.508 -6.543 1.00 60.31 704 GLU A N 1
ATOM 5196 C CA . GLU A 1 704 ? -30.909 26.876 -6.103 1.00 60.31 704 GLU A CA 1
ATOM 5197 C C . GLU A 1 704 ? -31.542 27.526 -4.851 1.00 60.31 704 GLU A C 1
ATOM 5199 O O . GLU A 1 704 ? -30.970 28.409 -4.202 1.00 60.31 704 GLU A O 1
ATOM 5204 N N . SER A 1 705 ? -32.749 27.050 -4.519 1.00 63.09 705 SER A N 1
ATOM 5205 C CA . SER A 1 705 ? -33.604 27.434 -3.385 1.00 63.09 705 SER A CA 1
ATOM 5206 C C . SER A 1 705 ? -32.875 27.574 -2.039 1.00 63.09 705 SER A C 1
ATOM 5208 O O . SER A 1 705 ? -31.861 26.929 -1.784 1.00 63.09 705 SER A O 1
ATOM 5210 N N . SER A 1 706 ? -33.425 28.385 -1.127 1.00 78.00 706 SER A N 1
ATOM 5211 C CA . SER A 1 706 ? -32.857 28.573 0.217 1.00 78.00 706 SER A CA 1
ATOM 5212 C C . SER A 1 706 ? -32.798 27.265 1.030 1.00 78.00 706 SER A C 1
ATOM 5214 O O . SER A 1 706 ? -33.778 26.507 1.007 1.00 78.00 706 SER A O 1
ATOM 5216 N N . PRO A 1 707 ? -31.712 27.023 1.797 1.00 87.56 707 PRO A N 1
ATOM 5217 C CA . PRO A 1 707 ? -31.603 25.858 2.669 1.00 87.56 707 PRO A CA 1
ATOM 5218 C C . PRO A 1 707 ? -32.711 25.776 3.726 1.00 87.56 707 PRO A C 1
ATOM 5220 O O . PRO A 1 707 ? -33.258 26.787 4.174 1.00 87.56 707 PRO A O 1
ATOM 5223 N N . THR A 1 708 ? -33.012 24.558 4.166 1.00 92.19 708 THR A N 1
ATOM 5224 C CA . THR A 1 708 ? -33.999 24.244 5.213 1.00 92.19 708 THR A CA 1
ATOM 5225 C C . THR A 1 708 ? -33.424 23.230 6.201 1.00 92.19 708 THR A C 1
ATOM 5227 O O . THR A 1 708 ? -32.550 22.451 5.833 1.00 92.19 708 THR A O 1
ATOM 5230 N N . LEU A 1 709 ? -33.885 23.242 7.459 1.00 95.38 709 LEU A N 1
ATOM 5231 C CA . LEU A 1 709 ? -33.369 22.373 8.524 1.00 95.38 709 LEU A CA 1
ATOM 5232 C C . LEU A 1 709 ? -34.485 21.950 9.494 1.00 95.38 709 LEU A C 1
ATOM 5234 O O . LEU A 1 709 ? -35.336 22.764 9.854 1.00 95.38 709 LEU A O 1
ATOM 5238 N N . ALA A 1 710 ? -34.454 20.700 9.950 1.00 92.69 710 ALA A N 1
ATOM 5239 C CA . ALA A 1 710 ? -35.379 20.112 10.916 1.00 92.69 710 ALA A CA 1
ATOM 5240 C C . ALA A 1 710 ? -34.648 19.146 11.869 1.00 92.69 710 ALA A C 1
ATOM 5242 O O . ALA A 1 710 ? -33.636 18.549 11.504 1.00 92.69 710 ALA A O 1
ATOM 5243 N N . VAL A 1 711 ? -35.170 18.979 13.090 1.00 92.56 711 VAL A N 1
ATOM 5244 C CA . VAL A 1 711 ? -34.608 18.092 14.128 1.00 92.56 711 VAL A CA 1
ATOM 5245 C C . VAL A 1 711 ? -35.716 17.226 14.733 1.00 92.56 711 VAL A C 1
ATOM 5247 O O . VAL A 1 711 ? -36.778 17.739 15.091 1.00 92.56 711 VAL A O 1
ATOM 5250 N N . ALA A 1 712 ? -35.467 15.922 14.864 1.00 88.31 712 ALA A N 1
ATOM 5251 C CA . ALA A 1 712 ? -36.391 14.933 15.408 1.00 88.31 712 ALA A CA 1
ATOM 5252 C C . ALA A 1 712 ? -35.676 13.978 16.394 1.00 88.31 712 ALA A C 1
ATOM 5254 O O . ALA A 1 712 ? -34.596 13.488 16.080 1.00 88.31 712 ALA A O 1
ATOM 5255 N N . PRO A 1 713 ? -36.253 13.663 17.571 1.00 89.75 713 PRO A N 1
ATOM 5256 C CA . PRO A 1 713 ? -37.447 14.276 18.153 1.00 89.75 713 PRO A CA 1
ATOM 5257 C C . PRO A 1 713 ? -37.203 15.751 18.512 1.00 89.75 713 PRO A C 1
ATOM 5259 O O . PRO A 1 713 ? -36.076 16.166 18.740 1.00 89.75 713 PRO A O 1
ATOM 5262 N N . ALA A 1 714 ? -38.255 16.562 18.634 1.00 88.81 714 ALA A N 1
ATOM 5263 C CA . ALA A 1 714 ? -38.093 17.967 19.035 1.00 88.81 714 ALA A CA 1
ATOM 5264 C C . ALA A 1 714 ? -37.604 18.141 20.495 1.00 88.81 714 ALA A C 1
ATOM 5266 O O . ALA A 1 714 ? -37.213 19.238 20.894 1.00 88.81 714 ALA A O 1
ATOM 5267 N N . SER A 1 715 ? -37.625 17.079 21.314 1.00 88.31 715 SER A N 1
ATOM 5268 C CA . SER A 1 715 ? -37.021 17.074 22.653 1.00 88.31 715 SER A CA 1
ATOM 5269 C C . SER A 1 715 ? -36.702 15.663 23.167 1.00 88.31 715 SER A C 1
ATOM 5271 O O . SER A 1 715 ? -37.264 14.690 22.667 1.00 88.31 715 SER A O 1
ATOM 5273 N N . GLY A 1 716 ? -35.836 15.560 24.181 1.00 81.06 716 GLY A N 1
ATOM 5274 C CA . GLY A 1 716 ? -35.462 14.303 24.846 1.00 81.06 716 GLY A CA 1
ATOM 5275 C C . GLY A 1 716 ? -34.700 14.518 26.161 1.00 81.06 716 GLY A C 1
ATOM 5276 O O . GLY A 1 716 ? -34.369 15.647 26.508 1.00 81.06 716 GLY A O 1
ATOM 5277 N N . THR A 1 717 ? -34.427 13.463 26.929 1.00 79.50 717 THR A N 1
ATOM 5278 C CA . THR A 1 717 ? -33.597 13.546 28.151 1.00 79.50 717 THR A CA 1
ATOM 5279 C C . THR A 1 717 ? -32.095 13.607 27.824 1.00 79.50 717 THR A C 1
ATOM 5281 O O . THR A 1 717 ? -31.714 13.237 26.711 1.00 79.50 717 THR A O 1
ATOM 5284 N N . PRO A 1 718 ? -31.207 14.012 28.756 1.00 70.69 718 PRO A N 1
ATOM 5285 C CA . PRO A 1 718 ? -29.761 13.878 28.570 1.00 70.69 718 PRO A CA 1
ATOM 5286 C C . PRO A 1 718 ? -29.396 12.439 28.179 1.00 70.69 718 PRO A C 1
ATOM 5288 O O . PRO A 1 718 ? -29.868 11.493 28.810 1.00 70.69 718 PRO A O 1
ATOM 5291 N N . GLY A 1 719 ? -28.602 12.267 27.120 1.00 58.31 719 GLY A N 1
ATOM 5292 C CA . GLY A 1 719 ? -28.342 10.958 26.508 1.00 58.31 719 GLY A CA 1
ATOM 5293 C C . GLY A 1 719 ? -29.182 10.659 25.258 1.00 58.31 719 GLY A C 1
ATOM 5294 O O . GLY A 1 719 ? -28.950 9.644 24.611 1.00 58.31 719 GLY A O 1
ATOM 5295 N N . THR A 1 720 ? -30.146 11.515 24.897 1.00 75.56 720 THR A N 1
ATOM 5296 C CA . THR A 1 720 ? -30.949 11.344 23.673 1.00 75.56 720 THR A CA 1
ATOM 5297 C C . THR A 1 720 ? -30.131 11.665 22.420 1.00 75.56 720 THR A C 1
ATOM 5299 O O . THR A 1 720 ? -29.391 12.656 22.385 1.00 75.56 720 THR A O 1
ATOM 5302 N N . SER A 1 721 ? -30.309 10.845 21.384 1.00 76.88 721 SER A N 1
ATOM 5303 C CA . SER A 1 721 ? -29.875 11.109 20.011 1.00 76.88 721 SER A CA 1
ATOM 5304 C C . SER A 1 721 ? -30.954 11.869 19.241 1.00 76.88 721 SER A C 1
ATOM 5306 O O . SER A 1 721 ? -32.128 11.507 19.295 1.00 76.88 721 SER A O 1
ATOM 5308 N N . PHE A 1 722 ? -30.543 12.894 18.503 1.00 84.88 722 PHE A N 1
ATOM 5309 C CA . PHE A 1 722 ? -31.401 13.732 17.674 1.00 84.88 722 PHE A CA 1
ATOM 5310 C C . PHE A 1 722 ? -31.001 13.576 16.208 1.00 84.88 722 PHE A C 1
ATOM 5312 O O . PHE A 1 722 ? -29.861 13.863 15.844 1.00 84.88 722 PHE A O 1
ATOM 5319 N N . ASP A 1 723 ? -31.937 13.137 15.376 1.00 86.12 723 ASP A N 1
ATOM 5320 C CA . ASP A 1 723 ? -31.785 13.086 13.929 1.00 86.12 723 ASP A CA 1
ATOM 5321 C C . ASP A 1 723 ? -32.072 14.465 13.337 1.00 86.12 723 ASP A C 1
ATOM 5323 O O . ASP A 1 723 ? -33.117 15.073 13.579 1.00 86.12 723 ASP A O 1
ATOM 5327 N N . VAL A 1 724 ? -31.119 14.973 12.569 1.00 90.00 724 VAL A N 1
ATOM 5328 C CA . VAL A 1 724 ? -31.188 16.259 11.884 1.00 90.00 724 VAL A CA 1
ATOM 5329 C C . VAL A 1 724 ? -31.315 15.983 10.397 1.00 90.00 724 VAL A C 1
ATOM 5331 O O . VAL A 1 724 ? -30.527 15.219 9.845 1.00 90.00 724 VAL A O 1
ATOM 5334 N N . SER A 1 725 ? -32.276 16.634 9.750 1.00 91.81 725 SER A N 1
ATOM 5335 C CA . SER A 1 725 ? -32.459 16.587 8.299 1.00 91.81 725 SER A CA 1
ATOM 5336 C C . SER A 1 725 ? -32.487 18.000 7.730 1.00 91.81 725 SER A C 1
ATOM 5338 O O . SER A 1 725 ? -33.071 18.905 8.325 1.00 91.81 725 SER A O 1
ATOM 5340 N N . GLY A 1 726 ? -31.845 18.196 6.587 1.00 91.62 726 GLY A N 1
ATOM 5341 C CA . GLY A 1 726 ? -31.814 19.456 5.862 1.00 91.62 726 GLY A CA 1
ATOM 5342 C C . GLY A 1 726 ? -31.915 19.238 4.358 1.00 91.62 726 GLY A C 1
ATOM 5343 O O . GLY A 1 726 ? -31.647 18.141 3.876 1.00 91.62 726 GLY A O 1
ATOM 5344 N N . ALA A 1 727 ? -32.328 20.270 3.626 1.00 87.25 727 ALA A N 1
ATOM 5345 C CA . ALA A 1 727 ? -32.499 20.226 2.172 1.00 87.25 727 ALA A CA 1
ATOM 5346 C C . ALA A 1 727 ? -32.224 21.593 1.530 1.00 87.25 727 ALA A C 1
ATOM 5348 O O . ALA A 1 727 ? -32.358 22.626 2.193 1.00 87.25 727 ALA A O 1
ATOM 5349 N N . ASN A 1 728 ? -31.898 21.589 0.234 1.00 80.94 728 ASN A N 1
ATOM 5350 C CA . ASN A 1 728 ? -31.463 22.740 -0.570 1.00 80.94 728 ASN A CA 1
ATOM 5351 C C . ASN A 1 728 ? -30.146 23.399 -0.098 1.00 80.94 728 ASN A C 1
ATOM 5353 O O . ASN A 1 728 ? -29.889 24.566 -0.413 1.00 80.94 728 ASN A O 1
ATOM 5357 N N . PHE A 1 729 ? -29.300 22.683 0.651 1.00 82.62 729 PHE A N 1
ATOM 5358 C CA . PHE A 1 729 ? -27.887 23.061 0.787 1.00 82.62 729 PHE A CA 1
ATOM 5359 C C . PHE A 1 729 ? -27.176 22.881 -0.566 1.00 82.62 729 PHE A C 1
ATOM 5361 O O . PHE A 1 729 ? -27.785 22.387 -1.512 1.00 82.62 729 PHE A O 1
ATOM 5368 N N . LEU A 1 730 ? -25.939 23.365 -0.719 1.00 73.44 730 LEU A N 1
ATOM 5369 C CA . LEU A 1 730 ? -25.215 23.158 -1.980 1.00 73.44 730 LEU A CA 1
ATOM 5370 C C . LEU A 1 730 ? -25.067 21.647 -2.217 1.00 73.44 730 LEU A C 1
ATOM 5372 O O . LEU A 1 730 ? -24.722 20.965 -1.255 1.00 73.44 730 LEU A O 1
ATOM 5376 N N . PRO A 1 731 ? -25.349 21.097 -3.410 1.00 66.88 731 PRO A N 1
ATOM 5377 C CA . PRO A 1 731 ? -25.146 19.674 -3.672 1.00 66.88 731 PRO A CA 1
ATOM 5378 C C . PRO A 1 731 ? -23.675 19.260 -3.546 1.00 66.88 731 PRO A C 1
ATOM 5380 O O . PRO A 1 731 ? -22.798 19.977 -4.023 1.00 66.88 731 PRO A O 1
ATOM 5383 N N . ASN A 1 732 ? -23.421 18.095 -2.943 1.00 60.09 732 ASN A N 1
ATOM 5384 C CA . ASN A 1 732 ? -22.080 17.529 -2.712 1.00 60.09 732 ASN A CA 1
ATOM 5385 C C . ASN A 1 732 ? -21.104 18.439 -1.917 1.00 60.09 732 ASN A C 1
ATOM 5387 O O . ASN A 1 732 ? -19.891 18.290 -2.020 1.00 60.09 732 ASN A O 1
ATOM 5391 N N . ASP A 1 733 ? -21.610 19.372 -1.105 1.00 71.19 733 ASP A N 1
ATOM 5392 C CA . ASP A 1 733 ? -20.805 20.262 -0.255 1.00 71.19 733 ASP A CA 1
ATOM 5393 C C . ASP A 1 733 ? -20.385 19.535 1.029 1.00 71.19 733 ASP A C 1
ATOM 5395 O O . ASP A 1 733 ? -21.226 19.215 1.870 1.00 71.19 733 ASP A O 1
ATOM 5399 N N . ASP A 1 734 ? -19.084 19.276 1.182 1.00 78.69 734 ASP A N 1
ATOM 5400 C CA . ASP A 1 734 ? -18.469 18.584 2.324 1.00 78.69 734 ASP A CA 1
ATOM 5401 C C . ASP A 1 734 ? -18.119 19.510 3.511 1.00 78.69 734 ASP A C 1
ATOM 5403 O O . ASP A 1 734 ? -17.711 19.053 4.588 1.00 78.69 734 ASP A O 1
ATOM 5407 N N . ALA A 1 735 ? -18.301 20.821 3.336 1.00 78.81 735 ALA A N 1
ATOM 5408 C CA . ALA A 1 735 ? -17.805 21.869 4.219 1.00 78.81 735 ALA A CA 1
ATOM 5409 C C . ALA A 1 735 ? -18.917 22.614 4.983 1.00 78.81 735 ALA A C 1
ATOM 5411 O O . ALA A 1 735 ? -18.633 23.634 5.633 1.00 78.81 735 ALA A O 1
ATOM 5412 N N . ILE A 1 736 ? -20.160 22.108 4.962 1.00 84.00 736 ILE A N 1
ATOM 5413 C CA . ILE A 1 736 ? -21.323 22.728 5.618 1.00 84.00 736 ILE A CA 1
ATOM 5414 C C . ILE A 1 736 ? -21.064 22.844 7.123 1.00 84.00 736 ILE A C 1
ATOM 5416 O O . ILE A 1 736 ? -21.062 21.859 7.859 1.00 84.00 736 ILE A O 1
ATOM 5420 N N . GLN A 1 737 ? -20.858 24.067 7.604 1.00 88.62 737 GLN A N 1
ATOM 5421 C CA . GLN A 1 737 ? -20.533 24.372 8.993 1.00 88.62 737 GLN A CA 1
ATOM 5422 C C . GLN A 1 737 ? -21.735 24.114 9.898 1.00 88.62 737 GLN A C 1
ATOM 5424 O O . GLN A 1 737 ? -22.780 24.745 9.737 1.00 88.62 737 GLN A O 1
ATOM 5429 N N . VAL A 1 738 ? -21.574 23.246 10.896 1.00 87.12 738 VAL A N 1
ATOM 5430 C CA . VAL A 1 738 ? -22.605 22.912 11.883 1.00 87.12 738 VAL A CA 1
ATOM 5431 C C . VAL A 1 738 ? -22.303 23.632 13.196 1.00 87.12 738 VAL A C 1
ATOM 5433 O O . VAL A 1 738 ? -21.235 23.458 13.785 1.00 87.12 738 VAL A O 1
ATOM 5436 N N . ALA A 1 739 ? -23.250 24.428 13.692 1.00 82.94 739 ALA A N 1
ATOM 5437 C CA . ALA A 1 739 ? -23.103 25.203 14.921 1.00 82.94 739 ALA A CA 1
ATOM 5438 C C . ALA A 1 739 ? -24.267 24.989 15.897 1.00 82.94 739 ALA A C 1
ATOM 5440 O O . ALA A 1 739 ? -25.434 25.049 15.520 1.00 82.94 739 ALA A O 1
ATOM 5441 N N . LEU A 1 740 ? -23.949 24.809 17.180 1.00 82.25 740 LEU A N 1
ATOM 5442 C CA . LEU A 1 740 ? -24.911 24.665 18.272 1.00 82.25 740 LEU A CA 1
ATOM 5443 C C . LEU A 1 740 ? -24.836 25.892 19.189 1.00 82.25 740 LEU A C 1
ATOM 5445 O O . LEU A 1 740 ? -23.769 26.228 19.703 1.00 82.25 740 LEU A O 1
ATOM 5449 N N . ASN A 1 741 ? -25.959 26.585 19.382 1.00 84.06 741 ASN A N 1
ATOM 5450 C CA . ASN A 1 741 ? -26.049 27.862 20.104 1.00 84.06 741 ASN A CA 1
ATOM 5451 C C . ASN A 1 741 ? -25.013 28.905 19.622 1.00 84.06 741 ASN A C 1
ATOM 5453 O O . ASN A 1 741 ? -24.443 29.648 20.419 1.00 84.06 741 ASN A O 1
ATOM 5457 N N . GLY A 1 742 ? -24.740 28.935 18.311 1.00 74.12 742 GLY A N 1
ATOM 5458 C CA . GLY A 1 742 ? -23.765 29.837 17.681 1.00 74.12 742 GLY A CA 1
ATOM 5459 C C . GLY A 1 742 ? -22.294 29.414 17.804 1.00 74.12 742 GLY A C 1
ATOM 5460 O O . GLY A 1 742 ? -21.426 30.092 17.262 1.00 74.12 742 GLY A O 1
ATOM 5461 N N . ARG A 1 743 ? -21.987 28.295 18.473 1.00 70.50 743 ARG A N 1
ATOM 5462 C CA . ARG A 1 743 ? -20.638 27.715 18.538 1.00 70.50 743 ARG A CA 1
ATOM 5463 C C . ARG A 1 743 ? -20.500 26.598 17.504 1.00 70.50 743 ARG A C 1
ATOM 5465 O O . ARG A 1 743 ? -21.289 25.661 17.540 1.00 70.50 743 ARG A O 1
ATOM 5472 N N . SER A 1 744 ? -19.491 26.664 16.631 1.00 76.00 744 SER A N 1
ATOM 5473 C CA . SER A 1 744 ? -19.186 25.561 15.702 1.00 76.00 744 SER A CA 1
ATOM 5474 C C . SER A 1 744 ? -18.878 24.264 16.465 1.00 76.00 744 SER A C 1
ATOM 5476 O O . SER A 1 744 ? -18.184 24.287 17.489 1.00 76.00 744 SER A O 1
ATOM 5478 N N . ILE A 1 745 ? -19.440 23.155 15.980 1.00 64.25 745 ILE A N 1
ATOM 5479 C CA . ILE A 1 745 ? -19.292 21.799 16.527 1.00 64.25 745 ILE A CA 1
ATOM 5480 C C . ILE A 1 745 ? -18.776 20.779 15.497 1.00 64.25 745 ILE A C 1
ATOM 5482 O O . ILE A 1 745 ? -18.475 19.653 15.884 1.00 64.25 745 ILE A O 1
ATOM 5486 N N . GLY A 1 746 ? -18.652 21.155 14.220 1.00 72.06 746 GLY A N 1
ATOM 5487 C CA . GLY A 1 746 ? -18.145 20.297 13.146 1.00 72.06 746 GLY A CA 1
ATOM 5488 C C . GLY A 1 746 ? -18.621 20.750 11.764 1.00 72.06 746 GLY A C 1
ATOM 5489 O O . GLY A 1 746 ? -19.222 21.817 11.632 1.00 72.06 746 GLY A O 1
ATOM 5490 N N . THR A 1 747 ? -18.380 19.919 10.752 1.00 79.19 747 THR A N 1
ATOM 5491 C CA . THR A 1 747 ? -18.953 20.052 9.404 1.00 79.19 747 THR A CA 1
ATOM 5492 C C . THR A 1 747 ? -19.851 18.864 9.063 1.00 79.19 747 THR A C 1
ATOM 5494 O O . THR A 1 747 ? -19.830 17.840 9.750 1.00 79.19 747 THR A O 1
ATOM 5497 N N . ALA A 1 748 ? -20.670 19.016 8.026 1.00 79.56 748 ALA A N 1
ATOM 5498 C CA . ALA A 1 748 ? -21.507 17.974 7.451 1.00 79.56 748 ALA A CA 1
ATOM 5499 C C . ALA A 1 748 ? -21.383 17.982 5.922 1.00 79.56 748 ALA A C 1
ATOM 5501 O O . ALA A 1 748 ? -21.130 19.031 5.336 1.00 79.56 748 ALA A O 1
ATOM 5502 N N . GLY A 1 749 ? -21.603 16.819 5.309 1.00 77.25 749 GLY A N 1
ATOM 5503 C CA . GLY A 1 749 ? -21.766 16.685 3.865 1.00 77.25 749 GLY A CA 1
ATOM 5504 C C . GLY A 1 749 ? -23.236 16.744 3.452 1.00 77.25 749 GLY A C 1
ATOM 5505 O O . GLY A 1 749 ? -24.098 16.223 4.170 1.00 77.25 749 GLY A O 1
ATOM 5506 N N . SER A 1 750 ? -23.521 17.336 2.297 1.00 81.69 750 SER A N 1
ATOM 5507 C CA . SER A 1 750 ? -24.768 17.123 1.554 1.00 81.69 750 SER A CA 1
ATOM 5508 C C . SER A 1 750 ? -24.605 16.064 0.460 1.00 81.69 750 SER A C 1
ATOM 5510 O O . SER A 1 750 ? -23.500 15.773 0.008 1.00 81.69 750 SER A O 1
ATOM 5512 N N . ASP A 1 751 ? -25.721 15.489 0.019 1.00 70.69 751 ASP A N 1
ATOM 5513 C CA . ASP A 1 751 ? -25.770 14.633 -1.166 1.00 70.69 751 ASP A CA 1
ATOM 5514 C C . ASP A 1 751 ? -25.909 15.439 -2.476 1.00 70.69 751 ASP A C 1
ATOM 5516 O O . ASP A 1 751 ? -25.984 16.672 -2.488 1.00 70.69 751 ASP A O 1
ATOM 5520 N N . SER A 1 752 ? -25.999 14.727 -3.600 1.00 61.09 752 SER A N 1
ATOM 5521 C CA . SER A 1 752 ? -26.188 15.292 -4.943 1.00 61.09 752 SER A CA 1
ATOM 5522 C C . SER A 1 752 ? -27.520 16.031 -5.154 1.00 61.09 752 SER A C 1
ATOM 5524 O O . SER A 1 752 ? -27.716 16.619 -6.213 1.00 61.09 752 SER A O 1
ATOM 5526 N N . GLY A 1 753 ? -28.448 15.984 -4.193 1.00 67.25 753 GLY A N 1
ATOM 5527 C CA . GLY A 1 753 ? -29.689 16.764 -4.172 1.00 67.25 753 GLY A CA 1
ATOM 5528 C C . GLY A 1 753 ? -29.681 17.893 -3.134 1.00 67.25 753 GLY A C 1
ATOM 5529 O O . GLY A 1 753 ? -30.733 18.470 -2.853 1.00 67.25 753 GLY A O 1
ATOM 5530 N N . GLY A 1 754 ? -28.531 18.188 -2.516 1.00 71.75 754 GLY A N 1
ATOM 5531 C CA . GLY A 1 754 ? -28.420 19.209 -1.474 1.00 71.75 754 GLY A CA 1
ATOM 5532 C C . GLY A 1 754 ? -29.095 18.821 -0.153 1.00 71.75 754 GLY A C 1
ATOM 5533 O O . GLY A 1 754 ? -29.387 19.702 0.668 1.00 71.75 754 GLY A O 1
ATOM 5534 N N . ALA A 1 755 ? -29.384 17.532 0.062 1.00 81.69 755 ALA A N 1
ATOM 5535 C CA . ALA A 1 755 ? -29.939 17.027 1.310 1.00 81.69 755 ALA A CA 1
ATOM 5536 C C . ALA A 1 755 ? -28.825 16.654 2.296 1.00 81.69 755 ALA A C 1
ATOM 5538 O O . ALA A 1 755 ? -27.798 16.096 1.925 1.00 81.69 755 ALA A O 1
ATOM 5539 N N . VAL A 1 756 ? -29.034 16.972 3.573 1.00 86.12 756 VAL A N 1
ATOM 5540 C CA . VAL A 1 756 ? -28.076 16.748 4.666 1.00 86.12 756 VAL A CA 1
ATOM 5541 C C . VAL A 1 756 ? -28.756 15.916 5.742 1.00 86.12 756 VAL A C 1
ATOM 5543 O O . VAL A 1 756 ? -29.862 16.248 6.169 1.00 86.12 756 VAL A O 1
ATOM 5546 N N . ALA A 1 757 ? -28.088 14.874 6.232 1.00 86.19 757 ALA A N 1
ATOM 5547 C CA . ALA A 1 757 ? -28.554 14.089 7.370 1.00 86.19 757 ALA A CA 1
ATOM 5548 C C . ALA A 1 757 ? -27.413 13.867 8.371 1.00 86.19 757 ALA A C 1
ATOM 5550 O O . ALA A 1 757 ? -26.399 13.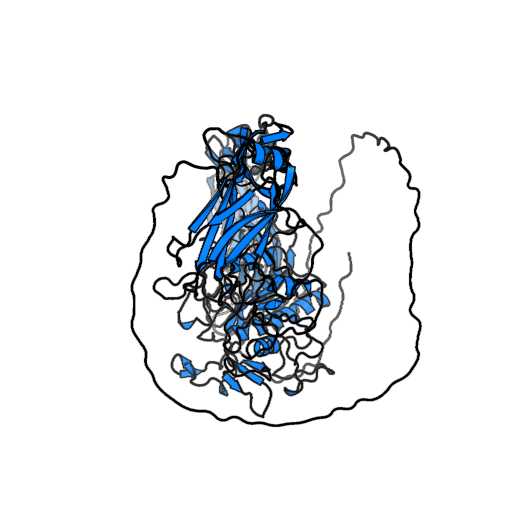263 8.033 1.00 86.19 757 ALA A O 1
ATOM 5551 N N . ILE A 1 758 ? -27.580 14.332 9.614 1.00 79.00 758 ILE A N 1
ATOM 5552 C CA . ILE A 1 758 ? -26.625 14.077 10.707 1.00 79.00 758 ILE A CA 1
ATOM 5553 C C . ILE A 1 758 ? -27.348 13.637 11.979 1.00 79.00 758 ILE A C 1
ATOM 5555 O O . ILE A 1 758 ? -28.515 13.964 12.188 1.00 79.00 758 ILE A O 1
ATOM 5559 N N . ARG A 1 759 ? -26.635 12.948 12.873 1.00 79.44 759 ARG A N 1
ATOM 5560 C CA . ARG A 1 759 ? -27.140 12.560 14.196 1.00 79.44 759 ARG A CA 1
ATOM 5561 C C . ARG A 1 759 ? -26.365 13.269 15.301 1.00 79.44 759 ARG A C 1
ATOM 5563 O O . ARG A 1 759 ? -25.163 13.070 15.451 1.00 79.44 759 ARG A O 1
ATOM 5570 N N . LEU A 1 760 ? -27.063 14.066 16.105 1.00 76.31 760 LEU A N 1
ATOM 5571 C CA . LEU A 1 760 ? -26.513 14.731 17.284 1.00 76.31 760 LEU A CA 1
ATOM 5572 C C . LEU A 1 760 ? -26.756 13.872 18.525 1.00 76.31 760 LEU A C 1
ATOM 5574 O O . LEU A 1 760 ? -27.884 13.743 18.997 1.00 76.31 760 LEU A O 1
ATOM 5578 N N . ASN A 1 761 ? -25.691 13.302 19.082 1.00 72.94 761 ASN A N 1
ATOM 5579 C CA . ASN A 1 761 ? -25.759 12.539 20.326 1.00 72.94 761 ASN A CA 1
ATOM 5580 C C . ASN A 1 761 ? -25.501 13.463 21.520 1.00 72.94 761 ASN A C 1
ATOM 5582 O O . ASN A 1 761 ? -24.416 14.031 21.646 1.00 72.94 761 ASN A O 1
ATOM 5586 N N . THR A 1 762 ? -26.477 13.601 22.418 1.00 68.31 762 THR A N 1
ATOM 5587 C CA . THR A 1 762 ? -26.249 14.291 23.696 1.00 68.31 762 THR A CA 1
ATOM 5588 C C . THR A 1 762 ? -25.652 13.332 24.723 1.00 68.31 762 THR A C 1
ATOM 5590 O O . THR A 1 762 ? -25.949 12.143 24.724 1.00 68.31 762 THR A O 1
ATOM 5593 N N . SER A 1 763 ? -24.800 13.833 25.619 1.00 51.66 763 SER A N 1
ATOM 5594 C CA . SER A 1 763 ? -24.286 13.034 26.742 1.00 51.66 763 SER A CA 1
ATOM 5595 C C . SER A 1 763 ? -25.288 12.993 27.902 1.00 51.66 763 SER A C 1
ATOM 5597 O O . SER A 1 763 ? -26.127 13.891 28.029 1.00 51.66 763 SER A O 1
ATOM 5599 N N . SER A 1 764 ? -25.139 12.027 28.813 1.00 48.84 764 SER A N 1
ATOM 5600 C CA . SER A 1 764 ? -25.893 11.948 30.079 1.00 48.84 764 SER A CA 1
ATOM 5601 C C . SER A 1 764 ? -25.771 13.192 30.968 1.00 48.84 764 SER A C 1
ATOM 5603 O O . SER A 1 764 ? -26.577 13.377 31.873 1.00 48.84 764 SER A O 1
ATOM 5605 N N . ASN A 1 765 ? -24.765 14.036 30.722 1.00 45.97 765 ASN A N 1
ATOM 5606 C CA . ASN A 1 765 ? -24.459 15.229 31.511 1.00 45.97 765 ASN A CA 1
ATOM 5607 C C . ASN A 1 765 ? -24.878 16.522 30.778 1.00 45.97 765 ASN A C 1
ATOM 5609 O O . ASN A 1 765 ? -24.498 17.618 31.186 1.00 45.97 765 ASN A O 1
ATOM 5613 N N . THR A 1 766 ? -25.612 16.412 29.665 1.00 61.16 766 THR A N 1
ATOM 5614 C CA . THR A 1 766 ? -26.068 17.569 28.877 1.00 61.16 766 THR A CA 1
ATOM 5615 C C . THR A 1 766 ? -27.133 18.340 29.665 1.00 61.16 766 THR A C 1
ATOM 5617 O O . THR A 1 766 ? -28.143 17.735 30.025 1.00 61.16 766 THR A O 1
ATOM 5620 N N . PRO A 1 767 ? -26.953 19.643 29.951 1.00 63.41 767 PRO A N 1
ATOM 5621 C CA . PRO A 1 767 ? -27.916 20.399 30.748 1.00 63.41 767 PRO A CA 1
ATOM 5622 C C . PRO A 1 767 ? -29.328 20.425 30.134 1.00 63.41 767 PRO A C 1
ATOM 5624 O O . PRO A 1 767 ? -29.462 20.600 28.922 1.00 63.41 767 PRO A O 1
ATOM 5627 N N . PRO A 1 768 ? -30.398 20.322 30.943 1.00 77.25 768 PRO A N 1
ATOM 5628 C CA . PRO A 1 768 ? -31.749 20.627 30.486 1.00 77.25 768 PRO A CA 1
ATOM 5629 C C . PRO A 1 768 ? -31.860 22.079 29.998 1.00 77.25 768 PRO A C 1
ATOM 5631 O O . PRO A 1 768 ? -31.390 23.002 30.664 1.00 77.25 768 PRO A O 1
ATOM 5634 N N . GLY A 1 769 ? -32.489 22.292 28.843 1.00 81.75 769 GLY A N 1
ATOM 5635 C CA . GLY A 1 769 ? -32.554 23.601 28.191 1.00 81.75 769 GLY A CA 1
ATOM 5636 C C . GLY A 1 769 ? -32.984 23.532 26.726 1.00 81.75 769 GLY A C 1
ATOM 5637 O O . GLY A 1 769 ? -33.168 22.452 26.172 1.00 81.75 769 GLY A O 1
ATOM 5638 N N . SER A 1 770 ? -33.147 24.696 26.095 1.00 89.25 770 SER A N 1
ATOM 5639 C CA . SER A 1 770 ? -33.390 24.807 24.651 1.00 89.25 770 SER A CA 1
ATOM 5640 C C . SER A 1 770 ? -32.071 25.006 23.910 1.00 89.25 770 SER A C 1
ATOM 5642 O O . SER A 1 770 ? -31.237 25.806 24.335 1.00 89.25 770 SER A O 1
ATOM 5644 N N . TYR A 1 771 ? -31.915 24.319 22.784 1.00 86.94 771 TYR A N 1
ATOM 5645 C CA . TYR A 1 771 ? -30.735 24.362 21.931 1.00 86.94 771 TYR A CA 1
ATOM 5646 C C . TYR A 1 771 ? -31.134 24.737 20.504 1.00 86.94 771 TYR A C 1
ATOM 5648 O O . TYR A 1 771 ? -32.110 24.210 19.974 1.00 86.94 771 TYR A O 1
ATOM 5656 N N . THR A 1 772 ? -30.369 25.629 19.879 1.00 93.56 772 THR A N 1
ATOM 5657 C CA . THR A 1 772 ? -30.531 26.031 18.478 1.00 93.56 772 THR A CA 1
ATOM 5658 C C . THR A 1 772 ? -29.376 25.473 17.665 1.00 93.56 772 THR A C 1
ATOM 5660 O O . THR A 1 772 ? -28.218 25.813 17.909 1.00 93.56 772 THR A O 1
ATOM 5663 N N . LEU A 1 773 ? -29.693 24.636 16.687 1.00 92.94 773 LEU A N 1
ATOM 5664 C CA . LEU A 1 773 ? -28.775 24.157 15.668 1.00 92.94 773 LEU A CA 1
ATOM 5665 C C . LEU A 1 773 ? -28.846 25.079 14.448 1.00 92.94 773 LEU A C 1
ATOM 5667 O O . LEU A 1 773 ? -29.937 25.444 14.015 1.00 92.94 773 LEU A O 1
ATOM 5671 N N . ALA A 1 774 ? -27.699 25.421 13.876 1.00 93.62 774 ALA A N 1
ATOM 5672 C CA . ALA A 1 774 ? -27.586 26.099 12.593 1.00 93.62 774 ALA A CA 1
ATOM 5673 C C . ALA A 1 774 ? -26.617 25.337 11.684 1.00 93.62 774 ALA A C 1
ATOM 5675 O O . ALA A 1 774 ? -25.627 24.778 12.159 1.00 93.62 774 ALA A O 1
ATOM 5676 N N . MET A 1 775 ? -26.906 25.337 10.387 1.00 93.31 775 MET A N 1
ATOM 5677 C CA . MET A 1 775 ? -26.033 24.825 9.334 1.00 93.31 775 MET A CA 1
ATOM 5678 C C . MET A 1 775 ? -25.807 25.916 8.292 1.00 93.31 775 MET A C 1
ATOM 5680 O O . MET A 1 775 ? -26.767 26.599 7.927 1.00 93.31 775 MET A O 1
ATOM 5684 N N . THR A 1 776 ? -24.572 26.058 7.813 1.00 90.81 776 THR A N 1
ATOM 5685 C CA . THR A 1 776 ? -24.172 27.066 6.817 1.00 90.81 776 THR A CA 1
ATOM 5686 C C . THR A 1 776 ? -23.301 26.423 5.741 1.00 90.81 776 THR A C 1
ATOM 5688 O O . THR A 1 776 ? -22.244 25.901 6.077 1.00 90.81 776 THR A O 1
ATOM 5691 N N . ASP A 1 777 ? -23.712 26.460 4.472 1.00 86.94 777 ASP A N 1
ATOM 5692 C CA . ASP A 1 777 ? -22.932 25.888 3.361 1.00 86.94 777 ASP A CA 1
ATOM 5693 C C . ASP A 1 777 ? -21.686 26.715 2.989 1.00 86.94 777 ASP A C 1
ATOM 5695 O O . ASP A 1 777 ? -21.472 27.824 3.488 1.00 86.94 777 ASP A O 1
ATOM 5699 N N . SER A 1 778 ? -20.847 26.176 2.102 1.00 76.94 778 SER A N 1
ATOM 5700 C CA . SER A 1 778 ? -19.594 26.795 1.643 1.00 76.94 778 SER A CA 1
ATOM 5701 C C . SER A 1 778 ? -19.778 28.085 0.820 1.00 76.94 778 SER A C 1
ATOM 5703 O O . SER A 1 778 ? -18.809 28.829 0.609 1.00 76.94 778 SER A O 1
ATOM 5705 N N . ALA A 1 779 ? -21.012 28.393 0.393 1.00 66.31 779 ALA A N 1
ATOM 5706 C CA . ALA A 1 779 ? -21.417 29.684 -0.172 1.00 66.31 779 ALA A CA 1
ATOM 5707 C C . ALA A 1 779 ? -21.994 30.658 0.877 1.00 66.31 779 ALA A C 1
ATOM 5709 O O . ALA A 1 779 ? -22.335 31.794 0.541 1.00 66.31 779 ALA A O 1
ATOM 5710 N N . GLY A 1 780 ? -22.083 30.256 2.147 1.00 76.56 780 GLY A N 1
ATOM 5711 C CA . GLY A 1 780 ? -22.559 31.086 3.253 1.00 76.56 780 GLY A CA 1
ATOM 5712 C C . GLY A 1 780 ? -24.081 31.116 3.428 1.00 76.56 780 GLY A C 1
ATOM 5713 O O . GLY A 1 780 ? -24.580 31.913 4.229 1.00 76.56 780 GLY A O 1
ATOM 5714 N N . ARG A 1 781 ? -24.845 30.277 2.714 1.00 82.56 781 ARG A N 1
ATOM 5715 C CA . ARG A 1 781 ? -26.303 30.164 2.895 1.00 82.56 781 ARG A CA 1
ATOM 5716 C C . ARG A 1 781 ? -26.578 29.314 4.132 1.00 82.56 781 ARG A C 1
ATOM 5718 O O . ARG A 1 781 ? -25.916 28.303 4.339 1.00 82.56 781 ARG A O 1
ATOM 5725 N N . SER A 1 782 ? -27.547 29.702 4.962 1.00 89.94 782 SER A N 1
ATOM 5726 C CA . SER A 1 782 ? -27.785 29.038 6.252 1.00 89.94 782 SER A CA 1
ATOM 5727 C C . SER A 1 782 ? -29.252 28.753 6.560 1.00 89.94 782 SER A C 1
ATOM 5729 O O . SER A 1 782 ? -30.151 29.466 6.115 1.00 89.94 782 SER A O 1
ATOM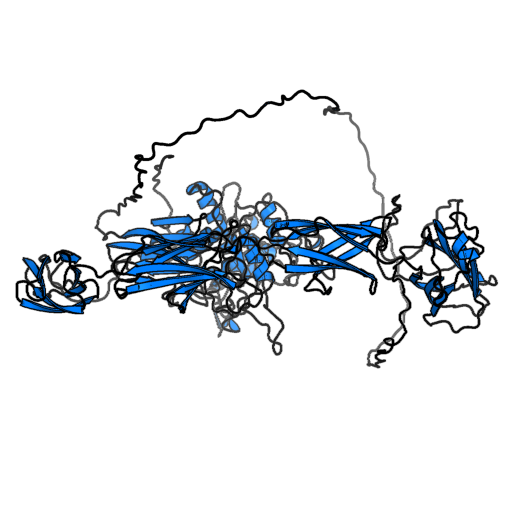 5731 N N . ALA A 1 783 ? -29.472 27.714 7.367 1.00 94.25 783 ALA A N 1
ATOM 5732 C CA . ALA A 1 783 ? -30.756 27.364 7.968 1.00 94.25 783 ALA A CA 1
ATOM 5733 C C . ALA A 1 783 ? -30.569 26.960 9.438 1.00 94.25 783 ALA A C 1
ATOM 5735 O O . ALA A 1 783 ? -29.475 26.578 9.856 1.00 94.25 783 ALA A O 1
ATOM 5736 N N . SER A 1 784 ? -31.631 27.055 10.243 1.00 94.69 784 SER A N 1
ATOM 5737 C CA . SER A 1 784 ? -31.575 26.731 11.674 1.00 94.69 784 SER A CA 1
ATOM 5738 C C . SER A 1 784 ? -32.858 26.082 12.191 1.00 94.69 784 SER A C 1
ATOM 5740 O O . SER A 1 784 ? -33.938 26.295 11.642 1.00 94.69 784 SER A O 1
ATOM 5742 N N . ALA A 1 785 ? -32.724 25.283 13.249 1.00 94.31 785 ALA A N 1
ATOM 5743 C CA . ALA A 1 785 ? -33.799 24.542 13.904 1.00 94.31 785 ALA A CA 1
ATOM 5744 C C . ALA A 1 785 ? -33.502 24.393 15.407 1.00 94.31 785 ALA A C 1
ATOM 5746 O O . ALA A 1 785 ? -32.344 24.432 15.820 1.00 94.31 785 ALA A O 1
ATOM 5747 N N . ALA A 1 786 ? -34.531 24.221 16.239 1.00 93.00 786 ALA A N 1
ATOM 5748 C CA . ALA A 1 786 ? -34.381 24.138 17.695 1.00 93.00 786 ALA A CA 1
ATOM 5749 C C . ALA A 1 786 ? -34.885 22.805 18.267 1.00 93.00 786 ALA A C 1
ATOM 5751 O O . ALA A 1 786 ? -35.853 22.238 17.764 1.00 93.00 786 ALA A O 1
ATOM 5752 N N . PHE A 1 787 ? -34.250 22.338 19.345 1.00 91.94 787 PHE A N 1
ATOM 5753 C CA . PHE A 1 787 ? -34.644 21.146 20.103 1.00 91.94 787 PHE A CA 1
ATOM 5754 C C . PHE A 1 787 ? -34.421 21.336 21.614 1.00 91.94 787 PHE A C 1
ATOM 5756 O O . PHE A 1 787 ? -33.643 22.192 22.040 1.00 91.94 787 PHE A O 1
ATOM 5763 N N . GLY A 1 788 ? -35.126 20.561 22.443 1.00 88.31 788 GLY A N 1
ATOM 5764 C CA . GLY A 1 788 ? -35.102 20.691 23.906 1.00 88.31 788 GLY A CA 1
ATOM 5765 C C . GLY A 1 788 ? -34.515 19.489 24.650 1.00 88.31 788 GLY A C 1
ATOM 5766 O O . GLY A 1 788 ? -34.833 18.343 24.342 1.00 88.31 788 GLY A O 1
ATOM 5767 N N . ILE A 1 789 ? -33.733 19.743 25.699 1.00 81.75 789 ILE A N 1
ATOM 5768 C CA . ILE A 1 789 ? -33.327 18.731 26.680 1.00 81.75 789 ILE A CA 1
ATOM 5769 C C . ILE A 1 789 ? -34.178 18.871 27.943 1.00 81.75 789 ILE A C 1
ATOM 5771 O O . ILE A 1 789 ? -34.223 19.940 28.553 1.00 81.75 789 ILE A O 1
ATOM 5775 N N . VAL A 1 790 ? -34.862 17.795 28.338 1.00 78.88 790 VAL A N 1
ATOM 5776 C CA . VAL A 1 790 ? -35.754 17.742 29.510 1.00 78.88 790 VAL A CA 1
ATOM 5777 C C . VAL A 1 790 ? -35.132 16.931 30.646 1.00 78.88 790 VAL A C 1
ATOM 5779 O O . VAL A 1 790 ? -34.460 15.933 30.411 1.00 78.88 790 VAL A O 1
ATOM 5782 N N . ALA A 1 791 ? -35.339 17.341 31.898 1.00 61.38 791 ALA A N 1
ATOM 5783 C CA . ALA A 1 791 ? -34.760 16.645 33.048 1.00 61.38 791 ALA A CA 1
ATOM 5784 C C . ALA A 1 791 ? -35.331 15.220 33.208 1.00 61.38 791 ALA A C 1
ATOM 5786 O O . ALA A 1 791 ? -36.546 15.021 33.184 1.00 61.38 791 ALA A O 1
ATOM 5787 N N . SER A 1 792 ? -34.458 14.232 33.416 1.00 52.50 792 SER A N 1
ATOM 5788 C CA . SER A 1 792 ? -34.846 12.841 33.670 1.00 52.50 792 SER A CA 1
ATOM 5789 C C . SER A 1 792 ? -35.461 12.670 35.063 1.00 52.50 792 SER A C 1
ATOM 5791 O O . SER A 1 792 ? -34.865 13.067 36.064 1.00 52.50 792 SER A O 1
ATOM 5793 N N . THR A 1 793 ? -36.626 12.025 35.148 1.00 54.44 793 THR A N 1
ATOM 5794 C CA . THR A 1 793 ? -37.227 11.621 36.430 1.00 54.44 793 THR A CA 1
ATOM 5795 C C . THR A 1 793 ? -36.583 10.309 36.912 1.00 54.44 793 THR A C 1
ATOM 5797 O O . THR A 1 793 ? -36.496 9.382 36.106 1.00 54.44 793 THR A O 1
ATOM 5800 N N . PRO A 1 794 ? -36.126 10.180 38.176 1.00 52.78 794 PRO A N 1
ATOM 5801 C CA . PRO A 1 794 ? -35.464 8.956 38.637 1.00 52.78 794 PRO A CA 1
ATOM 5802 C C . PRO A 1 794 ? -36.380 7.724 38.596 1.00 52.78 794 PRO A C 1
ATOM 5804 O O . PRO A 1 794 ? -37.488 7.745 39.133 1.00 52.78 794 PRO A O 1
ATOM 5807 N N . GLY A 1 795 ? -35.896 6.644 37.977 1.00 58.62 795 GLY A N 1
ATOM 5808 C CA . GLY A 1 795 ? -36.524 5.321 38.026 1.00 58.62 795 GLY A CA 1
ATOM 5809 C C . GLY A 1 795 ? -36.227 4.570 39.331 1.00 58.62 795 GLY A C 1
ATOM 5810 O O . GLY A 1 795 ? -35.492 5.053 40.189 1.00 58.62 795 GLY A O 1
ATOM 5811 N N . ALA A 1 796 ? -36.787 3.366 39.476 1.00 71.00 796 ALA A N 1
ATOM 5812 C CA . ALA A 1 796 ? -36.511 2.502 40.625 1.00 71.00 796 ALA A CA 1
ATOM 5813 C C . ALA A 1 796 ? -35.027 2.097 40.688 1.00 71.00 796 ALA A C 1
ATOM 5815 O O . ALA A 1 796 ? -34.405 1.845 39.655 1.00 71.00 796 ALA A O 1
ATOM 5816 N N . ALA A 1 797 ? -34.474 2.009 41.900 1.00 82.25 797 ALA A N 1
ATOM 5817 C CA . ALA A 1 797 ? -33.066 1.689 42.088 1.00 82.25 797 ALA A CA 1
ATOM 5818 C C . ALA A 1 797 ? -32.738 0.233 41.725 1.00 82.25 797 ALA A C 1
ATOM 5820 O O . ALA A 1 797 ? -33.461 -0.697 42.087 1.00 82.25 797 ALA A O 1
ATOM 5821 N N . THR A 1 798 ? -31.611 0.043 41.044 1.00 86.88 798 THR A N 1
ATOM 5822 C CA . THR A 1 798 ? -31.107 -1.251 40.570 1.00 86.88 798 THR A CA 1
ATOM 5823 C C . THR A 1 798 ? -29.651 -1.455 40.982 1.00 86.88 798 THR A C 1
ATOM 5825 O O . THR A 1 798 ? -28.908 -0.494 41.190 1.00 86.88 798 THR A O 1
ATOM 5828 N N . LEU A 1 799 ? -29.241 -2.719 41.119 1.00 92.06 799 LEU A N 1
ATOM 5829 C CA . LEU A 1 799 ? -27.862 -3.118 41.396 1.00 92.06 799 LEU A CA 1
ATOM 5830 C C . LEU A 1 799 ? -27.576 -4.474 40.737 1.00 92.06 799 LEU A C 1
ATOM 5832 O O . LEU A 1 799 ? -28.384 -5.394 40.839 1.00 92.06 799 LEU A O 1
ATOM 5836 N N . SER A 1 800 ? -26.424 -4.605 40.086 1.00 84.44 800 SER A N 1
ATOM 5837 C CA . SER A 1 800 ? -25.952 -5.837 39.441 1.00 84.44 800 SER A CA 1
ATOM 5838 C C . SER A 1 800 ? -24.476 -6.078 39.752 1.00 84.44 800 SER A C 1
ATOM 5840 O O . SER A 1 800 ? -23.726 -5.117 39.907 1.00 84.44 800 SER A O 1
ATOM 5842 N N . VAL A 1 801 ? -24.050 -7.343 39.812 1.00 86.00 801 VAL A N 1
ATOM 5843 C CA . VAL A 1 801 ? -22.687 -7.773 40.181 1.00 86.00 801 VAL A CA 1
ATOM 5844 C C . VAL A 1 801 ? -22.126 -8.707 39.104 1.00 86.00 801 VAL A C 1
ATOM 5846 O O . VAL A 1 801 ? -22.843 -9.586 38.629 1.00 86.00 801 VAL A O 1
ATOM 5849 N N . ALA A 1 802 ? -20.852 -8.540 38.739 1.00 74.75 802 ALA A N 1
ATOM 5850 C CA . ALA A 1 802 ? -20.140 -9.383 37.781 1.00 74.75 802 ALA A CA 1
ATOM 5851 C C . ALA A 1 802 ? -18.650 -9.556 38.175 1.00 74.75 802 ALA A C 1
ATOM 5853 O O . ALA A 1 802 ? -17.963 -8.552 38.383 1.00 74.75 802 ALA A O 1
ATOM 5854 N N . PRO A 1 803 ? -18.114 -10.793 38.251 1.00 79.50 803 PRO A N 1
ATOM 5855 C CA . PRO A 1 803 ? -18.837 -12.068 38.218 1.00 79.50 803 PRO A CA 1
ATOM 5856 C C . PRO A 1 803 ? -19.744 -12.230 39.449 1.00 79.50 803 PRO A C 1
ATOM 5858 O O . PRO A 1 803 ? -19.475 -11.661 40.501 1.00 79.50 803 PRO A O 1
ATOM 5861 N N . THR A 1 804 ? -20.802 -13.037 39.349 1.00 86.06 804 THR A N 1
ATOM 5862 C CA . THR A 1 804 ? -21.730 -13.310 40.468 1.00 86.06 804 THR A CA 1
ATOM 5863 C C . THR A 1 804 ? -21.172 -14.289 41.511 1.00 86.06 804 THR A C 1
ATOM 5865 O O . THR A 1 804 ? -21.795 -14.504 42.550 1.00 86.06 804 THR A O 1
ATOM 5868 N N . SER A 1 805 ? -20.011 -14.900 41.257 1.00 82.88 805 SER A N 1
ATOM 5869 C CA . SER A 1 805 ? -19.370 -15.864 42.157 1.00 82.88 805 SER A CA 1
ATOM 5870 C C . SER A 1 805 ? -17.855 -15.945 41.957 1.00 82.88 805 SER A C 1
ATOM 5872 O O . SER A 1 805 ? -17.375 -15.729 40.845 1.00 82.88 805 SER A O 1
ATOM 5874 N N . GLY A 1 806 ? -17.116 -16.351 42.991 1.00 79.56 806 GLY A N 1
ATOM 5875 C CA . GLY A 1 806 ? -15.686 -16.674 42.903 1.00 79.56 806 GLY A CA 1
ATOM 5876 C C . GLY A 1 806 ? -15.094 -17.188 44.225 1.00 79.56 806 GLY A C 1
ATOM 5877 O O . GLY A 1 806 ? -15.759 -17.129 45.259 1.00 79.56 806 GLY A O 1
ATOM 5878 N N . PRO A 1 807 ? -13.852 -17.701 44.241 1.00 80.12 807 PRO A N 1
ATOM 5879 C CA . PRO A 1 807 ? -13.170 -18.092 45.477 1.00 80.12 807 PRO A CA 1
ATOM 5880 C C . PRO A 1 807 ? -12.834 -16.888 46.372 1.00 80.12 807 PRO A C 1
ATOM 5882 O O . PRO A 1 807 ? -12.734 -15.752 45.903 1.00 80.12 807 PRO A O 1
ATOM 5885 N N . ALA A 1 808 ? -12.605 -17.146 47.661 1.00 77.19 808 ALA A N 1
ATOM 5886 C CA . ALA A 1 808 ? -12.138 -16.144 48.623 1.00 77.19 808 ALA A CA 1
ATOM 5887 C C . ALA A 1 808 ? -10.857 -15.448 48.117 1.00 77.19 808 ALA A C 1
ATOM 5889 O O . ALA A 1 808 ? -9.886 -16.116 47.763 1.00 77.19 808 ALA A O 1
ATOM 5890 N N . GLY A 1 809 ? -10.860 -14.113 48.056 1.00 75.12 809 GLY A N 1
ATOM 5891 C CA . GLY A 1 809 ? -9.814 -13.318 47.393 1.00 75.12 809 GLY A CA 1
ATOM 5892 C C . GLY A 1 809 ? -10.242 -12.697 46.057 1.00 75.12 809 GLY A C 1
ATOM 5893 O O . GLY A 1 809 ? -9.531 -11.842 45.529 1.00 75.12 809 GLY A O 1
ATOM 5894 N N . THR A 1 810 ? -11.391 -13.098 45.505 1.00 79.19 810 THR A N 1
ATOM 5895 C CA . THR A 1 810 ? -11.899 -12.596 44.219 1.00 79.19 810 THR A CA 1
ATOM 5896 C C . THR A 1 810 ? -12.319 -11.132 44.311 1.00 79.19 810 THR A C 1
ATOM 5898 O O . THR A 1 810 ? -13.058 -10.746 45.225 1.00 79.19 810 THR A O 1
ATOM 5901 N N . SER A 1 811 ? -11.876 -10.351 43.322 1.00 80.00 811 SER A N 1
ATOM 5902 C CA . SER A 1 811 ? -12.390 -9.019 43.005 1.00 80.00 811 SER A CA 1
ATOM 5903 C C . SER A 1 811 ? -13.589 -9.132 42.068 1.00 80.00 811 SER A C 1
ATOM 5905 O O . SER A 1 811 ? -13.530 -9.866 41.083 1.00 80.00 811 SER A O 1
ATOM 5907 N N . PHE A 1 812 ? -14.654 -8.389 42.350 1.00 80.06 812 PHE A N 1
ATOM 5908 C CA . PHE A 1 812 ? -15.849 -8.314 41.515 1.00 80.06 812 PHE A CA 1
ATOM 5909 C C . PHE A 1 812 ? -16.275 -6.860 41.306 1.00 80.06 812 PHE A C 1
ATOM 5911 O O . PHE A 1 812 ? -16.124 -6.011 42.190 1.00 80.06 812 PHE A O 1
ATOM 5918 N N . SER A 1 813 ? -16.820 -6.578 40.128 1.00 83.19 813 SER A N 1
ATOM 5919 C CA . SER A 1 813 ? -17.392 -5.283 39.771 1.00 83.19 813 SER A CA 1
ATOM 5920 C C . SER A 1 813 ? -18.897 -5.280 40.005 1.00 83.19 813 SER A C 1
ATOM 5922 O O . SER A 1 813 ? -19.556 -6.320 39.974 1.00 83.19 813 SER A O 1
ATOM 5924 N N . PHE A 1 814 ? -19.457 -4.100 40.234 1.00 86.94 814 PHE A N 1
ATOM 5925 C CA . PHE A 1 814 ? -20.891 -3.915 40.376 1.00 86.94 814 PHE A CA 1
ATOM 5926 C C . PHE A 1 814 ? -21.333 -2.549 39.863 1.00 86.94 814 PHE A C 1
ATOM 5928 O O . PHE A 1 814 ? -20.617 -1.554 39.985 1.00 86.94 814 PHE A O 1
ATOM 5935 N N . THR A 1 815 ? -22.536 -2.516 39.304 1.00 86.69 815 THR A N 1
ATOM 5936 C CA . THR A 1 815 ? -23.128 -1.345 38.655 1.00 86.69 815 THR A CA 1
ATOM 5937 C C . THR A 1 815 ? -24.518 -1.121 39.222 1.00 86.69 815 THR A C 1
ATOM 5939 O O . THR A 1 815 ? -25.287 -2.072 39.361 1.00 86.69 815 THR A O 1
ATOM 5942 N N . GLY A 1 816 ? -24.833 0.123 39.574 1.00 86.50 816 GLY A N 1
ATOM 5943 C CA . GLY A 1 816 ? -26.148 0.521 40.067 1.00 86.50 816 GLY A CA 1
ATOM 5944 C C . GLY A 1 816 ? -26.723 1.702 39.294 1.00 86.50 816 GLY A C 1
ATOM 5945 O O . GLY A 1 816 ? -25.983 2.469 38.678 1.00 86.50 816 GLY A O 1
ATOM 5946 N N . GLY A 1 817 ? -28.046 1.841 39.330 1.00 84.38 817 GLY A N 1
ATOM 5947 C CA . GLY A 1 817 ? -28.810 2.903 38.667 1.00 84.38 817 GLY A CA 1
ATOM 5948 C C . GLY A 1 817 ? -30.064 3.273 39.459 1.00 84.38 817 GLY A C 1
ATOM 5949 O O . GLY A 1 817 ? -30.421 2.571 40.401 1.00 84.38 817 GLY A O 1
ATOM 5950 N N . GLY A 1 818 ? -30.728 4.377 39.104 1.00 79.06 818 GLY A N 1
ATOM 5951 C CA . GLY A 1 818 ? -31.945 4.845 39.792 1.00 79.06 818 GLY A CA 1
ATOM 5952 C C . GLY A 1 818 ? -31.700 5.543 41.140 1.00 79.06 818 GLY A C 1
ATOM 5953 O O . GLY A 1 818 ? -32.609 5.645 41.961 1.00 79.06 818 GLY A O 1
ATOM 5954 N N . PHE A 1 819 ? -30.482 6.028 41.382 1.00 84.81 819 PHE A N 1
ATOM 5955 C CA . PHE A 1 819 ? -30.144 6.869 42.533 1.00 84.81 819 PHE A CA 1
ATOM 5956 C C . PHE A 1 819 ? -30.276 8.361 42.170 1.00 84.81 819 PHE A C 1
ATOM 5958 O O . PHE A 1 819 ? -30.387 8.721 41.000 1.00 84.81 819 PHE A O 1
ATOM 5965 N N . ALA A 1 820 ? -30.286 9.263 43.151 1.00 79.69 820 ALA A N 1
ATOM 5966 C CA . ALA A 1 820 ? -30.270 10.700 42.888 1.00 79.69 820 ALA A CA 1
ATOM 5967 C C . ALA A 1 820 ? -28.923 11.116 42.254 1.00 79.69 820 ALA A C 1
ATOM 5969 O O . ALA A 1 820 ? -27.872 10.728 42.784 1.00 79.69 820 ALA A O 1
ATOM 5970 N N . PRO A 1 821 ? -28.941 11.903 41.160 1.00 74.75 821 PRO A N 1
ATOM 5971 C CA . PRO A 1 821 ? -27.744 12.418 40.500 1.00 74.75 821 PRO A CA 1
ATOM 5972 C C . PRO A 1 821 ? -26.778 13.158 41.426 1.00 74.75 821 PRO A C 1
ATOM 5974 O O . PRO A 1 821 ? -27.209 13.904 42.302 1.00 74.75 821 PRO A O 1
ATOM 5977 N N . GLU A 1 822 ? -25.474 12.974 41.206 1.00 74.88 822 GLU A N 1
ATOM 5978 C CA . GLU A 1 822 ? -24.377 13.691 41.889 1.00 74.88 822 GLU A CA 1
ATOM 5979 C C . GLU A 1 822 ? -24.359 13.573 43.429 1.00 74.88 822 GLU A C 1
ATOM 5981 O O . GLU A 1 822 ? -23.626 14.287 44.113 1.00 74.88 822 GLU A O 1
ATOM 5986 N N . GLN A 1 823 ? -25.130 12.642 43.998 1.00 82.62 823 GLN A N 1
ATOM 5987 C CA . GLN A 1 823 ? -25.198 12.384 45.437 1.00 82.62 823 GLN A CA 1
ATOM 5988 C C . GLN A 1 823 ? -24.449 11.099 45.822 1.00 82.62 823 GLN A C 1
ATOM 5990 O O . GLN A 1 823 ? -24.420 10.117 45.073 1.00 82.62 823 GLN A O 1
ATOM 5995 N N . THR A 1 824 ? -23.871 11.080 47.025 1.00 89.12 824 THR A N 1
ATOM 5996 C CA . THR A 1 824 ? -23.096 9.943 47.544 1.00 89.12 824 THR A CA 1
ATOM 5997 C C . THR A 1 824 ? -23.972 8.716 47.800 1.00 89.12 824 THR A C 1
ATOM 5999 O O . THR A 1 824 ? -24.857 8.739 48.654 1.00 89.12 824 THR A O 1
ATOM 6002 N N . VAL A 1 825 ? -23.680 7.616 47.112 1.00 92.81 825 VAL A N 1
ATOM 6003 C CA . VAL A 1 825 ? -24.207 6.274 47.379 1.00 92.81 825 VAL A CA 1
ATOM 6004 C C . VAL A 1 825 ? -23.221 5.535 48.285 1.00 92.81 825 VAL A C 1
ATOM 6006 O O . VAL A 1 825 ? -22.019 5.510 48.023 1.00 92.81 825 VAL A O 1
ATOM 6009 N N . SER A 1 826 ? -23.720 4.933 49.362 1.00 91.50 826 SER A N 1
ATOM 6010 C CA . SER A 1 826 ? -22.935 4.102 50.282 1.00 91.50 826 SER A CA 1
ATOM 6011 C C . SER A 1 826 ? -23.131 2.620 49.988 1.00 91.50 826 SER A C 1
ATOM 6013 O O . SER A 1 826 ? -24.232 2.195 49.644 1.00 91.50 826 SER A O 1
ATOM 6015 N N . PHE A 1 827 ? -22.075 1.831 50.160 1.00 92.50 827 PHE A N 1
ATOM 6016 C CA . PHE A 1 827 ? -22.076 0.389 49.934 1.00 92.50 827 PHE A CA 1
ATOM 6017 C C . PHE A 1 827 ? -21.917 -0.370 51.246 1.00 92.50 827 PHE A C 1
ATOM 6019 O O . PHE A 1 827 ? -21.087 -0.006 52.085 1.00 92.50 827 PHE A O 1
ATOM 6026 N N . SER A 1 828 ? -22.645 -1.473 51.392 1.00 85.88 828 SER A N 1
ATOM 6027 C CA . SER A 1 828 ? -22.412 -2.448 52.457 1.00 85.88 828 SER A CA 1
ATOM 6028 C C . SER A 1 828 ? -22.458 -3.882 51.935 1.00 85.88 828 SER A C 1
ATOM 6030 O O . SER A 1 828 ? -23.181 -4.170 50.984 1.00 85.88 828 SER A O 1
ATOM 6032 N N . LEU A 1 829 ? -21.680 -4.768 52.554 1.00 86.06 829 LEU A N 1
ATOM 6033 C CA . LEU A 1 829 ? -21.664 -6.207 52.297 1.00 86.06 829 LEU A CA 1
ATOM 6034 C C . LEU A 1 829 ? -22.147 -6.911 53.572 1.00 86.06 829 LEU A C 1
ATOM 6036 O O . LEU A 1 829 ? -21.533 -6.752 54.626 1.00 86.06 829 LEU A O 1
ATOM 6040 N N . ASP A 1 830 ? -23.291 -7.594 53.502 1.00 86.06 830 ASP A N 1
ATOM 6041 C CA . ASP A 1 830 ? -24.026 -8.148 54.656 1.00 86.06 830 ASP A CA 1
ATOM 6042 C C . ASP A 1 830 ? -24.166 -7.156 55.833 1.00 86.06 830 ASP A C 1
ATOM 6044 O O . ASP A 1 830 ? -23.995 -7.485 57.009 1.00 86.06 830 ASP A O 1
ATOM 6048 N N . GLY A 1 831 ? -24.457 -5.893 55.505 1.00 77.81 831 GLY A N 1
ATOM 6049 C CA . GLY A 1 831 ? -24.637 -4.806 56.471 1.00 77.81 831 GLY A CA 1
ATOM 6050 C C . GLY A 1 831 ? -23.344 -4.211 57.049 1.00 77.81 831 GLY A C 1
ATOM 6051 O O . GLY A 1 831 ? -23.422 -3.245 57.804 1.00 77.81 831 GLY A O 1
ATOM 6052 N N . GLN A 1 832 ? -22.160 -4.720 56.690 1.00 81.94 832 GLN A N 1
ATOM 6053 C CA . GLN A 1 832 ? -20.878 -4.083 57.017 1.00 81.94 832 GLN A CA 1
ATOM 6054 C C . GLN A 1 832 ? -20.508 -3.047 55.954 1.00 81.94 832 GLN A C 1
ATOM 6056 O O . GLN A 1 832 ? -20.581 -3.334 54.762 1.00 81.94 832 GLN A O 1
ATOM 6061 N N . ALA A 1 833 ? -20.102 -1.843 56.363 1.00 85.12 833 ALA A N 1
ATOM 6062 C CA . ALA A 1 833 ? -19.739 -0.771 55.435 1.00 85.12 833 ALA A CA 1
ATOM 6063 C C . ALA A 1 833 ? -18.537 -1.170 54.556 1.00 85.12 833 ALA A C 1
ATOM 6065 O O . ALA A 1 833 ? -17.490 -1.562 55.069 1.00 85.12 833 ALA A O 1
ATOM 6066 N N . ALA A 1 834 ? -18.698 -1.052 53.236 1.00 83.44 834 ALA A N 1
ATOM 6067 C CA . ALA A 1 834 ? -17.738 -1.524 52.237 1.00 83.44 834 ALA A CA 1
ATOM 6068 C C . ALA A 1 834 ? -17.120 -0.392 51.392 1.00 83.44 834 ALA A C 1
ATOM 6070 O O . ALA A 1 834 ? -16.024 -0.554 50.863 1.00 83.44 834 ALA A O 1
ATOM 6071 N N . GLY A 1 835 ? -17.789 0.759 51.271 1.00 88.31 835 GLY A N 1
ATOM 6072 C CA . GLY A 1 835 ? -17.275 1.918 50.534 1.00 88.31 835 GLY A CA 1
ATOM 6073 C C . GLY A 1 835 ? -18.347 2.964 50.228 1.00 88.31 835 GLY A C 1
ATOM 6074 O O . GLY A 1 835 ? -19.484 2.850 50.687 1.00 88.31 835 GLY A O 1
ATOM 6075 N N . GLN A 1 836 ? -17.986 3.979 49.443 1.00 92.31 836 GLN A N 1
ATOM 6076 C CA . GLN A 1 836 ? -18.900 4.998 48.917 1.00 92.31 836 GLN A CA 1
ATOM 6077 C C . GLN A 1 836 ? -18.482 5.404 47.495 1.00 92.31 836 GLN A C 1
ATOM 6079 O O . GLN A 1 836 ? -17.301 5.329 47.157 1.00 92.31 836 GLN A O 1
ATOM 6084 N N . ILE A 1 837 ? -19.433 5.873 46.687 1.00 88.38 837 ILE A N 1
ATOM 6085 C CA . ILE A 1 837 ? -19.182 6.545 45.403 1.00 88.38 837 ILE A CA 1
ATOM 6086 C C . ILE A 1 837 ? -20.170 7.699 45.219 1.00 88.38 837 ILE A C 1
ATOM 6088 O O . ILE A 1 837 ? -21.263 7.672 45.779 1.00 88.38 837 ILE A O 1
ATOM 6092 N N . THR A 1 838 ? -19.839 8.686 44.395 1.00 87.81 838 THR A N 1
ATOM 6093 C CA . THR A 1 838 ? -20.821 9.672 43.922 1.00 87.81 838 THR A CA 1
ATOM 6094 C C . THR A 1 838 ? -21.516 9.127 42.675 1.00 87.81 838 THR A C 1
ATOM 6096 O O . THR A 1 838 ? -20.839 8.696 41.741 1.00 87.81 838 THR A O 1
ATOM 6099 N N . ALA A 1 839 ? -22.852 9.126 42.643 1.00 79.31 839 ALA A N 1
ATOM 6100 C CA . ALA A 1 839 ? -23.593 8.772 41.431 1.00 79.31 839 ALA A CA 1
ATOM 6101 C C . ALA A 1 839 ? -23.361 9.814 40.320 1.00 79.31 839 ALA A C 1
ATOM 6103 O O . ALA A 1 839 ? -23.204 11.001 40.595 1.00 79.31 839 ALA A O 1
ATOM 6104 N N . ASN A 1 840 ? -23.362 9.386 39.057 1.00 68.12 840 ASN A N 1
ATOM 6105 C CA . ASN A 1 840 ? -23.255 10.284 37.905 1.00 68.12 840 ASN A CA 1
ATOM 6106 C C . ASN A 1 840 ? -24.533 11.134 37.714 1.00 68.12 840 ASN A C 1
ATOM 6108 O O . ASN A 1 840 ? -25.522 10.963 38.431 1.00 68.12 840 ASN A O 1
ATOM 6112 N N . ALA A 1 841 ? -24.541 12.030 36.721 1.00 55.72 841 ALA A N 1
ATOM 6113 C CA . ALA A 1 841 ? -25.680 12.914 36.438 1.00 55.72 841 ALA A CA 1
ATOM 6114 C C . ALA A 1 841 ? -26.988 12.174 36.058 1.00 55.72 841 ALA A C 1
ATOM 6116 O O . ALA A 1 841 ? -28.068 12.752 36.140 1.00 55.72 841 ALA A O 1
ATOM 6117 N N . ALA A 1 842 ? -26.908 10.890 35.688 1.00 56.09 842 ALA A N 1
ATOM 6118 C CA . ALA A 1 842 ? -28.051 10.022 35.394 1.00 56.09 842 ALA A CA 1
ATOM 6119 C C . ALA A 1 842 ? -28.453 9.114 36.578 1.00 56.09 842 ALA A C 1
ATOM 6121 O O . ALA A 1 842 ? -29.308 8.242 36.426 1.00 56.09 842 ALA A O 1
ATOM 6122 N N . GLY A 1 843 ? -27.841 9.281 37.758 1.00 72.75 843 GLY A N 1
ATOM 6123 C CA . GLY A 1 843 ? -28.167 8.480 38.939 1.00 72.75 843 GLY A CA 1
ATOM 6124 C C . GLY A 1 843 ? -27.576 7.067 38.945 1.00 72.75 843 GLY A C 1
ATOM 6125 O O . GLY A 1 843 ? -28.082 6.198 39.658 1.00 72.75 843 GLY A O 1
ATOM 6126 N N . GLY A 1 844 ? -26.541 6.815 38.138 1.00 78.88 844 GLY A N 1
ATOM 6127 C CA . GLY A 1 844 ? -25.853 5.526 38.052 1.00 78.88 844 GLY A CA 1
ATOM 6128 C C . GLY A 1 844 ? -24.385 5.574 38.474 1.00 78.88 844 GLY A C 1
ATOM 6129 O O . GLY A 1 844 ? -23.782 6.641 38.576 1.00 78.88 844 GLY A O 1
ATOM 6130 N N . PHE A 1 845 ? -23.799 4.409 38.732 1.00 85.25 845 PHE A N 1
ATOM 6131 C CA . PHE A 1 845 ? -22.390 4.261 39.104 1.00 85.25 845 PHE A CA 1
ATOM 6132 C C . PHE A 1 845 ? -21.868 2.854 38.789 1.00 85.25 845 PHE A C 1
ATOM 6134 O O . PHE A 1 845 ? -22.644 1.902 38.730 1.00 85.25 845 PHE A O 1
ATOM 6141 N N . THR A 1 846 ? -20.544 2.715 38.695 1.00 83.69 846 THR A N 1
ATOM 6142 C CA . THR A 1 846 ? -19.842 1.423 38.685 1.00 83.69 846 THR A CA 1
ATOM 6143 C C . THR A 1 846 ? -18.700 1.471 39.695 1.00 83.69 846 THR A C 1
ATOM 6145 O O . THR A 1 846 ? -17.971 2.459 39.758 1.00 83.69 846 THR A O 1
ATOM 6148 N N . ALA A 1 847 ? -18.548 0.414 40.487 1.00 84.06 847 ALA A N 1
ATOM 6149 C CA . ALA A 1 847 ? -17.492 0.259 41.482 1.00 84.06 847 ALA A CA 1
ATOM 6150 C C . ALA A 1 847 ? -17.029 -1.209 41.551 1.00 84.06 847 ALA A C 1
ATOM 6152 O O . ALA A 1 847 ? -17.563 -2.074 40.855 1.00 84.06 847 ALA A O 1
ATOM 6153 N N . ALA A 1 848 ? -16.013 -1.495 42.364 1.00 83.06 848 ALA A N 1
ATOM 6154 C CA . ALA A 1 848 ? -15.502 -2.846 42.573 1.00 83.06 848 ALA A CA 1
ATOM 6155 C C . ALA A 1 848 ? -15.160 -3.087 44.048 1.00 83.06 848 ALA A C 1
ATOM 6157 O O . ALA A 1 848 ? -14.804 -2.157 44.772 1.00 83.06 848 ALA A O 1
ATOM 6158 N N . LEU A 1 849 ? -15.266 -4.341 44.480 1.00 83.94 849 LEU A N 1
ATOM 6159 C CA . LEU A 1 849 ? -14.877 -4.814 45.808 1.00 83.94 849 LEU A CA 1
ATOM 6160 C C . LEU A 1 849 ? -14.062 -6.100 45.677 1.00 83.94 849 LEU A C 1
ATOM 6162 O O . LEU A 1 849 ? -14.197 -6.831 44.699 1.00 83.94 849 LEU A O 1
ATOM 6166 N N . GLN A 1 850 ? -13.238 -6.388 46.682 1.00 83.62 850 GLN A N 1
ATOM 6167 C CA . GLN A 1 850 ? -12.472 -7.627 46.772 1.00 83.62 850 GLN A CA 1
ATOM 6168 C C . GLN A 1 850 ? -12.816 -8.362 48.068 1.00 83.62 850 GLN A C 1
ATOM 6170 O O . GLN A 1 850 ? -12.778 -7.782 49.154 1.00 83.62 850 GLN A O 1
ATOM 6175 N N . THR A 1 851 ? -13.153 -9.647 47.958 1.00 81.56 851 THR A N 1
ATOM 6176 C CA . THR A 1 851 ? -13.294 -10.527 49.128 1.00 81.56 851 THR A CA 1
ATOM 6177 C C . THR A 1 851 ? -11.921 -10.825 49.730 1.00 81.56 851 THR A C 1
ATOM 6179 O O . THR A 1 851 ? -10.924 -10.880 49.016 1.00 81.56 851 THR A O 1
ATOM 6182 N N . GLN A 1 852 ? -11.827 -11.023 51.044 1.00 78.31 852 GLN A N 1
ATOM 6183 C CA . GLN A 1 852 ? -10.552 -11.389 51.667 1.00 78.31 852 GLN A CA 1
ATOM 6184 C C . GLN A 1 852 ? -10.251 -12.872 51.420 1.00 78.31 852 GLN A C 1
ATOM 6186 O O . GLN A 1 852 ? -11.162 -13.687 51.293 1.00 78.31 852 GLN A O 1
ATOM 6191 N N . ALA A 1 853 ? -8.972 -13.259 51.440 1.00 71.62 853 ALA A N 1
ATOM 6192 C CA . ALA A 1 853 ? -8.564 -14.670 51.360 1.00 71.62 853 ALA A CA 1
ATOM 6193 C C . ALA A 1 853 ? -9.104 -15.536 52.526 1.00 71.62 853 ALA A C 1
ATOM 6195 O O . ALA A 1 853 ? -9.097 -16.761 52.454 1.00 71.62 853 ALA A O 1
ATOM 6196 N N . THR A 1 854 ? -9.573 -14.898 53.602 1.00 73.69 854 THR A N 1
ATOM 6197 C CA . THR A 1 854 ? -10.215 -15.499 54.782 1.00 73.69 854 THR A CA 1
ATOM 6198 C C . THR A 1 854 ? -11.747 -15.463 54.740 1.00 73.69 854 THR A C 1
ATOM 6200 O O . THR A 1 854 ? -12.383 -15.958 55.670 1.00 73.69 854 THR A O 1
ATOM 6203 N N . THR A 1 855 ? -12.362 -14.871 53.708 1.00 77.50 855 THR A N 1
ATOM 6204 C CA . THR A 1 855 ? -13.824 -14.798 53.579 1.00 77.50 855 THR A CA 1
ATOM 6205 C C . THR A 1 855 ? -14.407 -16.209 53.463 1.00 77.50 855 THR A C 1
ATOM 6207 O O . THR A 1 855 ? -13.977 -17.008 52.632 1.00 77.50 855 THR A O 1
ATOM 6210 N N . ALA A 1 856 ? -15.369 -16.533 54.328 1.00 78.12 856 ALA A N 1
ATOM 6211 C CA . ALA A 1 856 ? -15.961 -17.864 54.386 1.00 78.12 856 ALA A CA 1
ATOM 6212 C C . ALA A 1 856 ? -16.771 -18.180 53.109 1.00 78.12 856 ALA A C 1
ATOM 6214 O O . ALA A 1 856 ? -17.349 -17.273 52.512 1.00 78.12 856 ALA A O 1
ATOM 6215 N N . PRO A 1 857 ? -16.874 -19.455 52.692 1.00 82.88 857 PRO A N 1
ATOM 6216 C CA . PRO A 1 857 ? -17.792 -19.843 51.626 1.00 82.88 857 PRO A CA 1
ATOM 6217 C C . PRO A 1 857 ? -19.241 -19.537 52.020 1.00 82.88 857 PRO A C 1
ATOM 6219 O O . PRO A 1 857 ? -19.689 -19.928 53.099 1.00 82.88 857 PRO A O 1
ATOM 6222 N N . GLY A 1 858 ? -19.977 -18.843 51.155 1.00 85.81 858 GLY A N 1
ATOM 6223 C CA . GLY A 1 858 ? -21.301 -18.311 51.477 1.00 85.81 858 GLY A CA 1
ATOM 6224 C C . GLY A 1 858 ? -21.833 -17.361 50.407 1.00 85.81 858 GLY A C 1
ATOM 6225 O O . GLY A 1 858 ? -21.117 -16.990 49.481 1.00 85.81 858 GLY A O 1
ATOM 6226 N N . THR A 1 859 ? -23.104 -16.976 50.521 1.00 89.50 859 THR A N 1
ATOM 6227 C CA . THR A 1 859 ? -23.700 -15.929 49.674 1.00 89.50 859 THR A CA 1
ATOM 6228 C C . THR A 1 859 ? -23.706 -14.623 50.449 1.00 89.50 859 THR A C 1
ATOM 6230 O O . THR A 1 859 ? -24.297 -14.567 51.523 1.00 89.50 859 THR A O 1
ATOM 6233 N N . TYR A 1 860 ? -23.064 -13.603 49.891 1.00 89.69 860 TYR A N 1
ATOM 6234 C CA . TYR A 1 860 ? -22.930 -12.271 50.465 1.00 89.69 860 TYR A CA 1
ATOM 6235 C C . TYR A 1 860 ? -23.861 -11.300 49.741 1.00 89.69 860 TYR A C 1
ATOM 6237 O O . TYR A 1 860 ? -23.907 -11.274 48.508 1.00 89.69 860 TYR A O 1
ATOM 6245 N N . THR A 1 861 ? -24.595 -10.486 50.493 1.00 93.06 861 THR A N 1
ATOM 6246 C CA . THR A 1 861 ? -25.520 -9.484 49.955 1.00 93.06 861 THR A CA 1
ATOM 6247 C C . THR A 1 861 ? -24.829 -8.131 49.888 1.00 93.06 861 THR A C 1
ATOM 6249 O O . THR A 1 861 ? -24.547 -7.514 50.916 1.00 93.06 861 THR A O 1
ATOM 6252 N N . LEU A 1 862 ? -24.580 -7.644 48.676 1.00 93.50 862 LEU A N 1
ATOM 6253 C CA . LEU A 1 862 ? -24.174 -6.266 48.438 1.00 93.50 862 LEU A CA 1
ATOM 6254 C C . LEU A 1 862 ? -25.418 -5.372 48.442 1.00 93.50 862 LEU A C 1
ATOM 6256 O O . LEU A 1 862 ? -26.385 -5.657 47.736 1.00 93.50 862 LEU A O 1
ATOM 6260 N N . VAL A 1 863 ? -25.385 -4.277 49.197 1.00 93.62 863 VAL A N 1
ATOM 6261 C CA . VAL A 1 863 ? -26.436 -3.251 49.222 1.00 93.62 863 VAL A CA 1
ATOM 6262 C C . VAL A 1 863 ? -25.825 -1.896 48.892 1.00 93.62 863 VAL A C 1
ATOM 6264 O O . VAL A 1 863 ? -24.861 -1.477 49.534 1.00 93.62 863 VAL A O 1
ATOM 6267 N N . ALA A 1 864 ? -26.414 -1.201 47.922 1.00 93.38 864 ALA A N 1
ATOM 6268 C CA . ALA A 1 864 ? -26.133 0.194 47.611 1.00 93.38 864 ALA A CA 1
ATOM 6269 C C . ALA A 1 864 ? -27.289 1.065 48.121 1.00 93.38 864 ALA A C 1
ATOM 6271 O O . ALA A 1 864 ? -28.448 0.795 47.804 1.00 93.38 864 ALA A O 1
ATOM 6272 N N . GLN A 1 865 ? -26.983 2.093 48.914 1.00 90.75 865 GLN A N 1
ATOM 6273 C CA . GLN A 1 865 ? -27.971 2.922 49.606 1.00 90.75 865 GLN A CA 1
ATOM 6274 C C . GLN A 1 865 ? -27.664 4.419 49.484 1.00 90.75 865 GLN A C 1
ATOM 6276 O O . GLN A 1 865 ? -26.525 4.857 49.644 1.00 90.75 865 GLN A O 1
ATOM 6281 N N . GLN A 1 866 ? -28.709 5.216 49.284 1.00 89.25 866 GLN A N 1
ATOM 6282 C CA . GLN A 1 866 ? -28.671 6.674 49.281 1.00 89.25 866 GLN A CA 1
ATOM 6283 C C . GLN A 1 866 ? -29.966 7.207 49.915 1.00 89.25 866 GLN A C 1
ATOM 6285 O O . GLN A 1 866 ? -31.040 7.175 49.315 1.00 89.25 866 GLN A O 1
ATOM 6290 N N . GLY A 1 867 ? -29.888 7.655 51.170 1.00 84.88 867 GLY A N 1
ATOM 6291 C CA . GLY A 1 867 ? -31.076 8.026 51.945 1.00 84.88 867 GLY A CA 1
ATOM 6292 C C . GLY A 1 867 ? -32.046 6.847 52.103 1.00 84.88 867 GLY A C 1
ATOM 6293 O O . GLY A 1 867 ? -31.674 5.801 52.639 1.00 84.88 867 GLY A O 1
ATOM 6294 N N . ALA A 1 868 ? -33.286 7.023 51.637 1.00 78.38 868 ALA A N 1
ATOM 6295 C CA . ALA A 1 868 ? -34.318 5.979 51.623 1.00 78.38 868 ALA A CA 1
ATOM 6296 C C . ALA A 1 868 ? -34.250 5.050 50.391 1.00 78.38 868 ALA A C 1
ATOM 6298 O O . ALA A 1 868 ? -34.918 4.018 50.366 1.00 78.38 868 ALA A O 1
ATOM 6299 N N . THR A 1 869 ? -33.463 5.406 49.373 1.00 82.50 869 THR A N 1
ATOM 6300 C CA . THR A 1 869 ? -33.314 4.632 48.138 1.00 82.50 869 THR A CA 1
ATOM 6301 C C . THR A 1 869 ? -32.259 3.549 48.335 1.00 82.50 869 THR A C 1
ATOM 6303 O O . THR A 1 869 ? -31.129 3.851 48.722 1.00 82.50 869 THR A O 1
ATOM 6306 N N . GLN A 1 870 ? -32.605 2.290 48.061 1.00 90.94 870 GLN A N 1
ATOM 6307 C CA . GLN A 1 870 ? -31.679 1.160 48.158 1.00 90.94 870 GLN A CA 1
ATOM 6308 C C . GLN A 1 870 ? -31.894 0.150 47.028 1.00 90.94 870 GLN A C 1
ATOM 6310 O O . GLN A 1 870 ? -33.023 -0.055 46.584 1.00 90.94 870 GLN A O 1
ATOM 6315 N N . ALA A 1 871 ? -30.820 -0.524 46.627 1.00 92.00 871 ALA A N 1
ATOM 6316 C CA . ALA A 1 871 ? -30.851 -1.697 45.759 1.00 92.00 871 ALA A CA 1
ATOM 6317 C C . ALA A 1 871 ? -29.831 -2.733 46.250 1.00 92.00 871 ALA A C 1
ATOM 6319 O O . ALA A 1 871 ? -28.836 -2.373 46.884 1.00 92.00 871 ALA A O 1
ATOM 6320 N N . SER A 1 872 ? -30.073 -4.015 45.975 1.00 92.81 872 SER A N 1
ATOM 6321 C CA . SER A 1 872 ? -29.209 -5.108 46.427 1.00 92.81 872 SER A CA 1
ATOM 6322 C C . SER A 1 872 ? -28.949 -6.152 45.344 1.00 92.81 872 SER A C 1
ATOM 6324 O O . SER A 1 872 ? -29.746 -6.339 44.428 1.00 92.81 872 SER A O 1
ATOM 6326 N N . ALA A 1 873 ? -27.808 -6.824 45.466 1.00 91.69 873 ALA A N 1
ATOM 6327 C CA . ALA A 1 873 ? -27.348 -7.898 44.595 1.00 91.69 873 ALA A CA 1
ATOM 6328 C C . ALA A 1 873 ? -26.565 -8.932 45.423 1.00 91.69 873 ALA A C 1
ATOM 6330 O O . ALA A 1 873 ? -26.141 -8.641 46.542 1.00 91.69 873 ALA A O 1
ATOM 6331 N N . GLN A 1 874 ? -26.370 -10.140 44.896 1.00 92.38 874 GLN A N 1
ATOM 6332 C CA . GLN A 1 874 ? -25.677 -11.222 45.604 1.00 92.38 874 GLN A CA 1
ATOM 6333 C C . GLN A 1 874 ? -24.355 -11.594 44.928 1.00 92.38 874 GLN A C 1
ATOM 6335 O O . GLN A 1 874 ? -24.261 -11.613 43.701 1.00 92.38 874 GLN A O 1
ATOM 6340 N N . PHE A 1 875 ? -23.354 -11.919 45.746 1.00 88.38 875 PHE A N 1
ATOM 6341 C CA . PHE A 1 875 ? -22.073 -12.487 45.330 1.00 88.38 875 PHE A CA 1
ATOM 6342 C C . PHE A 1 875 ? -21.804 -13.782 46.106 1.00 88.38 875 PHE A C 1
ATOM 6344 O O . PHE A 1 875 ? -21.871 -13.798 47.335 1.00 88.38 875 PHE A O 1
ATOM 6351 N N . GLN A 1 876 ? -21.492 -14.876 45.412 1.00 87.38 876 GLN A N 1
ATOM 6352 C CA . GLN A 1 876 ? -21.278 -16.185 46.034 1.00 87.38 876 GLN A CA 1
ATOM 6353 C C . GLN A 1 876 ? -19.787 -16.533 46.158 1.00 87.38 876 GLN A C 1
ATOM 6355 O O . GLN A 1 876 ? -19.096 -16.746 45.162 1.00 87.38 876 GLN A O 1
ATOM 6360 N N . VAL A 1 877 ? -19.303 -16.674 47.393 1.00 83.88 877 VAL A N 1
ATOM 6361 C CA . VAL A 1 877 ? -17.953 -17.165 47.691 1.00 83.88 877 VAL A CA 1
ATOM 6362 C C . VAL A 1 877 ? -17.941 -18.693 47.677 1.00 83.88 877 VAL A C 1
ATOM 6364 O O . VAL A 1 877 ? -18.621 -19.339 48.477 1.00 83.88 877 VAL A O 1
ATOM 6367 N N . THR A 1 878 ? -17.155 -19.282 46.778 1.00 80.31 878 THR A N 1
ATOM 6368 C CA . THR A 1 878 ? -17.003 -20.739 46.622 1.00 80.31 878 THR A CA 1
ATOM 6369 C C . THR A 1 878 ? -15.817 -21.276 47.432 1.00 80.31 878 THR A C 1
ATOM 6371 O O . THR A 1 878 ? -14.776 -20.626 47.514 1.00 80.31 878 THR A O 1
ATOM 6374 N N . GLY A 1 879 ? -15.953 -22.460 48.041 1.00 50.31 879 GLY A N 1
ATOM 6375 C CA . GLY A 1 879 ? -14.980 -22.982 49.011 1.00 50.31 879 GLY A CA 1
ATOM 6376 C C . GLY A 1 879 ? -13.953 -23.984 48.472 1.00 50.31 879 GLY A C 1
ATOM 6377 O O . GLY A 1 879 ? -14.322 -24.947 47.808 1.00 50.31 879 GLY A O 1
ATOM 6378 N N . GLY A 1 880 ? -12.690 -23.807 48.884 1.00 46.84 880 GLY A N 1
ATOM 6379 C CA . GLY A 1 880 ? -11.571 -24.736 48.656 1.00 46.84 880 GLY A CA 1
ATOM 6380 C C . GLY A 1 880 ? -10.655 -24.318 47.491 1.00 46.84 880 GLY A C 1
ATOM 6381 O O . GLY A 1 880 ? -11.147 -24.016 46.414 1.00 46.84 880 GLY A O 1
ATOM 6382 N N . GLY A 1 881 ? -9.326 -24.274 47.631 1.00 34.28 881 GLY A N 1
ATOM 6383 C CA . GLY A 1 881 ? -8.491 -24.587 48.798 1.00 34.28 881 GLY A CA 1
ATOM 6384 C C . GLY A 1 881 ? -7.107 -23.925 48.721 1.00 34.28 881 GLY A C 1
ATOM 6385 O O . GLY A 1 881 ? -6.743 -23.339 47.707 1.00 34.28 881 GLY A O 1
ATOM 6386 N N . GLY A 1 882 ? -6.355 -23.973 49.824 1.00 36.34 882 GLY A N 1
ATOM 6387 C CA . GLY A 1 882 ? -5.097 -23.237 49.972 1.00 36.34 882 GLY A CA 1
ATOM 6388 C C . GLY A 1 882 ? -3.852 -23.959 49.442 1.00 36.34 882 GLY A C 1
ATOM 6389 O O . GLY A 1 882 ? -3.638 -25.138 49.707 1.00 36.34 882 GLY A O 1
ATOM 6390 N N . GLY A 1 883 ? -2.994 -23.182 48.787 1.00 30.39 883 GLY A N 1
ATOM 6391 C CA . GLY A 1 883 ? -1.594 -23.443 48.444 1.00 30.39 883 GLY A CA 1
ATOM 6392 C C . GLY A 1 883 ? -1.058 -22.127 47.866 1.00 30.39 883 GLY A C 1
ATOM 6393 O O . GLY A 1 883 ? -1.717 -21.523 47.032 1.00 30.39 883 GLY A O 1
ATOM 6394 N N . GLY A 1 884 ? 0.028 -21.527 48.343 1.00 30.17 884 GLY A N 1
ATOM 6395 C CA . GLY A 1 884 ? 1.263 -22.149 48.811 1.00 30.17 884 GLY A CA 1
ATOM 6396 C C . GLY A 1 884 ? 2.316 -21.841 47.750 1.00 30.17 884 GLY A C 1
ATOM 6397 O O . GLY A 1 884 ? 2.351 -22.503 46.721 1.00 30.17 884 GLY A O 1
ATOM 6398 N N . GLY A 1 885 ? 3.084 -20.765 47.942 1.00 32.47 885 GLY A N 1
ATOM 6399 C CA . GLY A 1 885 ? 3.935 -20.207 46.888 1.00 32.47 885 GLY A CA 1
ATOM 6400 C C . GLY A 1 885 ? 5.123 -21.096 46.503 1.00 32.47 885 GLY A C 1
ATOM 6401 O O . GLY A 1 885 ? 5.688 -21.799 47.337 1.00 32.47 885 GLY A O 1
ATOM 6402 N N . GLY A 1 886 ? 5.531 -20.998 45.241 1.00 27.62 886 GLY A N 1
ATOM 6403 C CA . GLY A 1 886 ? 6.693 -21.664 44.656 1.00 27.62 886 GLY A CA 1
ATOM 6404 C C . GLY A 1 886 ? 6.836 -21.215 43.203 1.00 27.62 886 GLY A C 1
ATOM 6405 O O . GLY A 1 886 ? 5.831 -20.989 42.533 1.00 27.62 886 GLY A O 1
ATOM 6406 N N . GLY A 1 887 ? 8.062 -20.977 42.742 1.00 29.64 887 GLY A N 1
ATOM 6407 C CA . GLY A 1 887 ? 8.306 -20.441 41.401 1.00 29.64 887 GLY A CA 1
ATOM 6408 C C . GLY A 1 887 ? 8.506 -21.520 40.338 1.00 29.64 887 GLY A C 1
ATOM 6409 O O . GLY A 1 887 ? 8.818 -22.660 40.659 1.00 29.64 887 GLY A O 1
ATOM 6410 N N . GLY A 1 888 ? 8.442 -21.096 39.074 1.00 38.59 888 GLY A N 1
ATOM 6411 C CA . GLY A 1 888 ? 9.179 -21.737 37.985 1.00 38.59 888 GLY A CA 1
ATOM 6412 C C . GLY A 1 888 ? 8.632 -23.059 37.452 1.00 38.59 888 GLY A C 1
ATOM 6413 O O . GLY A 1 888 ? 9.316 -24.065 37.543 1.00 38.59 888 GLY A O 1
ATOM 6414 N N . GLU A 1 889 ? 7.494 -23.015 36.762 1.00 27.91 889 GLU A N 1
ATOM 6415 C CA . GLU A 1 889 ? 7.220 -23.904 35.624 1.00 27.91 889 GLU A CA 1
ATOM 6416 C C . GLU A 1 889 ? 6.273 -23.185 34.649 1.00 27.91 889 GLU A C 1
ATOM 6418 O O . GLU A 1 889 ? 5.428 -22.394 35.070 1.00 27.91 889 GLU A O 1
ATOM 6423 N N . THR A 1 890 ? 6.463 -23.378 33.341 1.00 31.41 890 THR A N 1
ATOM 6424 C CA . THR A 1 890 ? 5.715 -22.689 32.274 1.00 31.41 890 THR A CA 1
ATOM 6425 C C . THR A 1 890 ? 4.576 -23.559 31.740 1.00 31.41 890 THR A C 1
ATOM 6427 O O . THR A 1 890 ? 4.852 -24.489 30.981 1.00 31.41 890 THR A O 1
ATOM 6430 N N . PRO A 1 891 ? 3.296 -23.232 32.005 1.00 30.05 891 PRO A N 1
ATOM 6431 C CA . PRO A 1 891 ? 2.202 -23.696 31.167 1.00 30.05 891 PRO A CA 1
ATOM 6432 C C . PRO A 1 891 ? 2.273 -22.956 29.828 1.00 30.05 891 PRO A C 1
ATOM 6434 O O . PRO A 1 891 ? 2.421 -21.730 29.792 1.00 30.05 891 PRO A O 1
ATOM 6437 N N . SER A 1 892 ? 2.156 -23.687 28.723 1.00 34.72 892 SER A N 1
ATOM 6438 C CA . SER A 1 892 ? 2.067 -23.119 27.379 1.00 34.72 892 SER A CA 1
ATOM 6439 C C . SER A 1 892 ? 0.788 -22.287 27.234 1.00 34.72 892 SER A C 1
ATOM 6441 O O . SER A 1 892 ? -0.318 -22.817 27.142 1.00 34.72 892 SER A O 1
ATOM 6443 N N . GLY A 1 893 ? 0.944 -20.961 27.233 1.00 39.28 893 GLY A N 1
ATOM 6444 C CA . GLY A 1 893 ? -0.160 -20.020 27.064 1.00 39.28 893 GLY A CA 1
ATOM 6445 C C . GLY A 1 893 ? -0.707 -20.053 25.639 1.00 39.28 893 GLY A C 1
ATOM 6446 O O . GLY A 1 893 ? 0.016 -19.774 24.687 1.00 39.28 893 GLY A O 1
ATOM 6447 N N . ASN A 1 894 ? -1.993 -20.373 25.506 1.00 60.75 894 ASN A N 1
ATOM 6448 C CA . ASN A 1 894 ? -2.741 -20.230 24.262 1.00 60.75 894 ASN A CA 1
ATOM 6449 C C . ASN A 1 894 ? -3.097 -18.747 24.064 1.00 60.75 894 ASN A C 1
ATOM 6451 O O . ASN A 1 894 ? -4.100 -18.285 24.608 1.00 60.75 894 ASN A O 1
ATOM 6455 N N . GLY A 1 895 ? -2.274 -18.000 23.324 1.00 74.06 895 GLY A N 1
ATOM 6456 C CA . GLY A 1 895 ? -2.462 -16.561 23.126 1.00 74.06 895 GLY A CA 1
ATOM 6457 C C . GLY A 1 895 ? -3.725 -16.206 22.332 1.00 74.06 895 GLY A C 1
ATOM 6458 O O . GLY A 1 895 ? -4.263 -17.038 21.593 1.00 74.06 895 GLY A O 1
ATOM 6459 N N . PHE A 1 896 ? -4.182 -14.960 22.483 1.00 85.12 896 PHE A N 1
ATOM 6460 C CA . PHE A 1 896 ? -5.217 -14.346 21.650 1.00 85.12 896 PHE A CA 1
ATOM 6461 C C . PHE A 1 896 ? -4.621 -13.164 20.892 1.00 85.12 896 PHE A C 1
ATOM 6463 O O . PHE A 1 896 ? -4.124 -12.204 21.490 1.00 85.12 896 PHE A O 1
ATOM 6470 N N . TYR A 1 897 ? -4.650 -13.255 19.569 1.00 88.81 897 TYR A N 1
ATOM 6471 C CA . TYR A 1 897 ? -4.036 -12.280 18.678 1.00 88.81 897 TYR A CA 1
ATOM 6472 C C . TYR A 1 897 ? -5.082 -11.769 17.694 1.00 88.81 897 TYR A C 1
ATOM 6474 O O . TYR A 1 897 ? -5.927 -12.540 17.237 1.00 88.81 897 TYR A O 1
ATOM 6482 N N . ILE A 1 898 ? -5.020 -10.477 17.375 1.00 94.38 898 ILE A N 1
ATOM 6483 C CA . ILE A 1 898 ? -5.894 -9.794 16.419 1.00 94.38 898 ILE A CA 1
ATOM 6484 C C . ILE A 1 898 ? -5.021 -8.920 15.513 1.00 94.38 898 ILE A C 1
ATOM 6486 O O . ILE A 1 898 ? -4.105 -8.255 15.999 1.00 94.38 898 ILE A O 1
ATOM 6490 N N . THR A 1 899 ? -5.305 -8.911 14.212 1.00 96.44 899 THR A N 1
ATOM 6491 C CA . THR A 1 899 ? -4.658 -8.045 13.218 1.00 96.44 899 THR A CA 1
ATOM 6492 C C . THR A 1 899 ? -5.714 -7.440 12.303 1.00 96.44 899 THR A C 1
ATOM 6494 O O . THR A 1 899 ? -6.487 -8.171 11.684 1.00 96.44 899 THR A O 1
ATOM 6497 N N . LEU A 1 900 ? -5.718 -6.113 12.235 1.00 98.38 900 LEU A N 1
ATOM 6498 C CA . LEU A 1 900 ? -6.477 -5.265 11.328 1.00 98.38 900 LEU A CA 1
ATOM 6499 C C . LEU A 1 900 ? -5.513 -4.697 10.276 1.00 98.38 900 LEU A C 1
ATOM 6501 O O . LEU A 1 900 ? -4.433 -4.219 10.623 1.00 98.38 900 LEU A O 1
ATOM 6505 N N . THR A 1 901 ? -5.899 -4.718 9.005 1.00 98.56 901 THR A N 1
ATOM 6506 C CA . THR A 1 901 ? -5.191 -4.009 7.926 1.00 98.56 901 THR A CA 1
ATOM 6507 C C . THR A 1 901 ? -6.187 -3.405 6.944 1.00 98.56 901 THR A C 1
ATOM 6509 O O . THR A 1 901 ? -7.323 -3.872 6.825 1.00 98.56 901 THR A O 1
ATOM 6512 N N . TRP A 1 902 ? -5.763 -2.388 6.197 1.00 98.50 902 TRP A N 1
ATOM 6513 C CA . TRP A 1 902 ? -6.540 -1.870 5.074 1.00 98.50 902 TRP A CA 1
ATOM 6514 C C . TRP A 1 902 ? -5.655 -1.344 3.944 1.00 98.50 902 TRP A C 1
ATOM 6516 O O . TRP A 1 902 ? -4.532 -0.886 4.162 1.00 98.50 902 TRP A O 1
ATOM 6526 N N . THR A 1 903 ? -6.176 -1.418 2.720 1.00 96.44 903 THR A N 1
ATOM 6527 C CA . THR A 1 903 ? -5.617 -0.708 1.565 1.00 96.44 903 THR A CA 1
ATOM 6528 C C . THR A 1 903 ? -6.110 0.733 1.646 1.00 96.44 903 THR A C 1
ATOM 6530 O O . THR A 1 903 ? -7.302 0.974 1.474 1.00 96.44 903 THR A O 1
ATOM 6533 N N . ASP A 1 904 ? -5.218 1.665 1.957 1.00 95.31 904 ASP A N 1
ATOM 6534 C CA . ASP A 1 904 ? -5.504 3.087 2.169 1.00 95.31 904 ASP A CA 1
ATOM 6535 C C . ASP A 1 904 ? -5.418 3.863 0.835 1.00 95.31 904 ASP A C 1
ATOM 6537 O O . ASP A 1 904 ? -4.559 3.523 0.015 1.00 95.31 904 ASP A O 1
ATOM 6541 N N . PRO A 1 905 ? -6.239 4.897 0.572 1.00 84.00 905 PRO A N 1
ATOM 6542 C CA . PRO A 1 905 ? -6.097 5.724 -0.628 1.00 84.00 905 PRO A CA 1
ATOM 6543 C C . PRO A 1 905 ? -4.698 6.353 -0.747 1.00 84.00 905 PRO A C 1
ATOM 6545 O O . PRO A 1 905 ? -4.049 6.586 0.276 1.00 84.00 905 PRO A O 1
ATOM 6548 N N . PRO A 1 906 ? -4.195 6.661 -1.955 1.00 79.12 906 PRO A N 1
ATOM 6549 C CA . PRO A 1 906 ? -2.879 7.282 -2.126 1.00 79.12 906 PRO A CA 1
ATOM 6550 C C . PRO A 1 906 ? -2.764 8.617 -1.371 1.00 79.12 906 PRO A C 1
ATOM 6552 O O . PRO A 1 906 ? -3.696 9.417 -1.343 1.00 79.12 906 PRO A O 1
ATOM 6555 N N . ALA A 1 907 ? -1.603 8.871 -0.760 1.00 73.19 907 ALA A N 1
ATOM 6556 C CA . ALA A 1 907 ? -1.308 10.163 -0.131 1.00 73.19 907 ALA A CA 1
ATOM 6557 C C . ALA A 1 907 ? -0.678 11.133 -1.137 1.00 73.19 907 ALA A C 1
ATOM 6559 O O . ALA A 1 907 ? -0.128 10.703 -2.155 1.00 73.19 907 ALA A O 1
ATOM 6560 N N . GLU A 1 908 ? -0.677 12.433 -0.846 1.00 67.19 908 GLU A N 1
ATOM 6561 C CA . GLU A 1 908 ? 0.155 13.373 -1.605 1.00 67.19 908 GLU A CA 1
ATOM 6562 C C . GLU A 1 908 ? 1.651 13.113 -1.383 1.00 67.19 908 GLU A C 1
ATOM 6564 O O . GLU A 1 908 ? 2.097 12.722 -0.299 1.00 67.19 908 GLU A O 1
ATOM 6569 N N . THR A 1 909 ? 2.447 13.306 -2.435 1.00 67.00 909 THR A N 1
ATOM 6570 C CA . THR A 1 909 ? 3.899 13.108 -2.375 1.00 67.00 909 THR A CA 1
ATOM 6571 C C . THR A 1 909 ? 4.528 14.092 -1.390 1.00 67.00 909 THR A C 1
ATOM 6573 O O . THR A 1 909 ? 4.278 15.291 -1.451 1.00 67.00 909 THR A O 1
ATOM 6576 N N . GLY A 1 910 ? 5.351 13.587 -0.466 1.00 60.12 910 GLY A N 1
ATOM 6577 C CA . GLY A 1 910 ? 5.951 14.411 0.589 1.00 60.12 910 GLY A CA 1
ATOM 6578 C C . GLY A 1 910 ? 4.989 14.875 1.695 1.00 60.12 910 GLY A C 1
ATOM 6579 O O . GLY A 1 910 ? 5.378 15.730 2.489 1.00 60.12 910 GLY A O 1
ATOM 6580 N N . ALA A 1 911 ? 3.768 14.330 1.786 1.00 54.72 911 ALA A N 1
ATOM 6581 C CA . ALA A 1 911 ? 2.848 14.634 2.882 1.00 54.72 911 ALA A CA 1
ATOM 6582 C C . ALA A 1 911 ? 3.467 14.328 4.263 1.00 54.72 911 ALA A C 1
ATOM 6584 O O . ALA A 1 911 ? 4.072 13.276 4.471 1.00 54.72 911 ALA A O 1
ATOM 6585 N N . ALA A 1 912 ? 3.276 15.239 5.225 1.00 61.34 912 ALA A N 1
ATOM 6586 C CA . ALA A 1 912 ? 3.827 15.118 6.581 1.00 61.34 912 ALA A CA 1
ATOM 6587 C C . ALA A 1 912 ? 3.210 13.967 7.402 1.00 61.34 912 ALA A C 1
ATOM 6589 O O . ALA A 1 912 ? 3.843 13.459 8.323 1.00 61.34 912 ALA A O 1
ATOM 6590 N N . ALA A 1 913 ? 1.991 13.555 7.052 1.00 75.50 913 ALA A N 1
ATOM 6591 C CA . ALA A 1 913 ? 1.358 12.317 7.485 1.00 75.50 913 ALA A CA 1
ATOM 6592 C C . ALA A 1 913 ? 0.727 11.678 6.245 1.00 75.50 913 ALA A C 1
ATOM 6594 O O . ALA A 1 913 ? -0.016 12.348 5.528 1.00 75.50 913 ALA A O 1
ATOM 6595 N N . THR A 1 914 ? 1.043 10.414 5.958 1.00 81.31 914 THR A N 1
ATOM 6596 C CA . THR A 1 914 ? 0.568 9.775 4.719 1.00 81.31 914 THR A CA 1
ATOM 6597 C C . THR A 1 914 ? -0.756 9.030 4.877 1.00 81.31 914 THR A C 1
ATOM 6599 O O . THR A 1 914 ? -1.403 8.763 3.869 1.00 81.31 914 THR A O 1
ATOM 6602 N N . LEU A 1 915 ? -1.182 8.682 6.095 1.00 90.25 915 LEU A N 1
ATOM 6603 C CA . LEU A 1 915 ? -2.422 7.933 6.320 1.00 90.25 915 LEU A CA 1
ATOM 6604 C C . LEU A 1 915 ? -3.659 8.796 6.016 1.00 90.25 915 LEU A C 1
ATOM 6606 O O . LEU A 1 915 ? -3.943 9.768 6.724 1.00 90.25 915 LEU A O 1
ATOM 6610 N N . VAL A 1 916 ? -4.405 8.425 4.975 1.00 86.50 916 VAL A N 1
ATOM 6611 C CA . VAL A 1 916 ? -5.599 9.155 4.526 1.00 86.50 916 VAL A CA 1
ATOM 6612 C C . VAL A 1 916 ? -6.796 8.730 5.372 1.00 86.50 916 VAL A C 1
ATOM 6614 O O . VAL A 1 916 ? -7.367 9.563 6.085 1.00 86.50 916 VAL A O 1
ATOM 6617 N N . ASN A 1 917 ? -7.107 7.431 5.354 1.00 86.19 917 ASN A N 1
ATOM 6618 C CA . ASN A 1 917 ? -8.170 6.812 6.130 1.00 86.19 917 ASN A CA 1
ATOM 6619 C C . ASN A 1 917 ? -7.595 6.087 7.353 1.00 86.19 917 ASN A C 1
ATOM 6621 O O . ASN A 1 917 ? -6.630 5.330 7.281 1.00 86.19 917 ASN A O 1
ATOM 6625 N N . ASP A 1 918 ? -8.229 6.325 8.489 1.00 94.75 918 ASP A N 1
ATOM 6626 C CA . ASP A 1 918 ? -7.797 5.970 9.833 1.00 94.75 918 ASP A CA 1
ATOM 6627 C C . ASP A 1 918 ? -8.854 5.049 10.455 1.00 94.75 918 ASP A C 1
ATOM 6629 O O . ASP A 1 918 ? -9.982 5.476 10.746 1.00 94.75 918 ASP A O 1
ATOM 6633 N N . LEU A 1 919 ? -8.502 3.767 10.591 1.00 95.25 919 LEU A N 1
ATOM 6634 C CA . LEU A 1 919 ? -9.325 2.745 11.227 1.00 95.25 919 LEU A CA 1
ATOM 6635 C C . LEU A 1 919 ? -8.656 2.266 12.515 1.00 95.25 919 LEU A C 1
ATOM 6637 O O . LEU A 1 919 ? -7.610 1.633 12.471 1.00 95.25 919 LEU A O 1
ATOM 6641 N N . ASN A 1 920 ? -9.311 2.485 13.650 1.00 96.44 920 ASN A N 1
ATOM 6642 C CA . ASN A 1 920 ? -8.797 2.094 14.960 1.00 96.44 920 ASN A CA 1
ATOM 6643 C C . ASN A 1 920 ? -9.294 0.695 15.374 1.00 96.44 920 ASN A C 1
ATOM 6645 O O . ASN A 1 920 ? -10.491 0.396 15.291 1.00 96.44 920 ASN A O 1
ATOM 6649 N N . LEU A 1 921 ? -8.394 -0.145 15.889 1.00 96.56 921 LEU A N 1
ATOM 6650 C CA . LEU A 1 921 ? -8.678 -1.438 16.508 1.00 96.56 921 LEU A CA 1
ATOM 6651 C C . LEU A 1 921 ? -8.786 -1.283 18.032 1.00 96.56 921 LEU A C 1
ATOM 6653 O O . LEU A 1 921 ? -7.812 -0.988 18.729 1.00 96.56 921 LEU A O 1
ATOM 6657 N N . LEU A 1 922 ? -9.968 -1.568 18.576 1.00 95.69 922 LEU A N 1
ATOM 6658 C CA . LEU A 1 922 ? -10.217 -1.613 20.016 1.00 95.69 922 LEU A CA 1
ATOM 6659 C C . LEU A 1 922 ? -10.745 -2.994 20.407 1.00 95.69 922 LEU A C 1
ATOM 6661 O O . LEU A 1 922 ? -11.712 -3.482 19.834 1.00 95.69 922 LEU A O 1
ATOM 6665 N N . VAL A 1 923 ? -10.133 -3.625 21.405 1.00 92.69 923 VAL A N 1
ATOM 6666 C CA . VAL A 1 923 ? -10.562 -4.922 21.938 1.00 92.69 923 VAL A CA 1
ATOM 6667 C C . VAL A 1 923 ? -10.921 -4.762 23.409 1.00 92.69 923 VAL A C 1
ATOM 6669 O O . VAL A 1 923 ? -10.060 -4.497 24.241 1.00 92.69 923 VAL A O 1
ATOM 6672 N N . GLU A 1 924 ? -12.193 -4.930 23.746 1.00 91.88 924 GLU A N 1
ATOM 6673 C CA . GLU A 1 924 ? -12.708 -4.884 25.115 1.00 91.88 924 GLU A CA 1
ATOM 6674 C C . GLU A 1 924 ? -12.825 -6.316 25.655 1.00 91.88 924 GLU A C 1
ATOM 6676 O O . GLU A 1 924 ? -13.407 -7.175 24.997 1.00 91.88 924 GLU A O 1
ATOM 6681 N N . GLY A 1 925 ? -12.285 -6.605 26.841 1.00 83.19 925 GLY A N 1
ATOM 6682 C CA . GLY A 1 925 ? -12.382 -7.942 27.437 1.00 83.19 925 GLY A CA 1
ATOM 6683 C C . GLY A 1 925 ? -12.056 -7.979 28.934 1.00 83.19 925 GLY A C 1
ATOM 6684 O O . GLY A 1 925 ? -11.822 -6.930 29.541 1.00 83.19 925 GLY A O 1
ATOM 6685 N N . PRO A 1 926 ? -11.995 -9.174 29.557 1.00 72.12 926 PRO A N 1
ATOM 6686 C CA . PRO A 1 926 ? -11.880 -9.319 31.014 1.00 72.12 926 PRO A CA 1
ATOM 6687 C C . PRO A 1 926 ? -10.593 -8.744 31.632 1.00 72.12 926 PRO A C 1
ATOM 6689 O O . PRO A 1 926 ? -10.543 -8.516 32.837 1.00 72.12 926 PRO A O 1
ATOM 6692 N N . GLY A 1 927 ? -9.553 -8.509 30.824 1.00 69.62 927 GLY A N 1
ATOM 6693 C CA . GLY A 1 927 ? -8.304 -7.860 31.242 1.00 69.62 927 GLY A CA 1
ATOM 6694 C C . GLY A 1 927 ? -8.225 -6.353 30.955 1.00 69.62 927 GLY A C 1
ATOM 6695 O O . GLY A 1 927 ? -7.163 -5.767 31.153 1.00 69.62 927 GLY A O 1
ATOM 6696 N N . GLY A 1 928 ? -9.319 -5.729 30.501 1.00 76.12 928 GLY A N 1
ATOM 6697 C CA . GLY A 1 928 ? -9.398 -4.307 30.149 1.00 76.12 928 GLY A CA 1
ATOM 6698 C C . GLY A 1 928 ? -9.488 -4.045 28.637 1.00 76.12 928 GLY A C 1
ATOM 6699 O O . GLY A 1 928 ? -9.602 -4.986 27.849 1.00 76.12 928 GLY A O 1
ATOM 6700 N N . PRO A 1 929 ? -9.480 -2.764 28.220 1.00 89.31 929 PRO A N 1
ATOM 6701 C CA . PRO A 1 929 ? -9.413 -2.378 26.817 1.00 89.31 929 PRO A CA 1
ATOM 6702 C C . PRO A 1 929 ? -7.972 -2.461 26.291 1.00 89.31 929 PRO A C 1
ATOM 6704 O O . PRO A 1 929 ? -7.055 -1.864 26.855 1.00 89.31 929 PRO A O 1
ATOM 6707 N N . TYR A 1 930 ? -7.788 -3.144 25.167 1.00 91.31 930 TYR A N 1
ATOM 6708 C CA . TYR A 1 930 ? -6.538 -3.217 24.416 1.00 91.31 930 TYR A CA 1
ATOM 6709 C C . TYR A 1 930 ? -6.707 -2.442 23.111 1.00 91.31 930 TYR A C 1
ATOM 6711 O O . TYR A 1 930 ? -7.683 -2.649 22.393 1.00 91.31 930 TYR A O 1
ATOM 6719 N N . ARG A 1 931 ? -5.766 -1.552 22.798 1.00 92.31 931 ARG A N 1
ATOM 6720 C CA . ARG A 1 931 ? -5.761 -0.785 21.544 1.00 92.31 931 ARG A CA 1
ATOM 6721 C C . ARG A 1 931 ? -4.739 -1.362 20.575 1.00 92.31 931 ARG A C 1
ATOM 6723 O O . ARG A 1 931 ? -3.721 -1.899 21.028 1.00 92.31 931 ARG A O 1
ATOM 6730 N N . GLY A 1 932 ? -4.999 -1.242 19.276 1.00 90.00 932 GLY A N 1
ATOM 6731 C CA . GLY A 1 932 ? -4.034 -1.583 18.240 1.00 90.00 932 GLY A CA 1
ATOM 6732 C C . GLY A 1 932 ? -2.685 -0.927 18.506 1.00 90.00 932 GLY A C 1
ATOM 6733 O O . GLY A 1 932 ? -2.598 0.211 18.953 1.00 90.00 932 GLY A O 1
ATOM 6734 N N . ASN A 1 933 ? -1.610 -1.690 18.342 1.00 90.12 933 ASN A N 1
ATOM 6735 C CA . ASN A 1 933 ? -0.233 -1.213 18.495 1.00 90.12 933 ASN A CA 1
ATOM 6736 C C . ASN A 1 933 ? 0.091 -0.659 19.910 1.00 90.12 933 ASN A C 1
ATOM 6738 O O . ASN A 1 933 ? 1.153 -0.081 20.126 1.00 90.12 933 ASN A O 1
ATOM 6742 N N . GLY A 1 934 ? -0.791 -0.888 20.896 1.00 84.44 934 GLY A N 1
ATOM 6743 C CA . GLY A 1 934 ? -0.643 -0.491 22.300 1.00 84.44 934 GLY A CA 1
ATOM 6744 C C . GLY A 1 934 ? -1.204 0.890 22.669 1.00 84.44 934 GLY A C 1
ATOM 6745 O O . GLY A 1 934 ? -1.272 1.204 23.858 1.00 84.44 934 GLY A O 1
ATOM 6746 N N . ALA A 1 935 ? -1.637 1.702 21.702 1.00 85.81 935 ALA A N 1
ATOM 6747 C CA . ALA A 1 935 ? -2.137 3.065 21.909 1.00 85.81 935 ALA A CA 1
ATOM 6748 C C . ALA A 1 935 ? -3.230 3.409 20.879 1.00 85.81 935 ALA A C 1
ATOM 6750 O O . ALA A 1 935 ? -3.645 2.555 20.115 1.00 85.81 935 ALA A O 1
ATOM 6751 N N . THR A 1 936 ? -3.744 4.640 20.861 1.00 79.44 936 THR A N 1
ATOM 6752 C CA . THR A 1 936 ? -4.453 5.118 19.660 1.00 79.44 936 THR A CA 1
ATOM 6753 C C . THR A 1 936 ? -3.408 5.330 18.571 1.00 79.44 936 THR A C 1
ATOM 6755 O O . THR A 1 936 ? -2.510 6.152 18.761 1.00 79.44 936 THR A O 1
ATOM 6758 N N . ASP A 1 937 ? -3.509 4.578 17.480 1.00 85.12 937 ASP A N 1
ATOM 6759 C CA . ASP A 1 937 ? -2.719 4.780 16.268 1.00 85.12 937 ASP A CA 1
ATOM 6760 C C . ASP A 1 937 ? -3.549 5.615 15.279 1.00 85.12 937 ASP A C 1
ATOM 6762 O O . ASP A 1 937 ? -4.777 5.546 15.254 1.00 85.12 937 ASP A O 1
ATOM 6766 N N . SER A 1 938 ? -2.872 6.480 14.536 1.00 89.25 938 SER A N 1
ATOM 6767 C CA . SER A 1 938 ? -3.442 7.323 13.474 1.00 89.25 938 SER A CA 1
ATOM 6768 C C . SER A 1 938 ? -2.431 7.537 12.340 1.00 89.25 938 SER A C 1
ATOM 6770 O O . SER A 1 938 ? -2.510 8.499 11.570 1.00 89.25 938 SER A O 1
ATOM 6772 N N . ILE A 1 939 ? -1.437 6.645 12.278 1.00 90.69 939 ILE A N 1
ATOM 6773 C CA . ILE A 1 939 ? -0.238 6.719 11.445 1.00 90.69 939 ILE A CA 1
ATOM 6774 C C . ILE A 1 939 ? -0.143 5.462 10.566 1.00 90.69 939 ILE A C 1
ATOM 6776 O O . ILE A 1 939 ? 0.161 5.566 9.379 1.00 90.69 939 ILE A O 1
ATOM 6780 N N . ASN A 1 940 ? -0.426 4.274 11.112 1.00 94.19 940 ASN A N 1
ATOM 6781 C CA . ASN A 1 940 ? -0.271 2.994 10.413 1.00 94.19 940 ASN A CA 1
ATOM 6782 C C . ASN A 1 940 ? -1.593 2.453 9.843 1.00 94.19 940 ASN A C 1
ATOM 6784 O O . ASN A 1 940 ? -2.589 2.394 10.550 1.00 94.19 940 ASN A O 1
ATOM 6788 N N . ASN A 1 941 ? -1.574 1.910 8.617 1.00 96.75 941 ASN A N 1
ATOM 6789 C CA . ASN A 1 941 ? -2.685 1.121 8.048 1.00 96.75 941 ASN A CA 1
ATOM 6790 C C . ASN A 1 941 ? -2.662 -0.368 8.459 1.00 96.75 941 ASN A C 1
ATOM 6792 O O . ASN A 1 941 ? -3.183 -1.247 7.761 1.00 96.75 941 ASN A O 1
ATOM 6796 N N . VAL A 1 942 ? -1.986 -0.655 9.573 1.00 97.62 942 VAL A N 1
ATOM 6797 C CA . VAL A 1 942 ? -1.851 -1.973 10.189 1.00 97.62 942 VAL A CA 1
ATOM 6798 C C . VAL A 1 942 ? -1.925 -1.786 11.695 1.00 97.62 942 VAL A C 1
ATOM 6800 O O . VAL A 1 942 ? -1.048 -1.157 12.290 1.00 97.62 942 VAL A O 1
ATOM 6803 N N . GLU A 1 943 ? -2.923 -2.402 12.313 1.00 96.75 943 GLU A N 1
ATOM 6804 C CA . GLU A 1 943 ? -3.076 -2.428 13.760 1.00 96.75 943 GLU A CA 1
ATOM 6805 C C . GLU A 1 943 ? -3.137 -3.864 14.276 1.00 96.75 943 GLU A C 1
ATOM 6807 O O . GLU A 1 943 ? -3.864 -4.705 13.749 1.00 96.75 943 GLU A O 1
ATOM 6812 N N . ALA A 1 944 ? -2.391 -4.167 15.335 1.00 93.88 944 ALA A N 1
ATOM 6813 C CA . ALA A 1 944 ? -2.433 -5.474 15.974 1.00 93.88 944 ALA A CA 1
ATOM 6814 C C . ALA A 1 944 ? -2.566 -5.373 17.494 1.00 93.88 944 ALA A C 1
ATOM 6816 O O . ALA A 1 944 ? -1.910 -4.566 18.152 1.00 93.88 944 ALA A O 1
ATOM 6817 N N . VAL A 1 945 ? -3.378 -6.264 18.058 1.00 92.56 945 VAL A N 1
ATOM 6818 C CA . VAL A 1 945 ? -3.481 -6.500 19.500 1.00 92.56 945 VAL A CA 1
ATOM 6819 C C . VAL A 1 945 ? -2.942 -7.896 19.776 1.00 92.56 945 VAL A C 1
ATOM 6821 O O . VAL A 1 945 ? -3.406 -8.872 19.183 1.00 92.56 945 VAL A O 1
ATOM 6824 N N . ARG A 1 946 ? -1.966 -8.007 20.687 1.00 87.00 946 ARG A N 1
ATOM 6825 C CA . ARG A 1 946 ? -1.441 -9.303 21.133 1.00 87.00 946 ARG A CA 1
ATOM 6826 C C . ARG A 1 946 ? -1.599 -9.503 22.638 1.00 87.00 946 ARG A C 1
ATOM 6828 O O . ARG A 1 946 ? -0.996 -8.787 23.432 1.00 87.00 946 ARG A O 1
ATOM 6835 N N . ILE A 1 947 ? -2.389 -10.506 23.021 1.00 85.50 947 ILE A N 1
ATOM 6836 C CA . ILE A 1 947 ? -2.678 -10.869 24.410 1.00 85.50 947 ILE A CA 1
ATOM 6837 C C . ILE A 1 947 ? -2.102 -12.267 24.651 1.00 85.50 947 ILE A C 1
ATOM 6839 O O . ILE A 1 947 ? -2.728 -13.280 24.355 1.00 85.50 947 ILE A O 1
ATOM 6843 N N . GLU A 1 948 ? -0.884 -12.326 25.192 1.00 80.62 948 GLU A N 1
ATOM 6844 C CA . GLU A 1 948 ? -0.129 -13.582 25.376 1.00 80.62 948 GLU A CA 1
ATOM 6845 C C . GLU A 1 948 ? -0.796 -14.560 26.365 1.00 80.62 948 GLU A C 1
ATOM 6847 O O . GLU A 1 948 ? -0.539 -15.763 26.346 1.00 80.62 948 GLU A O 1
ATOM 6852 N N . ARG A 1 949 ? -1.628 -14.038 27.274 1.00 76.62 949 ARG A N 1
ATOM 6853 C CA . ARG A 1 949 ? -2.352 -14.799 28.304 1.00 76.62 949 ARG A CA 1
ATOM 6854 C C . ARG A 1 949 ? -3.768 -14.232 28.452 1.00 76.62 949 ARG A C 1
ATOM 6856 O O . ARG A 1 949 ? -4.005 -13.455 29.378 1.00 76.62 949 ARG A O 1
ATOM 6863 N N . PRO A 1 950 ? -4.687 -14.535 27.520 1.00 76.38 950 PRO A N 1
ATOM 6864 C CA . PRO A 1 950 ? -6.056 -14.055 27.612 1.00 76.38 950 PRO A CA 1
ATOM 6865 C C . PRO A 1 950 ? -6.742 -14.671 28.835 1.00 76.38 950 PRO A C 1
ATOM 6867 O O . PRO A 1 950 ? -6.605 -15.865 29.108 1.00 76.38 950 PRO A O 1
ATOM 6870 N N . ALA A 1 951 ? -7.477 -13.850 29.578 1.00 78.94 951 ALA A N 1
ATOM 6871 C CA . ALA A 1 951 ? -8.332 -14.331 30.651 1.00 78.94 951 ALA A CA 1
ATOM 6872 C C . ALA A 1 951 ? -9.615 -14.913 30.033 1.00 78.94 951 ALA A C 1
ATOM 6874 O O . ALA A 1 951 ? -10.143 -14.307 29.101 1.00 78.94 951 ALA A O 1
ATOM 6875 N N . PRO A 1 952 ? -10.144 -16.050 30.520 1.00 72.69 952 PRO A N 1
ATOM 6876 C CA . PRO A 1 952 ? -11.398 -16.584 30.009 1.00 72.69 952 PRO A CA 1
ATOM 6877 C C . PRO A 1 952 ? -12.553 -15.581 30.119 1.00 72.69 952 PRO A C 1
ATOM 6879 O O . PRO A 1 952 ? -12.696 -14.897 31.134 1.00 72.69 952 PRO A O 1
ATOM 6882 N N . GLY A 1 953 ? -13.379 -15.515 29.080 1.00 68.50 953 GLY A N 1
ATOM 6883 C CA . GLY A 1 953 ? -14.516 -14.611 28.964 1.00 68.50 953 GLY A CA 1
ATOM 6884 C C . GLY A 1 953 ? -14.725 -14.106 27.538 1.00 68.50 953 GLY A C 1
ATOM 6885 O O . GLY A 1 953 ? -14.068 -14.541 26.591 1.00 68.50 953 GLY A O 1
ATOM 6886 N N . ILE A 1 954 ? -15.671 -13.182 27.395 1.00 78.75 954 ILE A N 1
ATOM 6887 C CA . ILE A 1 954 ? -16.043 -12.590 26.111 1.00 78.75 954 ILE A CA 1
ATOM 6888 C C . ILE A 1 954 ? -15.113 -11.417 25.788 1.00 78.75 954 ILE A C 1
ATOM 6890 O O . ILE A 1 954 ? -14.945 -10.510 26.603 1.00 78.75 954 ILE A O 1
ATOM 6894 N N . TYR A 1 955 ? -14.553 -11.434 24.581 1.00 83.31 955 TYR A N 1
ATOM 6895 C CA . TYR A 1 955 ? -13.809 -10.334 23.983 1.00 83.31 955 TYR A CA 1
ATOM 6896 C C . TYR A 1 955 ? -14.617 -9.714 22.841 1.00 83.31 955 TYR A C 1
ATOM 6898 O O . TYR A 1 955 ? -15.002 -10.400 21.893 1.00 83.31 955 TYR A O 1
ATOM 6906 N N . THR A 1 956 ? -14.832 -8.407 22.916 1.00 89.50 956 THR A N 1
ATOM 6907 C CA . THR A 1 956 ? -15.503 -7.603 21.894 1.00 89.50 956 THR A CA 1
ATOM 6908 C C . THR A 1 956 ? -14.444 -6.858 21.092 1.00 89.50 956 THR A C 1
ATOM 6910 O O . THR A 1 956 ? -13.762 -5.986 21.625 1.00 89.50 956 THR A O 1
ATOM 6913 N N . ILE A 1 957 ? -14.285 -7.205 19.816 1.00 91.44 957 ILE A N 1
ATOM 6914 C CA . ILE A 1 957 ? -13.362 -6.539 18.892 1.00 91.44 957 ILE A CA 1
ATOM 6915 C C . ILE A 1 957 ? -14.151 -5.507 18.091 1.00 91.44 957 ILE A C 1
ATOM 6917 O O . ILE A 1 957 ? -15.158 -5.846 17.477 1.00 91.44 957 ILE A O 1
ATOM 6921 N N . LYS A 1 958 ? -13.679 -4.266 18.067 1.00 95.44 958 LYS A N 1
ATOM 6922 C CA . LYS A 1 958 ? -14.264 -3.136 17.347 1.00 95.44 958 LYS A CA 1
ATOM 6923 C C . LYS A 1 958 ? -13.256 -2.621 16.331 1.00 95.44 958 LYS A C 1
ATOM 6925 O O . LYS A 1 958 ? -12.114 -2.335 16.687 1.00 95.44 958 LYS A O 1
ATOM 6930 N N . VAL A 1 959 ? -13.695 -2.492 15.085 1.00 96.44 959 VAL A N 1
ATOM 6931 C CA . VAL A 1 959 ? -12.993 -1.748 14.035 1.00 96.44 959 VAL A CA 1
ATOM 6932 C C . VAL A 1 959 ? -13.750 -0.443 13.849 1.00 96.44 959 VAL A C 1
ATOM 6934 O O . VAL A 1 959 ? -14.909 -0.465 13.437 1.00 96.44 959 VAL A O 1
ATOM 6937 N N . GLN A 1 960 ? -13.128 0.671 14.222 1.00 96.00 960 GLN A N 1
ATOM 6938 C CA . GLN A 1 960 ? -13.761 1.986 14.316 1.00 96.00 960 GLN A CA 1
ATOM 6939 C C . GLN A 1 960 ? -13.266 2.888 13.182 1.00 96.00 960 GLN A C 1
ATOM 6941 O O . GLN A 1 960 ? -12.062 3.070 13.029 1.00 96.00 960 GLN A O 1
ATOM 6946 N N . ALA A 1 961 ? -14.174 3.488 12.416 1.00 89.94 961 ALA A N 1
ATOM 6947 C CA . ALA A 1 961 ? -13.845 4.506 11.422 1.00 89.94 961 ALA A CA 1
ATOM 6948 C C . ALA A 1 961 ? -13.549 5.841 12.124 1.00 89.94 961 ALA A C 1
ATOM 6950 O O . ALA A 1 961 ? -14.444 6.665 12.314 1.00 89.94 961 ALA A O 1
ATOM 6951 N N . ALA A 1 962 ? -12.296 6.028 12.549 1.00 89.00 962 ALA A N 1
ATOM 6952 C CA . ALA A 1 962 ? -11.851 7.215 13.277 1.00 89.00 962 ALA A CA 1
ATOM 6953 C C . ALA A 1 962 ? -11.785 8.453 12.366 1.00 89.00 962 ALA A C 1
ATOM 6955 O O . ALA A 1 962 ? -12.180 9.546 12.774 1.00 89.00 962 ALA A O 1
ATOM 6956 N N . ARG A 1 963 ? -11.339 8.273 11.116 1.00 90.25 963 ARG A N 1
ATOM 6957 C CA . ARG A 1 963 ? -11.417 9.269 10.036 1.00 90.25 963 ARG A CA 1
ATOM 6958 C C . ARG A 1 963 ? -11.443 8.540 8.697 1.00 90.25 963 ARG A C 1
ATOM 6960 O O . ARG A 1 963 ? -10.431 7.985 8.298 1.00 90.25 963 ARG A O 1
ATOM 6967 N N . VAL A 1 964 ? -12.565 8.560 7.984 1.00 82.19 964 VAL A N 1
ATOM 6968 C CA . VAL A 1 964 ? -12.642 8.062 6.600 1.00 82.19 964 VAL A CA 1
ATOM 6969 C C . VAL A 1 964 ? -12.983 9.233 5.687 1.00 82.19 964 VAL A C 1
ATOM 6971 O O . VAL A 1 964 ? -13.950 9.953 5.923 1.00 82.19 964 VAL A O 1
ATOM 6974 N N . ASN A 1 965 ? -12.161 9.443 4.665 1.00 73.50 965 ASN A N 1
ATOM 6975 C CA . ASN A 1 965 ? -12.364 10.449 3.638 1.00 73.50 965 ASN A CA 1
ATOM 6976 C C . ASN A 1 965 ? -13.424 9.956 2.640 1.00 73.50 965 ASN A C 1
ATOM 6978 O O . ASN A 1 965 ? -13.166 9.049 1.846 1.00 73.50 965 ASN A O 1
ATOM 6982 N N . GLY A 1 966 ? -14.603 10.584 2.679 1.00 59.69 966 GLY A N 1
ATOM 6983 C CA . GLY A 1 966 ? -15.766 10.211 1.872 1.00 59.69 966 GLY A CA 1
ATOM 6984 C C . GLY A 1 966 ? -15.553 10.269 0.356 1.00 59.69 966 GLY A C 1
ATOM 6985 O O . GLY A 1 966 ? -16.227 9.527 -0.353 1.00 59.69 966 GLY A O 1
ATOM 6986 N N . ILE A 1 967 ? -14.576 11.047 -0.136 1.00 55.19 967 ILE A N 1
ATOM 6987 C CA . ILE A 1 967 ? -14.189 11.098 -1.563 1.00 55.19 967 ILE A CA 1
ATOM 6988 C C . ILE A 1 967 ? -13.812 9.700 -2.083 1.00 55.19 967 ILE A C 1
ATOM 6990 O O . ILE A 1 967 ? -14.087 9.349 -3.227 1.00 55.19 967 ILE A O 1
ATOM 6994 N N . TYR A 1 968 ? -13.222 8.872 -1.219 1.00 56.84 968 TYR A N 1
ATOM 6995 C CA . TYR A 1 968 ? -12.790 7.513 -1.537 1.00 56.84 968 TYR A CA 1
ATOM 6996 C C . TYR A 1 968 ? -13.837 6.437 -1.186 1.00 56.84 968 TYR A C 1
ATOM 6998 O O . TYR A 1 968 ? -13.565 5.241 -1.315 1.00 56.84 968 TYR A O 1
ATOM 7006 N N . GLY A 1 969 ? -15.039 6.845 -0.767 1.00 70.88 969 GLY A N 1
ATOM 7007 C CA . GLY A 1 969 ? -16.125 5.959 -0.354 1.00 70.88 969 GLY A CA 1
ATOM 7008 C C . GLY A 1 969 ? -15.896 5.292 1.008 1.00 70.88 969 GLY A C 1
ATOM 7009 O O . GLY A 1 969 ? -15.167 5.788 1.865 1.00 70.88 969 GLY A O 1
ATOM 7010 N N . ALA A 1 970 ? -16.556 4.153 1.228 1.00 79.44 970 ALA A N 1
ATOM 7011 C CA . ALA A 1 970 ? -16.351 3.339 2.423 1.00 79.44 970 ALA A CA 1
ATOM 7012 C C . ALA A 1 970 ? -14.957 2.693 2.397 1.00 79.44 970 ALA A C 1
ATOM 7014 O O . ALA A 1 970 ? -14.588 2.087 1.395 1.00 79.44 970 ALA A O 1
ATOM 7015 N N . GLN A 1 971 ? -14.208 2.759 3.500 1.00 93.00 971 GLN A N 1
ATOM 7016 C CA . GLN A 1 971 ? -12.876 2.160 3.613 1.00 93.00 971 GLN A CA 1
ATOM 7017 C C . GLN A 1 971 ? -12.976 0.642 3.862 1.00 93.00 971 GLN A C 1
ATOM 7019 O O . GLN A 1 971 ? -13.375 0.254 4.966 1.00 93.00 971 GLN A O 1
ATOM 7024 N N . PRO A 1 972 ? -12.597 -0.235 2.907 1.00 92.44 972 PRO A N 1
ATOM 7025 C CA . PRO A 1 972 ? -12.570 -1.682 3.117 1.00 92.44 972 PRO A CA 1
ATOM 7026 C C . PRO A 1 972 ? -11.461 -2.074 4.092 1.00 92.44 972 PRO A C 1
ATOM 7028 O O . PRO A 1 972 ? -10.432 -1.399 4.159 1.00 92.44 972 PRO A O 1
ATOM 7031 N N . PHE A 1 973 ? -11.627 -3.180 4.815 1.00 98.00 973 PHE A N 1
ATOM 7032 C CA . PHE A 1 973 ? -10.611 -3.646 5.760 1.00 98.00 973 PHE A CA 1
ATOM 7033 C C . PHE A 1 973 ? -10.596 -5.162 5.915 1.00 98.00 973 PHE A C 1
ATOM 7035 O O . PHE A 1 973 ? -11.598 -5.837 5.706 1.00 98.00 973 PHE A O 1
ATOM 7042 N N . ALA A 1 974 ? -9.462 -5.686 6.359 1.00 97.19 974 ALA A N 1
ATOM 7043 C CA . ALA A 1 974 ? -9.274 -7.081 6.708 1.00 97.19 974 ALA A CA 1
ATOM 7044 C C . ALA A 1 974 ? -9.079 -7.232 8.218 1.00 97.19 974 ALA A C 1
ATOM 7046 O O . ALA A 1 974 ? -8.249 -6.539 8.803 1.00 97.19 974 ALA A O 1
ATOM 7047 N N . LEU A 1 975 ? -9.811 -8.156 8.843 1.00 97.19 975 LEU A N 1
ATOM 7048 C CA . LEU A 1 975 ? -9.679 -8.481 10.261 1.00 97.19 975 LEU A CA 1
ATOM 7049 C C . LEU A 1 975 ? -9.473 -9.984 10.459 1.00 97.19 975 LEU A C 1
ATOM 7051 O O . LEU A 1 975 ? -10.286 -10.820 10.058 1.00 97.19 975 LEU A O 1
ATOM 7055 N N . VAL A 1 976 ? -8.387 -10.318 11.146 1.00 93.38 976 VAL A N 1
ATOM 7056 C CA . VAL A 1 976 ? -7.964 -11.688 11.427 1.00 93.38 976 VAL A CA 1
ATOM 7057 C C . VAL A 1 976 ? -7.753 -11.845 12.929 1.00 93.38 976 VAL A C 1
ATOM 7059 O O . VAL A 1 976 ? -7.038 -11.047 13.534 1.00 93.38 976 VAL A O 1
ATOM 7062 N N . ALA A 1 977 ? -8.327 -12.886 13.538 1.00 89.88 977 ALA A N 1
ATOM 7063 C CA . ALA A 1 977 ? -8.083 -13.214 14.945 1.00 89.88 977 ALA A CA 1
ATOM 7064 C C . ALA A 1 977 ? -7.826 -14.712 15.147 1.00 89.88 977 ALA A C 1
ATOM 7066 O O . ALA A 1 977 ? -8.485 -15.539 14.517 1.00 89.88 977 ALA A O 1
ATOM 7067 N N . THR A 1 978 ? -6.913 -15.076 16.052 1.00 83.19 978 THR A N 1
ATOM 7068 C CA . THR A 1 978 ? -6.596 -16.476 16.394 1.00 83.19 978 THR A CA 1
ATOM 7069 C C . THR A 1 978 ? -6.591 -16.709 17.895 1.00 83.19 978 THR A C 1
ATOM 7071 O O . THR A 1 978 ? -6.150 -15.856 18.664 1.00 83.19 978 THR A O 1
ATOM 7074 N N . THR A 1 979 ? -7.041 -17.895 18.311 1.00 69.38 979 THR A N 1
ATOM 7075 C CA . THR A 1 979 ? -6.924 -18.384 19.691 1.00 69.38 979 THR A CA 1
ATOM 7076 C C . THR A 1 979 ? -6.018 -19.616 19.728 1.00 69.38 979 THR A C 1
ATOM 7078 O O . THR A 1 979 ? -6.129 -20.526 18.905 1.00 69.38 979 THR A O 1
ATOM 7081 N N . GLY A 1 980 ? -5.088 -19.670 20.683 1.00 55.09 980 GLY A N 1
ATOM 7082 C CA . GLY A 1 980 ? -4.200 -20.827 20.846 1.00 55.09 980 GLY A CA 1
ATOM 7083 C C . GLY A 1 980 ? -3.027 -20.906 19.872 1.00 55.09 980 GLY A C 1
ATOM 7084 O O . GLY A 1 980 ? -2.551 -21.997 19.562 1.00 55.09 980 GLY A O 1
ATOM 7085 N N . GLN A 1 981 ? -2.540 -19.760 19.401 1.00 49.28 981 GLN A N 1
ATOM 7086 C CA . GLN A 1 981 ? -1.181 -19.653 18.872 1.00 49.28 981 GLN A CA 1
ATOM 7087 C C . GLN A 1 981 ? -0.197 -19.554 20.051 1.00 49.28 981 GLN A C 1
ATOM 7089 O O . GLN A 1 981 ? -0.439 -18.810 21.000 1.00 49.28 981 GLN A O 1
ATOM 7094 N N . GLY A 1 982 ? 0.894 -20.320 20.003 1.00 42.47 982 GLY A N 1
ATOM 7095 C CA . GLY A 1 982 ? 1.958 -20.288 21.008 1.00 42.47 982 GLY A CA 1
ATOM 7096 C C . GLY A 1 982 ? 3.261 -19.794 20.391 1.00 42.47 982 GLY A C 1
ATOM 7097 O O . GLY A 1 982 ? 3.917 -20.540 19.665 1.00 42.47 982 GLY A O 1
ATOM 7098 N N . PHE A 1 983 ? 3.652 -18.554 20.684 1.00 39.62 983 PHE A N 1
ATOM 7099 C CA . PHE A 1 983 ? 4.935 -18.000 20.247 1.00 39.62 983 PHE A CA 1
ATOM 7100 C C . PHE A 1 983 ? 6.038 -18.273 21.290 1.00 39.62 983 PHE A C 1
ATOM 7102 O O . PHE A 1 983 ? 5.846 -18.022 22.477 1.00 39.62 983 PHE A O 1
ATOM 7109 N N . GLY A 1 984 ? 7.214 -18.747 20.850 1.00 37.91 984 GLY A N 1
ATOM 7110 C CA . GLY A 1 984 ? 8.438 -18.749 21.675 1.00 37.91 984 GLY A CA 1
ATOM 7111 C C . GLY A 1 984 ? 8.893 -20.076 22.309 1.00 37.91 984 GLY A C 1
ATOM 7112 O O . GLY A 1 984 ? 9.616 -20.049 23.302 1.00 37.91 984 GLY A O 1
ATOM 7113 N N . GLY A 1 985 ? 8.521 -21.238 21.763 1.00 28.03 985 GLY A N 1
ATOM 7114 C CA . GLY A 1 985 ? 9.099 -22.525 22.180 1.00 28.03 985 GLY A CA 1
ATOM 7115 C C . GLY A 1 985 ? 10.434 -22.832 21.485 1.00 28.03 985 GLY A C 1
ATOM 7116 O O . GLY A 1 985 ? 10.435 -23.242 20.327 1.00 28.03 985 GLY A O 1
ATOM 7117 N N . ASN A 1 986 ? 11.566 -22.686 22.184 1.00 33.03 986 ASN A N 1
ATOM 7118 C CA . ASN A 1 986 ? 12.881 -23.113 21.681 1.00 33.03 986 ASN A CA 1
ATOM 7119 C C . ASN A 1 986 ? 12.913 -24.634 21.442 1.00 33.03 986 ASN A C 1
ATOM 7121 O O . ASN A 1 986 ? 12.798 -25.402 22.396 1.00 33.03 986 ASN A O 1
ATOM 7125 N N . GLY A 1 987 ? 13.122 -25.085 20.199 1.00 28.95 987 GLY A N 1
ATOM 7126 C CA . GLY A 1 987 ? 13.194 -26.525 19.917 1.00 28.95 987 GLY A CA 1
ATOM 7127 C C . GLY A 1 987 ? 13.183 -26.921 18.441 1.00 28.95 987 GLY A C 1
ATOM 7128 O O . GLY A 1 987 ? 12.270 -27.611 17.998 1.00 28.95 987 GLY A O 1
ATOM 7129 N N . PHE A 1 988 ? 14.205 -26.532 17.675 1.00 23.53 988 PHE A N 1
ATOM 7130 C CA . PHE A 1 988 ? 14.417 -27.097 16.338 1.00 23.53 988 PHE A CA 1
ATOM 7131 C C . PHE A 1 988 ? 15.080 -28.482 16.465 1.00 23.53 988 PHE A C 1
ATOM 7133 O O . PHE A 1 988 ? 16.290 -28.577 16.663 1.00 23.53 988 PHE A O 1
ATOM 7140 N N . THR A 1 989 ? 14.306 -29.563 16.344 1.00 24.14 989 THR A N 1
ATOM 7141 C CA . THR A 1 989 ? 14.826 -30.935 16.184 1.00 24.14 989 THR A CA 1
ATOM 7142 C C . THR A 1 989 ? 14.259 -31.572 14.909 1.00 24.14 989 THR A C 1
ATOM 7144 O O . THR A 1 989 ? 13.094 -31.971 14.877 1.00 24.14 989 THR A O 1
ATOM 7147 N N . PRO A 1 990 ? 15.051 -31.679 13.824 1.00 29.05 990 PRO A N 1
ATOM 7148 C CA . PRO A 1 990 ? 14.605 -32.323 12.595 1.00 29.05 990 PRO A CA 1
ATOM 7149 C C . PRO A 1 990 ? 14.704 -33.849 12.738 1.00 29.05 990 PRO A C 1
ATOM 7151 O O . PRO A 1 990 ? 15.800 -34.407 12.748 1.00 29.05 990 PRO A O 1
ATOM 7154 N N . GLY A 1 991 ? 13.565 -34.539 12.855 1.00 27.42 991 GLY A N 1
ATOM 7155 C CA . GLY A 1 991 ? 13.556 -36.002 12.970 1.00 27.42 991 GLY A CA 1
ATOM 7156 C C . GLY A 1 991 ? 12.216 -36.613 13.378 1.00 27.42 991 GLY A C 1
ATOM 7157 O O . GLY A 1 991 ? 12.092 -37.141 14.478 1.00 27.42 991 GLY A O 1
ATOM 7158 N N . GLY A 1 992 ? 11.218 -36.582 12.492 1.00 22.56 992 GLY A N 1
ATOM 7159 C CA . GLY A 1 992 ? 9.932 -37.254 12.713 1.00 22.56 992 GLY A CA 1
ATOM 7160 C C . GLY A 1 992 ? 9.096 -37.331 11.436 1.00 22.56 992 GLY A C 1
ATOM 7161 O O . GLY A 1 992 ? 8.690 -36.304 10.901 1.00 22.56 992 GLY A O 1
ATOM 7162 N N . SER A 1 993 ? 8.859 -38.546 10.934 1.00 23.25 993 SER A N 1
ATOM 7163 C CA . SER A 1 993 ? 8.067 -38.785 9.719 1.00 23.25 993 SER A CA 1
ATOM 7164 C C . SER A 1 993 ? 6.580 -38.466 9.943 1.00 23.25 993 SER A C 1
ATOM 7166 O O . SER A 1 993 ? 6.033 -38.893 10.961 1.00 23.25 993 SER A O 1
ATOM 7168 N N . PRO A 1 994 ? 5.884 -37.797 9.004 1.00 28.17 994 PRO A N 1
ATOM 7169 C CA . PRO A 1 994 ? 4.455 -37.540 9.123 1.00 28.17 994 PRO A CA 1
ATOM 7170 C C . PRO A 1 994 ? 3.641 -38.776 8.712 1.00 28.17 994 PRO A C 1
ATOM 7172 O O . PRO A 1 994 ? 3.422 -39.039 7.531 1.00 28.17 994 PRO A O 1
ATOM 7175 N N . THR A 1 995 ? 3.151 -39.524 9.698 1.00 28.95 995 THR A N 1
ATOM 7176 C CA . THR A 1 995 ? 2.103 -40.541 9.513 1.00 28.95 995 THR A CA 1
ATOM 7177 C C . THR A 1 995 ? 0.943 -40.259 10.460 1.00 28.95 995 THR A C 1
ATOM 7179 O O . THR A 1 995 ? 1.182 -40.097 11.654 1.00 28.95 995 THR A O 1
ATOM 7182 N N . ASP A 1 996 ? -0.283 -40.294 9.923 1.00 24.33 996 ASP A N 1
ATOM 7183 C CA . ASP A 1 996 ? -1.576 -40.105 10.607 1.00 24.33 996 ASP A CA 1
ATOM 7184 C C . ASP A 1 996 ? -1.855 -38.680 11.165 1.00 24.33 996 ASP A C 1
ATOM 7186 O O . ASP A 1 996 ? -1.002 -38.058 11.779 1.00 24.33 996 ASP A O 1
ATOM 7190 N N . ARG A 1 997 ? -3.044 -38.069 10.999 1.00 24.25 997 ARG A N 1
ATOM 7191 C CA . ARG A 1 997 ? -4.362 -38.558 10.530 1.00 24.25 997 ARG A CA 1
ATOM 7192 C C . ARG A 1 997 ? -5.152 -37.488 9.765 1.00 24.25 997 ARG A C 1
ATOM 7194 O O . ARG A 1 997 ? -5.039 -36.299 10.037 1.00 24.25 997 ARG A O 1
ATOM 7201 N N . LYS A 1 998 ? -6.038 -37.948 8.876 1.00 27.05 998 LYS A N 1
ATOM 7202 C CA . LYS A 1 998 ? -7.090 -37.139 8.235 1.00 27.05 998 LYS A CA 1
ATOM 7203 C C . LYS A 1 998 ? -8.245 -36.871 9.205 1.00 27.05 998 LYS A C 1
ATOM 7205 O O . LYS A 1 998 ? -8.686 -37.810 9.865 1.00 27.05 998 LYS A O 1
ATOM 7210 N N . VAL A 1 999 ? -8.835 -35.676 9.146 1.00 21.19 999 VAL A N 1
ATOM 7211 C CA . VAL A 1 999 ? -10.262 -35.451 9.441 1.00 21.19 999 VAL A CA 1
ATOM 7212 C C . VAL A 1 999 ? -10.815 -34.471 8.402 1.00 21.19 999 VAL A C 1
ATOM 7214 O O . VAL A 1 999 ? -10.464 -33.298 8.405 1.00 21.19 999 VAL A O 1
ATOM 7217 N N . PHE A 1 1000 ? -11.667 -34.969 7.505 1.00 25.64 1000 PHE A N 1
ATOM 7218 C CA . PHE A 1 1000 ? -12.644 -34.146 6.782 1.00 25.64 1000 PHE A CA 1
ATOM 7219 C C . PHE A 1 1000 ? -13.893 -33.998 7.660 1.00 25.64 1000 PHE A C 1
ATOM 7221 O O . PHE A 1 1000 ? -14.171 -34.913 8.432 1.00 25.64 1000 PHE A O 1
ATOM 7228 N N . LEU A 1 1001 ? -14.672 -32.928 7.474 1.00 23.30 1001 LEU A N 1
ATOM 7229 C CA . LEU A 1 1001 ? -16.130 -32.943 7.223 1.00 23.30 1001 LEU A CA 1
ATOM 7230 C C . LEU A 1 1001 ? -16.619 -31.486 6.969 1.00 23.30 1001 LEU A C 1
ATOM 7232 O O . LEU A 1 1001 ? -15.857 -30.551 7.217 1.00 23.30 1001 LEU A O 1
ATOM 7236 N N . PRO A 1 1002 ? -17.806 -31.281 6.360 1.00 32.56 1002 PRO A N 1
ATOM 7237 C CA . PRO A 1 1002 ? -18.094 -30.102 5.540 1.00 32.56 1002 PRO A CA 1
ATOM 7238 C C . PRO A 1 1002 ? -18.939 -29.046 6.259 1.00 32.56 1002 PRO A C 1
ATOM 7240 O O . PRO A 1 1002 ? -19.613 -29.352 7.242 1.00 32.56 1002 PRO A O 1
ATOM 7243 N N . LEU A 1 1003 ? -19.034 -27.853 5.665 1.00 24.94 1003 LEU A N 1
ATOM 7244 C CA . LEU A 1 1003 ? -20.179 -26.969 5.880 1.00 24.94 1003 LEU A CA 1
ATOM 7245 C C . LEU A 1 1003 ? -20.837 -26.576 4.556 1.00 24.94 1003 LEU A C 1
ATOM 7247 O O . LEU A 1 1003 ? -20.191 -26.364 3.533 1.00 24.94 1003 LEU A O 1
ATOM 7251 N N . THR A 1 1004 ? -22.163 -26.613 4.597 1.00 25.23 1004 THR A N 1
ATOM 7252 C CA . THR A 1 1004 ? -23.088 -26.570 3.466 1.00 25.23 1004 THR A CA 1
ATOM 7253 C C . THR A 1 1004 ? -23.424 -25.155 3.026 1.00 25.23 1004 THR A C 1
ATOM 7255 O O . THR A 1 1004 ? -23.507 -24.248 3.846 1.00 25.23 1004 THR A O 1
ATOM 7258 N N . THR A 1 1005 ? -23.765 -25.018 1.747 1.00 29.92 1005 THR A N 1
ATOM 7259 C CA . THR A 1 1005 ? -24.464 -23.859 1.181 1.00 29.92 1005 THR A CA 1
ATOM 7260 C C . THR A 1 1005 ? -25.708 -23.459 1.980 1.00 29.92 1005 THR A C 1
ATOM 7262 O O . THR A 1 1005 ? -26.649 -24.258 2.076 1.00 29.92 1005 THR A O 1
ATOM 7265 N N . ARG A 1 1006 ? -25.762 -22.198 2.413 1.00 27.27 1006 ARG A N 1
ATOM 7266 C CA . ARG A 1 1006 ? -26.927 -21.316 2.264 1.00 27.27 1006 ARG A CA 1
ATOM 7267 C C . ARG A 1 1006 ? -26.516 -19.856 2.379 1.00 27.27 1006 ARG A C 1
ATOM 7269 O O . ARG A 1 1006 ? -25.660 -19.585 3.241 1.00 27.27 1006 ARG A O 1
#

Secondary structure (DSSP, 8-state):
--TTTEEEEE-GGGS---SSS-TT--S---SSSHHHHHHHHHH---GGGT-BGGGTB--TTS-SSTT--EEEE--B-TTS-PBS---TT-HHHHHHHHTT--EEEE---B-SEEEETTEEE-S---HHHHHHHHHHHHSTT-EEEEE--S-GGG-SS-PPBTTT-SSSEEEEEE--S-HHHHTT-SGGG--SSS-TTSBPTTS-----TT-----SEEEE-SSEEEE--TT--SSS--EEPTTT-SEEEE-SHHHHHHHHHHHHHHHHHHHHHTS--SS--HHHHHHHHHHS-BPPTTPPSSBTTTBT-B--HHHHHH--EEEEEEEEEEESSSEEEEEEEE----SS-----------------------PPP-PPP------------------------------------------------------------S------------------SS----------SS--------S--------------SSS--EEEEEEE--S-----TTS--EEEEEEEEE---SS-EEEEEEEE-TTSPEEEEEEEEE-S-S-SSSEEEEEEE--HHHHHHHTT-EEEEEEEEEE-S-SS--EEEEEEEEEE---PPP--EEESSEEETT-EEEEEE-SPPTT-EEEEEESSP-TTTEEEEEE--TTS-EEEEEEPPTTPPSEEEEEEEEEETTEEEEEEEEEEPP---EEEEESSEE-TT-EEEEEEESSPTT-S-EEEEETTEEEEEE---TTS-EEEEEEPPTTPPSEEEEEEEE-TTS-EEEEEEEE-PPPP---EEEEESSEEETT-EEEEEEESSPTTSEEEEEETTEEEEEEE--TTS-EEEEEE--TTPPSEEEEEEEEETTEEEEEEEEEEP---------------EEEEEEE--PPPPPTT-SS---SEEEEEEEETTEEEEGGGS--SS-SEEEEEESSPPSEEEEEEEEEEE--GGG-SEEEEEEEEEEE-------------------------

pLDDT: mean 70.35, std 23.92, range [21.19, 98.88]

Sequence (1006 aa):
DFDGRVIRAYAPSEMNLSEAECQAKTDYTDLSGHGTHVAGSILGNGSAGGSNPATRQYSEYAGVAPEAKIVFMSLAAGGGGSLECVDENADFLAKGYQNGARISSNSWGGATGRTQGGQPTYGGYSFLSRLVDNYIWENRDYLVLYAAGNSGDDGPTTIGSPGTAKNVLTVGASENRRPEQGAGEGPGGSNIADDPNTMAYFSSRGPTTDGRVKPEVVAPGTRIASVVGAQATGGVTTSPVGGGLPYSYSDGTSMATPLAAGVATIMREWLVKERGMPNPSAAFMKALLIHGALRLPNTALPNFDSGWGRVDAKNTLTAKYALFDDNLQGLTAGEKTYTVEIVAATEAGTLFSSQAEPLTLDTRDAASFAMEPVSAPSRQPEPPPPGVFTLDPAPGFESAPTRPRIGENKQAAPATGSLALPRPAQSSNIGAVQALADAPATQSLQANIVYGGDFEDPDWTNIWSDLWFGFGVPERTSNPNLVLNGNHSVWLGNTPSDDSIWYPVSFPAQIAYDEAKPSGLQFNFLMFDPDPGFDDFCVAIVDDSGDTLAGIERCFADDQPFDQALTYTLTFNDAQRAALAGTSGYLKLYTSGDGELPHLSSIIDNVILAVDFPDVTLQATPSSGPAGTIFLFTGSNNLPYSRVEICVGPCSADSRLDYVYADERGDIAAYLETSTEARPGTYQIISDNVPGRSASTSITITGESSPTLAVAPASGTPGTSFDVSGANFLPNDDAIQVALNGRSIGTAGSDSGGAVAIRLNTSSNTPPGSYTLAMTDSAGRSASAAFGIVASTPGAATLSVAPTSGPAGTSFSFTGGGFAPEQTVSFSLDGQAAGQITANAAGGFTAALQTQATTAPGTYTLVAQQGATQASAQFQVTGGGGGGGGGGETPSGNGFYITLTWTDPPAETGAAATLVNDLNLLVEGPGGPYRGNGATDSINNVEAVRIERPAPGIYTIKVQAARVNGIYGAQPFALVATTGQGFGGNGFTPGGSPTDRKVFLPLTTR

Radius of gyration: 40.91 Å; chains: 1; bounding box: 104×91×123 Å